Protein 2LUT (pdb70)

B-factor: mean 38.02, std 23.02, range [0.03, 75.53]

GO terms:
  GO:0005794 Golgi apparatus (C, IDA)
  GO:0001841 neural tube formation (P, IMP)
  GO:0051726 regulation of cell cycle (P, IMP)
  GO:0061026 cardiac muscle tissue regeneration (P, IMP)
  GO:0070654 sensory epithelium regeneration (P, IMP)
  GO:0005515 protein binding (F, IPI)

Foldseek 3Di:
DPDDDDDDDDDDDDDPDGRDWAWDDFDACPDDFFWHWTWTDDPHDIDTDTDGGHPPDDDDDPDDFDFDFDDFDDQAQVVQKGKGKTAHDDDDDDDDDDGMDMDMDRHHDDDDDDDDDDPDPDDDD

Solvent-accessible surface area: 12118 Å² total; per-residue (Å²): 136,120,201,130,184,182,149,140,129,179,79,79,206,69,67,103,90,27,77,142,32,109,92,58,77,48,71,23,110,136,56,111,40,25,95,1,66,46,94,3,88,6,153,168,97,106,110,131,33,147,12,172,6,76,71,108,157,182,178,116,175,71,61,82,43,120,26,133,94,52,126,105,36,131,17,68,27,103,77,57,51,19,78,56,77,0,78,40,96,132,70,84,116,123,68,175,47,134,135,70,42,88,28,96,90,120,30,87,75,164,120,171,161,143,125,185,70,172,207,65,197,40,207,56,224

Organism: Danio rerio (NCBI:txid7955)

InterPro domains:
  IPR000762 Midkine heparin-binding growth factor [PR00269] (37-61)
  IPR000762 Midkine heparin-binding growth factor [PR00269] (71-96)
  IPR000762 Midkine heparin-binding growth factor [PR00269] (103-119)
  IPR000762 Midkine heparin-binding growth factor [PTHR13850] (4-145)
  IPR000762 Midkine heparin-binding growth factor [SM00193] (39-118)
  IPR020089 Pleiotrophin/Midkine, N-terminal domain [PF05196] (26-82)
  IPR020090 Pleiotrophin/Midkine, C-terminal domain [PF01091] (83-144)
  IPR020091 Pleiotrophin/Midkine disulphide-rich domain superfamily [SSF57288] (25-83)
  IPR020091 Pleiotrophin/Midkine disulphide-rich domain superfamily [SSF57288] (86-128)
  IPR037122 Pleiotrophin/Midkine, N-terminal domain superfamily [G3DSA:2.20.60.10] (25-83)
  IPR038130 Pleiotrophin/Midkine, C-terminal domain superfamily [G3DSA:2.30.90.10] (86-128)

Nearest PDB structures (foldseek):
  2lut-assembly1_A  TM=3.741E-01  e=2.827E-16  Danio rerio
  2luu-assembly1_A  TM=3.433E-01  e=6.178E-11  Danio rerio
  2n6f-assembly1_A  TM=3.326E-01  e=4.877E-08  Homo sapiens
  8voi-assembly1_B  TM=6.298E-01  e=5.737E-04  Homo sapiens
  2lut-assembly1_A  TM=1.008E+00  e=7.246E-21  Danio rerio

Radius of gyration: 38.9 Å; Cα contacts (8 Å, |Δi|>4): 170; chains: 1; bounding box: 132×82×22 Å

CATH classification: 2.20.60.10

Secondary structure (DSSP, 8-state):
------------------SS------B-SSSSSEEEEEEEEETTEEEEEEEEE-S-SS--------EE-------BTTTTBEEEEEEE---SS--S--SEEEEEE-----S------STTTS---

Sequence (125 aa):
GSKNKKEKNKGGKGGADCAEWLYGSCVANNGDCGQGMREGTCNEQTRKVKCRVPCNWKKEFGADCKYKFGNWGECDAATSTKSRTGTLQKALFNVECQQTVSVTKPCTTKVKNKPKGKKGKGKGNGSKNKKEKNKGGKGGADCAEWLYGSCVANNGDCGQGMREGTCNEQTRKVKCRVPCNWKKEFGADCKYKFGNWGECDAATSTKSRTGTLQKALFNVECQQTVSVTKPCTTKVKNKPKGKKGKGKGNGSKNKKEKNKGGKGGADCAEWLYGSCVANNGDCGQGMREGTCNEQTRKVKCRVPCNWKKEFGADCKYKFGNWGECDAATSTKSRTGTLQKALFNVECQQTVSVTKPCTTKVKNKPKGKKGKGKGNGSKNKKEKNKGGKGGADCAEWLYGSCVANNGDCGQGMREGTCNEQTRKVKCRVPCNWKKEFGADCKYKFGNWGECDAATSTKSRTGTLQKALFNVECQQTVSVTKPCTTKVKNKPKGKKGKGKGNGSKNKKEKNKGGKGGADCAEWLYGSCVANNGDCGQGMREGTCNEQTRKVKCRVPCNWKKEFGADCKYKFGNWGECDAATSTKSRTGTLQKALFNVECQQTVSVTKPCTTKVKNKPKGKKGKGKGNGSKNKKEKNKGGKGGADCAEWLYGSCVANNGDCGQGMREGTCNEQTRKVKCRVPCNWKKEFGADCKYKFGNWGECDAATSTKSRTGTLQKALFNVECQQTVSVTKPCTTKVKNKPKGKKGKGKGNGSKNKKEKNKGGKGGADCAEWLYGSCVANNGDCGQGMREGTCNEQTRKVKCRVPCNWKKEFGADCKYKFGNWGECDAATSTKSRTGTLQKALFNVECQQTVSVTKPCTTKVKNKPKGKKGKGKGNGSKNKKEKNKGGKGGADCAEWLYGSCVANNGDCGQGMREGTCNEQTRKVKCRVPCNWKKEFGADCKYKFGNWGECDAATSTKSRTGTLQKALFNVECQQTVSVTKPCTTKVKNKPKGKKGKGKGNGSKNKKEKNKGGKGGADCAEWLYGSCVANNGDCGQGMREGTCNEQTRKVKCRVPCNWKKEFGADCKYKFGNWGECDAATSTKSRTGTLQKALFNVECQQTVSVTKPCTTKVKNKPKGKKGKGKGNGSKNKKEKNKGGKGGADCAEWLYGSCVANNGDCGQGMREGTCNEQTRKVKCRVPCNWKKEFGADCKYKFGNWGECDAATSTKSRTGTLQKALFNVECQQTVSVTKPCTTKVKNKPKGKKGKGKGN

Structure (mmCIF, N/CA/C/O backbone):
data_2LUT
#
_entry.id   2LUT
#
loop_
_atom_site.group_PDB
_atom_site.id
_atom_site.type_symbol
_atom_site.label_atom_id
_atom_site.label_alt_id
_atom_site.label_comp_id
_atom_site.label_asym_id
_atom_site.label_entity_id
_atom_site.label_seq_id
_atom_site.pdbx_PDB_ins_code
_atom_site.Cartn_x
_atom_site.Cartn_y
_atom_site.Cartn_z
_atom_site.occupancy
_atom_site.B_iso_or_equiv
_atom_site.auth_seq_id
_atom_site.auth_comp_id
_atom_site.auth_asym_id
_atom_site.auth_atom_id
_atom_site.pdbx_PDB_model_num
ATOM 1 N N . GLY A 1 1 ? -60.223 -78.843 -22.753 1.00 13.00 1 GLY A N 1
ATOM 2 C CA . GLY A 1 1 ? -59.898 -77.456 -23.025 1.00 45.03 1 GLY A CA 1
ATOM 3 C C . GLY A 1 1 ? -60.358 -76.526 -21.920 1.00 30.45 1 GLY A C 1
ATOM 4 O O . GLY A 1 1 ? -61.556 -76.375 -21.684 1.00 32.04 1 GLY A O 1
ATOM 10 N N . SER A 1 2 ? -59.403 -75.902 -21.238 1.00 32.33 2 SER A N 1
ATOM 11 C CA . SER A 1 2 ? -59.714 -74.986 -20.147 1.00 14.55 2 SER A CA 1
ATOM 12 C C . SER A 1 2 ? -59.319 -73.558 -20.507 1.00 42.34 2 SER A C 1
ATOM 13 O O . SER A 1 2 ? -58.138 -73.245 -20.653 1.00 24.23 2 SER A O 1
ATOM 21 N N . LYS A 1 3 ? -60.318 -72.693 -20.649 1.00 61.23 3 LYS A N 1
ATOM 22 C CA . LYS A 1 3 ? -60.078 -71.296 -20.992 1.00 41.04 3 LYS A CA 1
ATOM 23 C C . LYS A 1 3 ? -59.971 -70.438 -19.734 1.00 51.31 3 LYS A C 1
ATOM 24 O O . LYS A 1 3 ? -60.326 -70.877 -18.641 1.00 51.40 3 LYS A O 1
ATOM 43 N N . ASN A 1 4 ? -59.483 -69.213 -19.899 1.00 44.24 4 ASN A N 1
ATOM 44 C CA . ASN A 1 4 ? -59.332 -68.294 -18.777 1.00 70.10 4 ASN A CA 1
ATOM 45 C C . ASN A 1 4 ? -58.991 -66.889 -19.267 1.00 2.24 4 ASN A C 1
ATOM 46 O O . ASN A 1 4 ? -58.860 -66.653 -20.467 1.00 22.41 4 ASN A O 1
ATOM 57 N N . LYS A 1 5 ? -58.849 -65.960 -18.327 1.00 70.31 5 LYS A N 1
ATOM 58 C CA . LYS A 1 5 ? -58.522 -64.579 -18.662 1.00 1.23 5 LYS A CA 1
ATOM 59 C C . LYS A 1 5 ? -57.954 -63.846 -17.449 1.00 3.23 5 LYS A C 1
ATOM 60 O O . LYS A 1 5 ? -58.607 -63.744 -16.411 1.00 4.12 5 LYS A O 1
ATOM 79 N N . LYS A 1 6 ? -56.735 -63.339 -17.589 1.00 63.35 6 LYS A N 1
ATOM 80 C CA . LYS A 1 6 ? -56.079 -62.613 -16.507 1.00 62.15 6 LYS A CA 1
ATOM 81 C C . LYS A 1 6 ? -54.792 -61.954 -16.996 1.00 32.41 6 LYS A C 1
ATOM 82 O O . LYS A 1 6 ? -53.769 -62.617 -17.161 1.00 74.42 6 LYS A O 1
ATOM 101 N N . GLU A 1 7 ? -54.852 -60.645 -17.223 1.00 12.44 7 GLU A N 1
ATOM 102 C CA . GLU A 1 7 ? -53.691 -59.897 -17.692 1.00 14.45 7 GLU A CA 1
ATOM 103 C C . GLU A 1 7 ? -53.374 -58.740 -16.751 1.00 44.34 7 GLU A C 1
ATOM 104 O O . GLU A 1 7 ? -54.261 -58.199 -16.090 1.00 33.01 7 GLU A O 1
ATOM 116 N N . LYS A 1 8 ? -52.100 -58.361 -16.694 1.00 54.10 8 LYS A N 1
ATOM 117 C CA . LYS A 1 8 ? -51.664 -57.267 -15.837 1.00 1.35 8 LYS A CA 1
ATOM 118 C C . LYS A 1 8 ? -50.391 -56.626 -16.377 1.00 75.23 8 LYS A C 1
ATOM 119 O O . LYS A 1 8 ? -49.629 -57.258 -17.108 1.00 74.53 8 LYS A O 1
ATOM 138 N N . ASN A 1 9 ? -50.165 -55.367 -16.014 1.00 3.45 9 ASN A N 1
ATOM 139 C CA . ASN A 1 9 ? -48.983 -54.642 -16.461 1.00 32.32 9 ASN A CA 1
ATOM 140 C C . ASN A 1 9 ? -48.928 -53.251 -15.838 1.00 11.32 9 ASN A C 1
ATOM 141 O O . ASN A 1 9 ? -49.006 -52.241 -16.537 1.00 73.53 9 ASN A O 1
ATOM 152 N N . LYS A 1 10 ? -48.795 -53.206 -14.516 1.00 24.22 10 LYS A N 1
ATOM 153 C CA . LYS A 1 10 ? -48.728 -51.940 -13.796 1.00 73.33 10 LYS A CA 1
ATOM 154 C C . LYS A 1 10 ? -47.304 -51.397 -13.781 1.00 21.20 10 LYS A C 1
ATOM 155 O O . LYS A 1 10 ? -46.338 -52.159 -13.784 1.00 23.43 10 LYS A O 1
ATOM 174 N N . GLY A 1 11 ? -47.179 -50.072 -13.765 1.00 31.30 11 GLY A N 1
ATOM 175 C CA . GLY A 1 11 ? -45.869 -49.451 -13.750 1.00 63.52 11 GLY A CA 1
ATOM 176 C C . GLY A 1 11 ? -45.751 -48.319 -14.752 1.00 74.00 11 GLY A C 1
ATOM 177 O O . GLY A 1 11 ? -46.604 -48.163 -15.625 1.00 31.33 11 GLY A O 1
ATOM 181 N N . GLY A 1 12 ? -44.692 -47.525 -14.624 1.00 41.53 12 GLY A N 1
ATOM 182 C CA . GLY A 1 12 ? -44.488 -46.411 -15.531 1.00 61.44 12 GLY A CA 1
ATOM 183 C C . GLY A 1 12 ? -44.136 -45.128 -14.804 1.00 31.51 12 GLY A C 1
ATOM 184 O O . GLY A 1 12 ? -44.976 -44.542 -14.120 1.00 23.54 12 GLY A O 1
ATOM 188 N N . LYS A 1 13 ? -42.890 -44.690 -14.950 1.00 22.01 13 LYS A N 1
ATOM 189 C CA . LYS A 1 13 ? -42.427 -43.470 -14.301 1.00 41.12 13 LYS A CA 1
ATOM 190 C C . LYS A 1 13 ? -41.044 -43.074 -14.809 1.00 31.20 13 LYS A C 1
ATOM 191 O O . LYS A 1 13 ? -40.246 -43.927 -15.193 1.00 32.23 13 LYS A O 1
ATOM 210 N N . GLY A 1 14 ? -40.767 -41.773 -14.808 1.00 50.43 14 GLY A N 1
ATOM 211 C CA . GLY A 1 14 ? -39.480 -41.288 -15.269 1.00 25.14 14 GLY A CA 1
ATOM 212 C C . GLY A 1 14 ? -39.353 -39.782 -15.157 1.00 2.23 14 GLY A C 1
ATOM 213 O O . GLY A 1 14 ? -40.344 -39.060 -15.258 1.00 63.35 14 GLY A O 1
ATOM 217 N N . GLY A 1 15 ? -38.130 -39.306 -14.943 1.00 34.34 15 GLY A N 1
ATOM 218 C CA . GLY A 1 15 ? -37.899 -37.879 -14.818 1.00 13.30 15 GLY A CA 1
ATOM 219 C C . GLY A 1 15 ? -36.897 -37.547 -13.730 1.00 13.21 15 GLY A C 1
ATOM 220 O O . GLY A 1 15 ? -35.759 -38.016 -13.761 1.00 54.44 15 GLY A O 1
ATOM 224 N N . ALA A 1 16 ? -37.319 -36.734 -12.768 1.00 44.22 16 ALA A N 1
ATOM 225 C CA . ALA A 1 16 ? -36.450 -36.338 -11.666 1.00 14.33 16 ALA A CA 1
ATOM 226 C C . ALA A 1 16 ? -35.253 -35.539 -12.170 1.00 14.13 16 ALA A C 1
ATOM 227 O O . ALA A 1 16 ? -35.005 -35.468 -13.374 1.00 42.14 16 ALA A O 1
ATOM 234 N N . ASP A 1 17 ? -34.517 -34.937 -11.242 1.00 23.03 17 ASP A N 1
ATOM 235 C CA . ASP A 1 17 ? -33.347 -34.143 -11.593 1.00 3.13 17 ASP A CA 1
ATOM 236 C C . ASP A 1 17 ? -32.262 -35.016 -12.214 1.00 31.13 17 ASP A C 1
ATOM 237 O O . ASP A 1 17 ? -32.434 -36.227 -12.361 1.00 31.43 17 ASP A O 1
ATOM 246 N N . CYS A 1 18 ? -31.144 -34.395 -12.579 1.00 13.24 18 CYS A N 1
ATOM 247 C CA . CYS A 1 18 ? -30.032 -35.116 -13.186 1.00 62.13 18 CYS A CA 1
ATOM 248 C C . CYS A 1 18 ? -29.278 -35.934 -12.142 1.00 2.34 18 CYS A C 1
ATOM 249 O O . CYS A 1 18 ? -28.476 -36.804 -12.481 1.00 5.45 18 CYS A O 1
ATOM 257 N N . ALA A 1 19 ? -29.544 -35.650 -10.871 1.00 32.35 19 ALA A N 1
ATOM 258 C CA . ALA A 1 19 ? -28.894 -36.360 -9.777 1.00 5.12 19 ALA A CA 1
ATOM 259 C C . ALA A 1 19 ? -27.393 -36.088 -9.760 1.00 74.24 19 ALA A C 1
ATOM 260 O O . ALA A 1 19 ? -26.663 -36.530 -10.646 1.00 21.40 19 ALA A O 1
ATOM 267 N N . GLU A 1 20 ? -26.942 -35.356 -8.746 1.00 22.31 20 GLU A N 1
ATOM 268 C CA . GLU A 1 20 ? -25.528 -35.023 -8.617 1.00 4.54 20 GLU A CA 1
ATOM 269 C C . GLU A 1 20 ? -25.036 -34.254 -9.840 1.00 63.41 20 GLU A C 1
ATOM 270 O O . GLU A 1 20 ? -24.377 -34.816 -10.715 1.00 53.21 20 GLU A O 1
ATOM 282 N N . TRP A 1 21 ? -25.359 -32.968 -9.892 1.00 2.22 21 TRP A N 1
ATOM 283 C CA . TRP A 1 21 ? -24.950 -32.121 -11.007 1.00 35.12 21 TRP A CA 1
ATOM 284 C C . TRP A 1 21 ? -23.438 -31.927 -11.018 1.00 44.41 21 TRP A C 1
ATOM 285 O O . TRP A 1 21 ? -22.835 -31.618 -9.988 1.00 71.20 21 TRP A O 1
ATOM 306 N N . LEU A 1 22 ? -22.830 -32.106 -12.185 1.00 3.03 22 LEU A N 1
ATOM 307 C CA . LEU A 1 22 ? -21.387 -31.949 -12.328 1.00 33.22 22 LEU A CA 1
ATOM 308 C C . LEU A 1 22 ? -21.051 -30.672 -13.091 1.00 25.24 22 LEU A C 1
ATOM 309 O O . LEU A 1 22 ? -21.501 -30.475 -14.221 1.00 1.23 22 LEU A O 1
ATOM 325 N N . TYR A 1 23 ? -20.255 -29.809 -12.469 1.00 0.41 23 TYR A N 1
ATOM 326 C CA . TYR A 1 23 ? -19.859 -28.550 -13.089 1.00 52.55 23 TYR A CA 1
ATOM 327 C C . TYR A 1 23 ? -18.378 -28.273 -12.858 1.00 43.24 23 TYR A C 1
ATOM 328 O O . TYR A 1 23 ? -17.738 -28.908 -12.021 1.00 21.25 23 TYR A O 1
ATOM 346 N N . GLY A 1 24 ? -17.838 -27.314 -13.607 1.00 13.23 24 GLY A N 1
ATOM 347 C CA . GLY A 1 24 ? -16.435 -26.967 -13.468 1.00 54.00 24 GLY A CA 1
ATOM 348 C C . GLY A 1 24 ? -16.143 -25.551 -13.920 1.00 23.12 24 GLY A C 1
ATOM 349 O O . GLY A 1 24 ? -15.457 -24.799 -13.227 1.00 53.13 24 GLY A O 1
ATOM 353 N N . SER A 1 25 ? -16.663 -25.183 -15.088 1.00 24.12 25 SER A N 1
ATOM 354 C CA . SER A 1 25 ? -16.447 -23.849 -15.634 1.00 2.53 25 SER A CA 1
ATOM 355 C C . SER A 1 25 ? -17.137 -22.793 -14.775 1.00 62.02 25 SER A C 1
ATOM 356 O O . SER A 1 25 ? -18.330 -22.893 -14.485 1.00 22.30 25 SER A O 1
ATOM 364 N N . CYS A 1 26 ? -16.378 -21.780 -14.371 1.00 43.31 26 CYS A N 1
ATOM 365 C CA . CYS A 1 26 ? -16.913 -20.704 -13.545 1.00 71.23 26 CYS A CA 1
ATOM 366 C C . CYS A 1 26 ? -16.954 -19.391 -14.321 1.00 63.42 26 CYS A C 1
ATOM 367 O O . CYS A 1 26 ? -16.003 -19.041 -15.020 1.00 51.13 26 CYS A O 1
ATOM 375 N N . VAL A 1 27 ? -18.062 -18.668 -14.193 1.00 74.32 27 VAL A N 1
ATOM 376 C CA . VAL A 1 27 ? -18.228 -17.393 -14.881 1.00 45.00 27 VAL A CA 1
ATOM 377 C C . VAL A 1 27 ? -18.156 -16.227 -13.901 1.00 73.23 27 VAL A C 1
ATOM 378 O O . VAL A 1 27 ? -18.842 -16.219 -12.880 1.00 13.41 27 VAL A O 1
ATOM 391 N N . ALA A 1 28 ? -17.320 -15.245 -14.220 1.00 50.42 28 ALA A N 1
ATOM 392 C CA . ALA A 1 28 ? -17.160 -14.071 -13.369 1.00 71.13 28 ALA A CA 1
ATOM 393 C C . ALA A 1 28 ? -18.193 -13.002 -13.709 1.00 65.44 28 ALA A C 1
ATOM 394 O O . ALA A 1 28 ? -18.380 -12.655 -14.875 1.00 3.03 28 ALA A O 1
ATOM 401 N N . ASN A 1 29 ? -18.861 -12.484 -12.684 1.00 62.12 29 ASN A N 1
ATOM 402 C CA . ASN A 1 29 ? -19.876 -11.455 -12.874 1.00 53.42 29 ASN A CA 1
ATOM 403 C C . ASN A 1 29 ? -19.239 -10.072 -12.960 1.00 42.31 29 ASN A C 1
ATOM 404 O O . ASN A 1 29 ? -19.613 -9.255 -13.800 1.00 75.01 29 ASN A O 1
ATOM 415 N N . ASN A 1 30 ? -18.272 -9.816 -12.083 1.00 41.04 30 ASN A N 1
ATOM 416 C CA . ASN A 1 30 ? -17.582 -8.532 -12.059 1.00 30.30 30 ASN A CA 1
ATOM 417 C C . ASN A 1 30 ? -16.901 -8.254 -13.396 1.00 54.24 30 ASN A C 1
ATOM 418 O O . ASN A 1 30 ? -16.815 -7.108 -13.835 1.00 72.44 30 ASN A O 1
ATOM 429 N N . GLY A 1 31 ? -16.420 -9.313 -14.039 1.00 73.24 31 GLY A N 1
ATOM 430 C CA . GLY A 1 31 ? -15.754 -9.164 -15.321 1.00 2.03 31 GLY A CA 1
ATOM 431 C C . GLY A 1 31 ? -14.466 -9.960 -15.401 1.00 40.04 31 GLY A C 1
ATOM 432 O O . GLY A 1 31 ? -14.370 -10.921 -16.164 1.00 64.12 31 GLY A O 1
ATOM 436 N N . ASP A 1 32 ? -13.475 -9.559 -14.613 1.00 2.13 32 ASP A N 1
ATOM 437 C CA . ASP A 1 32 ? -12.186 -10.242 -14.599 1.00 64.11 32 ASP A CA 1
ATOM 438 C C . ASP A 1 32 ? -12.222 -11.450 -13.669 1.00 33.35 32 ASP A C 1
ATOM 439 O O . ASP A 1 32 ? -12.071 -12.590 -14.110 1.00 1.54 32 ASP A O 1
ATOM 448 N N . CYS A 1 33 ? -12.423 -11.194 -12.381 1.00 21.01 33 CYS A N 1
ATOM 449 C CA . CYS A 1 33 ? -12.476 -12.261 -11.388 1.00 42.22 33 CYS A CA 1
ATOM 450 C C . CYS A 1 33 ? -13.293 -11.831 -10.172 1.00 53.21 33 CYS A C 1
ATOM 451 O O . CYS A 1 33 ? -13.341 -10.650 -9.829 1.00 61.01 33 CYS A O 1
ATOM 459 N N . GLY A 1 34 ? -13.935 -12.799 -9.526 1.00 20.22 34 GLY A N 1
ATOM 460 C CA . GLY A 1 34 ? -14.741 -12.502 -8.356 1.00 74.13 34 GLY A CA 1
ATOM 461 C C . GLY A 1 34 ? -15.952 -13.405 -8.243 1.00 13.11 34 GLY A C 1
ATOM 462 O O . GLY A 1 34 ? -16.143 -14.305 -9.060 1.00 64.32 34 GLY A O 1
ATOM 466 N N . GLN A 1 35 ? -16.773 -13.167 -7.224 1.00 54.23 35 GLN A N 1
ATOM 467 C CA . GLN A 1 35 ? -17.971 -13.969 -7.006 1.00 53.34 35 GLN A CA 1
ATOM 468 C C . GLN A 1 35 ? -18.983 -13.753 -8.128 1.00 2.52 35 GLN A C 1
ATOM 469 O O . GLN A 1 35 ? -19.486 -12.647 -8.318 1.00 61.25 35 GLN A O 1
ATOM 483 N N . GLY A 1 36 ? -19.276 -14.819 -8.866 1.00 64.33 36 GLY A N 1
ATOM 484 C CA . GLY A 1 36 ? -20.225 -14.726 -9.960 1.00 3.21 36 GLY A CA 1
ATOM 485 C C . GLY A 1 36 ? -21.101 -15.956 -10.074 1.00 35.22 36 GLY A C 1
ATOM 486 O O . GLY A 1 36 ? -21.370 -16.629 -9.080 1.00 34.22 36 GLY A O 1
ATOM 490 N N . MET A 1 37 ? -21.547 -16.252 -11.290 1.00 31.42 37 MET A N 1
ATOM 491 C CA . MET A 1 37 ? -22.399 -17.412 -11.530 1.00 35.33 37 MET A CA 1
ATOM 492 C C . MET A 1 37 ? -21.644 -18.492 -12.300 1.00 64.52 37 MET A C 1
ATOM 493 O O . MET A 1 37 ? -20.559 -18.247 -12.827 1.00 61.43 37 MET A O 1
ATOM 507 N N . ARG A 1 38 ? -22.224 -19.686 -12.360 1.00 71.13 38 ARG A N 1
ATOM 508 C CA . ARG A 1 38 ? -21.605 -20.802 -13.064 1.00 50.21 38 ARG A CA 1
ATOM 509 C C . ARG A 1 38 ? -22.663 -21.677 -13.732 1.00 20.52 38 ARG A C 1
ATOM 510 O O . ARG A 1 38 ? -23.712 -21.950 -13.152 1.00 55.12 38 ARG A O 1
ATOM 531 N N . GLU A 1 39 ? -22.376 -22.113 -14.955 1.00 12.02 39 GLU A N 1
ATOM 532 C CA . GLU A 1 39 ? -23.302 -22.954 -15.701 1.00 32.34 39 GLU A CA 1
ATOM 533 C C . GLU A 1 39 ? -22.737 -24.363 -15.875 1.00 54.02 39 GLU A C 1
ATOM 534 O O . GLU A 1 39 ? -21.707 -24.555 -16.520 1.00 53.05 39 GLU A O 1
ATOM 546 N N . GLY A 1 40 ? -23.422 -25.345 -15.296 1.00 44.43 40 GLY A N 1
ATOM 547 C CA . GLY A 1 40 ? -22.975 -26.721 -15.398 1.00 72.32 40 GLY A CA 1
ATOM 548 C C . GLY A 1 40 ? -23.866 -27.555 -16.296 1.00 34.43 40 GLY A C 1
ATOM 549 O O . GLY A 1 40 ? -25.053 -27.266 -16.448 1.00 34.24 40 GLY A O 1
ATOM 553 N N . THR A 1 41 ? -23.294 -28.595 -16.895 1.00 10.14 41 THR A N 1
ATOM 554 C CA . THR A 1 41 ? -24.044 -29.473 -17.784 1.00 24.23 41 THR A CA 1
ATOM 555 C C . THR A 1 41 ? -23.997 -30.918 -17.299 1.00 72.44 41 THR A C 1
ATOM 556 O O . THR A 1 41 ? -22.950 -31.407 -16.875 1.00 65.25 41 THR A O 1
ATOM 567 N N . CYS A 1 42 ? -25.136 -31.597 -17.366 1.00 12.04 42 CYS A N 1
ATOM 568 C CA . CYS A 1 42 ? -25.226 -32.987 -16.935 1.00 23.25 42 CYS A CA 1
ATOM 569 C C . CYS A 1 42 ? -26.060 -33.809 -17.915 1.00 22.20 42 CYS A C 1
ATOM 570 O O . CYS A 1 42 ? -27.261 -33.587 -18.060 1.00 25.30 42 CYS A O 1
ATOM 578 N N . ASN A 1 43 ? -25.411 -34.757 -18.583 1.00 74.35 43 ASN A N 1
ATOM 579 C CA . ASN A 1 43 ? -26.092 -35.611 -19.550 1.00 2.50 43 ASN A CA 1
ATOM 580 C C . ASN A 1 43 ? -26.516 -34.813 -20.778 1.00 31.35 43 ASN A C 1
ATOM 581 O O . ASN A 1 43 ? -25.886 -34.895 -21.832 1.00 24.45 43 ASN A O 1
ATOM 592 N N . GLU A 1 44 ? -27.588 -34.040 -20.635 1.00 43.23 44 GLU A N 1
ATOM 593 C CA . GLU A 1 44 ? -28.096 -33.227 -21.734 1.00 14.13 44 GLU A CA 1
ATOM 594 C C . GLU A 1 44 ? -28.912 -32.049 -21.207 1.00 22.20 44 GLU A C 1
ATOM 595 O O . GLU A 1 44 ? -29.821 -31.563 -21.879 1.00 71.04 44 GLU A O 1
ATOM 607 N N . GLN A 1 45 ? -28.580 -31.599 -20.002 1.00 11.20 45 GLN A N 1
ATOM 608 C CA . GLN A 1 45 ? -29.283 -30.480 -19.384 1.00 73.43 45 GLN A CA 1
ATOM 609 C C . GLN A 1 45 ? -28.297 -29.480 -18.790 1.00 71.31 45 GLN A C 1
ATOM 610 O O . GLN A 1 45 ? -27.116 -29.783 -18.618 1.00 61.13 45 GLN A O 1
ATOM 624 N N . THR A 1 46 ? -28.791 -28.285 -18.476 1.00 22.25 46 THR A N 1
ATOM 625 C CA . THR A 1 46 ? -27.953 -27.240 -17.901 1.00 71.13 46 THR A CA 1
ATOM 626 C C . THR A 1 46 ? -28.390 -26.905 -16.479 1.00 23.40 46 THR A C 1
ATOM 627 O O . THR A 1 46 ? -29.527 -27.172 -16.090 1.00 23.22 46 THR A O 1
ATOM 638 N N . ARG A 1 47 ? -27.479 -26.319 -15.709 1.00 23.44 47 ARG A N 1
ATOM 639 C CA . ARG A 1 47 ? -27.771 -25.949 -14.329 1.00 41.43 47 ARG A CA 1
ATOM 640 C C . ARG A 1 47 ? -27.013 -24.685 -13.934 1.00 22.41 47 ARG A C 1
ATOM 641 O O . ARG A 1 47 ? -26.020 -24.320 -14.565 1.00 42.52 47 ARG A O 1
ATOM 662 N N . LYS A 1 48 ? -27.487 -24.020 -12.886 1.00 20.02 48 LYS A N 1
ATOM 663 C CA . LYS A 1 48 ? -26.853 -22.798 -12.404 1.00 73.14 48 LYS A CA 1
ATOM 664 C C . LYS A 1 48 ? -26.404 -22.952 -10.955 1.00 24.15 48 LYS A C 1
ATOM 665 O O . LYS A 1 48 ? -27.126 -23.507 -10.126 1.00 4.42 48 LYS A O 1
ATOM 684 N N . VAL A 1 49 ? -25.206 -22.457 -10.655 1.00 74.22 49 VAL A N 1
ATOM 685 C CA . VAL A 1 49 ? -24.661 -22.539 -9.305 1.00 73.32 49 VAL A CA 1
ATOM 686 C C . VAL A 1 49 ? -23.725 -21.370 -9.020 1.00 32.24 49 VAL A C 1
ATOM 687 O O . VAL A 1 49 ? -23.036 -20.879 -9.915 1.00 1.02 49 VAL A O 1
ATOM 700 N N . LYS A 1 50 ? -23.705 -20.928 -7.767 1.00 25.12 50 LYS A N 1
ATOM 701 C CA . LYS A 1 50 ? -22.851 -19.817 -7.361 1.00 2.44 50 LYS A CA 1
ATOM 702 C C . LYS A 1 50 ? -21.463 -20.312 -6.970 1.00 3.23 50 LYS A C 1
ATOM 703 O O . LYS A 1 50 ? -21.324 -21.203 -6.131 1.00 42.12 50 LYS A O 1
ATOM 722 N N . CYS A 1 51 ? -20.437 -19.729 -7.582 1.00 12.01 51 CYS A N 1
ATOM 723 C CA . CYS A 1 51 ? -19.059 -20.110 -7.296 1.00 55.44 51 CYS A CA 1
ATOM 724 C C . CYS A 1 51 ? -18.148 -18.885 -7.282 1.00 71.12 51 CYS A C 1
ATOM 725 O O . CYS A 1 51 ? -18.567 -17.784 -7.636 1.00 42.32 51 CYS A O 1
ATOM 733 N N . ARG A 1 52 ? -16.902 -19.088 -6.870 1.00 21.00 52 ARG A N 1
ATOM 734 C CA . ARG A 1 52 ? -15.932 -18.001 -6.807 1.00 61.42 52 ARG A CA 1
ATOM 735 C C . ARG A 1 52 ? -14.932 -18.098 -7.956 1.00 4.00 52 ARG A C 1
ATOM 736 O O . ARG A 1 52 ? -14.402 -19.171 -8.243 1.00 71.24 52 ARG A O 1
ATOM 757 N N . VAL A 1 53 ? -14.678 -16.969 -8.611 1.00 50.01 53 VAL A N 1
ATOM 758 C CA . VAL A 1 53 ? -13.742 -16.927 -9.728 1.00 44.14 53 VAL A CA 1
ATOM 759 C C . VAL A 1 53 ? -12.504 -16.112 -9.375 1.00 23.12 53 VAL A C 1
ATOM 760 O O . VAL A 1 53 ? -12.338 -14.970 -9.805 1.00 65.10 53 VAL A O 1
ATOM 773 N N . PRO A 1 54 ? -11.610 -16.711 -8.573 1.00 42.15 54 PRO A N 1
ATOM 774 C CA . PRO A 1 54 ? -10.369 -16.059 -8.145 1.00 21.00 54 PRO A CA 1
ATOM 775 C C . PRO A 1 54 ? -9.376 -15.893 -9.291 1.00 43.35 54 PRO A C 1
ATOM 776 O O . PRO A 1 54 ? -9.310 -16.728 -10.194 1.00 22.10 54 PRO A O 1
ATOM 787 N N . CYS A 1 55 ? -8.605 -14.812 -9.250 1.00 40.44 55 CYS A N 1
ATOM 788 C CA . CYS A 1 55 ? -7.616 -14.535 -10.283 1.00 32.01 55 CYS A CA 1
ATOM 789 C C . CYS A 1 55 ? -6.314 -15.279 -10.002 1.00 73.12 55 CYS A C 1
ATOM 790 O O . CYS A 1 55 ? -5.668 -15.055 -8.980 1.00 2.13 55 CYS A O 1
ATOM 798 N N . ASN A 1 56 ? -5.934 -16.165 -10.918 1.00 70.35 56 ASN A N 1
ATOM 799 C CA . ASN A 1 56 ? -4.710 -16.941 -10.769 1.00 33.14 56 ASN A CA 1
ATOM 800 C C . ASN A 1 56 ? -4.526 -17.898 -11.944 1.00 32.42 56 ASN A C 1
ATOM 801 O O . ASN A 1 56 ? -4.015 -19.005 -11.781 1.00 33.45 56 ASN A O 1
ATOM 812 N N . TRP A 1 57 ? -4.945 -17.461 -13.127 1.00 24.43 57 TRP A N 1
ATOM 813 C CA . TRP A 1 57 ? -4.826 -18.278 -14.328 1.00 54.13 57 TRP A CA 1
ATOM 814 C C . TRP A 1 57 ? -3.463 -18.088 -14.983 1.00 63.11 57 TRP A C 1
ATOM 815 O O . TRP A 1 57 ? -2.656 -19.016 -15.042 1.00 41.12 57 TRP A O 1
ATOM 836 N N . LYS A 1 58 ? -3.210 -16.879 -15.475 1.00 14.42 58 LYS A N 1
ATOM 837 C CA . LYS A 1 58 ? -1.944 -16.566 -16.124 1.00 63.03 58 LYS A CA 1
ATOM 838 C C . LYS A 1 58 ? -0.937 -16.017 -15.117 1.00 61.12 58 LYS A C 1
ATOM 839 O O . LYS A 1 58 ? -1.313 -15.396 -14.122 1.00 21.35 58 LYS A O 1
ATOM 858 N N . LYS A 1 59 ? 0.344 -16.249 -15.383 1.00 51.31 59 LYS A N 1
ATOM 859 C CA . LYS A 1 59 ? 1.406 -15.777 -14.502 1.00 31.02 59 LYS A CA 1
ATOM 860 C C . LYS A 1 59 ? 2.772 -15.934 -15.164 1.00 44.34 59 LYS A C 1
ATOM 861 O O . LYS A 1 59 ? 2.871 -16.390 -16.302 1.00 71.20 59 LYS A O 1
ATOM 880 N N . GLU A 1 60 ? 3.821 -15.552 -14.441 1.00 73.21 60 GLU A N 1
ATOM 881 C CA . GLU A 1 60 ? 5.181 -15.652 -14.960 1.00 74.15 60 GLU A CA 1
ATOM 882 C C . GLU A 1 60 ? 6.204 -15.426 -13.852 1.00 44.12 60 GLU A C 1
ATOM 883 O O . GLU A 1 60 ? 6.838 -16.368 -13.376 1.00 11.41 60 GLU A O 1
ATOM 895 N N . PHE A 1 61 ? 6.360 -14.171 -13.444 1.00 2.21 61 PHE A N 1
ATOM 896 C CA . PHE A 1 61 ? 7.307 -13.821 -12.392 1.00 51.33 61 PHE A CA 1
ATOM 897 C C . PHE A 1 61 ? 7.158 -12.355 -11.993 1.00 22.43 61 PHE A C 1
ATOM 898 O O . PHE A 1 61 ? 6.313 -11.638 -12.526 1.00 53.42 61 PHE A O 1
ATOM 915 N N . GLY A 1 62 ? 7.987 -11.917 -11.050 1.00 64.21 62 GLY A N 1
ATOM 916 C CA . GLY A 1 62 ? 7.933 -10.541 -10.594 1.00 52.40 62 GLY A CA 1
ATOM 917 C C . GLY A 1 62 ? 9.306 -9.907 -10.496 1.00 10.32 62 GLY A C 1
ATOM 918 O O . GLY A 1 62 ? 10.288 -10.583 -10.192 1.00 32.32 62 GLY A O 1
ATOM 922 N N . ALA A 1 63 ? 9.375 -8.605 -10.755 1.00 71.02 63 ALA A N 1
ATOM 923 C CA . ALA A 1 63 ? 10.638 -7.880 -10.694 1.00 12.11 63 ALA A CA 1
ATOM 924 C C . ALA A 1 63 ? 10.680 -6.950 -9.487 1.00 15.03 63 ALA A C 1
ATOM 925 O O . ALA A 1 63 ? 9.810 -7.007 -8.617 1.00 71.31 63 ALA A O 1
ATOM 932 N N . ASP A 1 64 ? 11.695 -6.096 -9.438 1.00 73.12 64 ASP A N 1
ATOM 933 C CA . ASP A 1 64 ? 11.850 -5.152 -8.338 1.00 33.32 64 ASP A CA 1
ATOM 934 C C . ASP A 1 64 ? 12.688 -3.951 -8.764 1.00 70.23 64 ASP A C 1
ATOM 935 O O . ASP A 1 64 ? 12.178 -2.838 -8.891 1.00 1.14 64 ASP A O 1
ATOM 944 N N . CYS A 1 65 ? 13.977 -4.185 -8.983 1.00 64.04 65 CYS A N 1
ATOM 945 C CA . CYS A 1 65 ? 14.888 -3.124 -9.395 1.00 43.24 65 CYS A CA 1
ATOM 946 C C . CYS A 1 65 ? 15.764 -3.578 -10.558 1.00 64.05 65 CYS A C 1
ATOM 947 O O . CYS A 1 65 ? 16.335 -4.668 -10.530 1.00 25.43 65 CYS A O 1
ATOM 955 N N . LYS A 1 66 ? 15.865 -2.734 -11.579 1.00 63.34 66 LYS A N 1
ATOM 956 C CA . LYS A 1 66 ? 16.673 -3.046 -12.752 1.00 75.21 66 LYS A CA 1
ATOM 957 C C . LYS A 1 66 ? 17.947 -2.208 -12.774 1.00 73.22 66 LYS A C 1
ATOM 958 O O . LYS A 1 66 ? 17.936 -1.034 -12.407 1.00 50.44 66 LYS A O 1
ATOM 977 N N . TYR A 1 67 ? 19.044 -2.819 -13.210 1.00 21.31 67 TYR A N 1
ATOM 978 C CA . TYR A 1 67 ? 20.327 -2.128 -13.280 1.00 34.25 67 TYR A CA 1
ATOM 979 C C . TYR A 1 67 ? 21.039 -2.435 -14.594 1.00 60.30 67 TYR A C 1
ATOM 980 O O . TYR A 1 67 ? 20.613 -3.299 -15.360 1.00 51.44 67 TYR A O 1
ATOM 998 N N . LYS A 1 68 ? 22.129 -1.719 -14.848 1.00 73.41 68 LYS A N 1
ATOM 999 C CA . LYS A 1 68 ? 22.905 -1.914 -16.068 1.00 12.24 68 LYS A CA 1
ATOM 1000 C C . LYS A 1 68 ? 24.246 -2.571 -15.760 1.00 24.11 68 LYS A C 1
ATOM 1001 O O . LYS A 1 68 ? 25.201 -1.900 -15.362 1.00 54.10 68 LYS A O 1
ATOM 1020 N N . PHE A 1 69 ? 24.315 -3.883 -15.951 1.00 41.42 69 PHE A N 1
ATOM 1021 C CA . PHE A 1 69 ? 25.540 -4.631 -15.694 1.00 63.44 69 PHE A CA 1
ATOM 1022 C C . PHE A 1 69 ? 26.420 -4.676 -16.939 1.00 24.22 69 PHE A C 1
ATOM 1023 O O . PHE A 1 69 ? 25.950 -4.983 -18.033 1.00 34.52 69 PHE A O 1
ATOM 1040 N N . GLY A 1 70 ? 27.702 -4.368 -16.765 1.00 14.55 70 GLY A N 1
ATOM 1041 C CA . GLY A 1 70 ? 28.628 -4.379 -17.882 1.00 41.20 70 GLY A CA 1
ATOM 1042 C C . GLY A 1 70 ? 29.329 -5.713 -18.040 1.00 73.34 70 GLY A C 1
ATOM 1043 O O . GLY A 1 70 ? 28.809 -6.623 -18.683 1.00 12.34 70 GLY A O 1
ATOM 1047 N N . ASN A 1 71 ? 30.517 -5.829 -17.455 1.00 45.43 71 ASN A N 1
ATOM 1048 C CA . ASN A 1 71 ? 31.293 -7.062 -17.536 1.00 11.51 71 ASN A CA 1
ATOM 1049 C C . ASN A 1 71 ? 31.743 -7.512 -16.150 1.00 24.05 71 ASN A C 1
ATOM 1050 O O . ASN A 1 71 ? 32.406 -6.767 -15.429 1.00 5.52 71 ASN A O 1
ATOM 1061 N N . TRP A 1 72 ? 31.379 -8.737 -15.786 1.00 50.14 72 TRP A N 1
ATOM 1062 C CA . TRP A 1 72 ? 31.747 -9.289 -14.487 1.00 21.21 72 TRP A CA 1
ATOM 1063 C C . TRP A 1 72 ? 33.242 -9.133 -14.232 1.00 35.44 72 TRP A C 1
ATOM 1064 O O . TRP A 1 72 ? 34.065 -9.484 -15.079 1.00 54.50 72 TRP A O 1
ATOM 1085 N N . GLY A 1 73 ? 33.588 -8.608 -13.061 1.00 54.34 73 GLY A N 1
ATOM 1086 C CA . GLY A 1 73 ? 34.985 -8.416 -12.718 1.00 2.53 73 GLY A CA 1
ATOM 1087 C C . GLY A 1 73 ? 35.757 -9.721 -12.680 1.00 73.21 73 GLY A C 1
ATOM 1088 O O . GLY A 1 73 ? 35.278 -10.746 -13.162 1.00 34.00 73 GLY A O 1
ATOM 1092 N N . GLU A 1 74 ? 36.955 -9.681 -12.106 1.00 4.04 74 GLU A N 1
ATOM 1093 C CA . GLU A 1 74 ? 37.795 -10.869 -12.009 1.00 33.11 74 GLU A CA 1
ATOM 1094 C C . GLU A 1 74 ? 37.342 -11.764 -10.860 1.00 3.35 74 GLU A C 1
ATOM 1095 O O . GLU A 1 74 ? 37.100 -11.291 -9.748 1.00 0.03 74 GLU A O 1
ATOM 1107 N N . CYS A 1 75 ? 37.228 -13.059 -11.134 1.00 3.24 75 CYS A N 1
ATOM 1108 C CA . CYS A 1 75 ? 36.803 -14.021 -10.123 1.00 65.52 75 CYS A CA 1
ATOM 1109 C C . CYS A 1 75 ? 37.981 -14.451 -9.253 1.00 24.43 75 CYS A C 1
ATOM 1110 O O . CYS A 1 75 ? 39.072 -14.721 -9.756 1.00 71.51 75 CYS A O 1
ATOM 1118 N N . ASP A 1 76 ? 37.752 -14.514 -7.946 1.00 43.43 76 ASP A N 1
ATOM 1119 C CA . ASP A 1 76 ? 38.792 -14.913 -7.005 1.00 1.31 76 ASP A CA 1
ATOM 1120 C C . ASP A 1 76 ? 38.626 -16.373 -6.598 1.00 52.04 76 ASP A C 1
ATOM 1121 O O . ASP A 1 76 ? 37.769 -16.706 -5.779 1.00 54.44 76 ASP A O 1
ATOM 1130 N N . ALA A 1 77 ? 39.450 -17.242 -7.175 1.00 53.21 77 ALA A N 1
ATOM 1131 C CA . ALA A 1 77 ? 39.393 -18.666 -6.872 1.00 53.40 77 ALA A CA 1
ATOM 1132 C C . ALA A 1 77 ? 39.555 -18.915 -5.376 1.00 23.30 77 ALA A C 1
ATOM 1133 O O . ALA A 1 77 ? 39.149 -19.958 -4.863 1.00 35.33 77 ALA A O 1
ATOM 1140 N N . ALA A 1 78 ? 40.152 -17.952 -4.681 1.00 55.12 78 ALA A N 1
ATOM 1141 C CA . ALA A 1 78 ? 40.366 -18.067 -3.245 1.00 51.23 78 ALA A CA 1
ATOM 1142 C C . ALA A 1 78 ? 39.042 -18.035 -2.488 1.00 73.31 78 ALA A C 1
ATOM 1143 O O . ALA A 1 78 ? 38.948 -18.520 -1.359 1.00 22.54 78 ALA A O 1
ATOM 1150 N N . THR A 1 79 ? 38.021 -17.463 -3.116 1.00 11.22 79 THR A N 1
ATOM 1151 C CA . THR A 1 79 ? 36.703 -17.367 -2.501 1.00 52.51 79 THR A CA 1
ATOM 1152 C C . THR A 1 79 ? 35.631 -17.972 -3.400 1.00 61.15 79 THR A C 1
ATOM 1153 O O . THR A 1 79 ? 34.462 -18.055 -3.021 1.00 63.23 79 THR A O 1
ATOM 1164 N N . SER A 1 80 ? 36.035 -18.394 -4.594 1.00 71.12 80 SER A N 1
ATOM 1165 C CA . SER A 1 80 ? 35.109 -18.988 -5.550 1.00 0.35 80 SER A CA 1
ATOM 1166 C C . SER A 1 80 ? 33.887 -18.097 -5.749 1.00 65.13 80 SER A C 1
ATOM 1167 O O . SER A 1 80 ? 32.767 -18.583 -5.909 1.00 71.30 80 SER A O 1
ATOM 1175 N N . THR A 1 81 ? 34.110 -16.786 -5.737 1.00 74.51 81 THR A N 1
ATOM 1176 C CA . THR A 1 81 ? 33.028 -15.825 -5.914 1.00 23.33 81 THR A CA 1
ATOM 1177 C C . THR A 1 81 ? 33.533 -14.545 -6.573 1.00 53.11 81 THR A C 1
ATOM 1178 O O . THR A 1 81 ? 34.630 -14.073 -6.275 1.00 5.14 81 THR A O 1
ATOM 1189 N N . LYS A 1 82 ? 32.724 -13.990 -7.468 1.00 62.21 82 LYS A N 1
ATOM 1190 C CA . LYS A 1 82 ? 33.088 -12.762 -8.168 1.00 55.23 82 LYS A CA 1
ATOM 1191 C C . LYS A 1 82 ? 32.245 -11.588 -7.679 1.00 20.32 82 LYS A C 1
ATOM 1192 O O . LYS A 1 82 ? 31.160 -11.776 -7.129 1.00 74.10 82 LYS A O 1
ATOM 1211 N N . SER A 1 83 ? 32.753 -10.377 -7.884 1.00 51.54 83 SER A N 1
ATOM 1212 C CA . SER A 1 83 ? 32.048 -9.171 -7.462 1.00 74.22 83 SER A CA 1
ATOM 1213 C C . SER A 1 83 ? 31.959 -8.165 -8.605 1.00 33.32 83 SER A C 1
ATOM 1214 O O . SER A 1 83 ? 32.836 -8.109 -9.467 1.00 60.52 83 SER A O 1
ATOM 1222 N N . ARG A 1 84 ? 30.892 -7.373 -8.607 1.00 2.14 84 ARG A N 1
ATOM 1223 C CA . ARG A 1 84 ? 30.686 -6.369 -9.644 1.00 1.21 84 ARG A CA 1
ATOM 1224 C C . ARG A 1 84 ? 29.802 -5.235 -9.136 1.00 22.42 84 ARG A C 1
ATOM 1225 O O . ARG A 1 84 ? 29.240 -5.312 -8.042 1.00 33.02 84 ARG A O 1
ATOM 1246 N N . THR A 1 85 ? 29.684 -4.179 -9.936 1.00 15.24 85 THR A N 1
ATOM 1247 C CA . THR A 1 85 ? 28.868 -3.029 -9.566 1.00 64.20 85 THR A CA 1
ATOM 1248 C C . THR A 1 85 ? 27.955 -2.611 -10.713 1.00 73.23 85 THR A C 1
ATOM 1249 O O . THR A 1 85 ? 28.410 -2.393 -11.835 1.00 64.15 85 THR A O 1
ATOM 1260 N N . GLY A 1 86 ? 26.662 -2.503 -10.424 1.00 71.13 86 GLY A N 1
ATOM 1261 C CA . GLY A 1 86 ? 25.703 -2.112 -11.441 1.00 2.32 86 GLY A CA 1
ATOM 1262 C C . GLY A 1 86 ? 25.099 -0.748 -11.173 1.00 73.25 86 GLY A C 1
ATOM 1263 O O . GLY A 1 86 ? 24.758 -0.423 -10.035 1.00 23.44 86 GLY A O 1
ATOM 1267 N N . THR A 1 87 ? 24.963 0.054 -12.225 1.00 64.13 87 THR A N 1
ATOM 1268 C CA . THR A 1 87 ? 24.398 1.391 -12.098 1.00 73.14 87 THR A CA 1
ATOM 1269 C C . THR A 1 87 ? 22.894 1.378 -12.343 1.00 54.14 87 THR A C 1
ATOM 1270 O O . THR A 1 87 ? 22.416 0.776 -13.305 1.00 73.34 87 THR A O 1
ATOM 1281 N N . LEU A 1 88 ? 22.150 2.045 -11.468 1.00 2.43 88 LEU A N 1
ATOM 1282 C CA . LEU A 1 88 ? 20.698 2.110 -11.590 1.00 54.35 88 LEU A CA 1
ATOM 1283 C C . LEU A 1 88 ? 20.291 2.774 -12.901 1.00 73.13 88 LEU A C 1
ATOM 1284 O O . LEU A 1 88 ? 20.635 3.927 -13.155 1.00 64.42 88 LEU A O 1
ATOM 1300 N N . GLN A 1 89 ? 19.555 2.038 -13.728 1.00 42.33 89 GLN A N 1
ATOM 1301 C CA . GLN A 1 89 ? 19.099 2.557 -15.012 1.00 34.12 89 GLN A CA 1
ATOM 1302 C C . GLN A 1 89 ? 17.886 3.464 -14.832 1.00 73.41 89 GLN A C 1
ATOM 1303 O O . GLN A 1 89 ? 17.992 4.687 -14.926 1.00 32.35 89 GLN A O 1
ATOM 1317 N N . LYS A 1 90 ? 16.732 2.857 -14.577 1.00 33.24 90 LYS A N 1
ATOM 1318 C CA . LYS A 1 90 ? 15.497 3.608 -14.384 1.00 2.33 90 LYS A CA 1
ATOM 1319 C C . LYS A 1 90 ? 14.615 2.943 -13.331 1.00 75.43 90 LYS A C 1
ATOM 1320 O O . LYS A 1 90 ? 14.759 1.755 -13.047 1.00 24.41 90 LYS A O 1
ATOM 1339 N N . ALA A 1 91 ? 13.699 3.718 -12.760 1.00 53.04 91 ALA A N 1
ATOM 1340 C CA . ALA A 1 91 ? 12.791 3.203 -11.743 1.00 40.24 91 ALA A CA 1
ATOM 1341 C C . ALA A 1 91 ? 11.454 2.797 -12.355 1.00 53.15 91 ALA A C 1
ATOM 1342 O O . ALA A 1 91 ? 10.725 3.636 -12.890 1.00 43.51 91 ALA A O 1
ATOM 1349 N N . LEU A 1 92 ? 11.138 1.511 -12.276 1.00 13.43 92 LEU A N 1
ATOM 1350 C CA . LEU A 1 92 ? 9.887 0.994 -12.822 1.00 3.11 92 LEU A CA 1
ATOM 1351 C C . LEU A 1 92 ? 8.851 0.799 -11.721 1.00 41.04 92 LEU A C 1
ATOM 1352 O O . LEU A 1 92 ? 7.646 0.835 -11.973 1.00 62.54 92 LEU A O 1
ATOM 1368 N N . PHE A 1 93 ? 9.326 0.595 -10.497 1.00 3.33 93 PHE A N 1
ATOM 1369 C CA . PHE A 1 93 ? 8.441 0.396 -9.356 1.00 5.13 93 PHE A CA 1
ATOM 1370 C C . PHE A 1 93 ? 8.548 1.558 -8.374 1.00 51.04 93 PHE A C 1
ATOM 1371 O O . PHE A 1 93 ? 7.729 1.698 -7.467 1.00 33.03 93 PHE A O 1
ATOM 1388 N N . ASN A 1 94 ? 9.565 2.392 -8.564 1.00 3.50 94 ASN A N 1
ATOM 1389 C CA . ASN A 1 94 ? 9.781 3.544 -7.695 1.00 63.14 94 ASN A CA 1
ATOM 1390 C C . ASN A 1 94 ? 10.077 3.099 -6.265 1.00 50.05 94 ASN A C 1
ATOM 1391 O O . ASN A 1 94 ? 9.898 3.863 -5.317 1.00 50.32 94 ASN A O 1
ATOM 1402 N N . VAL A 1 95 ? 10.531 1.858 -6.120 1.00 42.54 95 VAL A N 1
ATOM 1403 C CA . VAL A 1 95 ? 10.853 1.313 -4.807 1.00 24.34 95 VAL A CA 1
ATOM 1404 C C . VAL A 1 95 ? 12.144 1.916 -4.262 1.00 40.43 95 VAL A C 1
ATOM 1405 O O . VAL A 1 95 ? 12.739 2.795 -4.883 1.00 54.33 95 VAL A O 1
ATOM 1418 N N . GLU A 1 96 ? 12.569 1.436 -3.098 1.00 2.23 96 GLU A N 1
ATOM 1419 C CA . GLU A 1 96 ? 13.789 1.929 -2.469 1.00 40.21 96 GLU A CA 1
ATOM 1420 C C . GLU A 1 96 ? 15.021 1.267 -3.081 1.00 45.41 96 GLU A C 1
ATOM 1421 O O . GLU A 1 96 ? 15.233 0.065 -2.930 1.00 32.00 96 GLU A O 1
ATOM 1433 N N . CYS A 1 97 ? 15.832 2.064 -3.769 1.00 41.34 97 CYS A N 1
ATOM 1434 C CA . CYS A 1 97 ? 17.042 1.558 -4.404 1.00 63.25 97 CYS A CA 1
ATOM 1435 C C . CYS A 1 97 ? 18.118 2.640 -4.464 1.00 74.53 97 CYS A C 1
ATOM 1436 O O . CYS A 1 97 ? 17.816 3.817 -4.659 1.00 43.24 97 CYS A O 1
ATOM 1444 N N . GLN A 1 98 ? 19.371 2.231 -4.296 1.00 35.04 98 GLN A N 1
ATOM 1445 C CA . GLN A 1 98 ? 20.490 3.163 -4.331 1.00 64.12 98 GLN A CA 1
ATOM 1446 C C . GLN A 1 98 ? 20.977 3.379 -5.760 1.00 42.52 98 GLN A C 1
ATOM 1447 O O . GLN A 1 98 ? 20.810 2.513 -6.618 1.00 42.13 98 GLN A O 1
ATOM 1461 N N . GLN A 1 99 ? 21.575 4.539 -6.008 1.00 62.31 99 GLN A N 1
ATOM 1462 C CA . GLN A 1 99 ? 22.084 4.868 -7.335 1.00 43.33 99 GLN A CA 1
ATOM 1463 C C . GLN A 1 99 ? 22.982 3.755 -7.864 1.00 1.31 99 GLN A C 1
ATOM 1464 O O . GLN A 1 99 ? 22.950 3.428 -9.051 1.00 71.02 99 GLN A O 1
ATOM 1478 N N . THR A 1 100 ? 23.783 3.176 -6.976 1.00 64.20 100 THR A N 1
ATOM 1479 C CA . THR A 1 100 ? 24.693 2.100 -7.354 1.00 22.30 100 THR A CA 1
ATOM 1480 C C . THR A 1 100 ? 24.600 0.933 -6.379 1.00 11.12 100 THR A C 1
ATOM 1481 O O . THR A 1 100 ? 24.331 1.122 -5.193 1.00 41.23 100 THR A O 1
ATOM 1492 N N . VAL A 1 101 ? 24.821 -0.275 -6.887 1.00 22.10 101 VAL A N 1
ATOM 1493 C CA . VAL A 1 101 ? 24.764 -1.474 -6.060 1.00 1.45 101 VAL A CA 1
ATOM 1494 C C . VAL A 1 101 ? 25.732 -2.538 -6.564 1.00 63.44 101 VAL A C 1
ATOM 1495 O O . VAL A 1 101 ? 25.969 -2.658 -7.766 1.00 52.25 101 VAL A O 1
ATOM 1508 N N . SER A 1 102 ? 26.293 -3.309 -5.638 1.00 12.31 102 SER A N 1
ATOM 1509 C CA . SER A 1 102 ? 27.239 -4.361 -5.988 1.00 50.11 102 SER A CA 1
ATOM 1510 C C . SER A 1 102 ? 26.527 -5.700 -6.151 1.00 62.21 102 SER A C 1
ATOM 1511 O O . SER A 1 102 ? 25.428 -5.899 -5.634 1.00 71.21 102 SER A O 1
ATOM 1519 N N . VAL A 1 103 ? 27.162 -6.616 -6.875 1.00 61.41 103 VAL A N 1
ATOM 1520 C CA . VAL A 1 103 ? 26.590 -7.937 -7.108 1.00 22.43 103 VAL A CA 1
ATOM 1521 C C . VAL A 1 103 ? 27.626 -9.032 -6.870 1.00 13.53 103 VAL A C 1
ATOM 1522 O O . VAL A 1 103 ? 28.823 -8.761 -6.780 1.00 33.13 103 VAL A O 1
ATOM 1535 N N . THR A 1 104 ? 27.155 -10.271 -6.770 1.00 11.12 104 THR A N 1
ATOM 1536 C CA . THR A 1 104 ? 28.039 -11.409 -6.542 1.00 75.11 104 THR A CA 1
ATOM 1537 C C . THR A 1 104 ? 27.625 -12.605 -7.391 1.00 55.14 104 THR A C 1
ATOM 1538 O O . THR A 1 104 ? 26.448 -12.774 -7.713 1.00 14.15 104 THR A O 1
ATOM 1549 N N . LYS A 1 105 ? 28.598 -13.433 -7.754 1.00 44.32 105 LYS A N 1
ATOM 1550 C CA . LYS A 1 105 ? 28.336 -14.616 -8.565 1.00 3.44 105 LYS A CA 1
ATOM 1551 C C . LYS A 1 105 ? 29.317 -15.734 -8.227 1.00 52.10 105 LYS A C 1
ATOM 1552 O O . LYS A 1 105 ? 30.503 -15.504 -7.994 1.00 61.55 105 LYS A O 1
ATOM 1571 N N . PRO A 1 106 ? 28.812 -16.978 -8.203 1.00 64.41 106 PRO A N 1
ATOM 1572 C CA . PRO A 1 106 ? 29.628 -18.157 -7.899 1.00 4.20 106 PRO A CA 1
ATOM 1573 C C . PRO A 1 106 ? 30.622 -18.476 -9.010 1.00 72.52 106 PRO A C 1
ATOM 1574 O O . PRO A 1 106 ? 30.433 -19.424 -9.773 1.00 3.51 106 PRO A O 1
ATOM 1585 N N . CYS A 1 107 ? 31.683 -17.681 -9.095 1.00 65.54 107 CYS A N 1
ATOM 1586 C CA . CYS A 1 107 ? 32.709 -17.878 -10.113 1.00 3.44 107 CYS A CA 1
ATOM 1587 C C . CYS A 1 107 ? 34.072 -18.116 -9.472 1.00 35.34 107 CYS A C 1
ATOM 1588 O O . CYS A 1 107 ? 34.399 -17.526 -8.442 1.00 70.23 107 CYS A O 1
ATOM 1596 N N . THR A 1 108 ? 34.866 -18.986 -10.089 1.00 43.35 108 THR A N 1
ATOM 1597 C CA . THR A 1 108 ? 36.194 -19.303 -9.579 1.00 31.23 108 THR A CA 1
ATOM 1598 C C . THR A 1 108 ? 37.214 -19.375 -10.709 1.00 71.34 108 THR A C 1
ATOM 1599 O O . THR A 1 108 ? 36.900 -19.809 -11.818 1.00 43.31 108 THR A O 1
ATOM 1610 N N . THR A 1 109 ? 38.440 -18.946 -10.423 1.00 4.33 109 THR A N 1
ATOM 1611 C CA . THR A 1 109 ? 39.506 -18.961 -11.416 1.00 4.22 109 THR A CA 1
ATOM 1612 C C . THR A 1 109 ? 40.829 -18.511 -10.807 1.00 24.53 109 THR A C 1
ATOM 1613 O O . THR A 1 109 ? 40.859 -17.658 -9.919 1.00 1.32 109 THR A O 1
ATOM 1624 N N . LYS A 1 110 ? 41.925 -19.087 -11.290 1.00 32.44 110 LYS A N 1
ATOM 1625 C CA . LYS A 1 110 ? 43.254 -18.744 -10.796 1.00 12.23 110 LYS A CA 1
ATOM 1626 C C . LYS A 1 110 ? 44.291 -18.844 -11.910 1.00 33.34 110 LYS A C 1
ATOM 1627 O O . LYS A 1 110 ? 43.979 -19.252 -13.029 1.00 14.52 110 LYS A O 1
ATOM 1646 N N . VAL A 1 111 ? 45.528 -18.470 -11.596 1.00 74.34 111 VAL A N 1
ATOM 1647 C CA . VAL A 1 111 ? 46.611 -18.521 -12.570 1.00 12.12 111 VAL A CA 1
ATOM 1648 C C . VAL A 1 111 ? 46.225 -17.806 -13.860 1.00 1.34 111 VAL A C 1
ATOM 1649 O O . VAL A 1 111 ? 45.698 -18.419 -14.788 1.00 22.31 111 VAL A O 1
ATOM 1662 N N . LYS A 1 112 ? 46.493 -16.505 -13.912 1.00 74.20 112 LYS A N 1
ATOM 1663 C CA . LYS A 1 112 ? 46.175 -15.706 -15.088 1.00 20.20 112 LYS A CA 1
ATOM 1664 C C . LYS A 1 112 ? 46.888 -16.248 -16.323 1.00 74.44 112 LYS A C 1
ATOM 1665 O O . LYS A 1 112 ? 47.830 -17.031 -16.213 1.00 60.05 112 LYS A O 1
ATOM 1684 N N . ASN A 1 113 ? 46.431 -15.824 -17.497 1.00 64.51 113 ASN A N 1
ATOM 1685 C CA . ASN A 1 113 ? 47.027 -16.267 -18.754 1.00 41.13 113 ASN A CA 1
ATOM 1686 C C . ASN A 1 113 ? 48.188 -15.362 -19.154 1.00 3.43 113 ASN A C 1
ATOM 1687 O O . ASN A 1 113 ? 48.122 -14.656 -20.161 1.00 30.22 113 ASN A O 1
ATOM 1698 N N . LYS A 1 114 ? 49.253 -15.388 -18.359 1.00 33.23 114 LYS A N 1
ATOM 1699 C CA . LYS A 1 114 ? 50.431 -14.573 -18.629 1.00 55.22 114 LYS A CA 1
ATOM 1700 C C . LYS A 1 114 ? 51.509 -15.392 -19.334 1.00 24.00 114 LYS A C 1
ATOM 1701 O O . LYS A 1 114 ? 51.509 -16.623 -19.298 1.00 72.45 114 LYS A O 1
ATOM 1720 N N . PRO A 1 115 ? 52.451 -14.694 -19.985 1.00 74.11 115 PRO A N 1
ATOM 1721 C CA . PRO A 1 115 ? 53.553 -15.336 -20.707 1.00 74.02 115 PRO A CA 1
ATOM 1722 C C . PRO A 1 115 ? 54.555 -15.998 -19.767 1.00 3.51 115 PRO A C 1
ATOM 1723 O O . PRO A 1 115 ? 55.061 -15.367 -18.839 1.00 10.52 115 PRO A O 1
ATOM 1734 N N . LYS A 1 116 ? 54.838 -17.272 -20.013 1.00 22.00 116 LYS A N 1
ATOM 1735 C CA . LYS A 1 116 ? 55.781 -18.020 -19.190 1.00 1.21 116 LYS A CA 1
ATOM 1736 C C . LYS A 1 116 ? 56.452 -19.126 -19.998 1.00 54.03 116 LYS A C 1
ATOM 1737 O O . LYS A 1 116 ? 55.868 -19.663 -20.939 1.00 11.53 116 LYS A O 1
ATOM 1756 N N . GLY A 1 117 ? 57.683 -19.463 -19.626 1.00 51.21 117 GLY A N 1
ATOM 1757 C CA . GLY A 1 117 ? 58.411 -20.503 -20.325 1.00 34.04 117 GLY A CA 1
ATOM 1758 C C . GLY A 1 117 ? 59.534 -19.951 -21.180 1.00 40.22 117 GLY A C 1
ATOM 1759 O O . GLY A 1 117 ? 59.360 -18.952 -21.878 1.00 41.14 117 GLY A O 1
ATOM 1763 N N . LYS A 1 118 ? 60.692 -20.601 -21.125 1.00 33.21 118 LYS A N 1
ATOM 1764 C CA . LYS A 1 118 ? 61.851 -20.168 -21.900 1.00 12.45 118 LYS A CA 1
ATOM 1765 C C . LYS A 1 118 ? 62.618 -21.368 -22.446 1.00 4.25 118 LYS A C 1
ATOM 1766 O O . LYS A 1 118 ? 63.532 -21.880 -21.798 1.00 52.50 118 LYS A O 1
ATOM 1785 N N . LYS A 1 119 ? 62.243 -21.813 -23.640 1.00 43.14 119 LYS A N 1
ATOM 1786 C CA . LYS A 1 119 ? 62.898 -22.950 -24.274 1.00 10.14 119 LYS A CA 1
ATOM 1787 C C . LYS A 1 119 ? 62.859 -24.176 -23.367 1.00 53.51 119 LYS A C 1
ATOM 1788 O O . LYS A 1 119 ? 63.788 -24.982 -23.355 1.00 25.12 119 LYS A O 1
ATOM 1807 N N . GLY A 1 120 ? 61.775 -24.312 -22.609 1.00 53.25 120 GLY A N 1
ATOM 1808 C CA . GLY A 1 120 ? 61.633 -25.442 -21.711 1.00 14.12 120 GLY A CA 1
ATOM 1809 C C . GLY A 1 120 ? 62.465 -25.291 -20.453 1.00 65.42 120 GLY A C 1
ATOM 1810 O O . GLY A 1 120 ? 63.321 -26.126 -20.163 1.00 2.12 120 GLY A O 1
ATOM 1814 N N . LYS A 1 121 ? 62.215 -24.222 -19.705 1.00 54.32 121 LYS A N 1
ATOM 1815 C CA . LYS A 1 121 ? 62.947 -23.963 -18.471 1.00 62.45 121 LYS A CA 1
ATOM 1816 C C . LYS A 1 121 ? 64.453 -23.978 -18.718 1.00 75.12 121 LYS A C 1
ATOM 1817 O O . LYS A 1 121 ? 65.224 -24.442 -17.880 1.00 33.21 121 LYS A O 1
ATOM 1836 N N . GLY A 1 122 ? 64.863 -23.465 -19.874 1.00 74.41 122 GLY A N 1
ATOM 1837 C CA . GLY A 1 122 ? 66.275 -23.430 -20.210 1.00 45.44 122 GLY A CA 1
ATOM 1838 C C . GLY A 1 122 ? 66.868 -24.815 -20.367 1.00 62.45 122 GLY A C 1
ATOM 1839 O O . GLY A 1 122 ? 66.142 -25.798 -20.507 1.00 35.24 122 GLY A O 1
ATOM 1843 N N . LYS A 1 123 ? 68.195 -24.894 -20.343 1.00 22.51 123 LYS A N 1
ATOM 1844 C CA . LYS A 1 123 ? 68.888 -26.169 -20.485 1.00 72.01 123 LYS A CA 1
ATOM 1845 C C . LYS A 1 123 ? 69.075 -26.840 -19.128 1.00 44.02 123 LYS A C 1
ATOM 1846 O O . LYS A 1 123 ? 68.691 -26.292 -18.096 1.00 5.44 123 LYS A O 1
ATOM 1865 N N . GLY A 1 124 ? 69.672 -28.029 -19.136 1.00 70.33 124 GLY A N 1
ATOM 1866 C CA . GLY A 1 124 ? 69.901 -28.753 -17.900 1.00 50.23 124 GLY A CA 1
ATOM 1867 C C . GLY A 1 124 ? 70.399 -30.164 -18.139 1.00 13.23 124 GLY A C 1
ATOM 1868 O O . GLY A 1 124 ? 70.104 -30.767 -19.169 1.00 14.25 124 GLY A O 1
ATOM 1872 N N . ASN A 1 125 ? 71.159 -30.691 -17.185 1.00 62.40 125 ASN A N 1
ATOM 1873 C CA . ASN A 1 125 ? 71.702 -32.041 -17.297 1.00 64.42 125 ASN A CA 1
ATOM 1874 C C . ASN A 1 125 ? 72.584 -32.170 -18.535 1.00 22.44 125 ASN A C 1
ATOM 1875 O O . ASN A 1 125 ? 73.789 -32.401 -18.428 1.00 70.41 125 ASN A O 1
ATOM 1887 N N . GLY A 1 1 ? -77.960 22.074 -25.818 1.00 72.03 1 GLY A N 2
ATOM 1888 C CA . GLY A 1 1 ? -77.471 22.380 -24.486 1.00 11.33 1 GLY A CA 2
ATOM 1889 C C . GLY A 1 1 ? -76.523 21.320 -23.960 1.00 31.51 1 GLY A C 2
ATOM 1890 O O . GLY A 1 1 ? -76.803 20.125 -24.051 1.00 12.32 1 GLY A O 2
ATOM 1896 N N . SER A 1 2 ? -75.395 21.759 -23.410 1.00 2.32 2 SER A N 2
ATOM 1897 C CA . SER A 1 2 ? -74.398 20.839 -22.872 1.00 12.43 2 SER A CA 2
ATOM 1898 C C . SER A 1 2 ? -73.456 21.560 -21.913 1.00 70.41 2 SER A C 2
ATOM 1899 O O . SER A 1 2 ? -73.372 21.221 -20.733 1.00 13.31 2 SER A O 2
ATOM 1907 N N . LYS A 1 3 ? -72.747 22.558 -22.431 1.00 64.02 3 LYS A N 2
ATOM 1908 C CA . LYS A 1 3 ? -71.809 23.329 -21.623 1.00 31.01 3 LYS A CA 2
ATOM 1909 C C . LYS A 1 3 ? -70.717 22.430 -21.051 1.00 52.45 3 LYS A C 2
ATOM 1910 O O . LYS A 1 3 ? -70.803 21.985 -19.906 1.00 72.51 3 LYS A O 2
ATOM 1929 N N . ASN A 1 4 ? -69.690 22.172 -21.853 1.00 3.43 4 ASN A N 2
ATOM 1930 C CA . ASN A 1 4 ? -68.580 21.327 -21.425 1.00 70.20 4 ASN A CA 2
ATOM 1931 C C . ASN A 1 4 ? -67.328 21.616 -22.247 1.00 4.11 4 ASN A C 2
ATOM 1932 O O . ASN A 1 4 ? -67.412 21.985 -23.419 1.00 71.03 4 ASN A O 2
ATOM 1943 N N . LYS A 1 5 ? -66.166 21.446 -21.626 1.00 50.55 5 LYS A N 2
ATOM 1944 C CA . LYS A 1 5 ? -64.895 21.686 -22.299 1.00 32.11 5 LYS A CA 2
ATOM 1945 C C . LYS A 1 5 ? -63.763 20.930 -21.611 1.00 10.32 5 LYS A C 2
ATOM 1946 O O . LYS A 1 5 ? -63.895 20.505 -20.462 1.00 41.23 5 LYS A O 2
ATOM 1965 N N . LYS A 1 6 ? -62.650 20.767 -22.318 1.00 35.11 6 LYS A N 2
ATOM 1966 C CA . LYS A 1 6 ? -61.494 20.065 -21.775 1.00 34.25 6 LYS A CA 2
ATOM 1967 C C . LYS A 1 6 ? -60.234 20.399 -22.566 1.00 61.25 6 LYS A C 2
ATOM 1968 O O . LYS A 1 6 ? -60.309 20.908 -23.684 1.00 31.11 6 LYS A O 2
ATOM 1987 N N . GLU A 1 7 ? -59.076 20.109 -21.978 1.00 15.04 7 GLU A N 2
ATOM 1988 C CA . GLU A 1 7 ? -57.801 20.379 -22.631 1.00 12.10 7 GLU A CA 2
ATOM 1989 C C . GLU A 1 7 ? -56.637 19.931 -21.752 1.00 65.53 7 GLU A C 2
ATOM 1990 O O . GLU A 1 7 ? -56.708 19.992 -20.526 1.00 55.30 7 GLU A O 2
ATOM 2002 N N . LYS A 1 8 ? -55.562 19.480 -22.391 1.00 50.20 8 LYS A N 2
ATOM 2003 C CA . LYS A 1 8 ? -54.379 19.021 -21.671 1.00 21.22 8 LYS A CA 2
ATOM 2004 C C . LYS A 1 8 ? -53.279 18.604 -22.641 1.00 70.44 8 LYS A C 2
ATOM 2005 O O . LYS A 1 8 ? -53.446 18.688 -23.858 1.00 43.25 8 LYS A O 2
ATOM 2024 N N . ASN A 1 9 ? -52.154 18.155 -22.095 1.00 40.10 9 ASN A N 2
ATOM 2025 C CA . ASN A 1 9 ? -51.025 17.725 -22.914 1.00 51.51 9 ASN A CA 2
ATOM 2026 C C . ASN A 1 9 ? -50.186 16.684 -22.178 1.00 63.10 9 ASN A C 2
ATOM 2027 O O . ASN A 1 9 ? -50.582 16.181 -21.126 1.00 71.13 9 ASN A O 2
ATOM 2038 N N . LYS A 1 10 ? -49.024 16.366 -22.739 1.00 40.23 10 LYS A N 2
ATOM 2039 C CA . LYS A 1 10 ? -48.126 15.387 -22.138 1.00 52.32 10 LYS A CA 2
ATOM 2040 C C . LYS A 1 10 ? -46.718 15.516 -22.711 1.00 21.11 10 LYS A C 2
ATOM 2041 O O . LYS A 1 10 ? -45.768 15.813 -21.989 1.00 43.40 10 LYS A O 2
ATOM 2060 N N . GLY A 1 11 ? -46.592 15.290 -24.015 1.00 55.15 11 GLY A N 2
ATOM 2061 C CA . GLY A 1 11 ? -45.297 15.389 -24.663 1.00 55.50 11 GLY A CA 2
ATOM 2062 C C . GLY A 1 11 ? -44.770 14.039 -25.111 1.00 42.42 11 GLY A C 2
ATOM 2063 O O . GLY A 1 11 ? -45.538 13.099 -25.308 1.00 12.13 11 GLY A O 2
ATOM 2067 N N . GLY A 1 12 ? -43.453 13.946 -25.275 1.00 3.34 12 GLY A N 2
ATOM 2068 C CA . GLY A 1 12 ? -42.847 12.698 -25.703 1.00 13.52 12 GLY A CA 2
ATOM 2069 C C . GLY A 1 12 ? -41.448 12.514 -25.151 1.00 3.12 12 GLY A C 2
ATOM 2070 O O . GLY A 1 12 ? -41.090 13.107 -24.132 1.00 20.12 12 GLY A O 2
ATOM 2074 N N . LYS A 1 13 ? -40.653 11.689 -25.822 1.00 34.40 13 LYS A N 2
ATOM 2075 C CA . LYS A 1 13 ? -39.283 11.427 -25.393 1.00 61.31 13 LYS A CA 2
ATOM 2076 C C . LYS A 1 13 ? -38.542 10.585 -26.427 1.00 61.41 13 LYS A C 2
ATOM 2077 O O . LYS A 1 13 ? -39.102 10.215 -27.458 1.00 10.54 13 LYS A O 2
ATOM 2096 N N . GLY A 1 14 ? -37.279 10.284 -26.142 1.00 64.13 14 GLY A N 2
ATOM 2097 C CA . GLY A 1 14 ? -36.481 9.486 -27.055 1.00 71.31 14 GLY A CA 2
ATOM 2098 C C . GLY A 1 14 ? -35.073 9.256 -26.546 1.00 64.43 14 GLY A C 2
ATOM 2099 O O . GLY A 1 14 ? -34.878 8.836 -25.406 1.00 5.11 14 GLY A O 2
ATOM 2103 N N . GLY A 1 15 ? -34.085 9.530 -27.395 1.00 41.41 15 GLY A N 2
ATOM 2104 C CA . GLY A 1 15 ? -32.700 9.342 -27.005 1.00 61.45 15 GLY A CA 2
ATOM 2105 C C . GLY A 1 15 ? -31.802 10.458 -27.504 1.00 24.44 15 GLY A C 2
ATOM 2106 O O . GLY A 1 15 ? -31.333 11.282 -26.721 1.00 53.40 15 GLY A O 2
ATOM 2110 N N . ALA A 1 16 ? -31.562 10.482 -28.810 1.00 64.54 16 ALA A N 2
ATOM 2111 C CA . ALA A 1 16 ? -30.713 11.505 -29.412 1.00 35.44 16 ALA A CA 2
ATOM 2112 C C . ALA A 1 16 ? -29.258 11.324 -28.996 1.00 60.04 16 ALA A C 2
ATOM 2113 O O . ALA A 1 16 ? -28.439 10.824 -29.768 1.00 41.35 16 ALA A O 2
ATOM 2120 N N . ASP A 1 17 ? -28.941 11.736 -27.774 1.00 13.13 17 ASP A N 2
ATOM 2121 C CA . ASP A 1 17 ? -27.583 11.620 -27.256 1.00 31.02 17 ASP A CA 2
ATOM 2122 C C . ASP A 1 17 ? -27.588 11.529 -25.733 1.00 71.13 17 ASP A C 2
ATOM 2123 O O . ASP A 1 17 ? -28.646 11.458 -25.108 1.00 33.13 17 ASP A O 2
ATOM 2132 N N . CYS A 1 18 ? -26.398 11.530 -25.141 1.00 74.23 18 CYS A N 2
ATOM 2133 C CA . CYS A 1 18 ? -26.264 11.445 -23.692 1.00 41.32 18 CYS A CA 2
ATOM 2134 C C . CYS A 1 18 ? -25.305 12.513 -23.171 1.00 31.42 18 CYS A C 2
ATOM 2135 O O . CYS A 1 18 ? -24.136 12.549 -23.554 1.00 60.14 18 CYS A O 2
ATOM 2143 N N . ALA A 1 19 ? -25.808 13.377 -22.296 1.00 34.44 19 ALA A N 2
ATOM 2144 C CA . ALA A 1 19 ? -24.997 14.442 -21.722 1.00 13.20 19 ALA A CA 2
ATOM 2145 C C . ALA A 1 19 ? -23.758 13.879 -21.033 1.00 10.55 19 ALA A C 2
ATOM 2146 O O . ALA A 1 19 ? -22.754 14.570 -20.879 1.00 71.15 19 ALA A O 2
ATOM 2153 N N . GLU A 1 20 ? -23.839 12.618 -20.619 1.00 33.21 20 GLU A N 2
ATOM 2154 C CA . GLU A 1 20 ? -22.726 11.962 -19.946 1.00 51.11 20 GLU A CA 2
ATOM 2155 C C . GLU A 1 20 ? -22.611 10.503 -20.375 1.00 32.43 20 GLU A C 2
ATOM 2156 O O . GLU A 1 20 ? -23.091 9.602 -19.687 1.00 51.35 20 GLU A O 2
ATOM 2168 N N . TRP A 1 21 ? -21.975 10.276 -21.518 1.00 72.43 21 TRP A N 2
ATOM 2169 C CA . TRP A 1 21 ? -21.797 8.927 -22.043 1.00 0.45 21 TRP A CA 2
ATOM 2170 C C . TRP A 1 21 ? -20.958 8.081 -21.091 1.00 63.41 21 TRP A C 2
ATOM 2171 O O . TRP A 1 21 ? -19.849 8.463 -20.720 1.00 45.34 21 TRP A O 2
ATOM 2192 N N . LEU A 1 22 ? -21.494 6.928 -20.702 1.00 53.31 22 LEU A N 2
ATOM 2193 C CA . LEU A 1 22 ? -20.793 6.027 -19.794 1.00 35.10 22 LEU A CA 2
ATOM 2194 C C . LEU A 1 22 ? -20.274 4.802 -20.538 1.00 24.35 22 LEU A C 2
ATOM 2195 O O . LEU A 1 22 ? -21.046 3.924 -20.925 1.00 73.21 22 LEU A O 2
ATOM 2211 N N . TYR A 1 23 ? -18.962 4.746 -20.733 1.00 61.44 23 TYR A N 2
ATOM 2212 C CA . TYR A 1 23 ? -18.337 3.628 -21.431 1.00 13.21 23 TYR A CA 2
ATOM 2213 C C . TYR A 1 23 ? -17.131 3.108 -20.657 1.00 33.55 23 TYR A C 2
ATOM 2214 O O . TYR A 1 23 ? -16.627 3.770 -19.751 1.00 74.14 23 TYR A O 2
ATOM 2232 N N . GLY A 1 24 ? -16.670 1.914 -21.023 1.00 52.22 24 GLY A N 2
ATOM 2233 C CA . GLY A 1 24 ? -15.526 1.324 -20.354 1.00 53.24 24 GLY A CA 2
ATOM 2234 C C . GLY A 1 24 ? -14.911 0.191 -21.150 1.00 24.54 24 GLY A C 2
ATOM 2235 O O . GLY A 1 24 ? -13.692 0.119 -21.302 1.00 63.34 24 GLY A O 2
ATOM 2239 N N . SER A 1 25 ? -15.757 -0.701 -21.658 1.00 70.50 25 SER A N 2
ATOM 2240 C CA . SER A 1 25 ? -15.289 -1.841 -22.437 1.00 31.41 25 SER A CA 2
ATOM 2241 C C . SER A 1 25 ? -14.684 -1.382 -23.762 1.00 2.34 25 SER A C 2
ATOM 2242 O O . SER A 1 25 ? -15.310 -0.640 -24.518 1.00 51.14 25 SER A O 2
ATOM 2250 N N . CYS A 1 26 ? -13.464 -1.831 -24.034 1.00 63.24 26 CYS A N 2
ATOM 2251 C CA . CYS A 1 26 ? -12.772 -1.468 -25.265 1.00 41.33 26 CYS A CA 2
ATOM 2252 C C . CYS A 1 26 ? -12.635 -2.674 -26.188 1.00 3.20 26 CYS A C 2
ATOM 2253 O O . CYS A 1 26 ? -12.345 -3.784 -25.739 1.00 72.25 26 CYS A O 2
ATOM 2261 N N . VAL A 1 27 ? -12.846 -2.450 -27.481 1.00 31.21 27 VAL A N 2
ATOM 2262 C CA . VAL A 1 27 ? -12.745 -3.518 -28.468 1.00 23.24 27 VAL A CA 2
ATOM 2263 C C . VAL A 1 27 ? -11.500 -3.351 -29.334 1.00 12.35 27 VAL A C 2
ATOM 2264 O O . VAL A 1 27 ? -11.300 -2.307 -29.954 1.00 20.41 27 VAL A O 2
ATOM 2277 N N . ALA A 1 28 ? -10.668 -4.386 -29.371 1.00 3.54 28 ALA A N 2
ATOM 2278 C CA . ALA A 1 28 ? -9.444 -4.355 -30.161 1.00 14.13 28 ALA A CA 2
ATOM 2279 C C . ALA A 1 28 ? -9.703 -4.814 -31.593 1.00 14.50 28 ALA A C 2
ATOM 2280 O O . ALA A 1 28 ? -10.610 -5.607 -31.844 1.00 75.31 28 ALA A O 2
ATOM 2287 N N . ASN A 1 29 ? -8.902 -4.310 -32.525 1.00 33.21 29 ASN A N 2
ATOM 2288 C CA . ASN A 1 29 ? -9.047 -4.668 -33.931 1.00 64.32 29 ASN A CA 2
ATOM 2289 C C . ASN A 1 29 ? -7.692 -4.994 -34.552 1.00 1.03 29 ASN A C 2
ATOM 2290 O O . ASN A 1 29 ? -7.325 -4.447 -35.591 1.00 2.31 29 ASN A O 2
ATOM 2301 N N . ASN A 1 30 ? -6.952 -5.890 -33.907 1.00 53.13 30 ASN A N 2
ATOM 2302 C CA . ASN A 1 30 ? -5.636 -6.289 -34.395 1.00 63.12 30 ASN A CA 2
ATOM 2303 C C . ASN A 1 30 ? -5.256 -7.668 -33.866 1.00 43.44 30 ASN A C 2
ATOM 2304 O O . ASN A 1 30 ? -4.087 -7.938 -33.592 1.00 25.44 30 ASN A O 2
ATOM 2315 N N . GLY A 1 31 ? -6.250 -8.538 -33.723 1.00 54.40 31 GLY A N 2
ATOM 2316 C CA . GLY A 1 31 ? -5.999 -9.878 -33.227 1.00 42.13 31 GLY A CA 2
ATOM 2317 C C . GLY A 1 31 ? -6.628 -10.120 -31.869 1.00 23.42 31 GLY A C 2
ATOM 2318 O O . GLY A 1 31 ? -7.649 -10.800 -31.762 1.00 54.22 31 GLY A O 2
ATOM 2322 N N . ASP A 1 32 ? -6.016 -9.567 -30.828 1.00 0.14 32 ASP A N 2
ATOM 2323 C CA . ASP A 1 32 ? -6.521 -9.728 -29.469 1.00 71.31 32 ASP A CA 2
ATOM 2324 C C . ASP A 1 32 ? -6.499 -8.399 -28.721 1.00 75.14 32 ASP A C 2
ATOM 2325 O O . ASP A 1 32 ? -7.520 -7.954 -28.195 1.00 1.01 32 ASP A O 2
ATOM 2334 N N . CYS A 1 33 ? -5.330 -7.770 -28.676 1.00 24.20 33 CYS A N 2
ATOM 2335 C CA . CYS A 1 33 ? -5.173 -6.492 -27.990 1.00 23.14 33 CYS A CA 2
ATOM 2336 C C . CYS A 1 33 ? -4.451 -5.483 -28.879 1.00 23.12 33 CYS A C 2
ATOM 2337 O O . CYS A 1 33 ? -3.623 -5.853 -29.711 1.00 3.12 33 CYS A O 2
ATOM 2345 N N . GLY A 1 34 ? -4.771 -4.207 -28.694 1.00 63.11 34 GLY A N 2
ATOM 2346 C CA . GLY A 1 34 ? -4.144 -3.164 -29.486 1.00 3.23 34 GLY A CA 2
ATOM 2347 C C . GLY A 1 34 ? -5.065 -1.984 -29.725 1.00 1.21 34 GLY A C 2
ATOM 2348 O O . GLY A 1 34 ? -6.261 -2.055 -29.438 1.00 63.35 34 GLY A O 2
ATOM 2352 N N . GLN A 1 35 ? -4.509 -0.898 -30.250 1.00 51.02 35 GLN A N 2
ATOM 2353 C CA . GLN A 1 35 ? -5.289 0.303 -30.524 1.00 41.13 35 GLN A CA 2
ATOM 2354 C C . GLN A 1 35 ? -6.553 -0.037 -31.307 1.00 21.25 35 GLN A C 2
ATOM 2355 O O . GLN A 1 35 ? -6.521 -0.840 -32.239 1.00 13.05 35 GLN A O 2
ATOM 2369 N N . GLY A 1 36 ? -7.666 0.580 -30.922 1.00 21.11 36 GLY A N 2
ATOM 2370 C CA . GLY A 1 36 ? -8.926 0.328 -31.598 1.00 73.14 36 GLY A CA 2
ATOM 2371 C C . GLY A 1 36 ? -9.989 1.350 -31.241 1.00 72.52 36 GLY A C 2
ATOM 2372 O O . GLY A 1 36 ? -9.734 2.554 -31.265 1.00 33.25 36 GLY A O 2
ATOM 2376 N N . MET A 1 37 ? -11.182 0.867 -30.913 1.00 61.04 37 MET A N 2
ATOM 2377 C CA . MET A 1 37 ? -12.288 1.748 -30.551 1.00 4.11 37 MET A CA 2
ATOM 2378 C C . MET A 1 37 ? -13.135 1.129 -29.444 1.00 2.12 37 MET A C 2
ATOM 2379 O O . MET A 1 37 ? -12.919 -0.018 -29.052 1.00 1.15 37 MET A O 2
ATOM 2393 N N . ARG A 1 38 ? -14.100 1.894 -28.945 1.00 34.21 38 ARG A N 2
ATOM 2394 C CA . ARG A 1 38 ? -14.979 1.421 -27.883 1.00 43.24 38 ARG A CA 2
ATOM 2395 C C . ARG A 1 38 ? -16.412 1.891 -28.114 1.00 1.15 38 ARG A C 2
ATOM 2396 O O . ARG A 1 38 ? -16.642 2.991 -28.615 1.00 65.20 38 ARG A O 2
ATOM 2417 N N . GLU A 1 39 ? -17.372 1.050 -27.742 1.00 34.53 39 GLU A N 2
ATOM 2418 C CA . GLU A 1 39 ? -18.783 1.380 -27.911 1.00 43.32 39 GLU A CA 2
ATOM 2419 C C . GLU A 1 39 ? -19.469 1.541 -26.557 1.00 64.22 39 GLU A C 2
ATOM 2420 O O . GLU A 1 39 ? -19.558 0.593 -25.778 1.00 53.13 39 GLU A O 2
ATOM 2432 N N . GLY A 1 40 ? -19.952 2.750 -26.285 1.00 50.12 40 GLY A N 2
ATOM 2433 C CA . GLY A 1 40 ? -20.623 3.014 -25.025 1.00 60.34 40 GLY A CA 2
ATOM 2434 C C . GLY A 1 40 ? -22.133 3.035 -25.166 1.00 63.12 40 GLY A C 2
ATOM 2435 O O . GLY A 1 40 ? -22.662 3.444 -26.200 1.00 71.23 40 GLY A O 2
ATOM 2439 N N . THR A 1 41 ? -22.828 2.591 -24.124 1.00 24.11 41 THR A N 2
ATOM 2440 C CA . THR A 1 41 ? -24.286 2.557 -24.136 1.00 71.23 41 THR A CA 2
ATOM 2441 C C . THR A 1 41 ? -24.863 3.369 -22.984 1.00 55.32 41 THR A C 2
ATOM 2442 O O . THR A 1 41 ? -24.493 3.175 -21.825 1.00 72.14 41 THR A O 2
ATOM 2453 N N . CYS A 1 42 ? -25.774 4.283 -23.307 1.00 2.23 42 CYS A N 2
ATOM 2454 C CA . CYS A 1 42 ? -26.405 5.126 -22.299 1.00 2.35 42 CYS A CA 2
ATOM 2455 C C . CYS A 1 42 ? -27.925 5.008 -22.363 1.00 22.33 42 CYS A C 2
ATOM 2456 O O . CYS A 1 42 ? -28.551 5.453 -23.324 1.00 34.32 42 CYS A O 2
ATOM 2464 N N . ASN A 1 43 ? -28.510 4.404 -21.335 1.00 2.23 43 ASN A N 2
ATOM 2465 C CA . ASN A 1 43 ? -29.956 4.226 -21.275 1.00 42.31 43 ASN A CA 2
ATOM 2466 C C . ASN A 1 43 ? -30.438 3.308 -22.393 1.00 55.42 43 ASN A C 2
ATOM 2467 O O . ASN A 1 43 ? -30.634 2.111 -22.186 1.00 30.22 43 ASN A O 2
ATOM 2478 N N . GLU A 1 44 ? -30.629 3.878 -23.580 1.00 5.32 44 GLU A N 2
ATOM 2479 C CA . 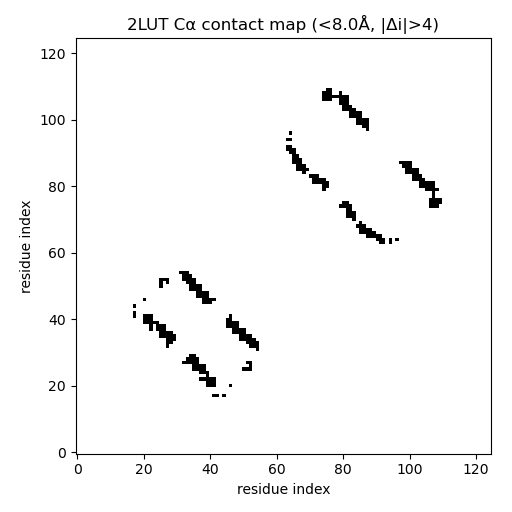GLU A 1 44 ? -31.088 3.112 -24.732 1.00 4.42 44 GLU A CA 2
ATOM 2480 C C . GLU A 1 44 ? -30.451 3.628 -26.018 1.00 15.44 44 GLU A C 2
ATOM 2481 O O . GLU A 1 44 ? -31.062 3.578 -27.086 1.00 63.43 44 GLU A O 2
ATOM 2493 N N . GLN A 1 45 ? -29.224 4.124 -25.907 1.00 24.51 45 GLN A N 2
ATOM 2494 C CA . GLN A 1 45 ? -28.505 4.650 -27.061 1.00 65.11 45 GLN A CA 2
ATOM 2495 C C . GLN A 1 45 ? -27.072 4.130 -27.094 1.00 43.21 45 GLN A C 2
ATOM 2496 O O . GLN A 1 45 ? -26.570 3.595 -26.104 1.00 75.50 45 GLN A O 2
ATOM 2510 N N . THR A 1 46 ? -26.415 4.291 -28.239 1.00 63.12 46 THR A N 2
ATOM 2511 C CA . THR A 1 46 ? -25.040 3.837 -28.402 1.00 21.43 46 THR A CA 2
ATOM 2512 C C . THR A 1 46 ? -24.113 5.000 -28.736 1.00 0.35 46 THR A C 2
ATOM 2513 O O . THR A 1 46 ? -24.561 6.054 -29.184 1.00 73.12 46 THR A O 2
ATOM 2524 N N . ARG A 1 47 ? -22.818 4.800 -28.514 1.00 20.53 47 ARG A N 2
ATOM 2525 C CA . ARG A 1 47 ? -21.826 5.833 -28.791 1.00 14.00 47 ARG A CA 2
ATOM 2526 C C . ARG A 1 47 ? -20.509 5.214 -29.245 1.00 21.31 47 ARG A C 2
ATOM 2527 O O . ARG A 1 47 ? -20.250 4.034 -29.011 1.00 1.41 47 ARG A O 2
ATOM 2548 N N . LYS A 1 48 ? -19.676 6.019 -29.898 1.00 1.05 48 LYS A N 2
ATOM 2549 C CA . LYS A 1 48 ? -18.384 5.553 -30.385 1.00 32.24 48 LYS A CA 2
ATOM 2550 C C . LYS A 1 48 ? -17.253 6.420 -29.845 1.00 2.22 48 LYS A C 2
ATOM 2551 O O . LYS A 1 48 ? -17.389 7.639 -29.736 1.00 64.22 48 LYS A O 2
ATOM 2570 N N . VAL A 1 49 ? -16.135 5.785 -29.506 1.00 61.41 49 VAL A N 2
ATOM 2571 C CA . VAL A 1 49 ? -14.979 6.501 -28.979 1.00 41.32 49 VAL A CA 2
ATOM 2572 C C . VAL A 1 49 ? -13.681 5.786 -29.336 1.00 72.32 49 VAL A C 2
ATOM 2573 O O . VAL A 1 49 ? -13.622 4.556 -29.364 1.00 10.33 49 VAL A O 2
ATOM 2586 N N . LYS A 1 50 ? -12.639 6.564 -29.608 1.00 64.42 50 LYS A N 2
ATOM 2587 C CA . LYS A 1 50 ? -11.339 6.006 -29.962 1.00 74.34 50 LYS A CA 2
ATOM 2588 C C . LYS A 1 50 ? -10.546 5.637 -28.713 1.00 3.24 50 LYS A C 2
ATOM 2589 O O . LYS A 1 50 ? -10.221 6.498 -27.895 1.00 4.44 50 LYS A O 2
ATOM 2608 N N . CYS A 1 51 ? -10.238 4.351 -28.571 1.00 34.40 51 CYS A N 2
ATOM 2609 C CA . CYS A 1 51 ? -9.484 3.867 -27.423 1.00 41.35 51 CYS A CA 2
ATOM 2610 C C . CYS A 1 51 ? -8.497 2.780 -27.839 1.00 2.33 51 CYS A C 2
ATOM 2611 O O . CYS A 1 51 ? -8.514 2.316 -28.980 1.00 42.41 51 CYS A O 2
ATOM 2619 N N . ARG A 1 52 ? -7.640 2.378 -26.906 1.00 32.43 52 ARG A N 2
ATOM 2620 C CA . ARG A 1 52 ? -6.646 1.346 -27.176 1.00 62.12 52 ARG A CA 2
ATOM 2621 C C . ARG A 1 52 ? -6.650 0.287 -26.078 1.00 15.24 52 ARG A C 2
ATOM 2622 O O . ARG A 1 52 ? -6.816 0.601 -24.899 1.00 25.31 52 ARG A O 2
ATOM 2643 N N . VAL A 1 53 ? -6.469 -0.969 -26.473 1.00 23.14 53 VAL A N 2
ATOM 2644 C CA . VAL A 1 53 ? -6.452 -2.075 -25.524 1.00 5.22 53 VAL A CA 2
ATOM 2645 C C . VAL A 1 53 ? -5.040 -2.624 -25.345 1.00 35.54 53 VAL A C 2
ATOM 2646 O O . VAL A 1 53 ? -4.597 -3.514 -26.073 1.00 31.13 53 VAL A O 2
ATOM 2659 N N . PRO A 1 54 ? -4.316 -2.085 -24.355 1.00 53.02 54 PRO A N 2
ATOM 2660 C CA . PRO A 1 54 ? -2.944 -2.505 -24.057 1.00 44.10 54 PRO A CA 2
ATOM 2661 C C . PRO A 1 54 ? -2.884 -3.911 -23.467 1.00 41.41 54 PRO A C 2
ATOM 2662 O O . PRO A 1 54 ? -3.722 -4.286 -22.647 1.00 22.24 54 PRO A O 2
ATOM 2673 N N . CYS A 1 55 ? -1.888 -4.682 -23.888 1.00 33.25 55 CYS A N 2
ATOM 2674 C CA . CYS A 1 55 ? -1.718 -6.047 -23.403 1.00 13.55 55 CYS A CA 2
ATOM 2675 C C . CYS A 1 55 ? -0.966 -6.061 -22.075 1.00 30.23 55 CYS A C 2
ATOM 2676 O O . CYS A 1 55 ? -0.114 -5.211 -21.824 1.00 62.11 55 CYS A O 2
ATOM 2684 N N . ASN A 1 56 ? -1.288 -7.035 -21.229 1.00 11.15 56 ASN A N 2
ATOM 2685 C CA . ASN A 1 56 ? -0.642 -7.160 -19.927 1.00 14.43 56 ASN A CA 2
ATOM 2686 C C . ASN A 1 56 ? -0.951 -5.951 -19.049 1.00 3.20 56 ASN A C 2
ATOM 2687 O O . ASN A 1 56 ? -0.048 -5.211 -18.657 1.00 4.02 56 ASN A O 2
ATOM 2698 N N . TRP A 1 57 ? -2.229 -5.759 -18.743 1.00 61.44 57 TRP A N 2
ATOM 2699 C CA . TRP A 1 57 ? -2.655 -4.640 -17.911 1.00 41.14 57 TRP A CA 2
ATOM 2700 C C . TRP A 1 57 ? -1.854 -4.590 -16.615 1.00 53.22 57 TRP A C 2
ATOM 2701 O O . TRP A 1 57 ? -1.468 -3.516 -16.151 1.00 70.40 57 TRP A O 2
ATOM 2722 N N . LYS A 1 58 ? -1.606 -5.758 -16.031 1.00 15.12 58 LYS A N 2
ATOM 2723 C CA . LYS A 1 58 ? -0.849 -5.849 -14.789 1.00 40.22 58 LYS A CA 2
ATOM 2724 C C . LYS A 1 58 ? 0.518 -5.187 -14.935 1.00 52.41 58 LYS A C 2
ATOM 2725 O O . LYS A 1 58 ? 0.879 -4.717 -16.014 1.00 45.13 58 LYS A O 2
ATOM 2744 N N . LYS A 1 59 ? 1.274 -5.157 -13.843 1.00 74.41 59 LYS A N 2
ATOM 2745 C CA . LYS A 1 59 ? 2.602 -4.556 -13.849 1.00 40.33 59 LYS A CA 2
ATOM 2746 C C . LYS A 1 59 ? 3.320 -4.809 -12.526 1.00 53.12 59 LYS A C 2
ATOM 2747 O O . LYS A 1 59 ? 2.822 -5.540 -11.671 1.00 25.41 59 LYS A O 2
ATOM 2766 N N . GLU A 1 60 ? 4.489 -4.198 -12.366 1.00 62.44 60 GLU A N 2
ATOM 2767 C CA . GLU A 1 60 ? 5.274 -4.357 -11.148 1.00 3.41 60 GLU A CA 2
ATOM 2768 C C . GLU A 1 60 ? 5.710 -5.809 -10.968 1.00 40.31 60 GLU A C 2
ATOM 2769 O O . GLU A 1 60 ? 5.559 -6.631 -11.871 1.00 51.34 60 GLU A O 2
ATOM 2781 N N . PHE A 1 61 ? 6.252 -6.116 -9.793 1.00 31.31 61 PHE A N 2
ATOM 2782 C CA . PHE A 1 61 ? 6.712 -7.467 -9.495 1.00 64.02 61 PHE A CA 2
ATOM 2783 C C . PHE A 1 61 ? 7.852 -7.872 -10.425 1.00 64.00 61 PHE A C 2
ATOM 2784 O O . PHE A 1 61 ? 7.632 -8.188 -11.593 1.00 31.34 61 PHE A O 2
ATOM 2801 N N . GLY A 1 62 ? 9.073 -7.859 -9.896 1.00 32.32 62 GLY A N 2
ATOM 2802 C CA . GLY A 1 62 ? 10.230 -8.227 -10.693 1.00 42.11 62 GLY A CA 2
ATOM 2803 C C . GLY A 1 62 ? 11.523 -8.145 -9.907 1.00 73.21 62 GLY A C 2
ATOM 2804 O O . GLY A 1 62 ? 12.349 -7.265 -10.148 1.00 31.41 62 GLY A O 2
ATOM 2808 N N . ALA A 1 63 ? 11.698 -9.064 -8.963 1.00 63.44 63 ALA A N 2
ATOM 2809 C CA . ALA A 1 63 ? 12.901 -9.092 -8.140 1.00 11.13 63 ALA A CA 2
ATOM 2810 C C . ALA A 1 63 ? 12.946 -7.899 -7.191 1.00 2.13 63 ALA A C 2
ATOM 2811 O O . ALA A 1 63 ? 12.669 -8.033 -5.999 1.00 44.14 63 ALA A O 2
ATOM 2818 N N . ASP A 1 64 ? 13.296 -6.737 -7.727 1.00 54.40 64 ASP A N 2
ATOM 2819 C CA . ASP A 1 64 ? 13.375 -5.519 -6.927 1.00 23.40 64 ASP A CA 2
ATOM 2820 C C . ASP A 1 64 ? 13.666 -4.309 -7.808 1.00 23.30 64 ASP A C 2
ATOM 2821 O O . ASP A 1 64 ? 12.803 -3.454 -8.013 1.00 63.52 64 ASP A O 2
ATOM 2830 N N . CYS A 1 65 ? 14.889 -4.240 -8.326 1.00 25.12 65 CYS A N 2
ATOM 2831 C CA . CYS A 1 65 ? 15.296 -3.133 -9.183 1.00 25.52 65 CYS A CA 2
ATOM 2832 C C . CYS A 1 65 ? 16.289 -3.603 -10.242 1.00 33.13 65 CYS A C 2
ATOM 2833 O O . CYS A 1 65 ? 17.246 -4.317 -9.941 1.00 53.21 65 CYS A O 2
ATOM 2841 N N . LYS A 1 66 ? 16.054 -3.199 -11.486 1.00 45.21 66 LYS A N 2
ATOM 2842 C CA . LYS A 1 66 ? 16.927 -3.577 -12.592 1.00 13.44 66 LYS A CA 2
ATOM 2843 C C . LYS A 1 66 ? 18.161 -2.680 -12.641 1.00 33.31 66 LYS A C 2
ATOM 2844 O O . LYS A 1 66 ? 18.090 -1.494 -12.320 1.00 63.44 66 LYS A O 2
ATOM 2863 N N . TYR A 1 67 ? 19.288 -3.255 -13.047 1.00 35.13 67 TYR A N 2
ATOM 2864 C CA . TYR A 1 67 ? 20.536 -2.508 -13.137 1.00 33.22 67 TYR A CA 2
ATOM 2865 C C . TYR A 1 67 ? 21.310 -2.891 -14.395 1.00 13.03 67 TYR A C 2
ATOM 2866 O O . TYR A 1 67 ? 20.950 -3.838 -15.096 1.00 34.12 67 TYR A O 2
ATOM 2884 N N . LYS A 1 68 ? 22.376 -2.148 -14.675 1.00 3.02 68 LYS A N 2
ATOM 2885 C CA . LYS A 1 68 ? 23.203 -2.409 -15.847 1.00 73.43 68 LYS A CA 2
ATOM 2886 C C . LYS A 1 68 ? 24.594 -2.883 -15.436 1.00 51.42 68 LYS A C 2
ATOM 2887 O O . LYS A 1 68 ? 25.457 -2.077 -15.089 1.00 41.34 68 LYS A O 2
ATOM 2906 N N . PHE A 1 69 ? 24.804 -4.195 -15.480 1.00 74.14 69 PHE A N 2
ATOM 2907 C CA . PHE A 1 69 ? 26.091 -4.774 -15.114 1.00 60.31 69 PHE A CA 2
ATOM 2908 C C . PHE A 1 69 ? 27.015 -4.857 -16.325 1.00 42.13 69 PHE A C 2
ATOM 2909 O O . PHE A 1 69 ? 26.621 -5.326 -17.390 1.00 33.50 69 PHE A O 2
ATOM 2926 N N . GLY A 1 70 ? 28.250 -4.395 -16.152 1.00 60.42 70 GLY A N 2
ATOM 2927 C CA . GLY A 1 70 ? 29.212 -4.423 -17.237 1.00 33.50 70 GLY A CA 2
ATOM 2928 C C . GLY A 1 70 ? 29.371 -5.807 -17.835 1.00 4.21 70 GLY A C 2
ATOM 2929 O O . GLY A 1 70 ? 28.758 -6.125 -18.854 1.00 42.32 70 GLY A O 2
ATOM 2933 N N . ASN A 1 71 ? 30.198 -6.633 -17.201 1.00 51.23 71 ASN A N 2
ATOM 2934 C CA . ASN A 1 71 ? 30.436 -7.990 -17.678 1.00 61.13 71 ASN A CA 2
ATOM 2935 C C . ASN A 1 71 ? 31.083 -8.842 -16.590 1.00 25.24 71 ASN A C 2
ATOM 2936 O O . ASN A 1 71 ? 31.846 -9.765 -16.881 1.00 52.41 71 ASN A O 2
ATOM 2947 N N . TRP A 1 72 ? 30.771 -8.529 -15.338 1.00 45.21 72 TRP A N 2
ATOM 2948 C CA . TRP A 1 72 ? 31.321 -9.268 -14.206 1.00 45.54 72 TRP A CA 2
ATOM 2949 C C . TRP A 1 72 ? 32.829 -9.064 -14.104 1.00 23.24 72 TRP A C 2
ATOM 2950 O O . TRP A 1 72 ? 33.568 -9.366 -15.040 1.00 61.33 72 TRP A O 2
ATOM 2971 N N . GLY A 1 73 ? 33.278 -8.554 -12.962 1.00 70.42 73 GLY A N 2
ATOM 2972 C CA . GLY A 1 73 ? 34.696 -8.320 -12.760 1.00 34.42 73 GLY A CA 2
ATOM 2973 C C . GLY A 1 73 ? 35.504 -9.603 -12.791 1.00 40.02 73 GLY A C 2
ATOM 2974 O O . GLY A 1 73 ? 35.051 -10.617 -13.322 1.00 43.44 73 GLY A O 2
ATOM 2978 N N . GLU A 1 74 ? 36.704 -9.557 -12.221 1.00 42.02 74 GLU A N 2
ATOM 2979 C CA . GLU A 1 74 ? 37.578 -10.724 -12.187 1.00 71.31 74 GLU A CA 2
ATOM 2980 C C . GLU A 1 74 ? 37.157 -11.688 -11.082 1.00 1.11 74 GLU A C 2
ATOM 2981 O O . GLU A 1 74 ? 36.889 -11.276 -9.952 1.00 23.31 74 GLU A O 2
ATOM 2993 N N . CYS A 1 75 ? 37.099 -12.973 -11.416 1.00 45.01 75 CYS A N 2
ATOM 2994 C CA . CYS A 1 75 ? 36.710 -13.997 -10.452 1.00 75.22 75 CYS A CA 2
ATOM 2995 C C . CYS A 1 75 ? 37.902 -14.420 -9.598 1.00 12.02 75 CYS A C 2
ATOM 2996 O O . CYS A 1 75 ? 38.951 -14.796 -10.119 1.00 1.02 75 CYS A O 2
ATOM 3004 N N . ASP A 1 76 ? 37.729 -14.355 -8.282 1.00 44.35 76 ASP A N 2
ATOM 3005 C CA . ASP A 1 76 ? 38.789 -14.733 -7.353 1.00 51.33 76 ASP A CA 2
ATOM 3006 C C . ASP A 1 76 ? 38.657 -16.196 -6.944 1.00 72.03 76 ASP A C 2
ATOM 3007 O O . ASP A 1 76 ? 37.797 -16.550 -6.138 1.00 33.31 76 ASP A O 2
ATOM 3016 N N . ALA A 1 77 ? 39.515 -17.041 -7.506 1.00 32.44 77 ALA A N 2
ATOM 3017 C CA . ALA A 1 77 ? 39.495 -18.466 -7.199 1.00 52.11 77 ALA A CA 2
ATOM 3018 C C . ALA A 1 77 ? 39.706 -18.711 -5.708 1.00 52.32 77 ALA A C 2
ATOM 3019 O O . ALA A 1 77 ? 39.359 -19.770 -5.188 1.00 74.51 77 ALA A O 2
ATOM 3026 N N . ALA A 1 78 ? 40.276 -17.723 -5.027 1.00 51.14 78 ALA A N 2
ATOM 3027 C CA . ALA A 1 78 ? 40.532 -17.829 -3.596 1.00 32.21 78 ALA A CA 2
ATOM 3028 C C . ALA A 1 78 ? 39.227 -17.850 -2.806 1.00 24.52 78 ALA A C 2
ATOM 3029 O O . A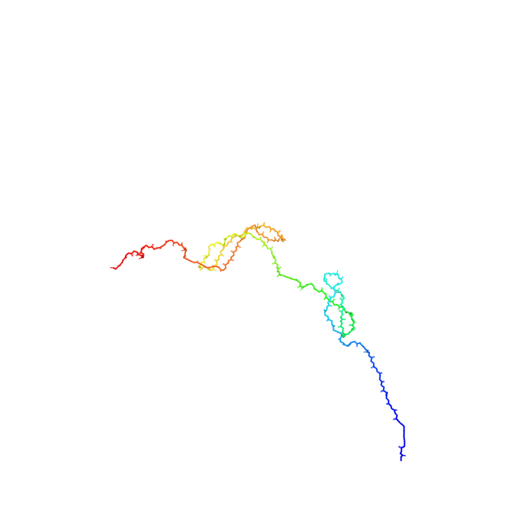LA A 1 78 ? 39.178 -18.351 -1.682 1.00 44.21 78 ALA A O 2
ATOM 3036 N N . THR A 1 79 ? 38.172 -17.302 -3.399 1.00 72.25 79 THR A N 2
ATOM 3037 C CA . THR A 1 79 ? 36.869 -17.254 -2.750 1.00 2.14 79 THR A CA 2
ATOM 3038 C C . THR A 1 79 ? 35.799 -17.905 -3.618 1.00 34.44 79 THR A C 2
ATOM 3039 O O . THR A 1 79 ? 34.646 -18.037 -3.206 1.00 31.50 79 THR A O 2
ATOM 3050 N N . SER A 1 80 ? 36.187 -18.311 -4.823 1.00 15.02 80 SER A N 2
ATOM 3051 C CA . SER A 1 80 ? 35.259 -18.944 -5.753 1.00 15.34 80 SER A CA 2
ATOM 3052 C C . SER A 1 80 ? 34.002 -18.097 -5.928 1.00 30.21 80 SER A C 2
ATOM 3053 O O . SER A 1 80 ? 32.895 -18.623 -6.055 1.00 43.51 80 SER A O 2
ATOM 3061 N N . THR A 1 81 ? 34.180 -16.779 -5.935 1.00 2.14 81 THR A N 2
ATOM 3062 C CA . THR A 1 81 ? 33.062 -15.858 -6.094 1.00 61.14 81 THR A CA 2
ATOM 3063 C C . THR A 1 81 ? 33.498 -14.582 -6.806 1.00 4.11 81 THR A C 2
ATOM 3064 O O . THR A 1 81 ? 34.589 -14.065 -6.564 1.00 63.11 81 THR A O 2
ATOM 3075 N N . LYS A 1 82 ? 32.640 -14.079 -7.687 1.00 64.11 82 LYS A N 2
ATOM 3076 C CA . LYS A 1 82 ? 32.935 -12.863 -8.434 1.00 55.33 82 LYS A CA 2
ATOM 3077 C C . LYS A 1 82 ? 32.074 -11.702 -7.947 1.00 10.31 82 LYS A C 2
ATOM 3078 O O . LYS A 1 82 ? 31.010 -11.908 -7.364 1.00 1.04 82 LYS A O 2
ATOM 3097 N N . SER A 1 83 ? 32.541 -10.481 -8.189 1.00 54.41 83 SER A N 2
ATOM 3098 C CA . SER A 1 83 ? 31.814 -9.288 -7.771 1.00 14.20 83 SER A CA 2
ATOM 3099 C C . SER A 1 83 ? 31.510 -8.392 -8.968 1.00 12.20 83 SER A C 2
ATOM 3100 O O . SER A 1 83 ? 32.287 -8.322 -9.919 1.00 34.33 83 SER A O 2
ATOM 3108 N N . ARG A 1 84 ? 30.372 -7.705 -8.911 1.00 30.35 84 ARG A N 2
ATOM 3109 C CA . ARG A 1 84 ? 29.963 -6.814 -9.989 1.00 73.43 84 ARG A CA 2
ATOM 3110 C C . ARG A 1 84 ? 29.001 -5.746 -9.477 1.00 61.34 84 ARG A C 2
ATOM 3111 O O . ARG A 1 84 ? 27.950 -6.058 -8.918 1.00 0.54 84 ARG A O 2
ATOM 3132 N N . THR A 1 85 ? 29.370 -4.483 -9.670 1.00 70.10 85 THR A N 2
ATOM 3133 C CA . THR A 1 85 ? 28.542 -3.368 -9.227 1.00 20.04 85 THR A CA 2
ATOM 3134 C C . THR A 1 85 ? 27.739 -2.785 -10.384 1.00 64.05 85 THR A C 2
ATOM 3135 O O . THR A 1 85 ? 28.303 -2.374 -11.397 1.00 50.44 85 THR A O 2
ATOM 3146 N N . GLY A 1 86 ? 26.420 -2.751 -10.225 1.00 32.40 86 GLY A N 2
ATOM 3147 C CA . GLY A 1 86 ? 25.562 -2.214 -11.265 1.00 31.33 86 GLY A CA 2
ATOM 3148 C C . GLY A 1 86 ? 25.034 -0.833 -10.927 1.00 21.43 86 GLY A C 2
ATOM 3149 O O . GLY A 1 86 ? 24.629 -0.576 -9.794 1.00 41.40 86 GLY A O 2
ATOM 3153 N N . THR A 1 87 ? 25.041 0.058 -11.913 1.00 41.41 87 THR A N 2
ATOM 3154 C CA . THR A 1 87 ? 24.563 1.422 -11.714 1.00 21.54 87 THR A CA 2
ATOM 3155 C C . THR A 1 87 ? 23.080 1.537 -12.042 1.00 33.23 87 THR A C 2
ATOM 3156 O O . THR A 1 87 ? 22.556 0.788 -12.868 1.00 12.25 87 THR A O 2
ATOM 3167 N N . LEU A 1 88 ? 22.407 2.479 -11.395 1.00 52.43 88 LEU A N 2
ATOM 3168 C CA . LEU A 1 88 ? 20.981 2.695 -11.618 1.00 24.45 88 LEU A CA 2
ATOM 3169 C C . LEU A 1 88 ? 20.742 3.450 -12.923 1.00 1.13 88 LEU A C 2
ATOM 3170 O O . LEU A 1 88 ? 21.536 4.309 -13.306 1.00 34.25 88 LEU A O 2
ATOM 3186 N N . GLN A 1 89 ? 19.644 3.124 -13.596 1.00 24.33 89 GLN A N 2
ATOM 3187 C CA . GLN A 1 89 ? 19.301 3.772 -14.856 1.00 52.15 89 GLN A CA 2
ATOM 3188 C C . GLN A 1 89 ? 18.050 4.631 -14.703 1.00 74.43 89 GLN A C 2
ATOM 3189 O O . GLN A 1 89 ? 18.128 5.858 -14.661 1.00 44.31 89 GLN A O 2
ATOM 3203 N N . LYS A 1 90 ? 16.896 3.977 -14.621 1.00 62.11 90 LYS A N 2
ATOM 3204 C CA . LYS A 1 90 ? 15.627 4.680 -14.472 1.00 23.11 90 LYS A CA 2
ATOM 3205 C C . LYS A 1 90 ? 14.669 3.891 -13.586 1.00 0.12 90 LYS A C 2
ATOM 3206 O O . LYS A 1 90 ? 14.560 2.672 -13.705 1.00 62.24 90 LYS A O 2
ATOM 3225 N N . ALA A 1 91 ? 13.976 4.596 -12.697 1.00 72.05 91 ALA A N 2
ATOM 3226 C CA . ALA A 1 91 ? 13.025 3.961 -11.793 1.00 0.02 91 ALA A CA 2
ATOM 3227 C C . ALA A 1 91 ? 11.666 3.786 -12.461 1.00 53.11 91 ALA A C 2
ATOM 3228 O O . ALA A 1 91 ? 11.004 4.764 -12.812 1.00 74.34 91 ALA A O 2
ATOM 3235 N N . LEU A 1 92 ? 11.254 2.535 -12.635 1.00 20.14 92 LEU A N 2
ATOM 3236 C CA . LEU A 1 92 ? 9.973 2.231 -13.262 1.00 72.24 92 LEU A CA 2
ATOM 3237 C C . LEU A 1 92 ? 9.292 1.056 -12.570 1.00 62.22 92 LEU A C 2
ATOM 3238 O O . LEU A 1 92 ? 8.363 0.455 -13.111 1.00 54.50 92 LEU A O 2
ATOM 3254 N N . PHE A 1 93 ? 9.759 0.733 -11.368 1.00 54.03 93 PHE A N 2
ATOM 3255 C CA . PHE A 1 93 ? 9.194 -0.371 -10.599 1.00 73.24 93 PHE A CA 2
ATOM 3256 C C . PHE A 1 93 ? 8.039 0.110 -9.728 1.00 4.12 93 PHE A C 2
ATOM 3257 O O . PHE A 1 93 ? 6.873 -0.145 -10.027 1.00 62.11 93 PHE A O 2
ATOM 3274 N N . ASN A 1 94 ? 8.372 0.805 -8.645 1.00 43.32 94 ASN A N 2
ATOM 3275 C CA . ASN A 1 94 ? 7.363 1.320 -7.726 1.00 11.33 94 ASN A CA 2
ATOM 3276 C C . ASN A 1 94 ? 8.012 2.089 -6.580 1.00 5.42 94 ASN A C 2
ATOM 3277 O O . ASN A 1 94 ? 7.607 3.206 -6.258 1.00 71.25 94 ASN A O 2
ATOM 3288 N N . VAL A 1 95 ? 9.023 1.481 -5.966 1.00 40.54 95 VAL A N 2
ATOM 3289 C CA . VAL A 1 95 ? 9.731 2.109 -4.855 1.00 34.14 95 VAL A CA 2
ATOM 3290 C C . VAL A 1 95 ? 11.058 2.702 -5.314 1.00 32.03 95 VAL A C 2
ATOM 3291 O O . VAL A 1 95 ? 11.414 2.614 -6.489 1.00 41.31 95 VAL A O 2
ATOM 3304 N N . GLU A 1 96 ? 11.786 3.304 -4.379 1.00 53.23 96 GLU A N 2
ATOM 3305 C CA . GLU A 1 96 ? 13.075 3.913 -4.689 1.00 31.53 96 GLU A CA 2
ATOM 3306 C C . GLU A 1 96 ? 14.220 2.971 -4.329 1.00 11.21 96 GLU A C 2
ATOM 3307 O O . GLU A 1 96 ? 14.161 2.255 -3.327 1.00 54.54 96 GLU A O 2
ATOM 3319 N N . CYS A 1 97 ? 15.264 2.976 -5.151 1.00 21.33 97 CYS A N 2
ATOM 3320 C CA . CYS A 1 97 ? 16.424 2.123 -4.921 1.00 32.24 97 CYS A CA 2
ATOM 3321 C C . CYS A 1 97 ? 17.703 2.949 -4.864 1.00 61.25 97 CYS A C 2
ATOM 3322 O O . CYS A 1 97 ? 17.725 4.107 -5.282 1.00 24.51 97 CYS A O 2
ATOM 3330 N N . GLN A 1 98 ? 18.769 2.348 -4.344 1.00 22.35 98 GLN A N 2
ATOM 3331 C CA . GLN A 1 98 ? 20.054 3.029 -4.232 1.00 12.54 98 GLN A CA 2
ATOM 3332 C C . GLN A 1 98 ? 20.623 3.346 -5.610 1.00 54.42 98 GLN A C 2
ATOM 3333 O O . GLN A 1 98 ? 20.321 2.664 -6.589 1.00 33.45 98 GLN A O 2
ATOM 3347 N N . GLN A 1 99 ? 21.449 4.385 -5.679 1.00 2.35 99 GLN A N 2
ATOM 3348 C CA . GLN A 1 99 ? 22.061 4.792 -6.938 1.00 32.12 99 GLN A CA 2
ATOM 3349 C C . GLN A 1 99 ? 22.750 3.613 -7.614 1.00 61.43 99 GLN A C 2
ATOM 3350 O O . GLN A 1 99 ? 22.769 3.511 -8.842 1.00 63.41 99 GLN A O 2
ATOM 3364 N N . THR A 1 100 ? 23.318 2.722 -6.807 1.00 21.51 100 THR A N 2
ATOM 3365 C CA . THR A 1 100 ? 24.011 1.550 -7.328 1.00 11.05 100 THR A CA 2
ATOM 3366 C C . THR A 1 100 ? 23.895 0.373 -6.368 1.00 22.43 100 THR A C 2
ATOM 3367 O O . THR A 1 100 ? 23.518 0.538 -5.208 1.00 13.43 100 THR A O 2
ATOM 3378 N N . VAL A 1 101 ? 24.224 -0.820 -6.858 1.00 42.14 101 VAL A N 2
ATOM 3379 C CA . VAL A 1 101 ? 24.160 -2.026 -6.042 1.00 2.14 101 VAL A CA 2
ATOM 3380 C C . VAL A 1 101 ? 25.188 -3.054 -6.500 1.00 12.25 101 VAL A C 2
ATOM 3381 O O . VAL A 1 101 ? 25.475 -3.173 -7.690 1.00 75.21 101 VAL A O 2
ATOM 3394 N N . SER A 1 102 ? 25.739 -3.796 -5.544 1.00 34.15 102 SER A N 2
ATOM 3395 C CA . SER A 1 102 ? 26.739 -4.814 -5.848 1.00 71.33 102 SER A CA 2
ATOM 3396 C C . SER A 1 102 ? 26.093 -6.191 -5.966 1.00 32.53 102 SER A C 2
ATOM 3397 O O . SER A 1 102 ? 25.016 -6.434 -5.422 1.00 23.44 102 SER A O 2
ATOM 3405 N N . VAL A 1 103 ? 26.760 -7.090 -6.685 1.00 2.21 103 VAL A N 2
ATOM 3406 C CA . VAL A 1 103 ? 26.253 -8.444 -6.876 1.00 4.30 103 VAL A CA 2
ATOM 3407 C C . VAL A 1 103 ? 27.371 -9.473 -6.738 1.00 0.45 103 VAL A C 2
ATOM 3408 O O . VAL A 1 103 ? 28.553 -9.130 -6.763 1.00 34.43 103 VAL A O 2
ATOM 3421 N N . THR A 1 104 ? 26.988 -10.739 -6.592 1.00 52.43 104 THR A N 2
ATOM 3422 C CA . THR A 1 104 ? 27.955 -11.818 -6.449 1.00 64.24 104 THR A CA 2
ATOM 3423 C C . THR A 1 104 ? 27.535 -13.043 -7.255 1.00 45.35 104 THR A C 2
ATOM 3424 O O . THR A 1 104 ? 26.347 -13.287 -7.458 1.00 13.32 104 THR A O 2
ATOM 3435 N N . LYS A 1 105 ? 28.520 -13.810 -7.711 1.00 71.11 105 LYS A N 2
ATOM 3436 C CA . LYS A 1 105 ? 28.253 -15.013 -8.493 1.00 41.34 105 LYS A CA 2
ATOM 3437 C C . LYS A 1 105 ? 29.308 -16.081 -8.224 1.00 52.31 105 LYS A C 2
ATOM 3438 O O . LYS A 1 105 ? 30.477 -15.785 -7.979 1.00 22.15 105 LYS A O 2
ATOM 3457 N N . PRO A 1 106 ? 28.886 -17.353 -8.271 1.00 34.23 106 PRO A N 2
ATOM 3458 C CA . PRO A 1 106 ? 29.779 -18.492 -8.037 1.00 32.23 106 PRO A CA 2
ATOM 3459 C C . PRO A 1 106 ? 30.786 -18.681 -9.166 1.00 70.45 106 PRO A C 2
ATOM 3460 O O . PRO A 1 106 ? 30.686 -19.625 -9.951 1.00 43.45 106 PRO A O 2
ATOM 3471 N N . CYS A 1 107 ? 31.757 -17.777 -9.245 1.00 50.22 107 CYS A N 2
ATOM 3472 C CA . CYS A 1 107 ? 32.783 -17.842 -10.278 1.00 30.50 107 CYS A CA 2
ATOM 3473 C C . CYS A 1 107 ? 34.174 -17.949 -9.658 1.00 30.13 107 CYS A C 2
ATOM 3474 O O . CYS A 1 107 ? 34.439 -17.381 -8.598 1.00 71.35 107 CYS A O 2
ATOM 3482 N N . THR A 1 108 ? 35.059 -18.683 -10.327 1.00 44.53 108 THR A N 2
ATOM 3483 C CA . THR A 1 108 ? 36.421 -18.866 -9.841 1.00 71.45 108 THR A CA 2
ATOM 3484 C C . THR A 1 108 ? 37.433 -18.706 -10.972 1.00 13.42 108 THR A C 2
ATOM 3485 O O . THR A 1 108 ? 37.245 -19.236 -12.067 1.00 1.11 108 THR A O 2
ATOM 3496 N N . THR A 1 109 ? 38.507 -17.971 -10.698 1.00 20.33 109 THR A N 2
ATOM 3497 C CA . THR A 1 109 ? 39.548 -17.742 -11.692 1.00 3.01 109 THR A CA 2
ATOM 3498 C C . THR A 1 109 ? 40.847 -17.294 -11.033 1.00 3.51 109 THR A C 2
ATOM 3499 O O . THR A 1 109 ? 40.833 -16.583 -10.027 1.00 54.12 109 THR A O 2
ATOM 3510 N N . LYS A 1 110 ? 41.971 -17.714 -11.603 1.00 63.41 110 LYS A N 2
ATOM 3511 C CA . LYS A 1 110 ? 43.281 -17.355 -11.074 1.00 51.43 110 LYS A CA 2
ATOM 3512 C C . LYS A 1 110 ? 44.274 -17.100 -12.203 1.00 22.25 110 LYS A C 2
ATOM 3513 O O . LYS A 1 110 ? 44.211 -17.739 -13.252 1.00 74.52 110 LYS A O 2
ATOM 3532 N N . VAL A 1 111 ? 45.192 -16.164 -11.979 1.00 14.45 111 VAL A N 2
ATOM 3533 C CA . VAL A 1 111 ? 46.200 -15.829 -12.976 1.00 10.11 111 VAL A CA 2
ATOM 3534 C C . VAL A 1 111 ? 46.951 -17.073 -13.438 1.00 60.25 111 VAL A C 2
ATOM 3535 O O . VAL A 1 111 ? 47.255 -17.960 -12.642 1.00 62.32 111 VAL A O 2
ATOM 3548 N N . LYS A 1 112 ? 47.250 -17.130 -14.732 1.00 75.12 112 LYS A N 2
ATOM 3549 C CA . LYS A 1 112 ? 47.968 -18.264 -15.303 1.00 65.02 112 LYS A CA 2
ATOM 3550 C C . LYS A 1 112 ? 49.420 -17.898 -15.590 1.00 21.41 112 LYS A C 2
ATOM 3551 O O . LYS A 1 112 ? 49.743 -16.734 -15.820 1.00 72.02 112 LYS A O 2
ATOM 3570 N N . ASN A 1 113 ? 50.292 -18.901 -15.577 1.00 21.54 113 ASN A N 2
ATOM 3571 C CA . ASN A 1 113 ? 51.711 -18.687 -15.838 1.00 52.53 113 ASN A CA 2
ATOM 3572 C C . ASN A 1 113 ? 52.128 -19.340 -17.151 1.00 73.32 113 ASN A C 2
ATOM 3573 O O . ASN A 1 113 ? 51.673 -20.435 -17.485 1.00 61.42 113 ASN A O 2
ATOM 3584 N N . LYS A 1 114 ? 52.998 -18.661 -17.894 1.00 24.44 114 LYS A N 2
ATOM 3585 C CA . LYS A 1 114 ? 53.479 -19.177 -19.169 1.00 40.04 114 LYS A CA 2
ATOM 3586 C C . LYS A 1 114 ? 54.877 -19.771 -19.025 1.00 3.03 114 LYS A C 2
ATOM 3587 O O . LYS A 1 114 ? 55.602 -19.485 -18.072 1.00 41.12 114 LYS A O 2
ATOM 3606 N N . PRO A 1 115 ? 55.264 -20.617 -19.990 1.00 51.12 115 PRO A N 2
ATOM 3607 C CA . PRO A 1 115 ? 56.578 -21.269 -19.993 1.00 54.24 115 PRO A CA 2
ATOM 3608 C C . PRO A 1 115 ? 57.711 -20.285 -20.264 1.00 4.41 115 PRO A C 2
ATOM 3609 O O . PRO A 1 115 ? 57.687 -19.550 -21.250 1.00 61.14 115 PRO A O 2
ATOM 3620 N N . LYS A 1 116 ? 58.705 -20.276 -19.382 1.00 44.01 116 LYS A N 2
ATOM 3621 C CA . LYS A 1 116 ? 59.849 -19.385 -19.525 1.00 50.32 116 LYS A CA 2
ATOM 3622 C C . LYS A 1 116 ? 61.094 -19.988 -18.882 1.00 1.23 116 LYS A C 2
ATOM 3623 O O . LYS A 1 116 ? 61.038 -20.506 -17.768 1.00 22.25 116 LYS A O 2
ATOM 3642 N N . GLY A 1 117 ? 62.216 -19.916 -19.591 1.00 12.31 117 GLY A N 2
ATOM 3643 C CA . GLY A 1 117 ? 63.458 -20.457 -19.072 1.00 21.35 117 GLY A CA 2
ATOM 3644 C C . GLY A 1 117 ? 64.223 -21.252 -20.112 1.00 0.12 117 GLY A C 2
ATOM 3645 O O . GLY A 1 117 ? 63.635 -22.019 -20.875 1.00 72.22 117 GLY A O 2
ATOM 3649 N N . LYS A 1 118 ? 65.539 -21.070 -20.143 1.00 54.35 118 LYS A N 2
ATOM 3650 C CA . LYS A 1 118 ? 66.387 -21.775 -21.097 1.00 12.23 118 LYS A CA 2
ATOM 3651 C C . LYS A 1 118 ? 67.714 -22.169 -20.458 1.00 44.43 118 LYS A C 2
ATOM 3652 O O . LYS A 1 118 ? 68.710 -21.455 -20.581 1.00 43.15 118 LYS A O 2
ATOM 3671 N N . LYS A 1 119 ? 67.723 -23.307 -19.774 1.00 15.01 119 LYS A N 2
ATOM 3672 C CA . LYS A 1 119 ? 68.928 -23.798 -19.117 1.00 33.02 119 LYS A CA 2
ATOM 3673 C C . LYS A 1 119 ? 69.501 -22.744 -18.176 1.00 45.23 119 LYS A C 2
ATOM 3674 O O . LYS A 1 119 ? 70.713 -22.663 -17.983 1.00 42.42 119 LYS A O 2
ATOM 3693 N N . GLY A 1 120 ? 68.620 -21.939 -17.588 1.00 64.31 120 GLY A N 2
ATOM 3694 C CA . GLY A 1 120 ? 69.059 -20.902 -16.673 1.00 41.11 120 GLY A CA 2
ATOM 3695 C C . GLY A 1 120 ? 70.128 -20.011 -17.273 1.00 15.22 120 GLY A C 2
ATOM 3696 O O . GLY A 1 120 ? 70.972 -19.473 -16.558 1.00 63.33 120 GLY A O 2
ATOM 3700 N N . LYS A 1 121 ? 70.094 -19.857 -18.593 1.00 61.44 121 LYS A N 2
ATOM 3701 C CA . LYS A 1 121 ? 71.067 -19.026 -19.293 1.00 5.23 121 LYS A CA 2
ATOM 3702 C C . LYS A 1 121 ? 72.489 -19.511 -19.024 1.00 13.11 121 LYS A C 2
ATOM 3703 O O . LYS A 1 121 ? 73.113 -19.123 -18.037 1.00 32.10 121 LYS A O 2
ATOM 3722 N N . GLY A 1 122 ? 72.996 -20.363 -19.912 1.00 43.04 122 GLY A N 2
ATOM 3723 C CA . GLY A 1 122 ? 74.341 -20.886 -19.754 1.00 0.31 122 GLY A CA 2
ATOM 3724 C C . GLY A 1 122 ? 75.125 -20.871 -21.051 1.00 13.40 122 GLY A C 2
ATOM 3725 O O . GLY A 1 122 ? 74.554 -20.696 -22.128 1.00 51.14 122 GLY A O 2
ATOM 3729 N N . LYS A 1 123 ? 76.436 -21.054 -20.950 1.00 0.50 123 LYS A N 2
ATOM 3730 C CA . LYS A 1 123 ? 77.301 -21.061 -22.123 1.00 63.22 123 LYS A CA 2
ATOM 3731 C C . LYS A 1 123 ? 78.327 -22.187 -22.037 1.00 15.24 123 LYS A C 2
ATOM 3732 O O . LYS A 1 123 ? 78.942 -22.400 -20.994 1.00 22.11 123 LYS A O 2
ATOM 3751 N N . GLY A 1 124 ? 78.506 -22.904 -23.142 1.00 13.24 124 GLY A N 2
ATOM 3752 C CA . GLY A 1 124 ? 79.459 -23.999 -23.170 1.00 53.24 124 GLY A CA 2
ATOM 3753 C C . GLY A 1 124 ? 80.767 -23.612 -23.829 1.00 50.31 124 GLY A C 2
ATOM 3754 O O . GLY A 1 124 ? 81.287 -22.521 -23.598 1.00 31.24 124 GLY A O 2
ATOM 3758 N N . ASN A 1 125 ? 81.303 -24.509 -24.650 1.00 54.22 125 ASN A N 2
ATOM 3759 C CA . ASN A 1 125 ? 82.560 -24.256 -25.343 1.00 64.13 125 ASN A CA 2
ATOM 3760 C C . ASN A 1 125 ? 82.363 -24.278 -26.856 1.00 51.10 125 ASN A C 2
ATOM 3761 O O . ASN A 1 125 ? 81.235 -24.352 -27.343 1.00 65.04 125 ASN A O 2
ATOM 3773 N N . GLY A 1 1 ? 78.582 -2.213 -60.023 1.00 31.14 1 GLY A N 3
ATOM 3774 C CA . GLY A 1 1 ? 78.009 -2.289 -58.692 1.00 44.00 1 GLY A CA 3
ATOM 3775 C C . GLY A 1 1 ? 77.956 -3.709 -58.165 1.00 35.44 1 GLY A C 3
ATOM 3776 O O . GLY A 1 1 ? 78.210 -4.663 -58.900 1.00 54.55 1 GLY A O 3
ATOM 3782 N N . SER A 1 2 ? 77.629 -3.850 -56.885 1.00 25.42 2 SER A N 3
ATOM 3783 C CA . SER A 1 2 ? 77.550 -5.164 -56.256 1.00 2.22 2 SER A CA 3
ATOM 3784 C C . SER A 1 2 ? 76.504 -5.175 -55.145 1.00 74.24 2 SER A C 3
ATOM 3785 O O . SER A 1 2 ? 76.802 -4.856 -53.994 1.00 52.02 2 SER A O 3
ATOM 3793 N N . LYS A 1 3 ? 75.278 -5.541 -55.500 1.00 24.33 3 LYS A N 3
ATOM 3794 C CA . LYS A 1 3 ? 74.186 -5.594 -54.535 1.00 21.33 3 LYS A CA 3
ATOM 3795 C C . LYS A 1 3 ? 73.241 -6.752 -54.845 1.00 34.23 3 LYS A C 3
ATOM 3796 O O . LYS A 1 3 ? 72.818 -6.931 -55.986 1.00 71.13 3 LYS A O 3
ATOM 3815 N N . ASN A 1 4 ? 72.914 -7.532 -53.821 1.00 5.55 4 ASN A N 3
ATOM 3816 C CA . ASN A 1 4 ? 72.017 -8.673 -53.985 1.00 72.54 4 ASN A CA 3
ATOM 3817 C C . ASN A 1 4 ? 70.982 -8.715 -52.866 1.00 43.43 4 ASN A C 3
ATOM 3818 O O . ASN A 1 4 ? 71.286 -9.103 -51.739 1.00 64.35 4 ASN A O 3
ATOM 3829 N N . LYS A 1 5 ? 69.756 -8.314 -53.187 1.00 42.11 5 LYS A N 3
ATOM 3830 C CA . LYS A 1 5 ? 68.673 -8.308 -52.210 1.00 51.41 5 LYS A CA 3
ATOM 3831 C C . LYS A 1 5 ? 68.114 -9.713 -52.010 1.00 43.34 5 LYS A C 3
ATOM 3832 O O . LYS A 1 5 ? 67.215 -10.144 -52.734 1.00 73.24 5 LYS A O 3
ATOM 3851 N N . LYS A 1 6 ? 68.647 -10.423 -51.021 1.00 2.30 6 LYS A N 3
ATOM 3852 C CA . LYS A 1 6 ? 68.199 -11.778 -50.723 1.00 4.03 6 LYS A CA 3
ATOM 3853 C C . LYS A 1 6 ? 67.338 -11.801 -49.464 1.00 41.04 6 LYS A C 3
ATOM 3854 O O . LYS A 1 6 ? 67.312 -10.836 -48.702 1.00 40.42 6 LYS A O 3
ATOM 3873 N N . GLU A 1 7 ? 66.637 -12.911 -49.252 1.00 52.44 7 GLU A N 3
ATOM 3874 C CA . GLU A 1 7 ? 65.776 -13.058 -48.085 1.00 4.31 7 GLU A CA 3
ATOM 3875 C C . GLU A 1 7 ? 65.187 -14.466 -48.017 1.00 35.11 7 GLU A C 3
ATOM 3876 O O . GLU A 1 7 ? 64.513 -14.914 -48.945 1.00 35.34 7 GLU A O 3
ATOM 3888 N N . LYS A 1 8 ? 65.450 -15.158 -46.915 1.00 62.44 8 LYS A N 3
ATOM 3889 C CA . LYS A 1 8 ? 64.947 -16.513 -46.724 1.00 63.32 8 LYS A CA 3
ATOM 3890 C C . LYS A 1 8 ? 63.470 -16.497 -46.343 1.00 73.54 8 LYS A C 3
ATOM 3891 O O . LYS A 1 8 ? 63.110 -16.122 -45.228 1.00 50.22 8 LYS A O 3
ATOM 3910 N N . ASN A 1 9 ? 62.618 -16.908 -47.278 1.00 72.33 9 ASN A N 3
ATOM 3911 C CA . ASN A 1 9 ? 61.180 -16.941 -47.040 1.00 23.32 9 ASN A CA 3
ATOM 3912 C C . ASN A 1 9 ? 60.762 -18.273 -46.423 1.00 54.23 9 ASN A C 3
ATOM 3913 O O . ASN A 1 9 ? 60.939 -19.332 -47.025 1.00 61.24 9 ASN A O 3
ATOM 3924 N N . LYS A 1 10 ? 60.205 -18.210 -45.219 1.00 24.43 10 LYS A N 3
ATOM 3925 C CA . LYS A 1 10 ? 59.758 -19.410 -44.519 1.00 51.13 10 LYS A CA 3
ATOM 3926 C C . LYS A 1 10 ? 58.948 -19.045 -43.279 1.00 23.03 10 LYS A C 3
ATOM 3927 O O . LYS A 1 10 ? 59.219 -18.043 -42.620 1.00 73.13 10 LYS A O 3
ATOM 3946 N N . GLY A 1 11 ? 57.952 -19.870 -42.965 1.00 71.23 11 GLY A N 3
ATOM 3947 C CA . GLY A 1 11 ? 57.119 -19.618 -41.804 1.00 41.20 11 GLY A CA 3
ATOM 3948 C C . GLY A 1 11 ? 55.650 -19.874 -42.077 1.00 52.01 11 GLY A C 3
ATOM 3949 O O . GLY A 1 11 ? 55.059 -19.257 -42.964 1.00 13.04 11 GLY A O 3
ATOM 3953 N N . GLY A 1 12 ? 55.058 -20.787 -41.316 1.00 3.33 12 GLY A N 3
ATOM 3954 C CA . GLY A 1 12 ? 53.654 -21.109 -41.497 1.00 34.23 12 GLY A CA 3
ATOM 3955 C C . GLY A 1 12 ? 53.291 -22.463 -40.921 1.00 14.31 12 GLY A C 3
ATOM 3956 O O . GLY A 1 12 ? 52.726 -23.310 -41.615 1.00 72.21 12 GLY A O 3
ATOM 3960 N N . LYS A 1 13 ? 53.614 -22.670 -39.650 1.00 21.11 13 LYS A N 3
ATOM 3961 C CA . LYS A 1 13 ? 53.318 -23.931 -38.980 1.00 55.22 13 LYS A CA 3
ATOM 3962 C C . LYS A 1 13 ? 51.967 -23.869 -38.275 1.00 30.12 13 LYS A C 3
ATOM 3963 O O . LYS A 1 13 ? 51.241 -22.882 -38.392 1.00 43.21 13 LYS A O 3
ATOM 3982 N N . GLY A 1 14 ? 51.636 -24.929 -37.544 1.00 61.31 14 GLY A N 3
ATOM 3983 C CA . GLY A 1 14 ? 50.373 -24.973 -36.830 1.00 60.41 14 GLY A CA 3
ATOM 3984 C C . GLY A 1 14 ? 49.877 -26.390 -36.618 1.00 61.52 14 GLY A C 3
ATOM 3985 O O . GLY A 1 14 ? 49.388 -27.030 -37.547 1.00 70.32 14 GLY A O 3
ATOM 3989 N N . GLY A 1 15 ? 50.006 -26.882 -35.389 1.00 33.11 15 GLY A N 3
ATOM 3990 C CA . GLY A 1 15 ? 49.563 -28.229 -35.080 1.00 65.12 15 GLY A CA 3
ATOM 3991 C C . GLY A 1 15 ? 49.041 -28.356 -33.662 1.00 2.32 15 GLY A C 3
ATOM 3992 O O . GLY A 1 15 ? 49.210 -29.394 -33.023 1.00 23.45 15 GLY A O 3
ATOM 3996 N N . ALA A 1 16 ? 48.405 -27.299 -33.170 1.00 60.11 16 ALA A N 3
ATOM 3997 C CA . ALA A 1 16 ? 47.857 -27.298 -31.820 1.00 62.05 16 ALA A CA 3
ATOM 3998 C C . ALA A 1 16 ? 46.370 -26.961 -31.833 1.00 63.34 16 ALA A C 3
ATOM 3999 O O . ALA A 1 16 ? 45.742 -26.914 -32.890 1.00 53.44 16 ALA A O 3
ATOM 4006 N N . ASP A 1 17 ? 45.811 -26.726 -30.650 1.00 3.43 17 ASP A N 3
ATOM 4007 C CA . ASP A 1 17 ? 44.396 -26.394 -30.525 1.00 24.44 17 ASP A CA 3
ATOM 4008 C C . ASP A 1 17 ? 44.066 -25.126 -31.306 1.00 5.11 17 ASP A C 3
ATOM 4009 O O . ASP A 1 17 ? 44.820 -24.154 -31.280 1.00 52.13 17 ASP A O 3
ATOM 4018 N N . CYS A 1 18 ? 42.933 -25.146 -32.003 1.00 61.53 18 CYS A N 3
ATOM 4019 C CA . CYS A 1 18 ? 42.503 -23.999 -32.793 1.00 64.50 18 CYS A CA 3
ATOM 4020 C C . CYS A 1 18 ? 42.521 -22.722 -31.956 1.00 71.30 18 CYS A C 3
ATOM 4021 O O . CYS A 1 18 ? 42.003 -22.692 -30.840 1.00 14.22 18 CYS A O 3
ATOM 4029 N N . ALA A 1 19 ? 43.125 -21.672 -32.503 1.00 11.21 19 ALA A N 3
ATOM 4030 C CA . ALA A 1 19 ? 43.210 -20.392 -31.809 1.00 10.44 19 ALA A CA 3
ATOM 4031 C C . ALA A 1 19 ? 41.829 -19.768 -31.640 1.00 73.24 19 ALA A C 3
ATOM 4032 O O . ALA A 1 19 ? 41.588 -19.026 -30.688 1.00 5.20 19 ALA A O 3
ATOM 4039 N N . GLU A 1 20 ? 40.929 -20.071 -32.569 1.00 32.21 20 GLU A N 3
ATOM 4040 C CA . GLU A 1 20 ? 39.573 -19.535 -32.522 1.00 21.53 20 GLU A CA 3
ATOM 4041 C C . GLU A 1 20 ? 38.543 -20.659 -32.583 1.00 44.42 20 GLU A C 3
ATOM 4042 O O . GLU A 1 20 ? 38.034 -20.993 -33.654 1.00 61.35 20 GLU A O 3
ATOM 4054 N N . TRP A 1 21 ? 38.241 -21.239 -31.427 1.00 42.24 21 TRP A N 3
ATOM 4055 C CA . TRP A 1 21 ? 37.270 -22.326 -31.347 1.00 34.53 21 TRP A CA 3
ATOM 4056 C C . TRP A 1 21 ? 35.864 -21.823 -31.651 1.00 65.42 21 TRP A C 3
ATOM 4057 O O . TRP A 1 21 ? 35.390 -20.866 -31.037 1.00 42.33 21 TRP A O 3
ATOM 4078 N N . LEU A 1 22 ? 35.200 -22.473 -32.599 1.00 3.55 22 LEU A N 3
ATOM 4079 C CA . LEU A 1 22 ? 33.845 -22.092 -32.984 1.00 2.24 22 LEU A CA 3
ATOM 4080 C C . LEU A 1 22 ? 32.827 -23.103 -32.464 1.00 10.00 22 LEU A C 3
ATOM 4081 O O . LEU A 1 22 ? 32.727 -24.218 -32.976 1.00 33.04 22 LEU A O 3
ATOM 4097 N N . TYR A 1 23 ? 32.073 -22.704 -31.446 1.00 43.32 23 TYR A N 3
ATOM 4098 C CA . TYR A 1 23 ? 31.062 -23.574 -30.857 1.00 51.42 23 TYR A CA 3
ATOM 4099 C C . TYR A 1 23 ? 29.670 -23.225 -31.378 1.00 52.05 23 TYR A C 3
ATOM 4100 O O . TYR A 1 23 ? 29.469 -22.174 -31.987 1.00 44.45 23 TYR A O 3
ATOM 4118 N N . GLY A 1 24 ? 28.713 -24.113 -31.132 1.00 64.13 24 GLY A N 3
ATOM 4119 C CA . GLY A 1 24 ? 27.352 -23.880 -31.580 1.00 14.44 24 GLY A CA 3
ATOM 4120 C C . GLY A 1 24 ? 26.354 -23.895 -30.440 1.00 34.05 24 GLY A C 3
ATOM 4121 O O . GLY A 1 24 ? 26.681 -23.515 -29.316 1.00 63.44 24 GLY A O 3
ATOM 4125 N N . SER A 1 25 ? 25.134 -24.332 -30.729 1.00 70.11 25 SER A N 3
ATOM 4126 C CA . SER A 1 25 ? 24.082 -24.389 -29.720 1.00 55.21 25 SER A CA 3
ATOM 4127 C C . SER A 1 25 ? 24.391 -25.457 -28.675 1.00 1.13 25 SER A C 3
ATOM 4128 O O . SER A 1 25 ? 25.164 -26.383 -28.925 1.00 50.24 25 SER A O 3
ATOM 4136 N N . CYS A 1 26 ? 23.779 -25.323 -27.503 1.00 60.13 26 CYS A N 3
ATOM 4137 C CA . CYS A 1 26 ? 23.985 -26.275 -26.419 1.00 0.41 26 CYS A CA 3
ATOM 4138 C C . CYS A 1 26 ? 22.821 -27.259 -26.329 1.00 60.52 26 CYS A C 3
ATOM 4139 O O . CYS A 1 26 ? 21.657 -26.870 -26.424 1.00 52.12 26 CYS A O 3
ATOM 4147 N N . VAL A 1 27 ? 23.145 -28.534 -26.142 1.00 53.04 27 VAL A N 3
ATOM 4148 C CA . VAL A 1 27 ? 22.128 -29.574 -26.038 1.00 71.35 27 VAL A CA 3
ATOM 4149 C C . VAL A 1 27 ? 22.024 -30.098 -24.610 1.00 41.50 27 VAL A C 3
ATOM 4150 O O . VAL A 1 27 ? 22.960 -30.706 -24.092 1.00 24.15 27 VAL A O 3
ATOM 4163 N N . ALA A 1 28 ? 20.879 -29.860 -23.980 1.00 4.11 28 ALA A N 3
ATOM 4164 C CA . ALA A 1 28 ? 20.652 -30.312 -22.612 1.00 11.44 28 ALA A CA 3
ATOM 4165 C C . ALA A 1 28 ? 20.647 -31.834 -22.530 1.00 13.54 28 ALA A C 3
ATOM 4166 O O . ALA A 1 28 ? 20.037 -32.507 -23.360 1.00 13.45 28 ALA A O 3
ATOM 4173 N N . ASN A 1 29 ? 21.331 -32.370 -21.525 1.00 32.41 29 ASN A N 3
ATOM 4174 C CA . ASN A 1 29 ? 21.406 -33.814 -21.336 1.00 0.34 29 ASN A CA 3
ATOM 4175 C C . ASN A 1 29 ? 20.031 -34.395 -21.027 1.00 45.32 29 ASN A C 3
ATOM 4176 O O . ASN A 1 29 ? 19.671 -35.463 -21.521 1.00 13.02 29 ASN A O 3
ATOM 4187 N N . ASN A 1 30 ? 19.264 -33.684 -20.207 1.00 61.42 30 ASN A N 3
ATOM 4188 C CA . ASN A 1 30 ? 17.926 -34.128 -19.831 1.00 74.20 30 ASN A CA 3
ATOM 4189 C C . ASN A 1 30 ? 17.072 -34.386 -21.069 1.00 40.03 30 ASN A C 3
ATOM 4190 O O . ASN A 1 30 ? 16.792 -35.531 -21.416 1.00 3.11 30 ASN A O 3
ATOM 4201 N N . GLY A 1 31 ? 16.660 -33.309 -21.733 1.00 72.44 31 GLY A N 3
ATOM 4202 C CA . GLY A 1 31 ? 15.843 -33.438 -22.924 1.00 41.22 31 GLY A CA 3
ATOM 4203 C C . GLY A 1 31 ? 15.354 -32.100 -23.441 1.00 41.12 31 GLY A C 3
ATOM 4204 O O . GLY A 1 31 ? 15.543 -31.773 -24.612 1.00 55.41 31 GLY A O 3
ATOM 4208 N N . ASP A 1 32 ? 14.723 -31.324 -22.566 1.00 0.42 32 ASP A N 3
ATOM 4209 C CA . ASP A 1 32 ? 14.204 -30.014 -22.940 1.00 43.35 32 ASP A CA 3
ATOM 4210 C C . ASP A 1 32 ? 15.268 -28.937 -22.759 1.00 74.41 32 ASP A C 3
ATOM 4211 O O . ASP A 1 32 ? 15.739 -28.343 -23.731 1.00 35.34 32 ASP A O 3
ATOM 4220 N N . CYS A 1 33 ? 15.645 -28.688 -21.510 1.00 75.14 33 CYS A N 3
ATOM 4221 C CA . CYS A 1 33 ? 16.654 -27.681 -21.201 1.00 64.21 33 CYS A CA 3
ATOM 4222 C C . CYS A 1 33 ? 17.342 -27.991 -19.874 1.00 74.20 33 CYS A C 3
ATOM 4223 O O . CYS A 1 33 ? 16.743 -28.576 -18.973 1.00 61.22 33 CYS A O 3
ATOM 4231 N N . GLY A 1 34 ? 18.607 -27.593 -19.763 1.00 52.22 34 GLY A N 3
ATOM 4232 C CA . GLY A 1 34 ? 19.357 -27.836 -18.545 1.00 5.22 34 GLY A CA 3
ATOM 4233 C C . GLY A 1 34 ? 20.808 -28.178 -18.816 1.00 34.52 34 GLY A C 3
ATOM 4234 O O . GLY A 1 34 ? 21.278 -28.062 -19.948 1.00 64.21 34 GLY A O 3
ATOM 4238 N N . GLN A 1 35 ? 21.519 -28.599 -17.776 1.00 34.33 35 GLN A N 3
ATOM 4239 C CA . GLN A 1 35 ? 22.927 -28.956 -17.908 1.00 34.24 35 GLN A CA 3
ATOM 4240 C C . GLN A 1 35 ? 23.135 -29.931 -19.062 1.00 73.43 35 GLN A C 3
ATOM 4241 O O . GLN A 1 35 ? 22.562 -31.020 -19.080 1.00 60.51 35 GLN A O 3
ATOM 4255 N N . GLY A 1 36 ? 23.961 -29.531 -20.025 1.00 12.43 36 GLY A N 3
ATOM 4256 C CA . GLY A 1 36 ? 24.229 -30.383 -21.171 1.00 33.33 36 GLY A CA 3
ATOM 4257 C C . GLY A 1 36 ? 25.683 -30.337 -21.598 1.00 73.14 36 GLY A C 3
ATOM 4258 O O . GLY A 1 36 ? 26.584 -30.400 -20.762 1.00 73.51 36 GLY A O 3
ATOM 4262 N N . MET A 1 37 ? 25.913 -30.229 -22.902 1.00 62.14 37 MET A N 3
ATOM 4263 C CA . MET A 1 37 ? 27.267 -30.176 -23.438 1.00 41.31 37 MET A CA 3
ATOM 4264 C C . MET A 1 37 ? 27.279 -29.547 -24.827 1.00 61.22 37 MET A C 3
ATOM 4265 O O . MET A 1 37 ? 26.234 -29.402 -25.462 1.00 63.01 37 MET A O 3
ATOM 4279 N N . ARG A 1 38 ? 28.466 -29.173 -25.294 1.00 65.32 38 ARG A N 3
ATOM 4280 C CA . ARG A 1 38 ? 28.612 -28.557 -26.606 1.00 52.32 38 ARG A CA 3
ATOM 4281 C C . ARG A 1 38 ? 29.931 -28.967 -27.255 1.00 53.42 38 ARG A C 3
ATOM 4282 O O . ARG A 1 38 ? 30.923 -29.207 -26.568 1.00 4.25 38 ARG A O 3
ATOM 4303 N N . GLU A 1 39 ? 29.934 -29.042 -28.582 1.00 3.12 39 GLU A N 3
ATOM 4304 C CA . GLU A 1 39 ? 31.130 -29.424 -29.323 1.00 44.11 39 GLU A CA 3
ATOM 4305 C C . GLU A 1 39 ? 31.702 -28.233 -30.086 1.00 65.25 39 GLU A C 3
ATOM 4306 O O . GLU A 1 39 ? 31.067 -27.701 -30.995 1.00 43.51 39 GLU A O 3
ATOM 4318 N N . GLY A 1 40 ? 32.906 -27.816 -29.705 1.00 35.20 40 GLY A N 3
ATOM 4319 C CA . GLY A 1 40 ? 33.544 -26.689 -30.362 1.00 14.42 40 GLY A CA 3
ATOM 4320 C C . GLY A 1 40 ? 34.277 -27.094 -31.626 1.00 43.00 40 GLY A C 3
ATOM 4321 O O . GLY A 1 40 ? 35.376 -27.648 -31.565 1.00 4.02 40 GLY A O 3
ATOM 4325 N N . THR A 1 41 ? 33.670 -26.820 -32.775 1.00 2.10 41 THR A N 3
ATOM 4326 C CA . THR A 1 41 ? 34.270 -27.161 -34.058 1.00 2.20 41 THR A CA 3
ATOM 4327 C C . THR A 1 41 ? 34.885 -25.934 -34.721 1.00 70.12 41 THR A C 3
ATOM 4328 O O . THR A 1 41 ? 34.206 -24.932 -34.948 1.00 33.43 41 THR A O 3
ATOM 4339 N N . CYS A 1 42 ? 36.174 -26.018 -35.032 1.00 64.42 42 CYS A N 3
ATOM 4340 C CA . CYS A 1 42 ? 36.881 -24.914 -35.670 1.00 24.33 42 CYS A CA 3
ATOM 4341 C C . CYS A 1 42 ? 37.497 -25.356 -36.994 1.00 1.22 42 CYS A C 3
ATOM 4342 O O . CYS A 1 42 ? 38.425 -26.164 -37.021 1.00 60.43 42 CYS A O 3
ATOM 4350 N N . ASN A 1 43 ? 36.973 -24.820 -38.091 1.00 52.22 43 ASN A N 3
ATOM 4351 C CA . ASN A 1 43 ? 37.470 -25.158 -39.420 1.00 60.12 43 ASN A CA 3
ATOM 4352 C C . ASN A 1 43 ? 37.244 -26.636 -39.725 1.00 40.44 43 ASN A C 3
ATOM 4353 O O . ASN A 1 43 ? 36.241 -27.006 -40.336 1.00 20.20 43 ASN A O 3
ATOM 4364 N N . GLU A 1 44 ? 38.181 -27.474 -39.297 1.00 20.45 44 GLU A N 3
ATOM 4365 C CA . GLU A 1 44 ? 38.083 -28.911 -39.524 1.00 12.52 44 GLU A CA 3
ATOM 4366 C C . GLU A 1 44 ? 38.466 -29.689 -38.269 1.00 34.22 44 GLU A C 3
ATOM 4367 O O . GLU A 1 44 ? 38.895 -30.840 -38.348 1.00 70.51 44 GLU A O 3
ATOM 4379 N N . GLN A 1 45 ? 38.307 -29.052 -37.115 1.00 60.11 45 GLN A N 3
ATOM 4380 C CA . GLN A 1 45 ? 38.637 -29.682 -35.842 1.00 1.31 45 GLN A CA 3
ATOM 4381 C C . GLN A 1 45 ? 37.422 -29.720 -34.921 1.00 52.20 45 GLN A C 3
ATOM 4382 O O . GLN A 1 45 ? 36.418 -29.052 -35.172 1.00 62.42 45 GLN A O 3
ATOM 4396 N N . THR A 1 46 ? 37.518 -30.506 -33.854 1.00 24.14 46 THR A N 3
ATOM 4397 C CA . THR A 1 46 ? 36.427 -30.632 -32.895 1.00 12.32 46 THR A CA 3
ATOM 4398 C C . THR A 1 46 ? 36.905 -30.347 -31.477 1.00 43.45 46 THR A C 3
ATOM 4399 O O . THR A 1 46 ? 38.102 -30.388 -31.195 1.00 24.33 46 THR A O 3
ATOM 4410 N N . ARG A 1 47 ? 35.961 -30.055 -30.587 1.00 33.03 47 ARG A N 3
ATOM 4411 C CA . ARG A 1 47 ? 36.286 -29.762 -29.196 1.00 34.50 47 ARG A CA 3
ATOM 4412 C C . ARG A 1 47 ? 35.176 -30.239 -28.266 1.00 13.31 47 ARG A C 3
ATOM 4413 O O . ARG A 1 47 ? 34.042 -30.452 -28.693 1.00 2.54 47 ARG A O 3
ATOM 4434 N N . LYS A 1 48 ? 35.511 -30.405 -26.990 1.00 54.13 48 LYS A N 3
ATOM 4435 C CA . LYS A 1 48 ? 34.542 -30.856 -25.997 1.00 75.03 48 LYS A CA 3
ATOM 4436 C C . LYS A 1 48 ? 34.452 -29.870 -24.837 1.00 10.44 48 LYS A C 3
ATOM 4437 O O . LYS A 1 48 ? 35.467 -29.475 -24.265 1.00 33.44 48 LYS A O 3
ATOM 4456 N N . VAL A 1 49 ? 33.230 -29.475 -24.495 1.00 40.33 49 VAL A N 3
ATOM 4457 C CA . VAL A 1 49 ? 33.007 -28.536 -23.403 1.00 3.31 49 VAL A CA 3
ATOM 4458 C C . VAL A 1 49 ? 31.636 -28.745 -22.770 1.00 64.20 49 VAL A C 3
ATOM 4459 O O . VAL A 1 49 ? 30.665 -29.060 -23.457 1.00 41.22 49 VAL A O 3
ATOM 4472 N N . LYS A 1 50 ? 31.564 -28.566 -21.456 1.00 23.10 50 LYS A N 3
ATOM 4473 C CA . LYS A 1 50 ? 30.312 -28.732 -20.728 1.00 25.20 50 LYS A CA 3
ATOM 4474 C C . LYS A 1 50 ? 29.583 -27.399 -20.585 1.00 21.22 50 LYS A C 3
ATOM 4475 O O . LYS A 1 50 ? 30.139 -26.430 -20.064 1.00 1.01 50 LYS A O 3
ATOM 4494 N N . CYS A 1 51 ? 28.340 -27.355 -21.048 1.00 2.04 51 CYS A N 3
ATOM 4495 C CA . CYS A 1 51 ? 27.536 -26.142 -20.971 1.00 24.11 51 CYS A CA 3
ATOM 4496 C C . CYS A 1 51 ? 26.091 -26.469 -20.605 1.00 64.12 51 CYS A C 3
ATOM 4497 O O . CYS A 1 51 ? 25.569 -27.521 -20.973 1.00 14.43 51 CYS A O 3
ATOM 4505 N N . ARG A 1 52 ? 25.450 -25.560 -19.877 1.00 60.23 52 ARG A N 3
ATOM 4506 C CA . ARG A 1 52 ? 24.067 -25.751 -19.459 1.00 11.21 52 ARG A CA 3
ATOM 4507 C C . ARG A 1 52 ? 23.125 -24.877 -20.282 1.00 3.13 52 ARG A C 3
ATOM 4508 O O . ARG A 1 52 ? 23.461 -23.749 -20.639 1.00 72.24 52 ARG A O 3
ATOM 4529 N N . VAL A 1 53 ? 21.944 -25.408 -20.581 1.00 44.33 53 VAL A N 3
ATOM 4530 C CA . VAL A 1 53 ? 20.951 -24.675 -21.361 1.00 21.24 53 VAL A CA 3
ATOM 4531 C C . VAL A 1 53 ? 19.792 -24.217 -20.484 1.00 11.41 53 VAL A C 3
ATOM 4532 O O . VAL A 1 53 ? 18.809 -24.931 -20.289 1.00 3.32 53 VAL A O 3
ATOM 4545 N N . PRO A 1 54 ? 19.907 -22.994 -19.943 1.00 24.34 54 PRO A N 3
ATOM 4546 C CA . PRO A 1 54 ? 18.878 -22.412 -19.078 1.00 52.44 54 PRO A CA 3
ATOM 4547 C C . PRO A 1 54 ? 17.608 -22.059 -19.845 1.00 52.24 54 PRO A C 3
ATOM 4548 O O . PRO A 1 54 ? 17.669 -21.536 -20.960 1.00 13.20 54 PRO A O 3
ATOM 4559 N N . CYS A 1 55 ? 16.459 -22.346 -19.244 1.00 72.41 55 CYS A N 3
ATOM 4560 C CA . CYS A 1 55 ? 15.175 -22.059 -19.871 1.00 44.50 55 CYS A CA 3
ATOM 4561 C C . CYS A 1 55 ? 14.762 -20.610 -19.627 1.00 61.21 55 CYS A C 3
ATOM 4562 O O . CYS A 1 55 ? 15.060 -20.037 -18.580 1.00 71.21 55 CYS A O 3
ATOM 4570 N N . ASN A 1 56 ? 14.074 -20.025 -20.601 1.00 51.45 56 ASN A N 3
ATOM 4571 C CA . ASN A 1 56 ? 13.620 -18.643 -20.494 1.00 70.43 56 ASN A CA 3
ATOM 4572 C C . ASN A 1 56 ? 14.806 -17.685 -20.414 1.00 15.51 56 ASN A C 3
ATOM 4573 O O . ASN A 1 56 ? 14.947 -16.934 -19.450 1.00 1.34 56 ASN A O 3
ATOM 4584 N N . TRP A 1 57 ? 15.655 -17.718 -21.436 1.00 74.11 57 TRP A N 3
ATOM 4585 C CA . TRP A 1 57 ? 16.829 -16.853 -21.482 1.00 42.44 57 TRP A CA 3
ATOM 4586 C C . TRP A 1 57 ? 16.443 -15.400 -21.232 1.00 54.34 57 TRP A C 3
ATOM 4587 O O . TRP A 1 57 ? 17.177 -14.655 -20.583 1.00 52.35 57 TRP A O 3
ATOM 4608 N N . LYS A 1 58 ? 15.287 -15.001 -21.753 1.00 52.31 58 LYS A N 3
ATOM 4609 C CA . LYS A 1 58 ? 14.803 -13.636 -21.586 1.00 52.34 58 LYS A CA 3
ATOM 4610 C C . LYS A 1 58 ? 14.558 -13.321 -20.114 1.00 34.41 58 LYS A C 3
ATOM 4611 O O . LYS A 1 58 ? 13.827 -14.037 -19.429 1.00 71.40 58 LYS A O 3
ATOM 4630 N N . LYS A 1 59 ? 15.173 -12.245 -19.633 1.00 31.23 59 LYS A N 3
ATOM 4631 C CA . LYS A 1 59 ? 15.021 -11.835 -18.243 1.00 42.50 59 LYS A CA 3
ATOM 4632 C C . LYS A 1 59 ? 13.592 -11.382 -17.963 1.00 51.12 59 LYS A C 3
ATOM 4633 O O . LYS A 1 59 ? 12.765 -11.308 -18.872 1.00 54.45 59 LYS A O 3
ATOM 4652 N N . GLU A 1 60 ? 13.307 -11.077 -16.700 1.00 73.23 60 GLU A N 3
ATOM 4653 C CA . GLU A 1 60 ? 11.978 -10.630 -16.303 1.00 12.33 60 GLU A CA 3
ATOM 4654 C C . GLU A 1 60 ? 12.055 -9.699 -15.096 1.00 74.02 60 GLU A C 3
ATOM 4655 O O . GLU A 1 60 ? 13.141 -9.309 -14.667 1.00 22.43 60 GLU A O 3
ATOM 4667 N N . PHE A 1 61 ? 10.894 -9.343 -14.556 1.00 31.15 61 PHE A N 3
ATOM 4668 C CA . PHE A 1 61 ? 10.829 -8.458 -13.399 1.00 34.22 61 PHE A CA 3
ATOM 4669 C C . PHE A 1 61 ? 11.711 -8.974 -12.266 1.00 10.52 61 PHE A C 3
ATOM 4670 O O . PHE A 1 61 ? 11.412 -9.996 -11.649 1.00 34.22 61 PHE A O 3
ATOM 4687 N N . GLY A 1 62 ? 12.799 -8.260 -12.000 1.00 21.24 62 GLY A N 3
ATOM 4688 C CA . GLY A 1 62 ? 13.709 -8.662 -10.942 1.00 10.43 62 GLY A CA 3
ATOM 4689 C C . GLY A 1 62 ? 13.187 -8.310 -9.563 1.00 53.03 62 GLY A C 3
ATOM 4690 O O . GLY A 1 62 ? 12.010 -7.988 -9.401 1.00 13.31 62 GLY A O 3
ATOM 4694 N N . ALA A 1 63 ? 14.064 -8.373 -8.566 1.00 43.11 63 ALA A N 3
ATOM 4695 C CA . ALA A 1 63 ? 13.684 -8.058 -7.195 1.00 25.24 63 ALA A CA 3
ATOM 4696 C C . ALA A 1 63 ? 13.017 -6.690 -7.109 1.00 11.42 63 ALA A C 3
ATOM 4697 O O . ALA A 1 63 ? 11.812 -6.590 -6.878 1.00 72.32 63 ALA A O 3
ATOM 4704 N N . ASP A 1 64 ? 13.807 -5.639 -7.299 1.00 51.42 64 ASP A N 3
ATOM 4705 C CA . ASP A 1 64 ? 13.292 -4.276 -7.244 1.00 11.42 64 ASP A CA 3
ATOM 4706 C C . ASP A 1 64 ? 13.242 -3.657 -8.638 1.00 5.45 64 ASP A C 3
ATOM 4707 O O . ASP A 1 64 ? 12.168 -3.492 -9.217 1.00 3.02 64 ASP A O 3
ATOM 4716 N N . CYS A 1 65 ? 14.411 -3.317 -9.171 1.00 1.01 65 CYS A N 3
ATOM 4717 C CA . CYS A 1 65 ? 14.501 -2.716 -10.496 1.00 62.32 65 CYS A CA 3
ATOM 4718 C C . CYS A 1 65 ? 15.715 -3.245 -11.253 1.00 23.11 65 CYS A C 3
ATOM 4719 O O . CYS A 1 65 ? 16.641 -3.796 -10.656 1.00 11.15 65 CYS A O 3
ATOM 4727 N N . LYS A 1 66 ? 15.704 -3.076 -12.570 1.00 21.13 66 LYS A N 3
ATOM 4728 C CA . LYS A 1 66 ? 16.804 -3.535 -13.411 1.00 4.15 66 LYS A CA 3
ATOM 4729 C C . LYS A 1 66 ? 17.983 -2.570 -13.338 1.00 32.45 66 LYS A C 3
ATOM 4730 O O . LYS A 1 66 ? 17.801 -1.364 -13.169 1.00 1.13 66 LYS A O 3
ATOM 4749 N N . TYR A 1 67 ? 19.191 -3.109 -13.471 1.00 51.34 67 TYR A N 3
ATOM 4750 C CA . TYR A 1 67 ? 20.400 -2.295 -13.420 1.00 45.52 67 TYR A CA 3
ATOM 4751 C C . TYR A 1 67 ? 21.248 -2.501 -14.670 1.00 13.33 67 TYR A C 3
ATOM 4752 O O . TYR A 1 67 ? 20.980 -3.392 -15.479 1.00 44.14 67 TYR A O 3
ATOM 4770 N N . LYS A 1 68 ? 22.275 -1.673 -14.824 1.00 33.23 68 LYS A N 3
ATOM 4771 C CA . LYS A 1 68 ? 23.167 -1.763 -15.975 1.00 61.50 68 LYS A CA 3
ATOM 4772 C C . LYS A 1 68 ? 24.530 -2.313 -15.564 1.00 53.33 68 LYS A C 3
ATOM 4773 O O . LYS A 1 68 ? 25.364 -1.590 -15.020 1.00 44.24 68 LYS A O 3
ATOM 4792 N N . PHE A 1 69 ? 24.750 -3.595 -15.832 1.00 2.04 69 PHE A N 3
ATOM 4793 C CA . PHE A 1 69 ? 26.011 -4.242 -15.492 1.00 22.02 69 PHE A CA 3
ATOM 4794 C C . PHE A 1 69 ? 27.020 -4.099 -16.627 1.00 31.51 69 PHE A C 3
ATOM 4795 O O . PHE A 1 69 ? 26.706 -4.355 -17.788 1.00 43.41 69 PHE A O 3
ATOM 4812 N N . GLY A 1 70 ? 28.236 -3.686 -16.283 1.00 20.30 70 GLY A N 3
ATOM 4813 C CA . GLY A 1 70 ? 29.273 -3.515 -17.283 1.00 71.54 70 GLY A CA 3
ATOM 4814 C C . GLY A 1 70 ? 29.908 -4.827 -17.692 1.00 24.25 70 GLY A C 3
ATOM 4815 O O . GLY A 1 70 ? 29.832 -5.227 -18.854 1.00 65.44 70 GLY A O 3
ATOM 4819 N N . ASN A 1 71 ? 30.538 -5.501 -16.735 1.00 14.04 71 ASN A N 3
ATOM 4820 C CA . ASN A 1 71 ? 31.192 -6.777 -17.002 1.00 14.25 71 ASN A CA 3
ATOM 4821 C C . ASN A 1 71 ? 31.719 -7.400 -15.712 1.00 75.11 71 ASN A C 3
ATOM 4822 O O . ASN A 1 71 ? 32.482 -6.774 -14.977 1.00 73.15 71 ASN A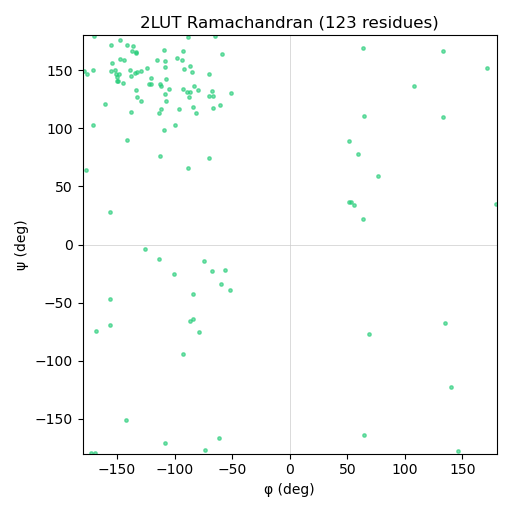 O 3
ATOM 4833 N N . TRP A 1 72 ? 31.308 -8.634 -15.446 1.00 70.42 72 TRP A N 3
ATOM 4834 C CA . TRP A 1 72 ? 31.740 -9.340 -14.246 1.00 4.23 72 TRP A CA 3
ATOM 4835 C C . TRP A 1 72 ? 33.257 -9.295 -14.103 1.00 72.35 72 TRP A C 3
ATOM 4836 O O . TRP A 1 72 ? 33.989 -9.646 -15.028 1.00 20.11 72 TRP A O 3
ATOM 4857 N N . GLY A 1 73 ? 33.724 -8.858 -12.938 1.00 20.53 73 GLY A N 3
ATOM 4858 C CA . GLY A 1 73 ? 35.153 -8.774 -12.696 1.00 22.50 73 GLY A CA 3
ATOM 4859 C C . GLY A 1 73 ? 35.839 -10.122 -12.800 1.00 31.23 73 GLY A C 3
ATOM 4860 O O . GLY A 1 73 ? 35.259 -11.082 -13.307 1.00 73.42 73 GLY A O 3
ATOM 4864 N N . GLU A 1 74 ? 37.077 -10.193 -12.320 1.00 62.00 74 GLU A N 3
ATOM 4865 C CA . GLU A 1 74 ? 37.842 -11.433 -12.364 1.00 32.23 74 GLU A CA 3
ATOM 4866 C C . GLU A 1 74 ? 37.409 -12.381 -11.250 1.00 44.13 74 GLU A C 3
ATOM 4867 O O . GLU A 1 74 ? 37.307 -11.986 -10.088 1.00 42.41 74 GLU A O 3
ATOM 4879 N N . CYS A 1 75 ? 37.154 -13.634 -11.612 1.00 43.44 75 CYS A N 3
ATOM 4880 C CA . CYS A 1 75 ? 36.729 -14.638 -10.645 1.00 3.05 75 CYS A CA 3
ATOM 4881 C C . CYS A 1 75 ? 37.930 -15.229 -9.912 1.00 65.32 75 CYS A C 3
ATOM 4882 O O . CYS A 1 75 ? 38.862 -15.737 -10.534 1.00 62.14 75 CYS A O 3
ATOM 4890 N N . ASP A 1 76 ? 37.899 -15.157 -8.585 1.00 31.11 76 ASP A N 3
ATOM 4891 C CA . ASP A 1 76 ? 38.984 -15.685 -7.767 1.00 21.43 76 ASP A CA 3
ATOM 4892 C C . ASP A 1 76 ? 38.626 -17.060 -7.212 1.00 21.35 76 ASP A C 3
ATOM 4893 O O . ASP A 1 76 ? 37.768 -17.185 -6.339 1.00 63.04 76 ASP A O 3
ATOM 4902 N N . ALA A 1 77 ? 39.289 -18.091 -7.727 1.00 25.04 77 ALA A N 3
ATOM 4903 C CA . ALA A 1 77 ? 39.042 -19.457 -7.282 1.00 34.01 77 ALA A CA 3
ATOM 4904 C C . ALA A 1 77 ? 39.306 -19.605 -5.786 1.00 34.01 77 ALA A C 3
ATOM 4905 O O . ALA A 1 77 ? 38.859 -20.565 -5.160 1.00 61.20 77 ALA A O 3
ATOM 4912 N N . ALA A 1 78 ? 40.035 -18.648 -5.222 1.00 33.24 78 ALA A N 3
ATOM 4913 C CA . ALA A 1 78 ? 40.358 -18.672 -3.801 1.00 41.15 78 ALA A CA 3
ATOM 4914 C C . ALA A 1 78 ? 39.108 -18.468 -2.952 1.00 43.01 78 ALA A C 3
ATOM 4915 O O . ALA A 1 78 ? 39.031 -18.944 -1.818 1.00 24.20 78 ALA A O 3
ATOM 4922 N N . THR A 1 79 ? 38.129 -17.758 -3.506 1.00 51.11 79 THR A N 3
ATOM 4923 C CA . THR A 1 79 ? 36.884 -17.491 -2.798 1.00 23.41 79 THR A CA 3
ATOM 4924 C C . THR A 1 79 ? 35.693 -18.089 -3.536 1.00 51.51 79 THR A C 3
ATOM 4925 O O . THR A 1 79 ? 34.645 -18.340 -2.943 1.00 3.21 79 THR A O 3
ATOM 4936 N N . SER A 1 80 ? 35.862 -18.316 -4.836 1.00 44.00 80 SER A N 3
ATOM 4937 C CA . SER A 1 80 ? 34.798 -18.884 -5.657 1.00 21.23 80 SER A CA 3
ATOM 4938 C C . SER A 1 80 ? 33.596 -17.946 -5.713 1.00 70.44 80 SER A C 3
ATOM 4939 O O . SER A 1 80 ? 32.447 -18.381 -5.621 1.00 32.11 80 SER A O 3
ATOM 4947 N N . THR A 1 81 ? 33.868 -16.653 -5.863 1.00 63.42 81 THR A N 3
ATOM 4948 C CA . THR A 1 81 ? 32.811 -15.652 -5.929 1.00 23.42 81 THR A CA 3
ATOM 4949 C C . THR A 1 81 ? 33.238 -14.457 -6.774 1.00 33.11 81 THR A C 3
ATOM 4950 O O . THR A 1 81 ? 34.384 -14.011 -6.704 1.00 42.41 81 THR A O 3
ATOM 4961 N N . LYS A 1 82 ? 32.310 -13.941 -7.574 1.00 22.15 82 LYS A N 3
ATOM 4962 C CA . LYS A 1 82 ? 32.589 -12.797 -8.432 1.00 14.51 82 LYS A CA 3
ATOM 4963 C C . LYS A 1 82 ? 31.855 -11.555 -7.938 1.00 71.21 82 LYS A C 3
ATOM 4964 O O . LYS A 1 82 ? 30.821 -11.654 -7.277 1.00 31.54 82 LYS A O 3
ATOM 4983 N N . SER A 1 83 ? 32.395 -10.385 -8.263 1.00 33.20 83 SER A N 3
ATOM 4984 C CA . SER A 1 83 ? 31.793 -9.122 -7.849 1.00 52.42 83 SER A CA 3
ATOM 4985 C C . SER A 1 83 ? 31.542 -8.220 -9.054 1.00 12.33 83 SER A C 3
ATOM 4986 O O . SER A 1 83 ? 32.316 -8.214 -10.012 1.00 64.01 83 SER A O 3
ATOM 4994 N N . ARG A 1 84 ? 30.454 -7.458 -8.999 1.00 3.54 84 ARG A N 3
ATOM 4995 C CA . ARG A 1 84 ? 30.099 -6.553 -10.084 1.00 52.21 84 ARG A CA 3
ATOM 4996 C C . ARG A 1 84 ? 29.236 -5.403 -9.573 1.00 31.04 84 ARG A C 3
ATOM 4997 O O . ARG A 1 84 ? 28.304 -5.609 -8.795 1.00 12.02 84 ARG A O 3
ATOM 5018 N N . THR A 1 85 ? 29.554 -4.189 -10.015 1.00 23.23 85 THR A N 3
ATOM 5019 C CA . THR A 1 85 ? 28.811 -3.007 -9.600 1.00 53.35 85 THR A CA 3
ATOM 5020 C C . THR A 1 85 ? 27.793 -2.600 -10.660 1.00 62.53 85 THR A C 3
ATOM 5021 O O . THR A 1 85 ? 28.145 -2.355 -11.813 1.00 51.44 85 THR A O 3
ATOM 5032 N N . GLY A 1 86 ? 26.527 -2.527 -10.259 1.00 55.21 86 GLY A N 3
ATOM 5033 C CA . GLY A 1 86 ? 25.476 -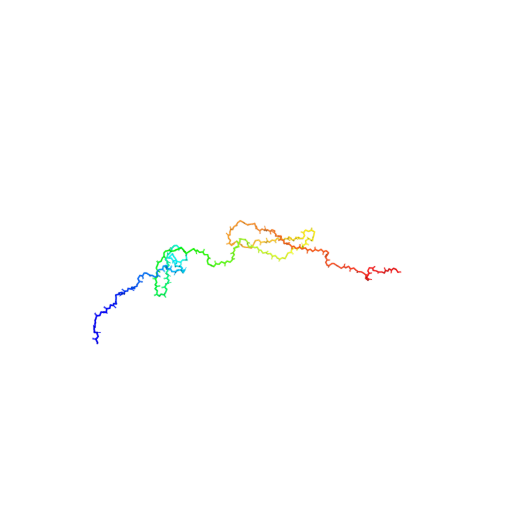2.148 -11.188 1.00 62.44 86 GLY A CA 3
ATOM 5034 C C . GLY A 1 86 ? 24.855 -0.807 -10.845 1.00 22.51 86 GLY A C 3
ATOM 5035 O O . GLY A 1 86 ? 24.357 -0.611 -9.735 1.00 54.35 86 GLY A O 3
ATOM 5039 N N . THR A 1 87 ? 24.887 0.118 -11.798 1.00 74.52 87 THR A N 3
ATOM 5040 C CA . THR A 1 87 ? 24.326 1.448 -11.590 1.00 44.21 87 THR A CA 3
ATOM 5041 C C . THR A 1 87 ? 22.871 1.508 -12.043 1.00 21.14 87 THR A C 3
ATOM 5042 O O . THR A 1 87 ? 22.489 0.866 -13.021 1.00 45.35 87 THR A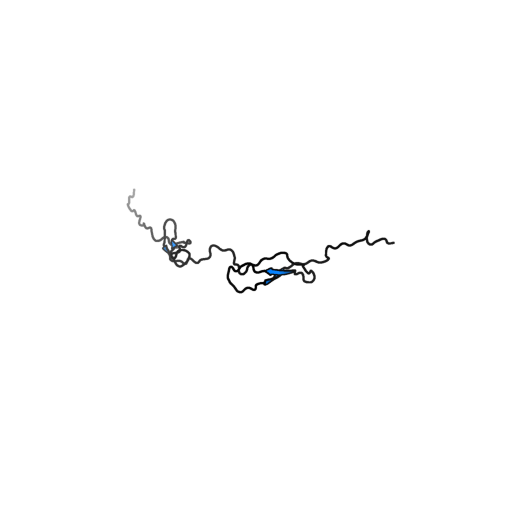 O 3
ATOM 5053 N N . LEU A 1 88 ? 22.066 2.283 -11.327 1.00 63.04 88 LEU A N 3
ATOM 5054 C CA . LEU A 1 88 ? 20.651 2.428 -11.655 1.00 13.03 88 LEU A CA 3
ATOM 5055 C C . LEU A 1 88 ? 20.474 3.088 -13.018 1.00 74.52 88 LEU A C 3
ATOM 5056 O O . LEU A 1 88 ? 21.162 4.056 -13.344 1.00 23.42 88 LEU A O 3
ATOM 5072 N N . GLN A 1 89 ? 19.547 2.560 -13.810 1.00 34.25 89 GLN A N 3
ATOM 5073 C CA . GLN A 1 89 ? 19.280 3.100 -15.138 1.00 41.23 89 GLN A CA 3
ATOM 5074 C C . GLN A 1 89 ? 17.865 3.663 -15.221 1.00 51.32 89 GLN A C 3
ATOM 5075 O O . GLN A 1 89 ? 17.654 4.775 -15.708 1.00 35.34 89 GLN A O 3
ATOM 5089 N N . LYS A 1 90 ? 16.896 2.890 -14.743 1.00 44.41 90 LYS A N 3
ATOM 5090 C CA . LYS A 1 90 ? 15.500 3.310 -14.761 1.00 51.03 90 LYS A CA 3
ATOM 5091 C C . LYS A 1 90 ? 14.763 2.804 -13.525 1.00 54.31 90 LYS A C 3
ATOM 5092 O O . LYS A 1 90 ? 15.195 1.849 -12.882 1.00 42.43 90 LYS A O 3
ATOM 5111 N N . ALA A 1 91 ? 13.647 3.451 -13.203 1.00 4.23 91 ALA A N 3
ATOM 5112 C CA . ALA A 1 91 ? 12.848 3.062 -12.047 1.00 43.12 91 ALA A CA 3
ATOM 5113 C C . ALA A 1 91 ? 11.508 2.476 -12.477 1.00 74.04 91 ALA A C 3
ATOM 5114 O O . ALA A 1 91 ? 10.771 3.088 -13.253 1.00 64.34 91 ALA A O 3
ATOM 5121 N N . LEU A 1 92 ? 11.197 1.288 -11.971 1.00 53.04 92 LEU A N 3
ATOM 5122 C CA . LEU A 1 92 ? 9.944 0.618 -12.304 1.00 52.11 92 LEU A CA 3
ATOM 5123 C C . LEU A 1 92 ? 8.846 0.991 -11.313 1.00 75.31 92 LEU A C 3
ATOM 5124 O O . LEU A 1 92 ? 7.781 0.376 -11.290 1.00 11.24 92 LEU A O 3
ATOM 5140 N N . PHE A 1 93 ? 9.114 2.005 -10.496 1.00 25.44 93 PHE A N 3
ATOM 5141 C CA . PHE A 1 93 ? 8.150 2.461 -9.502 1.00 25.10 93 PHE A CA 3
ATOM 5142 C C . PHE A 1 93 ? 7.773 1.329 -8.550 1.00 14.44 93 PHE A C 3
ATOM 5143 O O . PHE A 1 93 ? 8.219 0.193 -8.711 1.00 71.14 93 PHE A O 3
ATOM 5160 N N . ASN A 1 94 ? 6.948 1.649 -7.558 1.00 31.03 94 ASN A N 3
ATOM 5161 C CA . ASN A 1 94 ? 6.511 0.660 -6.579 1.00 33.45 94 ASN A CA 3
ATOM 5162 C C . ASN A 1 94 ? 7.709 -0.028 -5.929 1.00 5.41 94 ASN A C 3
ATOM 5163 O O . ASN A 1 94 ? 7.614 -1.172 -5.482 1.00 64.35 94 ASN A O 3
ATOM 5174 N N . VAL A 1 95 ? 8.835 0.676 -5.882 1.00 70.21 95 VAL A N 3
ATOM 5175 C CA . VAL A 1 95 ? 10.051 0.134 -5.286 1.00 43.13 95 VAL A CA 3
ATOM 5176 C C . VAL A 1 95 ? 11.164 1.176 -5.264 1.00 45.43 95 VAL A C 3
ATOM 5177 O O . VAL A 1 95 ? 11.338 1.932 -6.220 1.00 30.22 95 VAL A O 3
ATOM 5190 N N . GLU A 1 96 ? 11.913 1.211 -4.167 1.00 22.52 96 GLU A N 3
ATOM 5191 C CA . GLU A 1 96 ? 13.009 2.161 -4.020 1.00 34.22 96 GLU A CA 3
ATOM 5192 C C . GLU A 1 96 ? 14.327 1.550 -4.494 1.00 45.21 96 GLU A C 3
ATOM 5193 O O . GLU A 1 96 ? 14.639 0.402 -4.178 1.00 52.43 96 GLU A O 3
ATOM 5205 N N . CYS A 1 97 ? 15.092 2.326 -5.252 1.00 75.20 97 CYS A N 3
ATOM 5206 C CA . CYS A 1 97 ? 16.375 1.864 -5.769 1.00 12.41 97 CYS A CA 3
ATOM 5207 C C . CYS A 1 97 ? 17.479 2.872 -5.467 1.00 33.43 97 CYS A C 3
ATOM 5208 O O . CYS A 1 97 ? 17.253 4.082 -5.496 1.00 5.04 97 CYS A O 3
ATOM 5216 N N . GLN A 1 98 ? 18.672 2.364 -5.178 1.00 12.05 98 GLN A N 3
ATOM 5217 C CA . GLN A 1 98 ? 19.812 3.219 -4.869 1.00 41.42 98 GLN A CA 3
ATOM 5218 C C . GLN A 1 98 ? 20.539 3.639 -6.144 1.00 71.25 98 GLN A C 3
ATOM 5219 O O . GLN A 1 98 ? 20.492 2.939 -7.155 1.00 22.10 98 GLN A O 3
ATOM 5233 N N . GLN A 1 99 ? 21.208 4.785 -6.087 1.00 31.40 99 GLN A N 3
ATOM 5234 C CA . GLN A 1 99 ? 21.942 5.298 -7.238 1.00 33.33 99 GLN A CA 3
ATOM 5235 C C . GLN A 1 99 ? 22.889 4.239 -7.795 1.00 22.13 99 GLN A C 3
ATOM 5236 O O . GLN A 1 99 ? 23.062 4.123 -9.009 1.00 64.30 99 GLN A O 3
ATOM 5250 N N . THR A 1 100 ? 23.500 3.468 -6.900 1.00 41.20 100 THR A N 3
ATOM 5251 C CA . THR A 1 100 ? 24.429 2.420 -7.303 1.00 64.31 100 THR A CA 3
ATOM 5252 C C . THR A 1 100 ? 24.389 1.247 -6.330 1.00 4.33 100 THR A C 3
ATOM 5253 O O . THR A 1 100 ? 24.136 1.424 -5.138 1.00 12.55 100 THR A O 3
ATOM 5264 N N . VAL A 1 101 ? 24.640 0.048 -6.845 1.00 52.41 101 VAL A N 3
ATOM 5265 C CA . VAL A 1 101 ? 24.634 -1.155 -6.023 1.00 61.41 101 VAL A CA 3
ATOM 5266 C C . VAL A 1 101 ? 25.648 -2.174 -6.529 1.00 34.21 101 VAL A C 3
ATOM 5267 O O . VAL A 1 101 ? 26.230 -2.005 -7.602 1.00 42.20 101 VAL A O 3
ATOM 5280 N N . SER A 1 102 ? 25.856 -3.233 -5.753 1.00 74.12 102 SER A N 3
ATOM 5281 C CA . SER A 1 102 ? 26.803 -4.278 -6.122 1.00 35.13 102 SER A CA 3
ATOM 5282 C C . SER A 1 102 ? 26.130 -5.646 -6.119 1.00 4.43 102 SER A C 3
ATOM 5283 O O . SER A 1 102 ? 25.088 -5.838 -5.489 1.00 33.45 102 SER A O 3
ATOM 5291 N N . VAL A 1 103 ? 26.731 -6.597 -6.828 1.00 15.30 103 VAL A N 3
ATOM 5292 C CA . VAL A 1 103 ? 26.190 -7.949 -6.908 1.00 73.44 103 VAL A CA 3
ATOM 5293 C C . VAL A 1 103 ? 27.295 -8.990 -6.770 1.00 51.04 103 VAL A C 3
ATOM 5294 O O . VAL A 1 103 ? 28.462 -8.714 -7.046 1.00 35.03 103 VAL A O 3
ATOM 5307 N N . THR A 1 104 ? 26.919 -10.190 -6.339 1.00 4.24 104 THR A N 3
ATOM 5308 C CA . THR A 1 104 ? 27.877 -11.275 -6.163 1.00 74.31 104 THR A CA 3
ATOM 5309 C C . THR A 1 104 ? 27.299 -12.602 -6.637 1.00 43.53 104 THR A C 3
ATOM 5310 O O . THR A 1 104 ? 26.093 -12.834 -6.546 1.00 44.01 104 THR A O 3
ATOM 5321 N N . LYS A 1 105 ? 28.165 -13.474 -7.142 1.00 41.30 105 LYS A N 3
ATOM 5322 C CA . LYS A 1 105 ? 27.740 -14.781 -7.630 1.00 34.34 105 LYS A CA 3
ATOM 5323 C C . LYS A 1 105 ? 28.847 -15.815 -7.447 1.00 25.12 105 LYS A C 3
ATOM 5324 O O . LYS A 1 105 ? 30.036 -15.495 -7.454 1.00 32.12 105 LYS A O 3
ATOM 5343 N N . PRO A 1 106 ? 28.450 -17.086 -7.279 1.00 52.43 106 PRO A N 3
ATOM 5344 C CA . PRO A 1 106 ? 29.392 -18.192 -7.093 1.00 22.11 106 PRO A CA 3
ATOM 5345 C C . PRO A 1 106 ? 30.179 -18.503 -8.362 1.00 62.03 106 PRO A C 3
ATOM 5346 O O . PRO A 1 106 ? 29.870 -19.455 -9.079 1.00 3.44 106 PRO A O 3
ATOM 5357 N N . CYS A 1 107 ? 31.197 -17.693 -8.634 1.00 61.04 107 CYS A N 3
ATOM 5358 C CA . CYS A 1 107 ? 32.029 -17.881 -9.817 1.00 24.24 107 CYS A CA 3
ATOM 5359 C C . CYS A 1 107 ? 33.487 -18.108 -9.425 1.00 74.15 107 CYS A C 3
ATOM 5360 O O . CYS A 1 107 ? 33.978 -17.531 -8.455 1.00 23.33 107 CYS A O 3
ATOM 5368 N N . THR A 1 108 ? 34.175 -18.951 -10.189 1.00 64.51 108 THR A N 3
ATOM 5369 C CA . THR A 1 108 ? 35.574 -19.254 -9.923 1.00 21.54 108 THR A CA 3
ATOM 5370 C C . THR A 1 108 ? 36.398 -19.223 -11.206 1.00 60.01 108 THR A C 3
ATOM 5371 O O . THR A 1 108 ? 35.883 -19.487 -12.294 1.00 24.32 108 THR A O 3
ATOM 5382 N N . THR A 1 109 ? 37.680 -18.899 -11.073 1.00 51.31 109 THR A N 3
ATOM 5383 C CA . THR A 1 109 ? 38.575 -18.832 -12.223 1.00 63.41 109 THR A CA 3
ATOM 5384 C C . THR A 1 109 ? 38.548 -20.134 -13.015 1.00 4.23 109 THR A C 3
ATOM 5385 O O . THR A 1 109 ? 38.138 -20.159 -14.176 1.00 21.20 109 THR A O 3
ATOM 5396 N N . LYS A 1 110 ? 38.987 -21.217 -12.382 1.00 31.31 110 LYS A N 3
ATOM 5397 C CA . LYS A 1 110 ? 39.013 -22.524 -13.027 1.00 50.23 110 LYS A CA 3
ATOM 5398 C C . LYS A 1 110 ? 39.336 -23.621 -12.019 1.00 45.51 110 LYS A C 3
ATOM 5399 O O . LYS A 1 110 ? 39.969 -23.372 -10.994 1.00 73.03 110 LYS A O 3
ATOM 5418 N N . VAL A 1 111 ? 38.895 -24.840 -12.318 1.00 22.23 111 VAL A N 3
ATOM 5419 C CA . VAL A 1 111 ? 39.139 -25.978 -11.439 1.00 42.25 111 VAL A CA 3
ATOM 5420 C C . VAL A 1 111 ? 40.630 -26.166 -11.185 1.00 32.24 111 VAL A C 3
ATOM 5421 O O . VAL A 1 111 ? 41.431 -26.196 -12.119 1.00 75.21 111 VAL A O 3
ATOM 5434 N N . LYS A 1 112 ? 40.997 -26.297 -9.914 1.00 70.33 112 LYS A N 3
ATOM 5435 C CA . LYS A 1 112 ? 42.392 -26.485 -9.537 1.00 71.21 112 LYS A CA 3
ATOM 5436 C C . LYS A 1 112 ? 42.503 -27.326 -8.269 1.00 11.00 112 LYS A C 3
ATOM 5437 O O . LYS A 1 112 ? 43.421 -27.144 -7.469 1.00 52.00 112 LYS A O 3
ATOM 5456 N N . ASN A 1 113 ? 41.564 -28.249 -8.092 1.00 20.45 113 ASN A N 3
ATOM 5457 C CA . ASN A 1 113 ? 41.557 -29.119 -6.923 1.00 22.22 113 ASN A CA 3
ATOM 5458 C C . ASN A 1 113 ? 41.509 -30.587 -7.337 1.00 50.21 113 ASN A C 3
ATOM 5459 O O . ASN A 1 113 ? 40.436 -31.187 -7.412 1.00 2.14 113 ASN A O 3
ATOM 5470 N N . LYS A 1 114 ? 42.677 -31.162 -7.602 1.00 72.23 114 LYS A N 3
ATOM 5471 C CA . LYS A 1 114 ? 42.770 -32.559 -8.007 1.00 63.53 114 LYS A CA 3
ATOM 5472 C C . LYS A 1 114 ? 43.060 -33.455 -6.807 1.00 54.04 114 LYS A C 3
ATOM 5473 O O . LYS A 1 114 ? 43.530 -33.001 -5.762 1.00 32.02 114 LYS A O 3
ATOM 5492 N N . PRO A 1 115 ? 42.778 -34.757 -6.957 1.00 63.03 115 PRO A N 3
ATOM 5493 C CA . PRO A 1 115 ? 43.004 -35.743 -5.896 1.00 43.33 115 PRO A CA 3
ATOM 5494 C C . PRO A 1 115 ? 44.486 -35.994 -5.643 1.00 23.22 115 PRO A C 3
ATOM 5495 O O . PRO A 1 115 ? 45.241 -36.299 -6.567 1.00 4.33 115 PRO A O 3
ATOM 5506 N N . LYS A 1 116 ? 44.897 -35.864 -4.387 1.00 72.41 116 LYS A N 3
ATOM 5507 C CA . LYS A 1 116 ? 46.290 -36.078 -4.011 1.00 1.23 116 LYS A CA 3
ATOM 5508 C C . LYS A 1 116 ? 46.397 -36.551 -2.565 1.00 2.21 116 LYS A C 3
ATOM 5509 O O . LYS A 1 116 ? 46.391 -35.746 -1.636 1.00 5.22 116 LYS A O 3
ATOM 5528 N N . GLY A 1 117 ? 46.497 -37.865 -2.383 1.00 1.20 117 GLY A N 3
ATOM 5529 C CA . GLY A 1 117 ? 46.605 -38.422 -1.047 1.00 1.23 117 GLY A CA 3
ATOM 5530 C C . GLY A 1 117 ? 47.915 -38.063 -0.374 1.00 31.43 117 GLY A C 3
ATOM 5531 O O . GLY A 1 117 ? 48.022 -37.024 0.278 1.00 64.41 117 GLY A O 3
ATOM 5535 N N . LYS A 1 118 ? 48.914 -38.926 -0.530 1.00 74.33 118 LYS A N 3
ATOM 5536 C CA . LYS A 1 118 ? 50.224 -38.695 0.069 1.00 3.10 118 LYS A CA 3
ATOM 5537 C C . LYS A 1 118 ? 51.313 -38.672 -0.999 1.00 65.54 118 LYS A C 3
ATOM 5538 O O . LYS A 1 118 ? 51.058 -38.966 -2.167 1.00 63.23 118 LYS A O 3
ATOM 5557 N N . LYS A 1 119 ? 52.527 -38.321 -0.590 1.00 4.22 119 LYS A N 3
ATOM 5558 C CA . LYS A 1 119 ? 53.657 -38.261 -1.511 1.00 64.12 119 LYS A CA 3
ATOM 5559 C C . LYS A 1 119 ? 53.952 -39.637 -2.098 1.00 35.45 119 LYS A C 3
ATOM 5560 O O . LYS A 1 119 ? 54.359 -39.754 -3.254 1.00 24.45 119 LYS A O 3
ATOM 5579 N N . GLY A 1 120 ? 53.745 -40.677 -1.295 1.00 73.23 120 GLY A N 3
ATOM 5580 C CA . GLY A 1 120 ? 53.994 -42.031 -1.754 1.00 34.50 120 GLY A CA 3
ATOM 5581 C C . GLY A 1 120 ? 53.015 -43.029 -1.172 1.00 65.01 120 GLY A C 3
ATOM 5582 O O . GLY A 1 120 ? 53.331 -44.210 -1.027 1.00 72.44 120 GLY A O 3
ATOM 5586 N N . LYS A 1 121 ? 51.820 -42.555 -0.834 1.00 23.12 121 LYS A N 3
ATOM 5587 C CA . LYS A 1 121 ? 50.789 -43.414 -0.263 1.00 44.11 121 LYS A CA 3
ATOM 5588 C C . LYS A 1 121 ? 51.172 -43.863 1.145 1.00 41.03 121 LYS A C 3
ATOM 5589 O O . LYS A 1 121 ? 50.639 -43.363 2.133 1.00 71.53 121 LYS A O 3
ATOM 5608 N N . GLY A 1 122 ? 52.103 -44.810 1.225 1.00 44.54 122 GLY A N 3
ATOM 5609 C CA . GLY A 1 122 ? 52.542 -45.309 2.515 1.00 12.22 122 GLY A CA 3
ATOM 5610 C C . GLY A 1 122 ? 53.872 -46.033 2.435 1.00 14.00 122 GLY A C 3
ATOM 5611 O O . GLY A 1 122 ? 54.427 -46.208 1.350 1.00 44.01 122 GLY A O 3
ATOM 5615 N N . LYS A 1 123 ? 54.385 -46.453 3.585 1.00 70.45 123 LYS A N 3
ATOM 5616 C CA . LYS A 1 123 ? 55.658 -47.162 3.643 1.00 54.11 123 LYS A CA 3
ATOM 5617 C C . LYS A 1 123 ? 55.493 -48.613 3.206 1.00 4.52 123 LYS A C 3
ATOM 5618 O O . LYS A 1 123 ? 55.070 -49.463 3.990 1.00 2.24 123 LYS A O 3
ATOM 5637 N N . GLY A 1 124 ? 55.830 -48.893 1.951 1.00 41.11 124 GLY A N 3
ATOM 5638 C CA . GLY A 1 124 ? 55.712 -50.243 1.433 1.00 21.25 124 GLY A CA 3
ATOM 5639 C C . GLY A 1 124 ? 56.757 -51.178 2.010 1.00 23.33 124 GLY A C 3
ATOM 5640 O O . GLY A 1 124 ? 57.225 -50.982 3.131 1.00 50.52 124 GLY A O 3
ATOM 5644 N N . ASN A 1 125 ? 57.123 -52.200 1.243 1.00 31.41 125 ASN A N 3
ATOM 5645 C CA . ASN A 1 125 ? 58.118 -53.170 1.686 1.00 15.41 125 ASN A CA 3
ATOM 5646 C C . ASN A 1 125 ? 59.463 -52.495 1.936 1.00 61.21 125 ASN A C 3
ATOM 5647 O O . ASN A 1 125 ? 60.386 -52.609 1.131 1.00 73.00 125 ASN A O 3
ATOM 5659 N N . GLY A 1 1 ? -86.968 -4.923 -15.299 1.00 23.34 1 GLY A N 4
ATOM 5660 C CA . GLY A 1 1 ? -85.524 -5.056 -15.363 1.00 42.21 1 GLY A CA 4
ATOM 5661 C C . GLY A 1 1 ? -85.072 -6.501 -15.310 1.00 63.22 1 GLY A C 4
ATOM 5662 O O . GLY A 1 1 ? -85.292 -7.192 -14.316 1.00 13.41 1 GLY A O 4
ATOM 5668 N N . SER A 1 2 ? -84.438 -6.961 -16.384 1.00 63.00 2 SER A N 4
ATOM 5669 C CA . SER A 1 2 ? -83.957 -8.335 -16.459 1.00 53.32 2 SER A CA 4
ATOM 5670 C C . SER A 1 2 ? -82.640 -8.410 -17.223 1.00 54.40 2 SER A C 4
ATOM 5671 O O . SER A 1 2 ? -82.590 -8.141 -18.424 1.00 24.24 2 SER A O 4
ATOM 5679 N N . LYS A 1 3 ? -81.574 -8.777 -16.521 1.00 52.22 3 LYS A N 4
ATOM 5680 C CA . LYS A 1 3 ? -80.255 -8.889 -17.131 1.00 73.02 3 LYS A CA 4
ATOM 5681 C C . LYS A 1 3 ? -79.526 -10.131 -16.628 1.00 11.33 3 LYS A C 4
ATOM 5682 O O . LYS A 1 3 ? -80.053 -10.883 -15.810 1.00 14.44 3 LYS A O 4
ATOM 5701 N N . ASN A 1 4 ? -78.310 -10.338 -17.121 1.00 45.33 4 ASN A N 4
ATOM 5702 C CA . ASN A 1 4 ? -77.507 -11.489 -16.720 1.00 73.24 4 ASN A CA 4
ATOM 5703 C C . ASN A 1 4 ? -76.027 -11.126 -16.663 1.00 41.13 4 ASN A C 4
ATOM 5704 O O . ASN A 1 4 ? -75.572 -10.211 -17.350 1.00 50.42 4 ASN A O 4
ATOM 5715 N N . LYS A 1 5 ? -75.277 -11.851 -15.840 1.00 23.14 5 LYS A N 4
ATOM 5716 C CA . LYS A 1 5 ? -73.847 -11.610 -15.694 1.00 73.22 5 LYS A CA 4
ATOM 5717 C C . LYS A 1 5 ? -73.051 -12.887 -15.937 1.00 30.11 5 LYS A C 4
ATOM 5718 O O . LYS A 1 5 ? -73.603 -13.988 -15.923 1.00 55.03 5 LYS A O 4
ATOM 5737 N N . LYS A 1 6 ? -71.749 -12.736 -16.159 1.00 51.11 6 LYS A N 4
ATOM 5738 C CA . LYS A 1 6 ? -70.877 -13.878 -16.402 1.00 2.11 6 LYS A CA 4
ATOM 5739 C C . LYS A 1 6 ? -69.411 -13.490 -16.226 1.00 33.31 6 LYS A C 4
ATOM 5740 O O . LYS A 1 6 ? -68.871 -12.704 -17.005 1.00 2.31 6 LYS A O 4
ATOM 5759 N N . GLU A 1 7 ? -68.775 -14.046 -15.201 1.00 2.32 7 GLU A N 4
ATOM 5760 C CA . GLU A 1 7 ? -67.372 -13.758 -14.925 1.00 15.34 7 GLU A CA 4
ATOM 5761 C C . GLU A 1 7 ? -66.551 -15.044 -14.880 1.00 43.51 7 GLU A C 4
ATOM 5762 O O . GLU A 1 7 ? -66.922 -16.009 -14.212 1.00 74.02 7 GLU A O 4
ATOM 5774 N N . LYS A 1 8 ? -65.432 -15.050 -15.597 1.00 44.32 8 LYS A N 4
ATOM 5775 C CA . LYS A 1 8 ? -64.557 -16.214 -15.640 1.00 25.40 8 LYS A CA 4
ATOM 5776 C C . LYS A 1 8 ? -63.260 -15.893 -16.376 1.00 23.11 8 LYS A C 4
ATOM 5777 O O . LYS A 1 8 ? -63.277 -15.294 -17.450 1.00 54.21 8 LYS A O 4
ATOM 5796 N N . ASN A 1 9 ? -62.137 -16.298 -15.791 1.00 72.22 9 ASN A N 4
ATOM 5797 C CA . ASN A 1 9 ? -60.831 -16.053 -16.393 1.00 21.24 9 ASN A CA 4
ATOM 5798 C C . ASN A 1 9 ? -59.739 -16.814 -15.649 1.00 43.10 9 ASN A C 4
ATOM 5799 O O . ASN A 1 9 ? -59.996 -17.451 -14.627 1.00 21.52 9 ASN A O 4
ATOM 5810 N N . LYS A 1 10 ? -58.516 -16.741 -16.166 1.00 41.42 10 LYS A N 4
ATOM 5811 C CA . LYS A 1 10 ? -57.382 -17.419 -15.551 1.00 3.03 10 LYS A CA 4
ATOM 5812 C C . LYS A 1 10 ? -56.082 -17.060 -16.261 1.00 63.11 10 LYS A C 4
ATOM 5813 O O . LYS A 1 10 ? -56.077 -16.761 -17.455 1.00 12.13 10 LYS A O 4
ATOM 5832 N N . GLY A 1 11 ? -54.978 -17.093 -15.520 1.00 30.04 11 GLY A N 4
ATOM 5833 C CA . GLY A 1 11 ? -53.686 -16.770 -16.099 1.00 4.54 11 GLY A CA 4
ATOM 5834 C C . GLY A 1 11 ? -52.554 -16.904 -15.099 1.00 62.22 11 GLY A C 4
ATOM 5835 O O . GLY A 1 11 ? -52.773 -17.296 -13.954 1.00 45.25 11 GLY A O 4
ATOM 5839 N N . GLY A 1 12 ? -51.342 -16.579 -15.534 1.00 61.31 12 GLY A N 4
ATOM 5840 C CA . GLY A 1 12 ? -50.189 -16.672 -14.658 1.00 70.22 12 GLY A CA 4
ATOM 5841 C C . GLY A 1 12 ? -48.894 -16.872 -15.420 1.00 33.31 12 GLY A C 4
ATOM 5842 O O . GLY A 1 12 ? -48.898 -16.975 -16.647 1.00 24.13 12 GLY A O 4
ATOM 5846 N N . LYS A 1 13 ? -47.783 -16.925 -14.694 1.00 3.04 13 LYS A N 4
ATOM 5847 C CA . LYS A 1 13 ? -46.475 -17.114 -15.309 1.00 70.24 13 LYS A CA 4
ATOM 5848 C C . LYS A 1 13 ? -45.408 -17.374 -14.250 1.00 40.54 13 LYS A C 4
ATOM 5849 O O . LYS A 1 13 ? -45.683 -17.317 -13.052 1.00 4.43 13 LYS A O 4
ATOM 5868 N N . GLY A 1 14 ? -44.190 -17.657 -14.701 1.00 12.50 14 GLY A N 4
ATOM 5869 C CA . GLY A 1 14 ? -43.100 -17.920 -13.778 1.00 23.23 14 GLY A CA 4
ATOM 5870 C C . GLY A 1 14 ? -41.750 -17.544 -14.354 1.00 62.11 14 GLY A C 4
ATOM 5871 O O . GLY A 1 14 ? -41.579 -17.490 -15.571 1.00 21.02 14 GLY A O 4
ATOM 5875 N N . GLY A 1 15 ? -40.786 -17.280 -13.477 1.00 54.05 15 GLY A N 4
ATOM 5876 C CA . GLY A 1 15 ? -39.457 -16.908 -13.924 1.00 1.43 15 GLY A CA 4
ATOM 5877 C C . GLY A 1 15 ? -38.493 -18.078 -13.912 1.00 64.20 15 GLY A C 4
ATOM 5878 O O . GLY A 1 15 ? -38.788 -19.129 -13.344 1.00 3.12 15 GLY A O 4
ATOM 5882 N N . ALA A 1 16 ? -37.337 -17.897 -14.543 1.00 42.43 16 ALA A N 4
ATOM 5883 C CA . ALA A 1 16 ? -36.327 -18.945 -14.604 1.00 5.33 16 ALA A CA 4
ATOM 5884 C C . ALA A 1 16 ? -35.019 -18.417 -15.184 1.00 42.23 16 ALA A C 4
ATOM 5885 O O . ALA A 1 16 ? -35.015 -17.451 -15.948 1.00 61.24 16 ALA A O 4
ATOM 5892 N N . ASP A 1 17 ? -33.914 -19.052 -14.815 1.00 23.31 17 ASP A N 4
ATOM 5893 C CA . ASP A 1 17 ? -32.600 -18.646 -15.301 1.00 23.21 17 ASP A CA 4
ATOM 5894 C C . ASP A 1 17 ? -32.271 -17.226 -14.852 1.00 71.25 17 ASP A C 4
ATOM 5895 O O . ASP A 1 17 ? -33.158 -16.465 -14.462 1.00 63.31 17 ASP A O 4
ATOM 5904 N N . CYS A 1 18 ? -30.990 -16.874 -14.909 1.00 54.21 18 CYS A N 4
ATOM 5905 C CA . CYS A 1 18 ? -30.543 -15.546 -14.509 1.00 51.44 18 CYS A CA 4
ATOM 5906 C C . CYS A 1 18 ? -29.626 -14.938 -15.566 1.00 45.42 18 CYS A C 4
ATOM 5907 O O . CYS A 1 18 ? -28.712 -15.598 -16.061 1.00 52.34 18 CYS A O 4
ATOM 5915 N N . ALA A 1 19 ? -29.875 -13.678 -15.904 1.00 53.04 19 ALA A N 4
ATOM 5916 C CA . ALA A 1 19 ? -29.071 -12.981 -16.901 1.00 45.51 19 ALA A CA 4
ATOM 5917 C C . ALA A 1 19 ? -27.583 -13.092 -16.580 1.00 1.43 19 ALA A C 4
ATOM 5918 O O . ALA A 1 19 ? -26.858 -13.858 -17.215 1.00 52.03 19 ALA A O 4
ATOM 5925 N N . GLU A 1 20 ? -27.136 -12.324 -15.591 1.00 62.00 20 GLU A N 4
ATOM 5926 C CA . GLU A 1 20 ? -25.735 -12.336 -15.190 1.00 5.35 20 GLU A CA 4
ATOM 5927 C C . GLU A 1 20 ? -25.525 -13.239 -13.978 1.00 25.12 20 GLU A C 4
ATOM 5928 O O . GLU A 1 20 ? -25.732 -12.824 -12.837 1.00 63.42 20 GLU A O 4
ATOM 5940 N N . TRP A 1 21 ? -25.113 -14.476 -14.234 1.00 14.41 21 TRP A N 4
ATOM 5941 C CA . TRP A 1 21 ? -24.876 -15.438 -13.163 1.00 11.23 21 TRP A CA 4
ATOM 5942 C C . TRP A 1 21 ? -23.698 -15.009 -12.298 1.00 44.53 21 TRP A C 4
ATOM 5943 O O . TRP A 1 21 ? -22.584 -14.829 -12.791 1.00 21.11 21 TRP A O 4
ATOM 5964 N N . LEU A 1 22 ? -23.949 -14.848 -11.003 1.00 40.04 22 LEU A N 4
ATOM 5965 C CA . LEU A 1 22 ? -22.908 -14.439 -10.066 1.00 23.01 22 LEU A CA 4
ATOM 5966 C C . LEU A 1 22 ? -22.476 -15.608 -9.187 1.00 20.43 22 LEU A C 4
ATOM 5967 O O . LEU A 1 22 ? -23.218 -16.042 -8.305 1.00 41.04 22 LEU A O 4
ATOM 5983 N N . TYR A 1 23 ? -21.272 -16.115 -9.432 1.00 32.52 23 TYR A N 4
ATOM 5984 C CA . TYR A 1 23 ? -20.743 -17.235 -8.664 1.00 43.35 23 TYR A CA 4
ATOM 5985 C C . TYR A 1 23 ? -19.755 -16.751 -7.606 1.00 53.33 23 TYR A C 4
ATOM 5986 O O . TYR A 1 23 ? -18.847 -15.973 -7.897 1.00 13.04 23 TYR A O 4
ATOM 6004 N N . GLY A 1 24 ? -19.942 -17.217 -6.375 1.00 64.45 24 GLY A N 4
ATOM 6005 C CA . GLY A 1 24 ? -19.061 -16.821 -5.291 1.00 34.13 24 GLY A CA 4
ATOM 6006 C C . GLY A 1 24 ? -17.709 -17.502 -5.366 1.00 22.12 24 GLY A C 4
ATOM 6007 O O . GLY A 1 24 ? -17.230 -17.828 -6.452 1.00 60.14 24 GLY A O 4
ATOM 6011 N N . SER A 1 25 ? -17.090 -17.715 -4.209 1.00 10.42 25 SER A N 4
ATOM 6012 C CA . SER A 1 25 ? -15.782 -18.357 -4.148 1.00 12.31 25 SER A CA 4
ATOM 6013 C C . SER A 1 25 ? -15.867 -19.808 -4.609 1.00 24.22 25 SER A C 4
ATOM 6014 O O . SER A 1 25 ? -16.948 -20.393 -4.661 1.00 11.55 25 SER A O 4
ATOM 6022 N N . CYS A 1 26 ? -14.716 -20.384 -4.944 1.00 52.22 26 CYS A N 4
ATOM 6023 C CA . CYS A 1 26 ? -14.658 -21.767 -5.402 1.00 62.12 26 CYS A CA 4
ATOM 6024 C C . CYS A 1 26 ? -14.210 -22.695 -4.275 1.00 13.22 26 CYS A C 4
ATOM 6025 O O . CYS A 1 26 ? -13.299 -22.371 -3.514 1.00 70.51 26 CYS A O 4
ATOM 6033 N N . VAL A 1 27 ? -14.861 -23.850 -4.175 1.00 44.41 27 VAL A N 4
ATOM 6034 C CA . VAL A 1 27 ? -14.531 -24.826 -3.142 1.00 72.03 27 VAL A CA 4
ATOM 6035 C C . VAL A 1 27 ? -13.853 -26.051 -3.741 1.00 2.24 27 VAL A C 4
ATOM 6036 O O . VAL A 1 27 ? -14.350 -26.641 -4.701 1.00 61.24 27 VAL A O 4
ATOM 6049 N N . ALA A 1 28 ? -12.715 -26.431 -3.168 1.00 32.54 28 ALA A N 4
ATOM 6050 C CA . ALA A 1 28 ? -11.970 -27.591 -3.645 1.00 53.11 28 ALA A CA 4
ATOM 6051 C C . ALA A 1 28 ? -12.529 -28.882 -3.056 1.00 61.11 28 ALA A C 4
ATOM 6052 O O . ALA A 1 28 ? -13.029 -28.898 -1.933 1.00 73.53 28 ALA A O 4
ATOM 6059 N N . ASN A 1 29 ? -12.440 -29.964 -3.825 1.00 50.04 29 ASN A N 4
ATOM 6060 C CA . ASN A 1 29 ? -12.937 -31.260 -3.380 1.00 55.00 29 ASN A CA 4
ATOM 6061 C C . ASN A 1 29 ? -11.949 -31.925 -2.426 1.00 45.54 29 ASN A C 4
ATOM 6062 O O . ASN A 1 29 ? -12.336 -32.450 -1.383 1.00 61.20 29 ASN A O 4
ATOM 6073 N N . ASN A 1 30 ? -10.672 -31.894 -2.792 1.00 1.42 30 ASN A N 4
ATOM 6074 C CA . ASN A 1 30 ? -9.627 -32.494 -1.968 1.00 43.54 30 ASN A CA 4
ATOM 6075 C C . ASN A 1 30 ? -9.642 -31.906 -0.559 1.00 30.13 30 ASN A C 4
ATOM 6076 O O . ASN A 1 30 ? -9.200 -32.546 0.394 1.00 53.31 30 ASN A O 4
ATOM 6087 N N . GLY A 1 31 ? -10.153 -30.686 -0.438 1.00 43.34 31 GLY A N 4
ATOM 6088 C CA . GLY A 1 31 ? -10.215 -30.033 0.857 1.00 74.50 31 GLY A CA 4
ATOM 6089 C C . GLY A 1 31 ? -9.546 -28.673 0.855 1.00 2.12 31 GLY A C 4
ATOM 6090 O O . GLY A 1 31 ? -10.218 -27.642 0.904 1.00 3.32 31 GLY A O 4
ATOM 6094 N N . ASP A 1 32 ? -8.218 -28.670 0.799 1.00 31.21 32 ASP A N 4
ATOM 6095 C CA . ASP A 1 32 ? -7.457 -27.426 0.791 1.00 23.44 32 ASP A CA 4
ATOM 6096 C C . ASP A 1 32 ? -7.522 -26.758 -0.579 1.00 43.15 32 ASP A C 4
ATOM 6097 O O . ASP A 1 32 ? -8.048 -25.654 -0.718 1.00 44.42 32 ASP A O 4
ATOM 6106 N N . CYS A 1 33 ? -6.984 -27.435 -1.588 1.00 41.31 33 CYS A N 4
ATOM 6107 C CA . CYS A 1 33 ? -6.979 -26.906 -2.947 1.00 63.12 33 CYS A CA 4
ATOM 6108 C C . CYS A 1 33 ? -6.953 -28.038 -3.971 1.00 44.33 33 CYS A C 4
ATOM 6109 O O . CYS A 1 33 ? -6.408 -29.110 -3.711 1.00 15.04 33 CYS A O 4
ATOM 6117 N N . GLY A 1 34 ? -7.546 -27.789 -5.134 1.00 10.13 34 GLY A N 4
ATOM 6118 C CA . GLY A 1 34 ? -7.580 -28.797 -6.179 1.00 41.13 34 GLY A CA 4
ATOM 6119 C C . GLY A 1 34 ? -8.911 -28.836 -6.902 1.00 23.03 34 GLY A C 4
ATOM 6120 O O . GLY A 1 34 ? -9.748 -27.953 -6.722 1.00 73.20 34 GLY A O 4
ATOM 6124 N N . GLN A 1 35 ? -9.105 -29.862 -7.724 1.00 41.30 35 GLN A N 4
ATOM 6125 C CA . GLN A 1 35 ? -10.344 -30.012 -8.479 1.00 63.22 35 GLN A CA 4
ATOM 6126 C C . GLN A 1 35 ? -11.554 -29.995 -7.550 1.00 3.01 35 GLN A C 4
ATOM 6127 O O . GLN A 1 35 ? -11.686 -30.847 -6.672 1.00 71.45 35 GLN A O 4
ATOM 6141 N N . GLY A 1 36 ? -12.434 -29.019 -7.751 1.00 14.53 36 GLY A N 4
ATOM 6142 C CA . GLY A 1 36 ? -13.621 -28.910 -6.923 1.00 61.34 36 GLY A CA 4
ATOM 6143 C C . GLY A 1 36 ? -14.855 -28.542 -7.724 1.00 62.35 36 GLY A C 4
ATOM 6144 O O . GLY A 1 36 ? -15.007 -28.964 -8.869 1.00 42.12 36 GLY A O 4
ATOM 6148 N N . MET A 1 37 ? -15.737 -27.753 -7.119 1.00 61.13 37 MET A N 4
ATOM 6149 C CA . MET A 1 37 ? -16.963 -27.328 -7.784 1.00 42.40 37 MET A CA 4
ATOM 6150 C C . MET A 1 37 ? -17.389 -25.943 -7.306 1.00 23.15 37 MET A C 4
ATOM 6151 O O . MET A 1 37 ? -16.840 -25.414 -6.339 1.00 55.00 37 MET A O 4
ATOM 6165 N N . ARG A 1 38 ? -18.371 -25.362 -7.989 1.00 22.15 38 ARG A N 4
ATOM 6166 C CA . ARG A 1 38 ? -18.868 -24.040 -7.634 1.00 52.25 38 ARG A CA 4
ATOM 6167 C C . ARG A 1 38 ? -20.360 -23.921 -7.935 1.00 30.51 38 ARG A C 4
ATOM 6168 O O . ARG A 1 38 ? -20.803 -24.222 -9.044 1.00 11.44 38 ARG A O 4
ATOM 6189 N N . GLU A 1 39 ? -21.127 -23.481 -6.943 1.00 4.13 39 GLU A N 4
ATOM 6190 C CA . GLU A 1 39 ? -22.567 -23.324 -7.103 1.00 31.32 39 GLU A CA 4
ATOM 6191 C C . GLU A 1 39 ? -22.926 -21.872 -7.401 1.00 1.42 39 GLU A C 4
ATOM 6192 O O . GLU A 1 39 ? -22.722 -20.987 -6.570 1.00 30.11 39 GLU A O 4
ATOM 6204 N N . GLY A 1 40 ? -23.463 -21.633 -8.594 1.00 10.53 40 GLY A N 4
ATOM 6205 C CA . GLY A 1 40 ? -23.843 -20.287 -8.981 1.00 71.01 40 GLY A CA 4
ATOM 6206 C C . GLY A 1 40 ? -25.175 -19.868 -8.391 1.00 63.15 40 GLY A C 4
ATOM 6207 O O . GLY A 1 40 ? -26.192 -20.529 -8.601 1.00 75.04 40 GLY A O 4
ATOM 6211 N N . THR A 1 41 ? -25.170 -18.766 -7.647 1.00 5.31 41 THR A N 4
ATOM 6212 C CA . THR A 1 41 ? -26.386 -18.259 -7.022 1.00 10.14 41 THR A CA 4
ATOM 6213 C C . THR A 1 41 ? -26.679 -16.832 -7.466 1.00 63.22 41 THR A C 4
ATOM 6214 O O . THR A 1 41 ? -25.847 -15.938 -7.307 1.00 62.32 41 THR A O 4
ATOM 6225 N N . CYS A 1 42 ? -27.866 -16.622 -8.022 1.00 35.23 42 CYS A N 4
ATOM 6226 C CA . CYS A 1 42 ? -28.271 -15.301 -8.490 1.00 72.41 42 CYS A CA 4
ATOM 6227 C C . CYS A 1 42 ? -29.670 -14.953 -7.992 1.00 11.00 42 CYS A C 4
ATOM 6228 O O . CYS A 1 42 ? -30.657 -15.560 -8.405 1.00 30.13 42 CYS A O 4
ATOM 6236 N N . ASN A 1 43 ? -29.747 -13.969 -7.100 1.00 31.04 43 ASN A N 4
ATOM 6237 C CA . ASN A 1 43 ? -31.026 -13.539 -6.545 1.00 12.13 43 ASN A CA 4
ATOM 6238 C C . ASN A 1 43 ? -31.678 -14.665 -5.747 1.00 4.21 43 ASN A C 4
ATOM 6239 O O . ASN A 1 43 ? -31.568 -14.714 -4.522 1.00 51.11 43 ASN A O 4
ATOM 6250 N N . GLU A 1 44 ? -32.356 -15.566 -6.451 1.00 55.22 44 GLU A N 4
ATOM 6251 C CA . GLU A 1 44 ? -33.025 -16.690 -5.807 1.00 54.51 44 GLU A CA 4
ATOM 6252 C C . GLU A 1 44 ? -32.954 -17.939 -6.681 1.00 73.32 44 GLU A C 4
ATOM 6253 O O . GLU A 1 44 ? -33.927 -18.683 -6.799 1.00 73.01 44 GLU A O 4
ATOM 6265 N N . GLN A 1 45 ? -31.794 -18.162 -7.291 1.00 71.02 45 GLN A N 4
ATOM 6266 C CA . GLN A 1 45 ? -31.595 -19.318 -8.156 1.00 42.50 45 GLN A CA 4
ATOM 6267 C C . GLN A 1 45 ? -30.268 -20.006 -7.848 1.00 15.23 45 GLN A C 4
ATOM 6268 O O . GLN A 1 45 ? -29.411 -19.447 -7.165 1.00 65.41 45 GLN A O 4
ATOM 6282 N N . THR A 1 46 ? -30.108 -21.225 -8.355 1.00 51.12 46 THR A N 4
ATOM 6283 C CA . THR A 1 46 ? -28.887 -21.991 -8.134 1.00 72.13 46 THR A CA 4
ATOM 6284 C C . THR A 1 46 ? -28.348 -22.555 -9.441 1.00 32.04 46 THR A C 4
ATOM 6285 O O . THR A 1 46 ? -29.091 -22.726 -10.408 1.00 32.40 46 THR A O 4
ATOM 6296 N N . ARG A 1 47 ? -27.052 -22.846 -9.465 1.00 3.33 47 ARG A N 4
ATOM 6297 C CA . ARG A 1 47 ? -26.412 -23.393 -10.656 1.00 24.22 47 ARG A CA 4
ATOM 6298 C C . ARG A 1 47 ? -25.284 -24.347 -10.278 1.00 24.40 47 ARG A C 4
ATOM 6299 O O . ARG A 1 47 ? -24.771 -24.308 -9.160 1.00 64.11 47 ARG A O 4
ATOM 6320 N N . LYS A 1 48 ? -24.900 -25.205 -11.218 1.00 13.51 48 LYS A N 4
ATOM 6321 C CA . LYS A 1 48 ? -23.833 -26.170 -10.986 1.00 22.20 48 LYS A CA 4
ATOM 6322 C C . LYS A 1 48 ? -22.731 -26.025 -12.032 1.00 54.03 48 LYS A C 4
ATOM 6323 O O . LYS A 1 48 ? -22.997 -26.045 -13.233 1.00 71.44 48 LYS A O 4
ATOM 6342 N N . VAL A 1 49 ? -21.495 -25.881 -11.567 1.00 64.32 49 VAL A N 4
ATOM 6343 C CA . VAL A 1 49 ? -20.353 -25.736 -12.463 1.00 61.24 49 VAL A CA 4
ATOM 6344 C C . VAL A 1 49 ? -19.075 -26.250 -11.811 1.00 51.30 49 VAL A C 4
ATOM 6345 O O . VAL A 1 49 ? -18.870 -26.094 -10.607 1.00 73.33 49 VAL A O 4
ATOM 6358 N N . LYS A 1 50 ? -18.215 -26.866 -12.615 1.00 21.01 50 LYS A N 4
ATOM 6359 C CA . LYS A 1 50 ? -16.953 -27.404 -12.119 1.00 50.11 50 LYS A CA 4
ATOM 6360 C C . LYS A 1 50 ? -15.830 -26.385 -12.274 1.00 64.14 50 LYS A C 4
ATOM 6361 O O . LYS A 1 50 ? -15.544 -25.920 -13.378 1.00 13.22 50 LYS A O 4
ATOM 6380 N N . CYS A 1 51 ? -15.191 -26.041 -11.160 1.00 54.14 51 CYS A N 4
ATOM 6381 C CA . CYS A 1 51 ? -14.097 -25.076 -11.170 1.00 73.20 51 CYS A CA 4
ATOM 6382 C C . CYS A 1 51 ? -12.854 -25.656 -10.502 1.00 30.03 51 CYS A C 4
ATOM 6383 O O . CYS A 1 51 ? -12.904 -26.731 -9.902 1.00 70.43 51 CYS A O 4
ATOM 6391 N N . ARG A 1 52 ? -11.741 -24.939 -10.609 1.00 31.32 52 ARG A N 4
ATOM 6392 C CA . ARG A 1 52 ? -10.485 -25.382 -10.017 1.00 32.15 52 ARG A CA 4
ATOM 6393 C C . ARG A 1 52 ? -10.039 -24.427 -8.914 1.00 24.45 52 ARG A C 4
ATOM 6394 O O . ARG A 1 52 ? -10.052 -23.209 -9.090 1.00 3.04 52 ARG A O 4
ATOM 6415 N N . VAL A 1 53 ? -9.641 -24.990 -7.778 1.00 42.25 53 VAL A N 4
ATOM 6416 C CA . VAL A 1 53 ? -9.188 -24.189 -6.646 1.00 50.42 53 VAL A CA 4
ATOM 6417 C C . VAL A 1 53 ? -7.703 -24.405 -6.379 1.00 64.31 53 VAL A C 4
ATOM 6418 O O . VAL A 1 53 ? -7.310 -25.096 -5.438 1.00 41.02 53 VAL A O 4
ATOM 6431 N N . PRO A 1 54 ? -6.855 -23.800 -7.224 1.00 34.44 54 PRO A N 4
ATOM 6432 C CA . PRO A 1 54 ? -5.399 -23.911 -7.100 1.00 2.20 54 PRO A CA 4
ATOM 6433 C C . PRO A 1 54 ? -4.863 -23.171 -5.879 1.00 15.32 54 PRO A C 4
ATOM 6434 O O . PRO A 1 54 ? -5.400 -22.134 -5.485 1.00 31.31 54 PRO A O 4
ATOM 6445 N N . CYS A 1 55 ? -3.804 -23.707 -5.285 1.00 5.52 55 CYS A N 4
ATOM 6446 C CA . CYS A 1 55 ? -3.195 -23.097 -4.108 1.00 42.11 55 CYS A CA 4
ATOM 6447 C C . CYS A 1 55 ? -2.212 -22.002 -4.510 1.00 10.21 55 CYS A C 4
ATOM 6448 O O . CYS A 1 55 ? -1.657 -22.025 -5.608 1.00 23.01 55 CYS A O 4
ATOM 6456 N N . ASN A 1 56 ? -2.003 -21.044 -3.614 1.00 53.00 56 ASN A N 4
ATOM 6457 C CA . ASN A 1 56 ? -1.087 -19.940 -3.875 1.00 51.14 56 ASN A CA 4
ATOM 6458 C C . ASN A 1 56 ? -1.535 -19.137 -5.091 1.00 34.43 56 ASN A C 4
ATOM 6459 O O . ASN A 1 56 ? -1.014 -19.317 -6.193 1.00 14.11 56 ASN A O 4
ATOM 6470 N N . TRP A 1 57 ? -2.504 -18.252 -4.886 1.00 20.11 57 TRP A N 4
ATOM 6471 C CA . TRP A 1 57 ? -3.022 -17.420 -5.966 1.00 21.04 57 TRP A CA 4
ATOM 6472 C C . TRP A 1 57 ? -1.997 -16.374 -6.389 1.00 54.32 57 TRP A C 4
ATOM 6473 O O . TRP A 1 57 ? -1.001 -16.152 -5.698 1.00 73.01 57 TRP A O 4
ATOM 6494 N N . LYS A 1 58 ? -2.247 -15.731 -7.523 1.00 35.14 58 LYS A N 4
ATOM 6495 C CA . LYS A 1 58 ? -1.347 -14.705 -8.037 1.00 4.21 58 LYS A CA 4
ATOM 6496 C C . LYS A 1 58 ? 0.050 -15.273 -8.265 1.00 51.13 58 LYS A C 4
ATOM 6497 O O . LYS A 1 58 ? 0.312 -16.440 -7.975 1.00 23.25 58 LYS A O 4
ATOM 6516 N N . LYS A 1 59 ? 0.945 -14.438 -8.782 1.00 32.51 59 LYS A N 4
ATOM 6517 C CA . LYS A 1 59 ? 2.318 -14.854 -9.046 1.00 30.51 59 LYS A CA 4
ATOM 6518 C C . LYS A 1 59 ? 3.238 -14.451 -7.900 1.00 4.11 59 LYS A C 4
ATOM 6519 O O . LYS A 1 59 ? 2.916 -13.556 -7.119 1.00 64.11 59 LYS A O 4
ATOM 6538 N N . GLU A 1 60 ? 4.386 -15.116 -7.804 1.00 33.42 60 GLU A N 4
ATOM 6539 C CA . GLU A 1 60 ? 5.353 -14.824 -6.753 1.00 11.00 60 GLU A CA 4
ATOM 6540 C C . GLU A 1 60 ? 6.335 -13.747 -7.202 1.00 51.23 60 GLU A C 4
ATOM 6541 O O . GLU A 1 60 ? 6.236 -13.221 -8.311 1.00 3.21 60 GLU A O 4
ATOM 6553 N N . PHE A 1 61 ? 7.285 -13.421 -6.331 1.00 42.31 61 PHE A N 4
ATOM 6554 C CA . PHE A 1 61 ? 8.286 -12.405 -6.634 1.00 71.33 61 PHE A CA 4
ATOM 6555 C C . PHE A 1 61 ? 8.970 -12.697 -7.968 1.00 45.34 61 PHE A C 4
ATOM 6556 O O . PHE A 1 61 ? 9.003 -13.839 -8.424 1.00 63.24 61 PHE A O 4
ATOM 6573 N N . GLY A 1 62 ? 9.514 -11.654 -8.587 1.00 33.42 62 GLY A N 4
ATOM 6574 C CA . GLY A 1 62 ? 10.189 -11.818 -9.862 1.00 50.21 62 GLY A CA 4
ATOM 6575 C C . GLY A 1 62 ? 11.241 -10.754 -10.101 1.00 32.32 62 GLY A C 4
ATOM 6576 O O . GLY A 1 62 ? 12.344 -11.053 -10.559 1.00 10.20 62 GLY A O 4
ATOM 6580 N N . ALA A 1 63 ? 10.900 -9.506 -9.793 1.00 63.03 63 ALA A N 4
ATOM 6581 C CA . ALA A 1 63 ? 11.823 -8.394 -9.978 1.00 71.25 63 ALA A CA 4
ATOM 6582 C C . ALA A 1 63 ? 11.402 -7.187 -9.146 1.00 42.20 63 ALA A C 4
ATOM 6583 O O . ALA A 1 63 ? 10.220 -6.999 -8.863 1.00 52.54 63 ALA A O 4
ATOM 6590 N N . ASP A 1 64 ? 12.378 -6.374 -8.756 1.00 24.30 64 ASP A N 4
ATOM 6591 C CA . ASP A 1 64 ? 12.109 -5.185 -7.956 1.00 43.41 64 ASP A CA 4
ATOM 6592 C C . ASP A 1 64 ? 12.649 -3.935 -8.643 1.00 53.34 64 ASP A C 4
ATOM 6593 O O . ASP A 1 64 ? 11.909 -2.983 -8.895 1.00 52.40 64 ASP A O 4
ATOM 6602 N N . CYS A 1 65 ? 13.943 -3.941 -8.942 1.00 12.03 65 CYS A N 4
ATOM 6603 C CA . CYS A 1 65 ? 14.583 -2.808 -9.598 1.00 45.44 65 CYS A CA 4
ATOM 6604 C C . CYS A 1 65 ? 15.674 -3.279 -10.556 1.00 50.10 65 CYS A C 4
ATOM 6605 O O . CYS A 1 65 ? 16.486 -4.139 -10.216 1.00 44.31 65 CYS A O 4
ATOM 6613 N N . LYS A 1 66 ? 15.687 -2.708 -11.756 1.00 12.14 66 LYS A N 4
ATOM 6614 C CA . LYS A 1 66 ? 16.677 -3.067 -12.764 1.00 43.44 66 LYS A CA 4
ATOM 6615 C C . LYS A 1 66 ? 17.906 -2.169 -12.662 1.00 63.22 66 LYS A C 4
ATOM 6616 O O . LYS A 1 66 ? 17.793 -0.974 -12.387 1.00 32.55 66 LYS A O 4
ATOM 6635 N N . TYR A 1 67 ? 19.078 -2.750 -12.886 1.00 30.34 67 TYR A N 4
ATOM 6636 C CA . TYR A 1 67 ? 20.328 -2.003 -12.819 1.00 11.03 67 TYR A CA 4
ATOM 6637 C C . TYR A 1 67 ? 21.138 -2.177 -14.102 1.00 54.31 67 TYR A C 4
ATOM 6638 O O . TYR A 1 67 ? 20.814 -3.014 -14.945 1.00 62.22 67 TYR A O 4
ATOM 6656 N N . LYS A 1 68 ? 22.191 -1.379 -14.241 1.00 10.34 68 LYS A N 4
ATOM 6657 C CA . LYS A 1 68 ? 23.048 -1.444 -15.418 1.00 21.13 68 LYS A CA 4
ATOM 6658 C C . LYS A 1 68 ? 24.377 -2.116 -15.087 1.00 63.23 68 LYS A C 4
ATOM 6659 O O . LYS A 1 68 ? 25.295 -1.478 -14.571 1.00 62.24 68 LYS A O 4
ATOM 6678 N N . PHE A 1 69 ? 24.474 -3.407 -15.387 1.00 34.43 69 PHE A N 4
ATOM 6679 C CA . PHE A 1 69 ? 25.691 -4.165 -15.122 1.00 53.44 69 PHE A CA 4
ATOM 6680 C C . PHE A 1 69 ? 26.650 -4.087 -16.306 1.00 70.45 69 PHE A C 4
ATOM 6681 O O . PHE A 1 69 ? 26.227 -3.949 -17.453 1.00 43.12 69 PHE A O 4
ATOM 6698 N N . GLY A 1 70 ? 27.945 -4.176 -16.017 1.00 61.05 70 GLY A N 4
ATOM 6699 C CA . GLY A 1 70 ? 28.945 -4.113 -17.068 1.00 52.52 70 GLY A CA 4
ATOM 6700 C C . GLY A 1 70 ? 29.950 -5.242 -16.981 1.00 5.45 70 GLY A C 4
ATOM 6701 O O . GLY A 1 70 ? 31.126 -5.016 -16.698 1.00 62.23 70 GLY A O 4
ATOM 6705 N N . ASN A 1 71 ? 29.487 -6.464 -17.220 1.00 23.55 71 ASN A N 4
ATOM 6706 C CA . ASN A 1 71 ? 30.354 -7.635 -17.165 1.00 20.22 71 ASN A CA 4
ATOM 6707 C C . ASN A 1 71 ? 30.849 -7.880 -15.744 1.00 51.54 71 ASN A C 4
ATOM 6708 O O . ASN A 1 71 ? 31.050 -6.939 -14.976 1.00 52.11 71 ASN A O 4
ATOM 6719 N N . TRP A 1 72 ? 31.043 -9.148 -15.399 1.00 15.11 72 TRP A N 4
ATOM 6720 C CA . TRP A 1 72 ? 31.514 -9.516 -14.069 1.00 54.02 72 TRP A CA 4
ATOM 6721 C C . TRP A 1 72 ? 33.010 -9.253 -13.930 1.00 42.01 72 TRP A C 4
ATOM 6722 O O . TRP A 1 72 ? 33.754 -9.321 -14.907 1.00 23.22 72 TRP A O 4
ATOM 6743 N N . GLY A 1 73 ? 33.444 -8.954 -12.709 1.00 14.03 73 GLY A N 4
ATOM 6744 C CA . GLY A 1 73 ? 34.848 -8.688 -12.466 1.00 25.32 73 GLY A CA 4
ATOM 6745 C C . GLY A 1 73 ? 35.696 -9.943 -12.523 1.00 1.14 73 GLY A C 4
ATOM 6746 O O . GLY A 1 73 ? 35.298 -10.941 -13.123 1.00 51.51 73 GLY A O 4
ATOM 6750 N N . GLU A 1 74 ? 36.869 -9.894 -11.898 1.00 52.35 74 GLU A N 4
ATOM 6751 C CA . GLU A 1 74 ? 37.775 -11.035 -11.883 1.00 33.25 74 GLU A CA 4
ATOM 6752 C C . GLU A 1 74 ? 37.444 -11.977 -10.728 1.00 21.34 74 GLU A C 4
ATOM 6753 O O . GLU A 1 74 ? 37.079 -11.536 -9.639 1.00 11.51 74 GLU A O 4
ATOM 6765 N N . CYS A 1 75 ? 37.575 -13.276 -10.976 1.00 33.42 75 CYS A N 4
ATOM 6766 C CA . CYS A 1 75 ? 37.290 -14.280 -9.960 1.00 11.34 75 CYS A CA 4
ATOM 6767 C C . CYS A 1 75 ? 38.487 -15.204 -9.756 1.00 63.02 75 CYS A C 4
ATOM 6768 O O . CYS A 1 75 ? 38.992 -15.802 -10.707 1.00 22.24 75 CYS A O 4
ATOM 6776 N N . ASP A 1 76 ? 38.938 -15.315 -8.512 1.00 23.11 76 ASP A N 4
ATOM 6777 C CA . ASP A 1 76 ? 40.075 -16.167 -8.183 1.00 61.44 76 ASP A CA 4
ATOM 6778 C C . ASP A 1 76 ? 39.610 -17.557 -7.760 1.00 51.03 76 ASP A C 4
ATOM 6779 O O . ASP A 1 76 ? 38.798 -17.699 -6.845 1.00 64.24 76 ASP A O 4
ATOM 6788 N N . ALA A 1 77 ? 40.128 -18.579 -8.434 1.00 13.24 77 ALA A N 4
ATOM 6789 C CA . ALA A 1 77 ? 39.765 -19.957 -8.127 1.00 12.22 77 ALA A CA 4
ATOM 6790 C C . ALA A 1 77 ? 40.020 -20.278 -6.659 1.00 12.15 77 ALA A C 4
ATOM 6791 O O . ALA A 1 77 ? 39.431 -21.206 -6.105 1.00 74.31 77 ALA A O 4
ATOM 6798 N N . ALA A 1 78 ? 40.903 -19.506 -6.034 1.00 12.35 78 ALA A N 4
ATOM 6799 C CA . ALA A 1 78 ? 41.234 -19.707 -4.629 1.00 2.25 78 ALA A CA 4
ATOM 6800 C C . ALA A 1 78 ? 40.051 -19.366 -3.731 1.00 14.44 78 ALA A C 4
ATOM 6801 O O . ALA A 1 78 ? 39.920 -19.898 -2.627 1.00 61.03 78 ALA A O 4
ATOM 6808 N N . THR A 1 79 ? 39.188 -18.475 -4.210 1.00 54.42 79 THR A N 4
ATOM 6809 C CA . THR A 1 79 ? 38.015 -18.061 -3.448 1.00 35.54 79 THR A CA 4
ATOM 6810 C C . THR A 1 79 ? 36.734 -18.598 -4.078 1.00 31.34 79 THR A C 4
ATOM 6811 O O . THR A 1 79 ? 35.741 -18.825 -3.388 1.00 71.13 79 THR A O 4
ATOM 6822 N N . SER A 1 80 ? 36.765 -18.800 -5.391 1.00 53.10 80 SER A N 4
ATOM 6823 C CA . SER A 1 80 ? 35.604 -19.307 -6.114 1.00 51.31 80 SER A CA 4
ATOM 6824 C C . SER A 1 80 ? 34.434 -18.333 -6.014 1.00 72.40 80 SER A C 4
ATOM 6825 O O . SER A 1 80 ? 33.289 -18.736 -5.804 1.00 23.34 80 SER A O 4
ATOM 6833 N N . THR A 1 81 ? 34.729 -17.046 -6.167 1.00 31.43 81 THR A N 4
ATOM 6834 C CA . THR A 1 81 ? 33.703 -16.012 -6.095 1.00 2.52 81 THR A CA 4
ATOM 6835 C C . THR A 1 81 ? 34.069 -14.811 -6.959 1.00 33.34 81 THR A C 4
ATOM 6836 O O . THR A 1 81 ? 35.224 -14.646 -7.351 1.00 75.21 81 THR A O 4
ATOM 6847 N N . LYS A 1 82 ? 33.079 -13.976 -7.251 1.00 11.20 82 LYS A N 4
ATOM 6848 C CA . LYS A 1 82 ? 33.296 -12.788 -8.068 1.00 24.24 82 LYS A CA 4
ATOM 6849 C C . LYS A 1 82 ? 32.447 -11.623 -7.571 1.00 42.13 82 LYS A C 4
ATOM 6850 O O . LYS A 1 82 ? 31.396 -11.823 -6.962 1.00 3.21 82 LYS A O 4
ATOM 6869 N N . SER A 1 83 ? 32.910 -10.404 -7.833 1.00 25.54 83 SER A N 4
ATOM 6870 C CA . SER A 1 83 ? 32.194 -9.207 -7.410 1.00 40.31 83 SER A CA 4
ATOM 6871 C C . SER A 1 83 ? 31.906 -8.297 -8.599 1.00 71.41 83 SER A C 4
ATOM 6872 O O . SER A 1 83 ? 32.693 -8.222 -9.543 1.00 33.41 83 SER A O 4
ATOM 6880 N N . ARG A 1 84 ? 30.771 -7.606 -8.547 1.00 23.53 84 ARG A N 4
ATOM 6881 C CA . ARG A 1 84 ? 30.377 -6.703 -9.621 1.00 23.21 84 ARG A CA 4
ATOM 6882 C C . ARG A 1 84 ? 29.430 -5.624 -9.103 1.00 45.43 84 ARG A C 4
ATOM 6883 O O . ARG A 1 84 ? 28.629 -5.866 -8.199 1.00 34.24 84 ARG A O 4
ATOM 6904 N N . THR A 1 85 ? 29.529 -4.430 -9.681 1.00 15.42 85 THR A N 4
ATOM 6905 C CA . THR A 1 85 ? 28.684 -3.314 -9.277 1.00 54.12 85 THR A CA 4
ATOM 6906 C C . THR A 1 85 ? 27.766 -2.879 -10.413 1.00 30.10 85 THR A C 4
ATOM 6907 O O . THR A 1 85 ? 28.171 -2.851 -11.574 1.00 12.11 85 THR A O 4
ATOM 6918 N N . GLY A 1 86 ? 26.527 -2.540 -10.071 1.00 54.40 86 GLY A N 4
ATOM 6919 C CA . GLY A 1 86 ? 25.570 -2.110 -11.075 1.00 63.23 86 GLY A CA 4
ATOM 6920 C C . GLY A 1 86 ? 25.075 -0.698 -10.838 1.00 53.12 86 GLY A C 4
ATOM 6921 O O . GLY A 1 86 ? 24.783 -0.316 -9.704 1.00 0.42 86 GLY A O 4
ATOM 6925 N N . THR A 1 87 ? 24.982 0.083 -11.909 1.00 60.22 87 THR A N 4
ATOM 6926 C CA . THR A 1 87 ? 24.522 1.463 -11.812 1.00 42.33 87 THR A CA 4
ATOM 6927 C C . THR A 1 87 ? 23.028 1.566 -12.100 1.00 24.11 87 THR A C 4
ATOM 6928 O O . THR A 1 87 ? 22.551 1.092 -13.132 1.00 54.12 87 THR A O 4
ATOM 6939 N N . LEU A 1 88 ? 22.296 2.187 -11.183 1.00 53.52 88 LEU A N 4
ATOM 6940 C CA . LEU A 1 88 ? 20.855 2.354 -11.340 1.00 4.25 88 LEU A CA 4
ATOM 6941 C C . LEU A 1 88 ? 20.533 3.164 -12.590 1.00 51.12 88 LEU A C 4
ATOM 6942 O O . LEU A 1 88 ? 21.274 4.076 -12.959 1.00 10.52 88 LEU A O 4
ATOM 6958 N N . GLN A 1 89 ? 19.422 2.827 -13.237 1.00 54.13 89 GLN A N 4
ATOM 6959 C CA . GLN A 1 89 ? 19.001 3.525 -14.447 1.00 44.54 89 GLN A CA 4
ATOM 6960 C C . GLN A 1 89 ? 17.710 4.300 -14.207 1.00 42.23 89 GLN A C 4
ATOM 6961 O O . GLN A 1 89 ? 17.722 5.525 -14.087 1.00 75.31 89 GLN A O 4
ATOM 6975 N N . LYS A 1 90 ? 16.596 3.579 -14.135 1.00 2.32 90 LYS A N 4
ATOM 6976 C CA . LYS A 1 90 ? 15.295 4.198 -13.907 1.00 64.12 90 LYS A CA 4
ATOM 6977 C C . LYS A 1 90 ? 14.410 3.302 -13.048 1.00 52.14 90 LYS A C 4
ATOM 6978 O O . LYS A 1 90 ? 14.630 2.094 -12.961 1.00 32.32 90 LYS A O 4
ATOM 6997 N N . ALA A 1 91 ? 13.406 3.902 -12.415 1.00 31.24 91 ALA A N 4
ATOM 6998 C CA . ALA A 1 91 ? 12.485 3.156 -11.567 1.00 62.31 91 ALA A CA 4
ATOM 6999 C C . ALA A 1 91 ? 11.252 2.715 -12.349 1.00 11.24 91 ALA A C 4
ATOM 7000 O O . ALA A 1 91 ? 10.560 3.536 -12.952 1.00 1.23 91 ALA A O 4
ATOM 7007 N N . LEU A 1 92 ? 10.984 1.414 -12.336 1.00 51.40 92 LEU A N 4
ATOM 7008 C CA . LEU A 1 92 ? 9.834 0.863 -13.045 1.00 24.14 92 LEU A CA 4
ATOM 7009 C C . LEU A 1 92 ? 8.865 0.195 -12.074 1.00 10.53 92 LEU A C 4
ATOM 7010 O O . LEU A 1 92 ? 8.248 -0.820 -12.396 1.00 25.10 92 LEU A O 4
ATOM 7026 N N . PHE A 1 93 ? 8.733 0.775 -10.885 1.00 60.05 93 PHE A N 4
ATOM 7027 C CA . PHE A 1 93 ? 7.837 0.237 -9.867 1.00 42.04 93 PHE A CA 4
ATOM 7028 C C . PHE A 1 93 ? 7.334 1.344 -8.946 1.00 72.45 93 PHE A C 4
ATOM 7029 O O . PHE A 1 93 ? 6.885 1.083 -7.832 1.00 51.24 93 PHE A O 4
ATOM 7046 N N . ASN A 1 94 ? 7.414 2.584 -9.422 1.00 34.33 94 ASN A N 4
ATOM 7047 C CA . ASN A 1 94 ? 6.967 3.732 -8.641 1.00 23.24 94 ASN A CA 4
ATOM 7048 C C . ASN A 1 94 ? 7.592 3.719 -7.248 1.00 71.51 94 ASN A C 4
ATOM 7049 O O . ASN A 1 94 ? 6.911 3.485 -6.253 1.00 13.35 94 ASN A O 4
ATOM 7060 N N . VAL A 1 95 ? 8.895 3.975 -7.189 1.00 24.54 95 VAL A N 4
ATOM 7061 C CA . VAL A 1 95 ? 9.613 3.995 -5.921 1.00 4.31 95 VAL A CA 4
ATOM 7062 C C . VAL A 1 95 ? 11.065 4.420 -6.116 1.00 34.13 95 VAL A C 4
ATOM 7063 O O . VAL A 1 95 ? 11.647 4.202 -7.178 1.00 72.14 95 VAL A O 4
ATOM 7076 N N . GLU A 1 96 ? 11.642 5.025 -5.084 1.00 62.44 96 GLU A N 4
ATOM 7077 C CA . GLU A 1 96 ? 13.027 5.482 -5.143 1.00 75.21 96 GLU A CA 4
ATOM 7078 C C . GLU A 1 96 ? 13.990 4.333 -4.856 1.00 73.12 96 GLU A C 4
ATOM 7079 O O . GLU A 1 96 ? 13.979 3.756 -3.769 1.00 52.34 96 GLU A O 4
ATOM 7091 N N . CYS A 1 97 ? 14.822 4.008 -5.840 1.00 50.44 97 CYS A N 4
ATOM 7092 C CA . CYS A 1 97 ? 15.792 2.929 -5.695 1.00 63.11 97 CYS A CA 4
ATOM 7093 C C . CYS A 1 97 ? 17.190 3.485 -5.443 1.00 64.11 97 CYS A C 4
ATOM 7094 O O . CYS A 1 97 ? 17.448 4.668 -5.665 1.00 61.15 97 CYS A O 4
ATOM 7102 N N . GLN A 1 98 ? 18.090 2.623 -4.979 1.00 61.12 98 GLN A N 4
ATOM 7103 C CA . GLN A 1 98 ? 19.462 3.028 -4.698 1.00 45.50 98 GLN A CA 4
ATOM 7104 C C . GLN A 1 98 ? 20.183 3.437 -5.978 1.00 40.32 98 GLN A C 4
ATOM 7105 O O . GLN A 1 98 ? 19.838 2.979 -7.066 1.00 31.03 98 GLN A O 4
ATOM 7119 N N . GLN A 1 99 ? 21.184 4.300 -5.838 1.00 1.34 99 GLN A N 4
ATOM 7120 C CA . GLN A 1 99 ? 21.952 4.769 -6.985 1.00 44.23 99 GLN A CA 4
ATOM 7121 C C . GLN A 1 99 ? 22.844 3.661 -7.533 1.00 2.04 99 GLN A C 4
ATOM 7122 O O . GLN A 1 99 ? 23.018 3.532 -8.746 1.00 24.14 99 GLN A O 4
ATOM 7136 N N . THR A 1 100 ? 23.410 2.862 -6.634 1.00 54.33 100 THR A N 4
ATOM 7137 C CA . THR A 1 100 ? 24.285 1.765 -7.027 1.00 33.23 100 THR A CA 4
ATOM 7138 C C . THR A 1 100 ? 24.181 0.601 -6.048 1.00 23.53 100 THR A C 4
ATOM 7139 O O . THR A 1 100 ? 23.936 0.797 -4.858 1.00 61.42 100 THR A O 4
ATOM 7150 N N . VAL A 1 101 ? 24.370 -0.612 -6.558 1.00 41.10 101 VAL A N 4
ATOM 7151 C CA . VAL A 1 101 ? 24.300 -1.809 -5.728 1.00 22.54 101 VAL A CA 4
ATOM 7152 C C . VAL A 1 101 ? 25.367 -2.821 -6.132 1.00 13.31 101 VAL A C 4
ATOM 7153 O O . VAL A 1 101 ? 25.709 -2.941 -7.308 1.00 45.23 101 VAL A O 4
ATOM 7166 N N . SER A 1 102 ? 25.888 -3.547 -5.148 1.00 1.12 102 SER A N 4
ATOM 7167 C CA . SER A 1 102 ? 26.918 -4.547 -5.400 1.00 23.03 102 SER A CA 4
ATOM 7168 C C . SER A 1 102 ? 26.303 -5.936 -5.552 1.00 42.24 102 SER A C 4
ATOM 7169 O O . SER A 1 102 ? 25.198 -6.193 -5.072 1.00 24.24 102 SER A O 4
ATOM 7177 N N . VAL A 1 103 ? 27.026 -6.826 -6.223 1.00 13.12 103 VAL A N 4
ATOM 7178 C CA . VAL A 1 103 ? 26.553 -8.189 -6.437 1.00 13.14 103 VAL A CA 4
ATOM 7179 C C . VAL A 1 103 ? 27.683 -9.197 -6.260 1.00 14.33 103 VAL A C 4
ATOM 7180 O O . VAL A 1 103 ? 28.855 -8.873 -6.448 1.00 62.40 103 VAL A O 4
ATOM 7193 N N . THR A 1 104 ? 27.322 -10.425 -5.898 1.00 75.33 104 THR A N 4
ATOM 7194 C CA . THR A 1 104 ? 28.305 -11.482 -5.694 1.00 55.05 104 THR A CA 4
ATOM 7195 C C . THR A 1 104 ? 27.813 -12.806 -6.265 1.00 21.10 104 THR A C 4
ATOM 7196 O O . THR A 1 104 ? 26.641 -13.159 -6.126 1.00 43.44 104 THR A O 4
ATOM 7207 N N . LYS A 1 105 ? 28.715 -13.539 -6.909 1.00 21.24 105 LYS A N 4
ATOM 7208 C CA . LYS A 1 105 ? 28.375 -14.828 -7.500 1.00 34.42 105 LYS A CA 4
ATOM 7209 C C . LYS A 1 105 ? 29.587 -15.753 -7.523 1.00 32.14 105 LYS A C 4
ATOM 7210 O O . LYS A 1 105 ? 30.735 -15.312 -7.573 1.00 44.44 105 LYS A O 4
ATOM 7229 N N . PRO A 1 106 ? 29.328 -17.069 -7.488 1.00 44.04 106 PRO A N 4
ATOM 7230 C CA . PRO A 1 106 ? 30.386 -18.084 -7.506 1.00 2.43 106 PRO A CA 4
ATOM 7231 C C . PRO A 1 106 ? 31.095 -18.159 -8.853 1.00 24.14 106 PRO A C 4
ATOM 7232 O O . PRO A 1 106 ? 30.482 -18.484 -9.871 1.00 33.24 106 PRO A O 4
ATOM 7243 N N . CYS A 1 107 ? 32.389 -17.859 -8.855 1.00 60.25 107 CYS A N 4
ATOM 7244 C CA . CYS A 1 107 ? 33.181 -17.892 -10.078 1.00 5.14 107 CYS A CA 4
ATOM 7245 C C . CYS A 1 107 ? 34.621 -18.301 -9.782 1.00 5.34 107 CYS A C 4
ATOM 7246 O O . CYS A 1 107 ? 35.177 -17.952 -8.741 1.00 44.52 107 CYS A O 4
ATOM 7254 N N . THR A 1 108 ? 35.220 -19.047 -10.706 1.00 50.34 108 THR A N 4
ATOM 7255 C CA . THR A 1 108 ? 36.595 -19.505 -10.544 1.00 62.01 108 THR A CA 4
ATOM 7256 C C . THR A 1 108 ? 37.390 -19.323 -11.833 1.00 11.42 108 THR A C 4
ATOM 7257 O O . THR A 1 108 ? 36.837 -19.394 -12.932 1.00 53.51 108 THR A O 4
ATOM 7268 N N . THR A 1 109 ? 38.691 -19.091 -11.691 1.00 31.04 109 THR A N 4
ATOM 7269 C CA . THR A 1 109 ? 39.562 -18.899 -12.845 1.00 40.01 109 THR A CA 4
ATOM 7270 C C . THR A 1 109 ? 39.667 -20.176 -13.673 1.00 41.22 109 THR A C 4
ATOM 7271 O O . THR A 1 109 ? 39.191 -21.235 -13.265 1.00 54.54 109 THR A O 4
ATOM 7282 N N . LYS A 1 110 ? 40.295 -20.068 -14.839 1.00 72.01 110 LYS A N 4
ATOM 7283 C CA . LYS A 1 110 ? 40.466 -21.214 -15.724 1.00 75.14 110 LYS A CA 4
ATOM 7284 C C . LYS A 1 110 ? 41.854 -21.213 -16.354 1.00 60.43 110 LYS A C 4
ATOM 7285 O O . LYS A 1 110 ? 42.482 -20.164 -16.497 1.00 14.21 110 LYS A O 4
ATOM 7304 N N . VAL A 1 111 ? 42.329 -22.395 -16.731 1.00 2.44 111 VAL A N 4
ATOM 7305 C CA . VAL A 1 111 ? 43.643 -22.531 -17.348 1.00 13.25 111 VAL A CA 4
ATOM 7306 C C . VAL A 1 111 ? 43.791 -21.590 -18.537 1.00 52.24 111 VAL A C 4
ATOM 7307 O O . VAL A 1 111 ? 42.939 -21.554 -19.425 1.00 62.43 111 VAL A O 4
ATOM 7320 N N . LYS A 1 112 ? 44.880 -20.827 -18.549 1.00 13.44 112 LYS A N 4
ATOM 7321 C CA . LYS A 1 112 ? 45.142 -19.885 -19.631 1.00 54.45 112 LYS A CA 4
ATOM 7322 C C . LYS A 1 112 ? 46.603 -19.948 -20.064 1.00 43.24 112 LYS A C 4
ATOM 7323 O O . LYS A 1 112 ? 47.182 -18.942 -20.476 1.00 1.54 112 LYS A O 4
ATOM 7342 N N . ASN A 1 113 ? 47.194 -21.135 -19.969 1.00 14.31 113 ASN A N 4
ATOM 7343 C CA . ASN A 1 113 ? 48.587 -21.327 -20.352 1.00 2.34 113 ASN A CA 4
ATOM 7344 C C . ASN A 1 113 ? 48.691 -22.163 -21.625 1.00 34.05 113 ASN A C 4
ATOM 7345 O O . ASN A 1 113 ? 48.380 -23.354 -21.626 1.00 3.02 113 ASN A O 4
ATOM 7356 N N . LYS A 1 114 ? 49.129 -21.531 -22.708 1.00 53.25 114 LYS A N 4
ATOM 7357 C CA . LYS A 1 114 ? 49.274 -22.212 -23.987 1.00 24.44 114 LYS A CA 4
ATOM 7358 C C . LYS A 1 114 ? 50.731 -22.591 -24.239 1.00 50.01 114 LYS A C 4
ATOM 7359 O O . LYS A 1 114 ? 51.653 -22.043 -23.635 1.00 43.34 114 LYS A O 4
ATOM 7378 N N . PRO A 1 115 ? 50.945 -23.549 -25.152 1.00 14.03 115 PRO A N 4
ATOM 7379 C CA . PRO A 1 115 ? 52.288 -24.021 -25.505 1.00 22.20 115 PRO A CA 4
ATOM 7380 C C . PRO A 1 115 ? 53.085 -22.974 -26.274 1.00 64.42 115 PRO A C 4
ATOM 7381 O O . PRO A 1 115 ? 52.625 -22.447 -27.287 1.00 41.23 115 PRO A O 4
ATOM 7392 N N . LYS A 1 116 ? 54.286 -22.676 -25.787 1.00 45.03 116 LYS A N 4
ATOM 7393 C CA . LYS A 1 116 ? 55.150 -21.693 -26.429 1.00 10.10 116 LYS A CA 4
ATOM 7394 C C . LYS A 1 116 ? 56.620 -22.004 -26.164 1.00 3.30 116 LYS A C 4
ATOM 7395 O O . LYS A 1 116 ? 57.222 -21.462 -25.238 1.00 2.44 116 LYS A O 4
ATOM 7414 N N . GLY A 1 117 ? 57.191 -22.880 -26.984 1.00 24.32 117 GLY A N 4
ATOM 7415 C CA . GLY A 1 117 ? 58.586 -23.247 -26.822 1.00 43.42 117 GLY A CA 4
ATOM 7416 C C . GLY A 1 117 ? 58.758 -24.571 -26.102 1.00 35.51 117 GLY A C 4
ATOM 7417 O O . GLY A 1 117 ? 58.171 -24.792 -25.043 1.00 33.03 117 GLY A O 4
ATOM 7421 N N . LYS A 1 118 ? 59.563 -25.457 -26.680 1.00 74.32 118 LYS A N 4
ATOM 7422 C CA . LYS A 1 118 ? 59.810 -26.766 -26.090 1.00 42.01 118 LYS A CA 4
ATOM 7423 C C . LYS A 1 118 ? 60.939 -26.697 -25.067 1.00 40.20 118 LYS A C 4
ATOM 7424 O O . LYS A 1 118 ? 60.785 -27.134 -23.926 1.00 12.04 118 LYS A O 4
ATOM 7443 N N . LYS A 1 119 ? 62.074 -26.143 -25.481 1.00 13.53 119 LYS A N 4
ATOM 7444 C CA . LYS A 1 119 ? 63.228 -26.015 -24.600 1.00 64.35 119 LYS A CA 4
ATOM 7445 C C . LYS A 1 119 ? 64.244 -25.032 -25.176 1.00 41.24 119 LYS A C 4
ATOM 7446 O O . LYS A 1 119 ? 65.443 -25.151 -24.932 1.00 62.35 119 LYS A O 4
ATOM 7465 N N . GLY A 1 120 ? 63.753 -24.060 -25.940 1.00 64.02 120 GLY A N 4
ATOM 7466 C CA . GLY A 1 120 ? 64.633 -23.070 -26.535 1.00 35.23 120 GLY A CA 4
ATOM 7467 C C . GLY A 1 120 ? 64.865 -23.317 -28.013 1.00 61.42 120 GLY A C 4
ATOM 7468 O O . GLY A 1 120 ? 65.968 -23.107 -28.519 1.00 1.43 120 GLY A O 4
ATOM 7472 N N . LYS A 1 121 ? 63.826 -23.765 -28.708 1.00 54.32 121 LYS A N 4
ATOM 7473 C CA . LYS A 1 121 ? 63.920 -24.043 -30.136 1.00 71.01 121 LYS A CA 4
ATOM 7474 C C . LYS A 1 121 ? 64.944 -25.141 -30.410 1.00 74.45 121 LYS A C 4
ATOM 7475 O O . LYS A 1 121 ? 65.537 -25.692 -29.487 1.00 2.13 121 LYS A O 4
ATOM 7494 N N . GLY A 1 122 ? 65.146 -25.448 -31.687 1.00 73.42 122 GLY A N 4
ATOM 7495 C CA . GLY A 1 122 ? 66.100 -26.476 -32.060 1.00 32.25 122 GLY A CA 4
ATOM 7496 C C . GLY A 1 122 ? 66.819 -26.159 -33.358 1.00 53.52 122 GLY A C 4
ATOM 7497 O O . GLY A 1 122 ? 66.343 -25.353 -34.158 1.00 1.24 122 GLY A O 4
ATOM 7501 N N . LYS A 1 123 ? 67.968 -26.792 -33.565 1.00 51.33 123 LYS A N 4
ATOM 7502 C CA . LYS A 1 123 ? 68.755 -26.573 -34.772 1.00 75.43 123 LYS A CA 4
ATOM 7503 C C . LYS A 1 123 ? 69.479 -27.848 -35.189 1.00 43.02 123 LYS A C 4
ATOM 7504 O O . LYS A 1 123 ? 70.040 -28.556 -34.353 1.00 3.44 123 LYS A O 4
ATOM 7523 N N . GLY A 1 124 ? 69.464 -28.136 -36.488 1.00 40.45 124 GLY A N 4
ATOM 7524 C CA . GLY A 1 124 ? 70.125 -29.326 -36.990 1.00 20.31 124 GLY A CA 4
ATOM 7525 C C . GLY A 1 124 ? 70.304 -29.296 -38.496 1.00 12.34 124 GLY A C 4
ATOM 7526 O O . GLY A 1 124 ? 69.957 -28.314 -39.149 1.00 73.44 124 GLY A O 4
ATOM 7530 N N . ASN A 1 125 ? 70.848 -30.376 -39.047 1.00 21.02 125 ASN A N 4
ATOM 7531 C CA . ASN A 1 125 ? 71.076 -30.469 -40.485 1.00 51.52 125 ASN A CA 4
ATOM 7532 C C . ASN A 1 125 ? 69.839 -31.010 -41.196 1.00 34.51 125 ASN A C 4
ATOM 7533 O O . ASN A 1 125 ? 69.658 -32.221 -41.312 1.00 23.41 125 ASN A O 4
ATOM 7545 N N . GLY A 1 1 ? 39.495 -15.580 22.423 1.00 43.23 1 GLY A N 5
ATOM 7546 C CA . GLY A 1 1 ? 39.561 -16.390 21.222 1.00 34.43 1 GLY A CA 5
ATOM 7547 C C . GLY A 1 1 ? 40.455 -15.782 20.160 1.00 23.32 1 GLY A C 5
ATOM 7548 O O . GLY A 1 1 ? 41.233 -16.485 19.515 1.00 75.42 1 GLY A O 5
ATOM 7554 N N . SER A 1 2 ? 40.343 -14.470 19.976 1.00 23.34 2 SER A N 5
ATOM 7555 C CA . SER A 1 2 ? 41.144 -13.767 18.981 1.00 45.32 2 SER A CA 5
ATOM 7556 C C . SER A 1 2 ? 40.828 -14.269 17.575 1.00 43.44 2 SER A C 5
ATOM 7557 O O . SER A 1 2 ? 40.201 -15.314 17.403 1.00 54.04 2 SER A O 5
ATOM 7565 N N . LYS A 1 3 ? 41.264 -13.515 16.573 1.00 61.24 3 LYS A N 5
ATOM 7566 C CA . LYS A 1 3 ? 41.029 -13.881 15.180 1.00 31.42 3 LYS A CA 5
ATOM 7567 C C . LYS A 1 3 ? 42.338 -13.916 14.399 1.00 22.54 3 LYS A C 5
ATOM 7568 O O . LYS A 1 3 ? 43.207 -13.064 14.587 1.00 64.45 3 LYS A O 5
ATOM 7587 N N . ASN A 1 4 ? 42.473 -14.906 13.522 1.00 23.02 4 ASN A N 5
ATOM 7588 C CA . ASN A 1 4 ? 43.676 -15.050 12.712 1.00 24.53 4 ASN A CA 5
ATOM 7589 C C . ASN A 1 4 ? 43.374 -14.796 11.237 1.00 64.11 4 ASN A C 5
ATOM 7590 O O . ASN A 1 4 ? 42.246 -14.463 10.872 1.00 44.11 4 ASN A O 5
ATOM 7601 N N . LYS A 1 5 ? 44.388 -14.955 10.394 1.00 12.01 5 LYS A N 5
ATOM 7602 C CA . LYS A 1 5 ? 44.233 -14.745 8.960 1.00 74.10 5 LYS A CA 5
ATOM 7603 C C . LYS A 1 5 ? 45.389 -15.375 8.189 1.00 43.14 5 LYS A C 5
ATOM 7604 O O . LYS A 1 5 ? 46.525 -15.397 8.663 1.00 33.12 5 LYS A O 5
ATOM 7623 N N . LYS A 1 6 ? 45.092 -15.883 6.998 1.00 55.22 6 LYS A N 5
ATOM 7624 C CA . LYS A 1 6 ? 46.107 -16.511 6.159 1.00 0.30 6 LYS A CA 5
ATOM 7625 C C . LYS A 1 6 ? 46.022 -15.995 4.726 1.00 22.32 6 LYS A C 5
ATOM 7626 O O . LYS A 1 6 ? 45.150 -15.192 4.396 1.00 11.00 6 LYS A O 5
ATOM 7645 N N . GLU A 1 7 ? 46.935 -16.461 3.880 1.00 74.13 7 GLU A N 5
ATOM 7646 C CA . GLU A 1 7 ? 46.962 -16.046 2.482 1.00 22.34 7 GLU A CA 5
ATOM 7647 C C . GLU A 1 7 ? 46.994 -17.258 1.555 1.00 52.52 7 GLU A C 5
ATOM 7648 O O . GLU A 1 7 ? 47.068 -18.400 2.009 1.00 24.42 7 GLU A O 5
ATOM 7660 N N . LYS A 1 8 ? 46.937 -17.001 0.253 1.00 50.13 8 LYS A N 5
ATOM 7661 C CA . LYS A 1 8 ? 46.958 -18.069 -0.740 1.00 21.51 8 LYS A CA 5
ATOM 7662 C C . LYS A 1 8 ? 47.199 -17.507 -2.138 1.00 3.51 8 LYS A C 5
ATOM 7663 O O . LYS A 1 8 ? 47.242 -16.293 -2.329 1.00 42.44 8 LYS A O 5
ATOM 7682 N N . ASN A 1 9 ? 47.355 -18.399 -3.111 1.00 13.52 9 ASN A N 5
ATOM 7683 C CA . ASN A 1 9 ? 47.591 -17.992 -4.491 1.00 43.23 9 ASN A CA 5
ATOM 7684 C C . ASN A 1 9 ? 46.427 -17.158 -5.018 1.00 14.22 9 ASN A C 5
ATOM 7685 O O . ASN A 1 9 ? 45.262 -17.461 -4.755 1.00 1.24 9 ASN A O 5
ATOM 7696 N N . LYS A 1 10 ? 46.749 -16.108 -5.765 1.00 52.12 10 LYS A N 5
ATOM 7697 C CA . LYS A 1 10 ? 45.731 -15.231 -6.332 1.00 21.33 10 LYS A CA 5
ATOM 7698 C C . LYS A 1 10 ? 46.148 -14.735 -7.713 1.00 24.12 10 LYS A C 5
ATOM 7699 O O . LYS A 1 10 ? 47.337 -14.612 -8.005 1.00 45.53 10 LYS A O 5
ATOM 7718 N N . GLY A 1 11 ? 45.163 -14.449 -8.558 1.00 11.31 11 GLY A N 5
ATOM 7719 C CA . GLY A 1 11 ? 45.448 -13.968 -9.896 1.00 51.04 11 GLY A CA 5
ATOM 7720 C C . GLY A 1 11 ? 45.395 -15.072 -10.933 1.00 15.05 11 GLY A C 5
ATOM 7721 O O . GLY A 1 11 ? 45.875 -16.180 -10.694 1.00 61.32 11 GLY A O 5
ATOM 7725 N N . GLY A 1 12 ? 44.811 -14.772 -12.088 1.00 65.21 12 GLY A N 5
ATOM 7726 C CA . GLY A 1 12 ? 44.707 -15.758 -13.146 1.00 73.52 12 GLY A CA 5
ATOM 7727 C C . GLY A 1 12 ? 43.548 -15.482 -14.084 1.00 70.24 12 GLY A C 5
ATOM 7728 O O . GLY A 1 12 ? 42.757 -14.568 -13.854 1.00 33.41 12 GLY A O 5
ATOM 7732 N N . LYS A 1 13 ? 43.449 -16.273 -15.149 1.00 51.13 13 LYS A N 5
ATOM 7733 C CA . LYS A 1 13 ? 42.381 -16.110 -16.128 1.00 11.33 13 LYS A CA 5
ATOM 7734 C C . LYS A 1 13 ? 42.123 -17.414 -16.874 1.00 32.51 13 LYS A C 5
ATOM 7735 O O . LYS A 1 13 ? 42.913 -17.821 -17.725 1.00 10.04 13 LYS A O 5
ATOM 7754 N N . GLY A 1 14 ? 41.010 -18.067 -16.551 1.00 42.04 14 GLY A N 5
ATOM 7755 C CA . GLY A 1 14 ? 40.668 -19.318 -17.202 1.00 61.53 14 GLY A CA 5
ATOM 7756 C C . GLY A 1 14 ? 39.210 -19.378 -17.613 1.00 45.02 14 GLY A C 5
ATOM 7757 O O . GLY A 1 14 ? 38.331 -18.940 -16.872 1.00 53.23 14 GLY A O 5
ATOM 7761 N N . GLY A 1 15 ? 38.953 -19.920 -18.800 1.00 24.32 15 GLY A N 5
ATOM 7762 C CA . GLY A 1 15 ? 37.590 -20.023 -19.288 1.00 61.22 15 GLY A CA 5
ATOM 7763 C C . GLY A 1 15 ? 37.394 -21.208 -20.213 1.00 73.42 15 GLY A C 5
ATOM 7764 O O . GLY A 1 15 ? 37.705 -21.134 -21.401 1.00 22.33 15 GLY A O 5
ATOM 7768 N N . ALA A 1 16 ? 36.881 -22.305 -19.667 1.00 32.21 16 ALA A N 5
ATOM 7769 C CA . ALA A 1 16 ? 36.644 -23.511 -20.451 1.00 64.43 16 ALA A CA 5
ATOM 7770 C C . ALA A 1 16 ? 35.330 -23.416 -21.220 1.00 13.12 16 ALA A C 5
ATOM 7771 O O . ALA A 1 16 ? 34.513 -22.532 -20.965 1.00 1.20 16 ALA A O 5
ATOM 7778 N N . ASP A 1 17 ? 35.135 -24.332 -22.163 1.00 13.34 17 ASP A N 5
ATOM 7779 C CA . ASP A 1 17 ? 33.921 -24.351 -22.969 1.00 73.24 17 ASP A CA 5
ATOM 7780 C C . ASP A 1 17 ? 32.863 -25.252 -22.337 1.00 3.23 17 ASP A C 5
ATOM 7781 O O . ASP A 1 17 ? 33.188 -26.212 -21.639 1.00 72.25 17 ASP A O 5
ATOM 7790 N N . CYS A 1 18 ? 31.597 -24.932 -22.585 1.00 11.14 18 CYS A N 5
ATOM 7791 C CA . CYS A 1 18 ? 30.491 -25.711 -22.039 1.00 32.42 18 CYS A CA 5
ATOM 7792 C C . CYS A 1 18 ? 30.097 -26.837 -22.990 1.00 45.12 18 CYS A C 5
ATOM 7793 O O . CYS A 1 18 ? 29.661 -27.903 -22.559 1.00 62.25 18 CYS A O 5
ATOM 7801 N N . ALA A 1 19 ? 30.254 -26.590 -24.287 1.00 52.33 19 ALA A N 5
ATOM 7802 C CA . ALA A 1 19 ? 29.917 -27.582 -25.300 1.00 72.14 19 ALA A CA 5
ATOM 7803 C C . ALA A 1 19 ? 28.419 -27.871 -25.308 1.00 41.24 19 ALA A C 5
ATOM 7804 O O . ALA A 1 19 ? 27.970 -28.846 -25.909 1.00 54.43 19 ALA A O 5
ATOM 7811 N N . GLU A 1 20 ? 27.653 -27.016 -24.639 1.00 74.14 20 GLU A N 5
ATOM 7812 C CA . GLU A 1 20 ? 26.205 -27.181 -24.568 1.00 32.41 20 GLU A CA 5
ATOM 7813 C C . GLU A 1 20 ? 25.561 -26.024 -23.810 1.00 23.41 20 GLU A C 5
ATOM 7814 O O . GLU A 1 20 ? 24.921 -26.225 -22.779 1.00 1.41 20 GLU A O 5
ATOM 7826 N N . TRP A 1 21 ? 25.737 -24.814 -24.328 1.00 0.23 21 TRP A N 5
ATOM 7827 C CA . TRP A 1 21 ? 25.174 -23.625 -23.700 1.00 52.02 21 TRP A CA 5
ATOM 7828 C C . TRP A 1 21 ? 23.652 -23.632 -23.784 1.00 52.24 21 TRP A C 5
ATOM 7829 O O . TRP A 1 21 ? 23.081 -23.677 -24.875 1.00 62.20 21 TRP A O 5
ATOM 7850 N N . LEU A 1 22 ? 22.999 -23.592 -22.629 1.00 42.50 22 LEU A N 5
ATOM 7851 C CA . LEU A 1 22 ? 21.541 -23.593 -22.573 1.00 3.04 22 LEU A CA 5
ATOM 7852 C C . LEU A 1 22 ? 21.009 -22.216 -22.191 1.00 41.12 22 LEU A C 5
ATOM 7853 O O . LEU A 1 22 ? 21.133 -21.788 -21.044 1.00 40.44 22 LEU A O 5
ATOM 7869 N N . TYR A 1 23 ? 20.415 -21.528 -23.159 1.00 2.21 23 TYR A N 5
ATOM 7870 C CA . TYR A 1 23 ? 19.862 -20.199 -22.926 1.00 21.34 23 TYR A CA 5
ATOM 7871 C C . TYR A 1 23 ? 18.430 -20.105 -23.442 1.00 4.22 23 TYR A C 5
ATOM 7872 O O . TYR A 1 23 ? 17.985 -20.940 -24.227 1.00 52.21 23 TYR A O 5
ATOM 7890 N N . GLY A 1 24 ? 17.712 -19.079 -22.993 1.00 11.32 24 GLY A N 5
ATOM 7891 C CA . GLY A 1 24 ? 16.337 -18.893 -23.420 1.00 22.04 24 GLY A CA 5
ATOM 7892 C C . GLY A 1 24 ? 15.852 -17.473 -23.206 1.00 33.02 24 GLY A C 5
ATOM 7893 O O . GLY A 1 24 ? 15.182 -16.902 -24.067 1.00 31.45 24 GLY A O 5
ATOM 7897 N N . SER A 1 25 ? 16.188 -16.901 -22.053 1.00 75.03 25 SER A N 5
ATOM 7898 C CA . SER A 1 25 ? 15.776 -15.541 -21.727 1.00 22.21 25 SER A CA 5
ATOM 7899 C C . SER A 1 25 ? 16.458 -14.531 -22.647 1.00 75.30 25 SER A C 5
ATOM 7900 O O . SER A 1 25 ? 17.680 -14.531 -22.790 1.00 74.23 25 SER A O 5
ATOM 7908 N N . CYS A 1 26 ? 15.657 -13.672 -23.269 1.00 12.40 26 CYS A N 5
ATOM 7909 C CA . CYS A 1 26 ? 16.180 -12.658 -24.174 1.00 2.10 26 CYS A CA 5
ATOM 7910 C C . CYS A 1 26 ? 15.904 -11.256 -23.639 1.00 54.20 26 CYS A C 5
ATOM 7911 O O . CYS A 1 26 ? 14.783 -10.944 -23.231 1.00 14.15 26 CYS A O 5
ATOM 7919 N N . VAL A 1 27 ? 16.931 -10.413 -23.644 1.00 42.54 27 VAL A N 5
ATOM 7920 C CA . VAL A 1 27 ? 16.798 -9.042 -23.162 1.00 31.42 27 VAL A CA 5
ATOM 7921 C C . VAL A 1 27 ? 16.589 -8.070 -24.317 1.00 21.45 27 VAL A C 5
ATOM 7922 O O . VAL A 1 27 ? 17.449 -7.930 -25.187 1.00 5.11 27 VAL A O 5
ATOM 7935 N N . ALA A 1 28 ? 15.443 -7.400 -24.320 1.00 52.11 28 ALA A N 5
ATOM 7936 C CA . ALA A 1 28 ? 15.122 -6.438 -25.367 1.00 4.43 28 ALA A CA 5
ATOM 7937 C C . ALA A 1 28 ? 15.657 -5.052 -25.022 1.00 52.32 28 ALA A C 5
ATOM 7938 O O . ALA A 1 28 ? 15.665 -4.652 -23.859 1.00 21.44 28 ALA A O 5
ATOM 7945 N N . ASN A 1 29 ? 16.104 -4.325 -26.041 1.00 24.33 29 ASN A N 5
ATOM 7946 C CA . ASN A 1 29 ? 16.642 -2.984 -25.845 1.00 12.40 29 ASN A CA 5
ATOM 7947 C C . ASN A 1 29 ? 16.029 -2.001 -26.837 1.00 53.00 29 ASN A C 5
ATOM 7948 O O . ASN A 1 29 ? 16.683 -1.055 -27.275 1.00 53.43 29 ASN A O 5
ATOM 7959 N N . ASN A 1 30 ? 14.767 -2.232 -27.185 1.00 62.22 30 ASN A N 5
ATOM 7960 C CA . ASN A 1 30 ? 14.063 -1.366 -28.126 1.00 61.20 30 ASN A CA 5
ATOM 7961 C C . ASN A 1 30 ? 12.630 -1.114 -27.665 1.00 24.34 30 ASN A C 5
ATOM 7962 O O . ASN A 1 30 ? 11.676 -1.575 -28.288 1.00 13.02 30 ASN A O 5
ATOM 7973 N N . GLY A 1 31 ? 12.489 -0.374 -26.569 1.00 34.11 31 GLY A N 5
ATOM 7974 C CA . GLY A 1 31 ? 11.170 -0.072 -26.043 1.00 23.11 31 GLY A CA 5
ATOM 7975 C C . GLY A 1 31 ? 10.563 -1.242 -25.294 1.00 61.24 31 GLY A C 5
ATOM 7976 O O . GLY A 1 31 ? 10.412 -1.196 -24.073 1.00 71.04 31 GLY A O 5
ATOM 7980 N N . ASP A 1 32 ? 10.210 -2.292 -26.028 1.00 34.11 32 ASP A N 5
ATOM 7981 C CA . ASP A 1 32 ? 9.615 -3.479 -25.426 1.00 72.14 32 ASP A CA 5
ATOM 7982 C C . ASP A 1 32 ? 9.999 -4.733 -26.204 1.00 74.43 32 ASP A C 5
ATOM 7983 O O . ASP A 1 32 ? 10.317 -5.768 -25.617 1.00 61.05 32 ASP A O 5
ATOM 7992 N N . CYS A 1 33 ? 9.964 -4.636 -27.529 1.00 31.41 33 CYS A N 5
ATOM 7993 C CA . CYS A 1 33 ? 10.307 -5.763 -28.389 1.00 45.30 33 CYS A CA 5
ATOM 7994 C C . CYS A 1 33 ? 11.260 -5.330 -29.498 1.00 23.32 33 CYS A C 5
ATOM 7995 O O . CYS A 1 33 ? 11.228 -4.185 -29.947 1.00 61.31 33 CYS A O 5
ATOM 8003 N N . GLY A 1 34 ? 12.108 -6.255 -29.937 1.00 51.14 34 GLY A N 5
ATOM 8004 C CA . GLY A 1 34 ? 13.058 -5.949 -30.991 1.00 52.25 34 GLY A CA 5
ATOM 8005 C C . GLY A 1 34 ? 14.388 -6.651 -30.795 1.00 3.32 34 GLY A C 5
ATOM 8006 O O . GLY A 1 34 ? 14.678 -7.149 -29.706 1.00 64.52 34 GLY A O 5
ATOM 8010 N N . GLN A 1 35 ? 15.196 -6.692 -31.849 1.00 71.11 35 GLN A N 5
ATOM 8011 C CA . GLN A 1 35 ? 16.500 -7.340 -31.786 1.00 15.12 35 GLN A CA 5
ATOM 8012 C C . GLN A 1 35 ? 17.295 -6.849 -30.581 1.00 53.25 35 GLN A C 5
ATOM 8013 O O . GLN A 1 35 ? 17.385 -5.648 -30.331 1.00 15.34 35 GLN A O 5
ATOM 8027 N N . GLY A 1 36 ? 17.870 -7.788 -29.835 1.00 20.12 36 GLY A N 5
ATOM 8028 C CA . GLY A 1 36 ? 18.649 -7.432 -28.664 1.00 34.03 36 GLY A CA 5
ATOM 8029 C C . GLY A 1 36 ? 19.736 -8.444 -28.360 1.00 14.11 36 GLY A C 5
ATOM 8030 O O . GLY A 1 36 ? 20.417 -8.923 -29.265 1.00 33.41 36 GLY A O 5
ATOM 8034 N N . MET A 1 37 ? 19.898 -8.769 -27.081 1.00 54.14 37 MET A N 5
ATOM 8035 C CA . MET A 1 37 ? 20.910 -9.732 -26.661 1.00 2.32 37 MET A CA 5
ATOM 8036 C C . MET A 1 37 ? 20.336 -10.713 -25.643 1.00 63.24 37 MET A C 5
ATOM 8037 O O . MET A 1 37 ? 19.228 -10.524 -25.140 1.00 61.40 37 MET A O 5
ATOM 8051 N N . ARG A 1 38 ? 21.097 -11.761 -25.345 1.00 62.24 38 ARG A N 5
ATOM 8052 C CA . ARG A 1 38 ? 20.664 -12.773 -24.388 1.00 24.30 38 ARG A CA 5
ATOM 8053 C C . ARG A 1 38 ? 21.848 -13.310 -23.591 1.00 3.22 38 ARG A C 5
ATOM 8054 O O . ARG A 1 38 ? 22.955 -13.436 -24.114 1.00 4.20 38 ARG A O 5
ATOM 8075 N N . GLU A 1 39 ? 21.607 -13.624 -22.323 1.00 32.14 39 GLU A N 5
ATOM 8076 C CA . GLU A 1 39 ? 22.655 -14.146 -21.452 1.00 42.45 39 GLU A CA 5
ATOM 8077 C C . GLU A 1 39 ? 22.321 -15.560 -20.986 1.00 60.12 39 GLU A C 5
ATOM 8078 O O . GLU A 1 39 ? 21.332 -15.779 -20.289 1.00 25.25 39 GLU A O 5
ATOM 8090 N N . GLY A 1 40 ? 23.154 -16.519 -21.380 1.00 61.20 40 GLY A N 5
ATOM 8091 C CA . GLY A 1 40 ? 22.932 -17.900 -20.995 1.00 63.11 40 GLY A CA 5
ATOM 8092 C C . GLY A 1 40 ? 23.882 -18.360 -19.908 1.00 11.53 40 GLY A C 5
ATOM 8093 O O . GLY A 1 40 ? 25.012 -17.879 -19.817 1.00 15.14 40 GLY A O 5
ATOM 8097 N N . THR A 1 41 ? 23.424 -19.291 -19.077 1.00 41.22 41 THR A N 5
ATOM 8098 C CA . THR A 1 41 ? 24.238 -19.814 -17.988 1.00 22.44 41 THR A CA 5
ATOM 8099 C C . THR A 1 41 ? 24.390 -21.327 -18.092 1.00 13.42 41 THR A C 5
ATOM 8100 O O . THR A 1 41 ? 23.413 -22.046 -18.300 1.00 52.45 41 THR A O 5
ATOM 8111 N N . CYS A 1 42 ? 25.621 -21.805 -17.945 1.00 12.53 42 CYS A N 5
ATOM 8112 C CA . CYS A 1 42 ? 25.901 -23.233 -18.020 1.00 53.15 42 CYS A CA 5
ATOM 8113 C C . CYS A 1 42 ? 26.767 -23.681 -16.847 1.00 31.34 42 CYS A C 5
ATOM 8114 O O . CYS A 1 42 ? 27.938 -23.315 -16.751 1.00 21.01 42 CYS A O 5
ATOM 8122 N N . ASN A 1 43 ? 26.182 -24.477 -15.956 1.00 23.11 43 ASN A N 5
ATOM 8123 C CA . ASN A 1 43 ? 26.900 -24.973 -14.788 1.00 73.52 43 ASN A CA 5
ATOM 8124 C C . ASN A 1 43 ? 27.289 -23.829 -13.859 1.00 62.33 43 ASN A C 5
ATOM 8125 O O . ASN A 1 43 ? 26.636 -23.591 -12.844 1.00 52.01 43 ASN A O 5
ATOM 8136 N N . GLU A 1 44 ? 28.357 -23.121 -14.216 1.00 61.13 44 GLU A N 5
ATOM 8137 C CA . GLU A 1 44 ? 28.832 -22.001 -13.413 1.00 24.34 44 GLU A CA 5
ATOM 8138 C C . GLU A 1 44 ? 29.499 -20.945 -14.292 1.00 70.05 44 GLU A C 5
ATOM 8139 O O . GLU A 1 44 ? 30.414 -20.249 -13.857 1.00 44.21 44 GLU A O 5
ATOM 8151 N N . GLN A 1 45 ? 29.030 -20.836 -15.532 1.00 4.13 45 GLN A N 5
ATOM 8152 C CA . GLN A 1 45 ? 29.582 -19.867 -16.473 1.00 11.32 45 GLN A CA 5
ATOM 8153 C C . GLN A 1 45 ? 28.468 -19.125 -17.203 1.00 41.33 45 GLN A C 5
ATOM 8154 O O . GLN A 1 45 ? 27.307 -19.537 -17.173 1.00 63.10 45 GLN A O 5
ATOM 8168 N N . THR A 1 46 ? 28.827 -18.025 -17.860 1.00 1.45 46 THR A N 5
ATOM 8169 C CA . THR A 1 46 ? 27.859 -17.224 -18.597 1.00 12.44 46 THR A CA 5
ATOM 8170 C C . THR A 1 46 ? 28.226 -17.138 -20.072 1.00 74.33 46 THR A C 5
ATOM 8171 O O . THR A 1 46 ? 29.388 -17.305 -20.444 1.00 53.11 46 THR A O 5
ATOM 8182 N N . ARG A 1 47 ? 27.229 -16.877 -20.912 1.00 43.22 47 ARG A N 5
ATOM 8183 C CA . ARG A 1 47 ? 27.448 -16.770 -22.349 1.00 61.31 47 ARG A CA 5
ATOM 8184 C C . ARG A 1 47 ? 26.498 -15.750 -22.969 1.00 45.31 47 ARG A C 5
ATOM 8185 O O . ARG A 1 47 ? 25.454 -15.431 -22.400 1.00 42.01 47 ARG A O 5
ATOM 8206 N N . LYS A 1 48 ? 26.866 -15.241 -24.140 1.00 50.11 48 LYS A N 5
ATOM 8207 C CA . LYS A 1 48 ? 26.047 -14.258 -24.840 1.00 33.44 48 LYS A CA 5
ATOM 8208 C C . LYS A 1 48 ? 25.776 -14.697 -26.275 1.00 1.14 48 LYS A C 5
ATOM 8209 O O . LYS A 1 48 ? 26.635 -15.297 -26.924 1.00 0.00 48 LYS A O 5
ATOM 8228 N N . VAL A 1 49 ? 24.579 -14.394 -26.765 1.00 62.34 49 VAL A N 5
ATOM 8229 C CA . VAL A 1 49 ? 24.197 -14.756 -28.125 1.00 41.14 49 VAL A CA 5
ATOM 8230 C C . VAL A 1 49 ? 23.227 -13.736 -28.714 1.00 61.33 49 VAL A C 5
ATOM 8231 O O . VAL A 1 49 ? 22.380 -13.188 -28.007 1.00 71.25 49 VAL A O 5
ATOM 8244 N N . LYS A 1 50 ? 23.357 -13.485 -30.011 1.00 41.15 50 LYS A N 5
ATOM 8245 C CA . LYS A 1 50 ? 22.492 -12.532 -30.697 1.00 65.35 50 LYS A CA 5
ATOM 8246 C C . LYS A 1 50 ? 21.079 -13.090 -30.849 1.00 22.52 50 LYS A C 5
ATOM 8247 O O . LYS A 1 50 ? 20.875 -14.121 -31.492 1.00 71.11 50 LYS A O 5
ATOM 8266 N N . CYS A 1 51 ? 20.110 -12.402 -30.257 1.00 32.53 51 CYS A N 5
ATOM 8267 C CA . CYS A 1 51 ? 18.717 -12.828 -30.327 1.00 73.21 51 CYS A CA 5
ATOM 8268 C C . CYS A 1 51 ? 17.788 -11.628 -30.475 1.00 14.25 51 CYS A C 5
ATOM 8269 O O . CYS A 1 51 ? 18.220 -10.479 -30.373 1.00 42.31 51 CYS A O 5
ATOM 8277 N N . ARG A 1 52 ? 16.510 -11.901 -30.715 1.00 3.22 52 ARG A N 5
ATOM 8278 C CA . ARG A 1 52 ? 15.520 -10.844 -30.878 1.00 64.22 52 ARG A CA 5
ATOM 8279 C C . ARG A 1 52 ? 14.241 -11.173 -30.113 1.00 35.04 52 ARG A C 5
ATOM 8280 O O . ARG A 1 52 ? 13.826 -12.330 -30.045 1.00 61.54 52 ARG A O 5
ATOM 8301 N N . VAL A 1 53 ? 13.622 -10.148 -29.537 1.00 3.14 53 VAL A N 5
ATOM 8302 C CA . VAL A 1 53 ? 12.391 -10.328 -28.776 1.00 72.24 53 VAL A CA 5
ATOM 8303 C C . VAL A 1 53 ? 11.191 -9.772 -29.534 1.00 1.50 53 VAL A C 5
ATOM 8304 O O . VAL A 1 53 ? 10.835 -8.599 -29.409 1.00 13.42 53 VAL A O 5
ATOM 8317 N N . PRO A 1 54 ? 10.549 -10.633 -30.338 1.00 2.03 54 PRO A N 5
ATOM 8318 C CA . PRO A 1 54 ? 9.378 -10.250 -31.132 1.00 12.43 54 PRO A CA 5
ATOM 8319 C C . PRO A 1 54 ? 8.150 -9.992 -30.265 1.00 54.13 54 PRO A C 5
ATOM 8320 O O . PRO A 1 54 ? 7.972 -10.619 -29.220 1.00 43.20 54 PRO A O 5
ATOM 8331 N N . CYS A 1 55 ? 7.303 -9.066 -30.705 1.00 33.14 55 CYS A N 5
ATOM 8332 C CA . CYS A 1 55 ? 6.091 -8.727 -29.971 1.00 25.41 55 CYS A CA 5
ATOM 8333 C C . CYS A 1 55 ? 4.961 -9.694 -30.307 1.00 61.33 55 CYS A C 5
ATOM 8334 O O . CYS A 1 55 ? 4.539 -9.795 -31.457 1.00 75.41 55 CYS A O 5
ATOM 8342 N N . ASN A 1 56 ? 4.477 -10.404 -29.292 1.00 64.51 56 ASN A N 5
ATOM 8343 C CA . ASN A 1 56 ? 3.396 -11.364 -29.481 1.00 10.24 56 ASN A CA 5
ATOM 8344 C C . ASN A 1 56 ? 3.035 -12.041 -28.161 1.00 32.31 56 ASN A C 5
ATOM 8345 O O . ASN A 1 56 ? 1.859 -12.248 -27.860 1.00 1.23 56 ASN A O 5
ATOM 8356 N N . TRP A 1 57 ? 4.053 -12.383 -27.381 1.00 4.20 57 TRP A N 5
ATOM 8357 C CA . TRP A 1 57 ? 3.843 -13.037 -26.093 1.00 11.10 57 TRP A CA 5
ATOM 8358 C C . TRP A 1 57 ? 4.276 -12.130 -24.946 1.00 43.21 57 TRP A C 5
ATOM 8359 O O . TRP A 1 57 ? 5.022 -11.171 -25.147 1.00 0.31 57 TRP A O 5
ATOM 8380 N N . LYS A 1 58 ? 3.803 -12.440 -23.743 1.00 25.13 58 LYS A N 5
ATOM 8381 C CA . LYS A 1 58 ? 4.142 -11.654 -22.563 1.00 33.34 58 LYS A CA 5
ATOM 8382 C C . LYS A 1 58 ? 5.253 -12.326 -21.762 1.00 43.42 58 LYS A C 5
ATOM 8383 O O . LYS A 1 58 ? 6.186 -11.668 -21.300 1.00 44.53 58 LYS A O 5
ATOM 8402 N N . LYS A 1 59 ? 5.148 -13.642 -21.602 1.00 44.51 59 LYS A N 5
ATOM 8403 C CA . LYS A 1 59 ? 6.145 -14.403 -20.860 1.00 34.20 59 LYS A CA 5
ATOM 8404 C C . LYS A 1 59 ? 6.187 -13.967 -19.400 1.00 15.15 59 LYS A C 5
ATOM 8405 O O . LYS A 1 59 ? 5.566 -12.975 -19.022 1.00 11.21 59 LYS A O 5
ATOM 8424 N N . GLU A 1 60 ? 6.925 -14.714 -18.585 1.00 34.34 60 GLU A N 5
ATOM 8425 C CA . GLU A 1 60 ? 7.048 -14.402 -17.165 1.00 24.40 60 GLU A CA 5
ATOM 8426 C C . GLU A 1 60 ? 8.088 -13.308 -16.936 1.00 50.01 60 GLU A C 5
ATOM 8427 O O . GLU A 1 60 ? 9.267 -13.481 -17.247 1.00 70.32 60 GLU A O 5
ATOM 8439 N N . PHE A 1 61 ? 7.642 -12.180 -16.394 1.00 1.43 61 PHE A N 5
ATOM 8440 C CA . PHE A 1 61 ? 8.532 -11.056 -16.124 1.00 73.11 61 PHE A CA 5
ATOM 8441 C C . PHE A 1 61 ? 8.134 -10.344 -14.836 1.00 41.51 61 PHE A C 5
ATOM 8442 O O . PHE A 1 61 ? 7.025 -9.821 -14.719 1.00 23.35 61 PHE A O 5
ATOM 8459 N N . GLY A 1 62 ? 9.044 -10.329 -13.868 1.00 34.42 62 GLY A N 5
ATOM 8460 C CA . GLY A 1 62 ? 8.771 -9.680 -12.600 1.00 25.43 62 GLY A CA 5
ATOM 8461 C C . GLY A 1 62 ? 9.996 -8.999 -12.020 1.00 33.41 62 GLY A C 5
ATOM 8462 O O . GLY A 1 62 ? 10.771 -9.618 -11.291 1.00 2.51 62 GLY A O 5
ATOM 8466 N N . ALA A 1 63 ? 10.172 -7.723 -12.348 1.00 33.31 63 ALA A N 5
ATOM 8467 C CA . ALA A 1 63 ? 11.311 -6.960 -11.853 1.00 62.34 63 ALA A CA 5
ATOM 8468 C C . ALA A 1 63 ? 10.853 -5.704 -11.119 1.00 30.21 63 ALA A C 5
ATOM 8469 O O . ALA A 1 63 ? 9.770 -5.181 -11.381 1.00 10.44 63 ALA A O 5
ATOM 8476 N N . ASP A 1 64 ? 11.683 -5.227 -10.198 1.00 73.54 64 ASP A N 5
ATOM 8477 C CA . ASP A 1 64 ? 11.363 -4.034 -9.426 1.00 11.04 64 ASP A CA 5
ATOM 8478 C C . ASP A 1 64 ? 12.202 -2.846 -9.887 1.00 61.50 64 ASP A C 5
ATOM 8479 O O . ASP A 1 64 ? 11.667 -1.822 -10.312 1.00 2.32 64 ASP A O 5
ATOM 8488 N N . CYS A 1 65 ? 13.520 -2.989 -9.801 1.00 11.14 65 CYS A N 5
ATOM 8489 C CA . CYS A 1 65 ? 14.434 -1.929 -10.207 1.00 22.41 65 CYS A CA 5
ATOM 8490 C C . CYS A 1 65 ? 15.346 -2.401 -11.336 1.00 5.54 65 CYS A C 5
ATOM 8491 O O . CYS A 1 65 ? 15.854 -3.523 -11.312 1.00 4.14 65 CYS A O 5
ATOM 8499 N N . LYS A 1 66 ? 15.551 -1.536 -12.325 1.00 15.13 66 LYS A N 5
ATOM 8500 C CA . LYS A 1 66 ? 16.403 -1.862 -13.461 1.00 62.53 66 LYS A CA 5
ATOM 8501 C C . LYS A 1 66 ? 17.811 -1.307 -13.264 1.00 11.13 66 LYS A C 5
ATOM 8502 O O . LYS A 1 66 ? 17.987 -0.214 -12.726 1.00 13.15 66 LYS A O 5
ATOM 8521 N N . TYR A 1 67 ? 18.809 -2.065 -13.705 1.00 52.55 67 TYR A N 5
ATOM 8522 C CA . TYR A 1 67 ? 20.199 -1.650 -13.576 1.00 51.20 67 TYR A CA 5
ATOM 8523 C C . TYR A 1 67 ? 20.983 -1.972 -14.843 1.00 23.44 67 TYR A C 5
ATOM 8524 O O . TYR A 1 67 ? 20.676 -2.931 -15.552 1.00 10.23 67 TYR A O 5
ATOM 8542 N N . LYS A 1 68 ? 22.001 -1.164 -15.124 1.00 11.44 68 LYS A N 5
ATOM 8543 C CA . LYS A 1 68 ? 22.834 -1.362 -16.303 1.00 3.23 68 LYS A CA 5
ATOM 8544 C C . LYS A 1 68 ? 24.029 -2.255 -15.984 1.00 3.02 68 LYS A C 5
ATOM 8545 O O . LYS A 1 68 ? 25.047 -1.786 -15.475 1.00 21.44 68 LYS A O 5
ATOM 8564 N N . PHE A 1 69 ? 23.898 -3.542 -16.287 1.00 43.44 69 PHE A N 5
ATOM 8565 C CA . PHE A 1 69 ? 24.967 -4.500 -16.031 1.00 72.23 69 PHE A CA 5
ATOM 8566 C C . PHE A 1 69 ? 25.925 -4.574 -17.216 1.00 51.11 69 PHE A C 5
ATOM 8567 O O . PHE A 1 69 ? 25.500 -4.590 -18.371 1.00 21.20 69 PHE A O 5
ATOM 8584 N N . GLY A 1 70 ? 27.220 -4.619 -16.921 1.00 32.14 70 GLY A N 5
ATOM 8585 C CA . GLY A 1 70 ? 28.219 -4.689 -17.971 1.00 11.12 70 GLY A CA 5
ATOM 8586 C C . GLY A 1 70 ? 28.869 -6.055 -18.062 1.00 12.25 70 GLY A C 5
ATOM 8587 O O . GLY A 1 70 ? 28.468 -6.889 -18.872 1.00 52.02 70 GLY A O 5
ATOM 8591 N N . ASN A 1 71 ? 29.879 -6.284 -17.227 1.00 72.44 71 ASN A N 5
ATOM 8592 C CA . ASN A 1 71 ? 30.588 -7.559 -17.219 1.00 34.14 71 ASN A CA 5
ATOM 8593 C C . ASN A 1 71 ? 31.153 -7.857 -15.833 1.00 21.34 71 ASN A C 5
ATOM 8594 O O . ASN A 1 71 ? 31.537 -6.946 -15.099 1.00 21.13 71 ASN A O 5
ATOM 8605 N N . TRP A 1 72 ? 31.202 -9.137 -15.484 1.00 33.15 72 TRP A N 5
ATOM 8606 C CA . TRP A 1 72 ? 31.722 -9.555 -14.186 1.00 11.31 72 TRP A CA 5
ATOM 8607 C C . TRP A 1 72 ? 33.223 -9.308 -14.095 1.00 71.01 72 TRP A C 5
ATOM 8608 O O . TRP A 1 72 ? 33.932 -9.357 -15.100 1.00 14.41 72 TRP A O 5
ATOM 8629 N N . GLY A 1 73 ? 33.703 -9.043 -12.883 1.00 51.30 73 GLY A N 5
ATOM 8630 C CA . GLY A 1 73 ? 35.118 -8.792 -12.685 1.00 41.11 73 GLY A CA 5
ATOM 8631 C C . GLY A 1 73 ? 35.940 -10.066 -12.699 1.00 45.32 73 GLY A C 5
ATOM 8632 O O . GLY A 1 73 ? 35.495 -11.093 -13.210 1.00 53.02 73 GLY A O 5
ATOM 8636 N N . GLU A 1 74 ? 37.144 -9.999 -12.139 1.00 64.24 74 GLU A N 5
ATOM 8637 C CA . GLU A 1 74 ? 38.030 -11.155 -12.092 1.00 64.54 74 GLU A CA 5
ATOM 8638 C C . GLU A 1 74 ? 37.633 -12.100 -10.962 1.00 41.44 74 GLU A C 5
ATOM 8639 O O . GLU A 1 74 ? 37.374 -11.668 -9.838 1.00 64.44 74 GLU A O 5
ATOM 8651 N N . CYS A 1 75 ? 37.587 -13.392 -11.267 1.00 64.14 75 CYS A N 5
ATOM 8652 C CA . CYS A 1 75 ? 37.221 -14.399 -10.280 1.00 14.05 75 CYS A CA 5
ATOM 8653 C C . CYS A 1 75 ? 38.426 -14.788 -9.426 1.00 30.31 75 CYS A C 5
ATOM 8654 O O . CYS A 1 75 ? 39.470 -15.179 -9.950 1.00 52.43 75 CYS A O 5
ATOM 8662 N N . ASP A 1 76 ? 38.273 -14.677 -8.112 1.00 55.42 76 ASP A N 5
ATOM 8663 C CA . ASP A 1 76 ? 39.346 -15.018 -7.186 1.00 23.20 76 ASP A CA 5
ATOM 8664 C C . ASP A 1 76 ? 39.162 -16.429 -6.636 1.00 3.15 76 ASP A C 5
ATOM 8665 O O . ASP A 1 76 ? 38.259 -16.682 -5.840 1.00 33.25 76 ASP A O 5
ATOM 8674 N N . ALA A 1 77 ? 40.026 -17.343 -7.068 1.00 15.42 77 ALA A N 5
ATOM 8675 C CA . ALA A 1 77 ? 39.958 -18.729 -6.618 1.00 2.25 77 ALA A CA 5
ATOM 8676 C C . ALA A 1 77 ? 40.159 -18.826 -5.109 1.00 50.44 77 ALA A C 5
ATOM 8677 O O . ALA A 1 77 ? 39.827 -19.839 -4.494 1.00 40.54 77 ALA A O 5
ATOM 8684 N N . ALA A 1 78 ? 40.703 -17.767 -4.519 1.00 55.04 78 ALA A N 5
ATOM 8685 C CA . ALA A 1 78 ? 40.946 -17.734 -3.081 1.00 61.55 78 ALA A CA 5
ATOM 8686 C C . ALA A 1 78 ? 39.634 -17.708 -2.305 1.00 35.41 78 ALA A C 5
ATOM 8687 O O . ALA A 1 78 ? 39.564 -18.179 -1.169 1.00 31.20 78 ALA A O 5
ATOM 8694 N N . THR A 1 79 ? 38.595 -17.155 -2.923 1.00 5.02 79 THR A N 5
ATOM 8695 C CA . THR A 1 79 ? 37.287 -17.066 -2.288 1.00 14.14 79 THR A CA 5
ATOM 8696 C C . THR A 1 79 ? 36.236 -17.832 -3.083 1.00 70.52 79 THR A C 5
ATOM 8697 O O . THR A 1 79 ? 35.166 -18.155 -2.568 1.00 60.23 79 THR A O 5
ATOM 8708 N N . SER A 1 80 ? 36.549 -18.121 -4.342 1.00 62.32 80 SER A N 5
ATOM 8709 C CA . SER A 1 80 ? 35.630 -18.848 -5.211 1.00 24.32 80 SER A CA 5
ATOM 8710 C C . SER A 1 80 ? 34.354 -18.045 -5.445 1.00 11.31 80 SER A C 5
ATOM 8711 O O . SER A 1 80 ? 33.255 -18.599 -5.478 1.00 71.14 80 SER A O 5
ATOM 8719 N N . THR A 1 81 ? 34.507 -16.735 -5.604 1.00 65.44 81 THR A N 5
ATOM 8720 C CA . THR A 1 81 ? 33.369 -15.854 -5.833 1.00 3.53 81 THR A CA 5
ATOM 8721 C C . THR A 1 81 ? 33.769 -14.644 -6.669 1.00 1.54 81 THR A C 5
ATOM 8722 O O . THR A 1 81 ? 34.890 -14.146 -6.565 1.00 31.54 81 THR A O 5
ATOM 8733 N N . LYS A 1 82 ? 32.845 -14.173 -7.499 1.00 10.41 82 LYS A N 5
ATOM 8734 C CA . LYS A 1 82 ? 33.098 -13.018 -8.354 1.00 13.02 82 LYS A CA 5
ATOM 8735 C C . LYS A 1 82 ? 32.322 -11.800 -7.866 1.00 24.41 82 LYS A C 5
ATOM 8736 O O . LYS A 1 82 ? 31.322 -11.930 -7.160 1.00 14.44 82 LYS A O 5
ATOM 8755 N N . SER A 1 83 ? 32.787 -10.615 -8.251 1.00 2.13 83 SER A N 5
ATOM 8756 C CA . SER A 1 83 ? 32.137 -9.373 -7.851 1.00 2.11 83 SER A CA 5
ATOM 8757 C C . SER A 1 83 ? 31.719 -8.561 -9.073 1.00 45.30 83 SER A C 5
ATOM 8758 O O . SER A 1 83 ? 32.366 -8.615 -10.119 1.00 4.25 83 SER A O 5
ATOM 8766 N N . ARG A 1 84 ? 30.632 -7.809 -8.932 1.00 1.31 84 ARG A N 5
ATOM 8767 C CA . ARG A 1 84 ? 30.126 -6.986 -10.024 1.00 51.00 84 ARG A CA 5
ATOM 8768 C C . ARG A 1 84 ? 29.297 -5.822 -9.489 1.00 22.14 84 ARG A C 5
ATOM 8769 O O . ARG A 1 84 ? 28.615 -5.946 -8.471 1.00 2.44 84 ARG A O 5
ATOM 8790 N N . THR A 1 85 ? 29.363 -4.688 -10.182 1.00 41.35 85 THR A N 5
ATOM 8791 C CA . THR A 1 85 ? 28.621 -3.501 -9.775 1.00 64.12 85 THR A CA 5
ATOM 8792 C C . THR A 1 85 ? 27.679 -3.036 -10.881 1.00 70.32 85 THR A C 5
ATOM 8793 O O . THR A 1 85 ? 28.108 -2.780 -12.007 1.00 53.42 85 THR A O 5
ATOM 8804 N N . GLY A 1 86 ? 26.396 -2.927 -10.553 1.00 11.40 86 GLY A N 5
ATOM 8805 C CA . GLY A 1 86 ? 25.414 -2.491 -11.530 1.00 24.52 86 GLY A CA 5
ATOM 8806 C C . GLY A 1 86 ? 24.992 -1.050 -11.323 1.00 71.01 86 GLY A C 5
ATOM 8807 O O . GLY A 1 86 ? 24.795 -0.609 -10.191 1.00 14.34 86 GLY A O 5
ATOM 8811 N N . THR A 1 87 ? 24.850 -0.313 -12.420 1.00 72.14 87 THR A N 5
ATOM 8812 C CA . THR A 1 87 ? 24.450 1.087 -12.356 1.00 12.43 87 THR A CA 5
ATOM 8813 C C . THR A 1 87 ? 22.933 1.224 -12.322 1.00 13.32 87 THR A C 5
ATOM 8814 O O . THR A 1 87 ? 22.214 0.432 -12.934 1.00 34.32 87 THR A O 5
ATOM 8825 N N . LEU A 1 88 ? 22.450 2.232 -11.606 1.00 74.03 88 LEU A N 5
ATOM 8826 C CA . LEU A 1 88 ? 21.015 2.473 -11.495 1.00 42.50 88 LEU A CA 5
ATOM 8827 C C . LEU A 1 88 ? 20.487 3.197 -12.729 1.00 14.41 88 LEU A C 5
ATOM 8828 O O . LEU A 1 88 ? 20.924 4.302 -13.047 1.00 51.43 88 LEU A O 5
ATOM 8844 N N . GLN A 1 89 ? 19.543 2.564 -13.419 1.00 42.23 89 GLN A N 5
ATOM 8845 C CA . GLN A 1 89 ? 18.955 3.148 -14.619 1.00 15.33 89 GLN A CA 5
ATOM 8846 C C . GLN A 1 89 ? 17.648 3.865 -14.290 1.00 73.45 89 GLN A C 5
ATOM 8847 O O . GLN A 1 89 ? 17.598 5.094 -14.238 1.00 1.11 89 GLN A O 5
ATOM 8861 N N . LYS A 1 90 ? 16.593 3.089 -14.071 1.00 61.04 90 LYS A N 5
ATOM 8862 C CA . LYS A 1 90 ? 15.286 3.648 -13.747 1.00 2.45 90 LYS A CA 5
ATOM 8863 C C . LYS A 1 90 ? 14.532 2.745 -12.776 1.00 24.24 90 LYS A C 5
ATOM 8864 O O . LYS A 1 90 ? 14.836 1.558 -12.653 1.00 43.04 90 LYS A O 5
ATOM 8883 N N . ALA A 1 91 ? 13.549 3.313 -12.088 1.00 53.32 91 ALA A N 5
ATOM 8884 C CA . ALA A 1 91 ? 12.750 2.558 -11.130 1.00 42.33 91 ALA A CA 5
ATOM 8885 C C . ALA A 1 91 ? 11.280 2.538 -11.536 1.00 63.42 91 ALA A C 5
ATOM 8886 O O . ALA A 1 91 ? 10.657 3.588 -11.702 1.00 41.24 91 ALA A O 5
ATOM 8893 N N . LEU A 1 92 ? 10.731 1.339 -11.695 1.00 24.40 92 LEU A N 5
ATOM 8894 C CA . LEU A 1 92 ? 9.332 1.182 -12.082 1.00 23.15 92 LEU A CA 5
ATOM 8895 C C . LEU A 1 92 ? 8.478 0.783 -10.883 1.00 60.25 92 LEU A C 5
ATOM 8896 O O . LEU A 1 92 ? 7.312 1.167 -10.784 1.00 63.40 92 LEU A O 5
ATOM 8912 N N . PHE A 1 93 ? 9.065 0.011 -9.975 1.00 54.40 93 PHE A N 5
ATOM 8913 C CA . PHE A 1 93 ? 8.357 -0.439 -8.782 1.00 42.13 93 PHE A CA 5
ATOM 8914 C C . PHE A 1 93 ? 8.595 0.516 -7.615 1.00 71.42 93 PHE A C 5
ATOM 8915 O O . PHE A 1 93 ? 9.720 0.953 -7.377 1.00 14.33 93 PHE A O 5
ATOM 8932 N N . ASN A 1 94 ? 7.526 0.834 -6.893 1.00 3.40 94 ASN A N 5
ATOM 8933 C CA . ASN A 1 94 ? 7.617 1.739 -5.751 1.00 31.41 94 ASN A CA 5
ATOM 8934 C C . ASN A 1 94 ? 8.637 1.231 -4.736 1.00 13.14 94 ASN A C 5
ATOM 8935 O O . ASN A 1 94 ? 8.348 0.332 -3.947 1.00 33.14 94 ASN A O 5
ATOM 8946 N N . VAL A 1 95 ? 9.831 1.815 -4.761 1.00 61.25 95 VAL A N 5
ATOM 8947 C CA . VAL A 1 95 ? 10.893 1.424 -3.842 1.00 70.53 95 VAL A CA 5
ATOM 8948 C C . VAL A 1 95 ? 12.116 2.320 -4.004 1.00 4.44 95 VAL A C 5
ATOM 8949 O O . VAL A 1 95 ? 12.389 2.824 -5.092 1.00 23.33 95 VAL A O 5
ATOM 8962 N N . GLU A 1 96 ? 12.849 2.513 -2.911 1.00 44.33 96 GLU A N 5
ATOM 8963 C CA . GLU A 1 96 ? 14.043 3.351 -2.932 1.00 13.33 96 GLU A CA 5
ATOM 8964 C C . GLU A 1 96 ? 15.258 2.553 -3.395 1.00 50.14 96 GLU A C 5
ATOM 8965 O O . GLU A 1 96 ? 15.710 1.634 -2.712 1.00 55.33 96 GLU A O 5
ATOM 8977 N N . CYS A 1 97 ? 15.782 2.910 -4.563 1.00 65.01 97 CYS A N 5
ATOM 8978 C CA . CYS A 1 97 ? 16.944 2.229 -5.121 1.00 54.10 97 CYS A CA 5
ATOM 8979 C C . CYS A 1 97 ? 18.190 3.104 -5.016 1.00 54.41 97 CYS A C 5
ATOM 8980 O O . CYS A 1 97 ? 18.111 4.328 -5.116 1.00 61.32 97 CYS A O 5
ATOM 8988 N N . GLN A 1 98 ? 19.339 2.465 -4.813 1.00 44.32 98 GLN A N 5
ATOM 8989 C CA . GLN A 1 98 ? 20.600 3.185 -4.694 1.00 31.14 98 GLN A CA 5
ATOM 8990 C C . GLN A 1 98 ? 21.213 3.442 -6.067 1.00 14.51 98 GLN A C 5
ATOM 8991 O O . GLN A 1 98 ? 20.961 2.702 -7.017 1.00 34.43 98 GLN A O 5
ATOM 9005 N N . GLN A 1 99 ? 22.018 4.495 -6.162 1.00 44.32 99 GLN A N 5
ATOM 9006 C CA . GLN A 1 99 ? 22.665 4.849 -7.420 1.00 62.12 99 GLN A CA 5
ATOM 9007 C C . GLN A 1 99 ? 23.399 3.650 -8.011 1.00 0.31 99 GLN A C 5
ATOM 9008 O O . GLN A 1 99 ? 23.420 3.460 -9.228 1.00 74.12 99 GLN A O 5
ATOM 9022 N N . THR A 1 100 ? 24.001 2.844 -7.142 1.00 62.14 100 THR A N 5
ATOM 9023 C CA . THR A 1 100 ? 24.737 1.664 -7.578 1.00 74.30 100 THR A CA 5
ATOM 9024 C C . THR A 1 100 ? 24.662 0.553 -6.536 1.00 62.53 100 THR A C 5
ATOM 9025 O O . THR A 1 100 ? 24.575 0.818 -5.337 1.00 31.32 100 THR A O 5
ATOM 9036 N N . VAL A 1 101 ? 24.696 -0.691 -7.002 1.00 34.21 101 VAL A N 5
ATOM 9037 C CA . VAL A 1 101 ? 24.634 -1.843 -6.111 1.00 3.33 101 VAL A CA 5
ATOM 9038 C C . VAL A 1 101 ? 25.634 -2.915 -6.526 1.00 33.32 101 VAL A C 5
ATOM 9039 O O . VAL A 1 101 ? 25.888 -3.114 -7.715 1.00 4.23 101 VAL A O 5
ATOM 9052 N N . SER A 1 102 ? 26.200 -3.604 -5.541 1.00 55.11 102 SER A N 5
ATOM 9053 C CA . SER A 1 102 ? 27.176 -4.655 -5.803 1.00 65.42 102 SER A CA 5
ATOM 9054 C C . SER A 1 102 ? 26.514 -6.029 -5.781 1.00 63.53 102 SER A C 5
ATOM 9055 O O . SER A 1 102 ? 25.472 -6.220 -5.153 1.00 63.44 102 SER A O 5
ATOM 9063 N N . VAL A 1 103 ? 27.128 -6.985 -6.471 1.00 40.11 103 VAL A N 5
ATOM 9064 C CA . VAL A 1 103 ? 26.599 -8.344 -6.530 1.00 65.22 103 VAL A CA 5
ATOM 9065 C C . VAL A 1 103 ? 27.719 -9.373 -6.425 1.00 11.14 103 VAL A C 5
ATOM 9066 O O . VAL A 1 103 ? 28.897 -9.045 -6.569 1.00 23.32 103 VAL A O 5
ATOM 9079 N N . THR A 1 104 ? 27.344 -10.622 -6.171 1.00 74.10 104 THR A N 5
ATOM 9080 C CA . THR A 1 104 ? 28.315 -11.702 -6.044 1.00 73.40 104 THR A CA 5
ATOM 9081 C C . THR A 1 104 ? 27.823 -12.969 -6.733 1.00 31.40 104 THR A C 5
ATOM 9082 O O . THR A 1 104 ? 26.620 -13.213 -6.821 1.00 72.11 104 THR A O 5
ATOM 9093 N N . LYS A 1 105 ? 28.761 -13.775 -7.220 1.00 73.15 105 LYS A N 5
ATOM 9094 C CA . LYS A 1 105 ? 28.423 -15.019 -7.900 1.00 60.43 105 LYS A CA 5
ATOM 9095 C C . LYS A 1 105 ? 29.474 -16.091 -7.627 1.00 50.33 105 LYS A C 5
ATOM 9096 O O . LYS A 1 105 ? 30.662 -15.807 -7.480 1.00 43.40 105 LYS A O 5
ATOM 9115 N N . PRO A 1 106 ? 29.027 -17.354 -7.559 1.00 43.34 106 PRO A N 5
ATOM 9116 C CA . PRO A 1 106 ? 29.913 -18.494 -7.305 1.00 21.03 106 PRO A CA 5
ATOM 9117 C C . PRO A 1 106 ? 30.839 -18.781 -8.481 1.00 24.42 106 PRO A C 5
ATOM 9118 O O . PRO A 1 106 ? 30.632 -19.738 -9.228 1.00 62.42 106 PRO A O 5
ATOM 9129 N N . CYS A 1 107 ? 31.862 -17.949 -8.641 1.00 41.43 107 CYS A N 5
ATOM 9130 C CA . CYS A 1 107 ? 32.821 -18.113 -9.727 1.00 21.14 107 CYS A CA 5
ATOM 9131 C C . CYS A 1 107 ? 34.239 -18.259 -9.182 1.00 31.31 107 CYS A C 5
ATOM 9132 O O . CYS A 1 107 ? 34.605 -17.626 -8.191 1.00 3.34 107 CYS A O 5
ATOM 9140 N N . THR A 1 108 ? 35.036 -19.099 -9.837 1.00 3.33 108 THR A N 5
ATOM 9141 C CA . THR A 1 108 ? 36.413 -19.330 -9.419 1.00 52.15 108 THR A CA 5
ATOM 9142 C C . THR A 1 108 ? 37.352 -19.365 -10.620 1.00 44.21 108 THR A C 5
ATOM 9143 O O . THR A 1 108 ? 36.948 -19.720 -11.729 1.00 4.43 108 THR A O 5
ATOM 9154 N N . THR A 1 109 ? 38.609 -18.996 -10.393 1.00 51.22 109 THR A N 5
ATOM 9155 C CA . THR A 1 109 ? 39.606 -18.987 -11.455 1.00 43.21 109 THR A CA 5
ATOM 9156 C C . THR A 1 109 ? 40.591 -20.138 -11.295 1.00 33.43 109 THR A C 5
ATOM 9157 O O . THR A 1 109 ? 40.622 -20.806 -10.261 1.00 51.32 109 THR A O 5
ATOM 9168 N N . LYS A 1 110 ? 41.399 -20.368 -12.326 1.00 2.32 110 LYS A N 5
ATOM 9169 C CA . LYS A 1 110 ? 42.389 -21.438 -12.300 1.00 51.34 110 LYS A CA 5
ATOM 9170 C C . LYS A 1 110 ? 43.377 -21.293 -13.452 1.00 4.14 110 LYS A C 5
ATOM 9171 O O . LYS A 1 110 ? 43.338 -20.314 -14.198 1.00 2.25 110 LYS A O 5
ATOM 9190 N N . VAL A 1 111 ? 44.262 -22.274 -13.594 1.00 11.44 111 VAL A N 5
ATOM 9191 C CA . VAL A 1 111 ? 45.260 -22.257 -14.657 1.00 5.43 111 VAL A CA 5
ATOM 9192 C C . VAL A 1 111 ? 46.019 -20.934 -14.676 1.00 40.34 111 VAL A C 5
ATOM 9193 O O . VAL A 1 111 ? 45.715 -20.044 -15.469 1.00 61.35 111 VAL A O 5
ATOM 9206 N N . LYS A 1 112 ? 47.009 -20.813 -13.798 1.00 71.04 112 LYS A N 5
ATOM 9207 C CA . LYS A 1 112 ? 47.813 -19.600 -13.714 1.00 21.22 112 LYS A CA 5
ATOM 9208 C C . LYS A 1 112 ? 48.560 -19.351 -15.021 1.00 64.42 112 LYS A C 5
ATOM 9209 O O . LYS A 1 112 ? 48.504 -20.164 -15.942 1.00 61.44 112 LYS A O 5
ATOM 9228 N N . ASN A 1 113 ? 49.261 -18.224 -15.092 1.00 54.31 113 ASN A N 5
ATOM 9229 C CA . ASN A 1 113 ? 50.020 -17.870 -16.286 1.00 62.24 113 ASN A CA 5
ATOM 9230 C C . ASN A 1 113 ? 51.255 -18.754 -16.428 1.00 35.42 113 ASN A C 5
ATOM 9231 O O . ASN A 1 113 ? 51.902 -19.099 -15.439 1.00 11.43 113 ASN A O 5
ATOM 9242 N N . LYS A 1 114 ? 51.576 -19.118 -17.664 1.00 21.14 114 LYS A N 5
ATOM 9243 C CA . LYS A 1 114 ? 52.736 -19.960 -17.938 1.00 51.22 114 LYS A CA 5
ATOM 9244 C C . LYS A 1 114 ? 53.953 -19.111 -18.292 1.00 74.34 114 LYS A C 5
ATOM 9245 O O . LYS A 1 114 ? 53.839 -17.945 -18.669 1.00 50.05 114 LYS A O 5
ATOM 9264 N N . PRO A 1 115 ? 55.147 -19.711 -18.173 1.00 62.21 115 PRO A N 5
ATOM 9265 C CA . PRO A 1 115 ? 56.409 -19.030 -18.479 1.00 0.14 115 PRO A CA 5
ATOM 9266 C C . PRO A 1 115 ? 56.580 -18.768 -19.972 1.00 55.23 115 PRO A C 5
ATOM 9267 O O . PRO A 1 115 ? 56.414 -19.670 -20.793 1.00 35.54 115 PRO A O 5
ATOM 9278 N N . LYS A 1 116 ? 56.911 -17.530 -20.317 1.00 10.21 116 LYS A N 5
ATOM 9279 C CA . LYS A 1 116 ? 57.107 -17.149 -21.711 1.00 12.41 116 LYS A CA 5
ATOM 9280 C C . LYS A 1 116 ? 57.564 -15.698 -21.820 1.00 24.32 116 LYS A C 5
ATOM 9281 O O . LYS A 1 116 ? 57.669 -14.993 -20.816 1.00 62.40 116 LYS A O 5
ATOM 9300 N N . GLY A 1 117 ? 57.833 -15.258 -23.045 1.00 21.23 117 GLY A N 5
ATOM 9301 C CA . GLY A 1 117 ? 58.275 -13.892 -23.262 1.00 3.14 117 GLY A CA 5
ATOM 9302 C C . GLY A 1 117 ? 59.731 -13.688 -22.897 1.00 34.01 117 GLY A C 5
ATOM 9303 O O . GLY A 1 117 ? 60.062 -13.459 -21.732 1.00 74.50 117 GLY A O 5
ATOM 9307 N N . LYS A 1 118 ? 60.607 -13.774 -23.892 1.00 72.12 118 LYS A N 5
ATOM 9308 C CA . LYS A 1 118 ? 62.038 -13.599 -23.672 1.00 50.52 118 LYS A CA 5
ATOM 9309 C C . LYS A 1 118 ? 62.720 -13.060 -24.923 1.00 62.44 118 LYS A C 5
ATOM 9310 O O . LYS A 1 118 ? 62.076 -12.852 -25.954 1.00 32.21 118 LYS A O 5
ATOM 9329 N N . LYS A 1 119 ? 64.027 -12.835 -24.832 1.00 54.50 119 LYS A N 5
ATOM 9330 C CA . LYS A 1 119 ? 64.797 -12.322 -25.958 1.00 32.44 119 LYS A CA 5
ATOM 9331 C C . LYS A 1 119 ? 64.709 -13.267 -27.152 1.00 55.12 119 LYS A C 5
ATOM 9332 O O . LYS A 1 119 ? 64.755 -12.835 -28.303 1.00 73.31 119 LYS A O 5
ATOM 9351 N N . GLY A 1 120 ? 64.579 -14.560 -26.871 1.00 20.14 120 GLY A N 5
ATOM 9352 C CA . GLY A 1 120 ? 64.485 -15.544 -27.932 1.00 33.40 120 GLY A CA 5
ATOM 9353 C C . GLY A 1 120 ? 63.267 -15.335 -28.811 1.00 34.32 120 GLY A C 5
ATOM 9354 O O . GLY A 1 120 ? 63.322 -15.553 -30.022 1.00 11.44 120 GLY A O 5
ATOM 9358 N N . LYS A 1 121 ? 62.166 -14.915 -28.201 1.00 44.31 121 LYS A N 5
ATOM 9359 C CA . LYS A 1 121 ? 60.928 -14.675 -28.935 1.00 41.23 121 LYS A CA 5
ATOM 9360 C C . LYS A 1 121 ? 60.946 -13.301 -29.598 1.00 55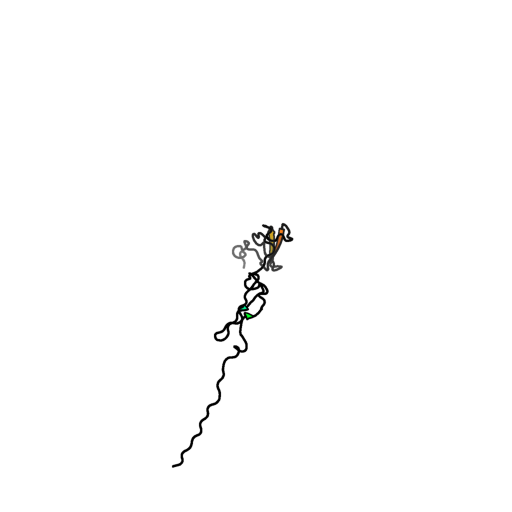.23 121 LYS A C 5
ATOM 9361 O O . LYS A 1 121 ? 60.658 -12.290 -28.959 1.00 63.31 121 LYS A O 5
ATOM 9380 N N . GLY A 1 122 ? 61.283 -13.274 -30.884 1.00 5.31 122 GLY A N 5
ATOM 9381 C CA . GLY A 1 122 ? 61.329 -12.018 -31.610 1.00 71.22 122 GLY A CA 5
ATOM 9382 C C . GLY A 1 122 ? 62.594 -11.872 -32.433 1.00 64.11 122 GLY A C 5
ATOM 9383 O O . GLY A 1 122 ? 63.547 -12.630 -32.260 1.00 61.53 122 GLY A O 5
ATOM 9387 N N . LYS A 1 123 ? 62.602 -10.893 -33.332 1.00 73.41 123 LYS A N 5
ATOM 9388 C CA . LYS A 1 123 ? 63.759 -10.649 -34.186 1.00 34.33 123 LYS A CA 5
ATOM 9389 C C . LYS A 1 123 ? 64.363 -9.276 -33.904 1.00 75.15 123 LYS A C 5
ATOM 9390 O O . LYS A 1 123 ? 63.652 -8.272 -33.865 1.00 23.23 123 LYS A O 5
ATOM 9409 N N . GLY A 1 124 ? 65.678 -9.241 -33.712 1.00 40.22 124 GLY A N 5
ATOM 9410 C CA . GLY A 1 124 ? 66.354 -7.987 -33.438 1.00 1.54 124 GLY A CA 5
ATOM 9411 C C . GLY A 1 124 ? 67.862 -8.136 -33.403 1.00 41.02 124 GLY A C 5
ATOM 9412 O O . GLY A 1 124 ? 68.398 -8.904 -32.603 1.00 21.12 124 GLY A O 5
ATOM 9416 N N . ASN A 1 125 ? 68.548 -7.405 -34.274 1.00 64.10 125 ASN A N 5
ATOM 9417 C CA . ASN A 1 125 ? 70.004 -7.462 -34.341 1.00 65.20 125 ASN A CA 5
ATOM 9418 C C . ASN A 1 125 ? 70.632 -6.773 -33.132 1.00 53.25 125 ASN A C 5
ATOM 9419 O O . ASN A 1 125 ? 71.301 -7.411 -32.321 1.00 5.44 125 ASN A O 5
ATOM 9431 N N . GLY A 1 1 ? 18.442 14.078 -72.946 1.00 75.34 1 GLY A N 6
ATOM 9432 C CA . GLY A 1 1 ? 17.046 14.477 -72.964 1.00 3.03 1 GLY A CA 6
ATOM 9433 C C . GLY A 1 1 ? 16.159 13.507 -72.211 1.00 3.52 1 GLY A C 6
ATOM 9434 O O . GLY A 1 1 ? 16.485 12.327 -72.081 1.00 10.51 1 GLY A O 6
ATOM 9440 N N . SER A 1 2 ? 15.033 14.005 -71.709 1.00 32.21 2 SER A N 6
ATOM 9441 C CA . SER A 1 2 ? 14.097 13.176 -70.959 1.00 63.23 2 SER A CA 6
ATOM 9442 C C . SER A 1 2 ? 12.818 13.948 -70.645 1.00 23.43 2 SER A C 6
ATOM 9443 O O . SER A 1 2 ? 12.849 14.977 -69.972 1.00 74.33 2 SER A O 6
ATOM 9451 N N . LYS A 1 3 ? 11.694 13.441 -71.138 1.00 32.34 3 LYS A N 6
ATOM 9452 C CA . LYS A 1 3 ? 10.402 14.079 -70.911 1.00 71.55 3 LYS A CA 6
ATOM 9453 C C . LYS A 1 3 ? 9.435 13.120 -70.225 1.00 13.31 3 LYS A C 6
ATOM 9454 O O . LYS A 1 3 ? 9.594 11.903 -70.300 1.00 34.22 3 LYS A O 6
ATOM 9473 N N . ASN A 1 4 ? 8.429 13.678 -69.558 1.00 62.02 4 ASN A N 6
ATOM 9474 C CA . ASN A 1 4 ? 7.436 12.871 -68.858 1.00 13.14 4 ASN A CA 6
ATOM 9475 C C . ASN A 1 4 ? 6.378 13.757 -68.206 1.00 11.34 4 ASN A C 6
ATOM 9476 O O . ASN A 1 4 ? 6.570 14.963 -68.054 1.00 54.03 4 ASN A O 6
ATOM 9487 N N . LYS A 1 5 ? 5.260 13.149 -67.823 1.00 63.33 5 LYS A N 6
ATOM 9488 C CA . LYS A 1 5 ? 4.172 13.881 -67.185 1.00 22.02 5 LYS A CA 6
ATOM 9489 C C . LYS A 1 5 ? 3.310 12.945 -66.343 1.00 55.54 5 LYS A C 6
ATOM 9490 O O . LYS A 1 5 ? 2.297 12.426 -66.814 1.00 73.21 5 LYS A O 6
ATOM 9509 N N . LYS A 1 6 ? 3.714 12.737 -65.095 1.00 51.11 6 LYS A N 6
ATOM 9510 C CA . LYS A 1 6 ? 2.976 11.868 -64.186 1.00 3.33 6 LYS A CA 6
ATOM 9511 C C . LYS A 1 6 ? 2.030 12.678 -63.305 1.00 14.35 6 LYS A C 6
ATOM 9512 O O . LYS A 1 6 ? 2.232 13.872 -63.098 1.00 53.34 6 LYS A O 6
ATOM 9531 N N . GLU A 1 7 ? 0.996 12.017 -62.792 1.00 64.00 7 GLU A N 6
ATOM 9532 C CA . GLU A 1 7 ? 0.019 12.677 -61.935 1.00 53.14 7 GLU A CA 6
ATOM 9533 C C . GLU A 1 7 ? -0.796 11.654 -61.149 1.00 35.43 7 GLU A C 6
ATOM 9534 O O . GLU A 1 7 ? -0.587 10.447 -61.276 1.00 33.40 7 GLU A O 6
ATOM 9546 N N . LYS A 1 8 ? -1.726 12.144 -60.336 1.00 32.44 8 LYS A N 6
ATOM 9547 C CA . LYS A 1 8 ? -2.573 11.274 -59.530 1.00 22.23 8 LYS A CA 6
ATOM 9548 C C . LYS A 1 8 ? -3.819 12.015 -59.058 1.00 55.10 8 LYS A C 6
ATOM 9549 O O . LYS A 1 8 ? -3.734 13.133 -58.552 1.00 21.40 8 LYS A O 6
ATOM 9568 N N . ASN A 1 9 ? -4.977 11.383 -59.224 1.00 0.04 9 ASN A N 6
ATOM 9569 C CA . ASN A 1 9 ? -6.242 11.983 -58.813 1.00 30.54 9 ASN A CA 6
ATOM 9570 C C . ASN A 1 9 ? -6.792 11.292 -57.569 1.00 73.54 9 ASN A C 6
ATOM 9571 O O . ASN A 1 9 ? -7.024 10.083 -57.567 1.00 60.42 9 ASN A O 6
ATOM 9582 N N . LYS A 1 10 ? -7.001 12.070 -56.512 1.00 24.43 10 LYS A N 6
ATOM 9583 C CA . LYS A 1 10 ? -7.525 11.536 -55.260 1.00 14.10 10 LYS A CA 6
ATOM 9584 C C . LYS A 1 10 ? -8.733 12.340 -54.790 1.00 55.20 10 LYS A C 6
ATOM 9585 O O . LYS A 1 10 ? -9.047 13.390 -55.349 1.00 14.01 10 LYS A O 6
ATOM 9604 N N . GLY A 1 11 ? -9.406 11.840 -53.758 1.00 72.04 11 GLY A N 6
ATOM 9605 C CA . GLY A 1 11 ? -10.570 12.527 -53.229 1.00 13.14 11 GLY A CA 6
ATOM 9606 C C . GLY A 1 11 ? -10.654 12.447 -51.718 1.00 62.33 11 GLY A C 6
ATOM 9607 O O . GLY A 1 11 ? -9.708 12.018 -51.058 1.00 33.44 11 GLY A O 6
ATOM 9611 N N . GLY A 1 12 ? -11.790 12.864 -51.166 1.00 21.33 12 GLY A N 6
ATOM 9612 C CA . GLY A 1 12 ? -11.971 12.832 -49.726 1.00 34.42 12 GLY A CA 6
ATOM 9613 C C . GLY A 1 12 ? -13.300 13.419 -49.297 1.00 42.33 12 GLY A C 6
ATOM 9614 O O . GLY A 1 12 ? -14.101 13.842 -50.132 1.00 4.22 12 GLY A O 6
ATOM 9618 N N . LYS A 1 13 ? -13.538 13.445 -47.990 1.00 10.31 13 LYS A N 6
ATOM 9619 C CA . LYS A 1 13 ? -14.780 13.985 -47.449 1.00 42.12 13 LYS A CA 6
ATOM 9620 C C . LYS A 1 13 ? -14.768 13.956 -45.923 1.00 24.45 13 LYS A C 6
ATOM 9621 O O . LYS A 1 13 ? -13.834 13.439 -45.311 1.00 15.04 13 LYS A O 6
ATOM 9640 N N . GLY A 1 14 ? -15.811 14.512 -45.317 1.00 34.04 14 GLY A N 6
ATOM 9641 C CA . GLY A 1 14 ? -15.901 14.536 -43.868 1.00 74.11 14 GLY A CA 6
ATOM 9642 C C . GLY A 1 14 ? -15.014 15.599 -43.250 1.00 14.01 14 GLY A C 6
ATOM 9643 O O . GLY A 1 14 ? -13.793 15.561 -43.397 1.00 61.44 14 GLY A O 6
ATOM 9647 N N . GLY A 1 15 ? -15.629 16.553 -42.558 1.00 54.14 15 GLY A N 6
ATOM 9648 C CA . GLY A 1 15 ? -14.873 17.618 -41.928 1.00 63.11 15 GLY A CA 6
ATOM 9649 C C . GLY A 1 15 ? -15.545 18.146 -40.676 1.00 2.35 15 GLY A C 6
ATOM 9650 O O . GLY A 1 15 ? -15.880 19.326 -40.592 1.00 54.51 15 GLY A O 6
ATOM 9654 N N . ALA A 1 16 ? -15.743 17.266 -39.699 1.00 51.13 16 ALA A N 6
ATOM 9655 C CA . ALA A 1 16 ? -16.379 17.649 -38.444 1.00 22.15 16 ALA A CA 6
ATOM 9656 C C . ALA A 1 16 ? -15.731 16.938 -37.260 1.00 35.44 16 ALA A C 6
ATOM 9657 O O . ALA A 1 16 ? -16.411 16.286 -36.467 1.00 74.12 16 ALA A O 6
ATOM 9664 N N . ASP A 1 17 ? -14.414 17.065 -37.148 1.00 54.23 17 ASP A N 6
ATOM 9665 C CA . ASP A 1 17 ? -13.674 16.436 -36.061 1.00 51.23 17 ASP A CA 6
ATOM 9666 C C . ASP A 1 17 ? -13.758 14.915 -36.157 1.00 21.11 17 ASP A C 6
ATOM 9667 O O . ASP A 1 17 ? -14.706 14.370 -36.721 1.00 3.51 17 ASP A O 6
ATOM 9676 N N . CYS A 1 18 ? -12.760 14.236 -35.602 1.00 72.13 18 CYS A N 6
ATOM 9677 C CA . CYS A 1 18 ? -12.718 12.780 -35.626 1.00 65.43 18 CYS A CA 6
ATOM 9678 C C . CYS A 1 18 ? -13.311 12.198 -34.346 1.00 53.30 18 CYS A C 6
ATOM 9679 O O . CYS A 1 18 ? -12.739 12.337 -33.266 1.00 41.31 18 CYS A O 6
ATOM 9687 N N . ALA A 1 19 ? -14.463 11.547 -34.477 1.00 23.52 19 ALA A N 6
ATOM 9688 C CA . ALA A 1 19 ? -15.133 10.941 -33.333 1.00 65.13 19 ALA A CA 6
ATOM 9689 C C . ALA A 1 19 ? -14.175 10.060 -32.538 1.00 75.24 19 ALA A C 6
ATOM 9690 O O . ALA A 1 19 ? -13.862 10.352 -31.385 1.00 0.12 19 ALA A O 6
ATOM 9697 N N . GLU A 1 20 ? -13.715 8.981 -33.164 1.00 1.32 20 GLU A N 6
ATOM 9698 C CA . GLU A 1 20 ? -12.795 8.056 -32.512 1.00 70.31 20 GLU A CA 6
ATOM 9699 C C . GLU A 1 20 ? -11.368 8.269 -33.012 1.00 24.45 20 GLU A C 6
ATOM 9700 O O . GLU A 1 20 ? -10.933 7.628 -33.969 1.00 24.41 20 GLU A O 6
ATOM 9712 N N . TRP A 1 21 ? -10.647 9.170 -32.357 1.00 64.43 21 TRP A N 6
ATOM 9713 C CA . TRP A 1 21 ? -9.269 9.467 -32.734 1.00 23.33 21 TRP A CA 6
ATOM 9714 C C . TRP A 1 21 ? -8.385 8.234 -32.580 1.00 72.51 21 TRP A C 6
ATOM 9715 O O . TRP A 1 21 ? -8.250 7.688 -31.485 1.00 44.32 21 TRP A O 6
ATOM 9736 N N . LEU A 1 22 ? -7.783 7.801 -33.683 1.00 53.23 22 LEU A N 6
ATOM 9737 C CA . LEU A 1 22 ? -6.910 6.632 -33.670 1.00 43.21 22 LEU A CA 6
ATOM 9738 C C . LEU A 1 22 ? -5.448 7.042 -33.819 1.00 51.13 22 LEU A C 6
ATOM 9739 O O . LEU A 1 22 ? -5.076 7.707 -34.787 1.00 52.30 22 LEU A O 6
ATOM 9755 N N . TYR A 1 23 ? -4.625 6.641 -32.858 1.00 44.41 23 TYR A N 6
ATOM 9756 C CA . TYR A 1 23 ? -3.204 6.966 -32.883 1.00 14.22 23 TYR A CA 6
ATOM 9757 C C . TYR A 1 23 ? -2.357 5.699 -32.961 1.00 43.25 23 TYR A C 6
ATOM 9758 O O . TYR A 1 23 ? -2.694 4.676 -32.366 1.00 32.12 23 TYR A O 6
ATOM 9776 N N . GLY A 1 24 ? -1.253 5.779 -33.697 1.00 2.24 24 GLY A N 6
ATOM 9777 C CA . GLY A 1 24 ? -0.373 4.633 -33.840 1.00 60.00 24 GLY A CA 6
ATOM 9778 C C . GLY A 1 24 ? 0.537 4.450 -32.642 1.00 5.53 24 GLY A C 6
ATOM 9779 O O . GLY A 1 24 ? 0.143 4.718 -31.508 1.00 74.14 24 GLY A O 6
ATOM 9783 N N . SER A 1 25 ? 1.757 3.986 -32.893 1.00 62.11 25 SER A N 6
ATOM 9784 C CA . SER A 1 25 ? 2.724 3.761 -31.825 1.00 3.12 25 SER A CA 6
ATOM 9785 C C . SER A 1 25 ? 3.141 5.079 -31.182 1.00 41.22 25 SER A C 6
ATOM 9786 O O . SER A 1 25 ? 2.876 6.157 -31.717 1.00 0.23 25 SER A O 6
ATOM 9794 N N . CYS A 1 26 ? 3.794 4.987 -30.028 1.00 53.44 26 CYS A N 6
ATOM 9795 C CA . CYS A 1 26 ? 4.248 6.172 -29.310 1.00 4.30 26 CYS A CA 6
ATOM 9796 C C . CYS A 1 26 ? 5.743 6.395 -29.517 1.00 40.43 26 CYS A C 6
ATOM 9797 O O . CYS A 1 26 ? 6.539 5.459 -29.436 1.00 3.04 26 CYS A O 6
ATOM 9805 N N . VAL A 1 27 ? 6.119 7.642 -29.784 1.00 3.20 27 VAL A N 6
ATOM 9806 C CA . VAL A 1 27 ? 7.518 7.989 -30.001 1.00 54.53 27 VAL A CA 6
ATOM 9807 C C . VAL A 1 27 ? 8.073 8.794 -28.831 1.00 12.54 27 VAL A C 6
ATOM 9808 O O . VAL A 1 27 ? 7.651 9.924 -28.588 1.00 51.54 27 VAL A O 6
ATOM 9821 N N . ALA A 1 28 ? 9.021 8.204 -28.110 1.00 13.22 28 ALA A N 6
ATOM 9822 C CA . ALA A 1 28 ? 9.636 8.868 -26.967 1.00 55.30 28 ALA A CA 6
ATOM 9823 C C . ALA A 1 28 ? 10.411 10.106 -27.405 1.00 64.44 28 ALA A C 6
ATOM 9824 O O . ALA A 1 28 ? 10.945 10.157 -28.512 1.00 52.22 28 ALA A O 6
ATOM 9831 N N . ASN A 1 29 ? 10.471 11.102 -26.525 1.00 20.34 29 ASN A N 6
ATOM 9832 C CA . ASN A 1 29 ? 11.182 12.340 -26.821 1.00 23.22 29 ASN A CA 6
ATOM 9833 C C . ASN A 1 29 ? 12.622 12.054 -27.240 1.00 33.10 29 ASN A C 6
ATOM 9834 O O . ASN A 1 29 ? 13.036 12.398 -28.347 1.00 41.44 29 ASN A O 6
ATOM 9845 N N . ASN A 1 30 ? 13.377 11.422 -26.349 1.00 71.14 30 ASN A N 6
ATOM 9846 C CA . ASN A 1 30 ? 14.770 11.090 -26.626 1.00 52.01 30 ASN A CA 6
ATOM 9847 C C . ASN A 1 30 ? 14.887 10.244 -27.891 1.00 52.53 30 ASN A C 6
ATOM 9848 O O . ASN A 1 30 ? 15.852 10.364 -28.642 1.00 15.22 30 ASN A O 6
ATOM 9859 N N . GLY A 1 31 ? 13.894 9.389 -28.118 1.00 54.43 31 GLY A N 6
ATOM 9860 C CA . GLY A 1 31 ? 13.903 8.537 -29.292 1.00 2.01 31 GLY A CA 6
ATOM 9861 C C . GLY A 1 31 ? 14.138 7.079 -28.948 1.00 14.24 31 GLY A C 6
ATOM 9862 O O . GLY A 1 31 ? 14.769 6.349 -29.711 1.00 1.20 31 GLY A O 6
ATOM 9866 N N . ASP A 1 32 ? 13.628 6.655 -27.797 1.00 71.20 32 ASP A N 6
ATOM 9867 C CA . ASP A 1 32 ? 13.785 5.275 -27.353 1.00 43.13 32 ASP A CA 6
ATOM 9868 C C . ASP A 1 32 ? 12.548 4.804 -26.595 1.00 40.24 32 ASP A C 6
ATOM 9869 O O . ASP A 1 32 ? 11.742 4.033 -27.118 1.00 71.51 32 ASP A O 6
ATOM 9878 N N . CYS A 1 33 ? 12.404 5.273 -25.360 1.00 11.33 33 CYS A N 6
ATOM 9879 C CA . CYS A 1 33 ? 11.266 4.899 -24.528 1.00 43.22 33 CYS A CA 6
ATOM 9880 C C . CYS A 1 33 ? 10.928 6.009 -23.538 1.00 44.22 33 CYS A C 6
ATOM 9881 O O . CYS A 1 33 ? 11.762 6.862 -23.236 1.00 73.13 33 CYS A O 6
ATOM 9889 N N . GLY A 1 34 ? 9.698 5.991 -23.035 1.00 45.35 34 GLY A N 6
ATOM 9890 C CA . GLY A 1 34 ? 9.270 7.001 -22.083 1.00 61.43 34 GLY A CA 6
ATOM 9891 C C . GLY A 1 34 ? 8.408 8.071 -22.721 1.00 23.41 34 GLY A C 6
ATOM 9892 O O . GLY A 1 34 ? 8.188 8.058 -23.932 1.00 0.10 34 GLY A O 6
ATOM 9896 N N . GLN A 1 35 ? 7.917 8.998 -21.906 1.00 35.31 35 GLN A N 6
ATOM 9897 C CA . GLN A 1 35 ? 7.072 10.079 -22.399 1.00 63.22 35 GLN A CA 6
ATOM 9898 C C . GLN A 1 35 ? 7.719 10.775 -23.592 1.00 54.34 35 GLN A C 6
ATOM 9899 O O . GLN A 1 35 ? 8.899 11.123 -23.556 1.00 41.22 35 GLN A O 6
ATOM 9913 N N . GLY A 1 36 ? 6.938 10.975 -24.649 1.00 54.11 36 GLY A N 6
ATOM 9914 C CA . GLY A 1 36 ? 7.452 11.629 -25.839 1.00 10.41 36 GLY A CA 6
ATOM 9915 C C . GLY A 1 36 ? 6.389 12.426 -26.567 1.00 51.21 36 GLY A C 6
ATOM 9916 O O . GLY A 1 36 ? 5.918 13.447 -26.068 1.00 72.42 36 GLY A O 6
ATOM 9920 N N . MET A 1 37 ? 6.010 11.960 -27.754 1.00 65.52 37 MET A N 6
ATOM 9921 C CA . MET A 1 37 ? 4.996 12.638 -28.552 1.00 21.33 37 MET A CA 6
ATOM 9922 C C . MET A 1 37 ? 4.240 11.643 -29.429 1.00 64.04 37 MET A C 6
ATOM 9923 O O . MET A 1 37 ? 4.783 10.610 -29.821 1.00 73.34 37 MET A O 6
ATOM 9937 N N . ARG A 1 38 ? 2.986 11.963 -29.730 1.00 11.44 38 ARG A N 6
ATOM 9938 C CA . ARG A 1 38 ? 2.155 11.097 -30.558 1.00 40.11 38 ARG A CA 6
ATOM 9939 C C . ARG A 1 38 ? 1.193 11.918 -31.410 1.00 75.15 38 ARG A C 6
ATOM 9940 O O . ARG A 1 38 ? 0.560 12.853 -30.920 1.00 73.13 38 ARG A O 6
ATOM 9961 N N . GLU A 1 39 ? 1.088 11.563 -32.687 1.00 73.33 39 GLU A N 6
ATOM 9962 C CA . GLU A 1 39 ? 0.205 12.269 -33.607 1.00 60.25 39 GLU A CA 6
ATOM 9963 C C . GLU A 1 39 ? -0.933 11.364 -34.070 1.00 75.55 39 GLU A C 6
ATOM 9964 O O . GLU A 1 39 ? -0.706 10.353 -34.734 1.00 75.51 39 GLU A O 6
ATOM 9976 N N . GLY A 1 40 ? -2.159 11.735 -33.715 1.00 44.12 40 GLY A N 6
ATOM 9977 C CA . GLY A 1 40 ? -3.315 10.946 -34.102 1.00 21.22 40 GLY A CA 6
ATOM 9978 C C . GLY A 1 40 ? -3.775 11.247 -35.514 1.00 74.41 40 GLY A C 6
ATOM 9979 O O . GLY A 1 40 ? -4.166 12.374 -35.820 1.00 31.44 40 GLY A O 6
ATOM 9983 N N . THR A 1 41 ? -3.726 10.238 -36.378 1.00 52.11 41 THR A N 6
ATOM 9984 C CA . THR A 1 41 ? -4.139 10.402 -37.767 1.00 63.40 41 THR A CA 6
ATOM 9985 C C . THR A 1 41 ? -5.265 9.436 -38.122 1.00 53.01 41 THR A C 6
ATOM 9986 O O . THR A 1 41 ? -5.129 8.223 -37.968 1.00 23.13 41 THR A O 6
ATOM 9997 N N . CYS A 1 42 ? -6.377 9.984 -38.598 1.00 34.13 42 CYS A N 6
ATOM 9998 C CA . CYS A 1 42 ? -7.530 9.173 -38.977 1.00 63.34 42 CYS A CA 6
ATOM 9999 C C . CYS A 1 42 ? -8.093 9.623 -40.322 1.00 42.11 42 CYS A C 6
ATOM 10000 O O . CYS A 1 42 ? -8.638 10.719 -40.443 1.00 63.32 42 CYS A O 6
ATOM 10008 N N . ASN A 1 43 ? -7.958 8.767 -41.330 1.00 65.05 43 ASN A N 6
ATOM 10009 C CA . ASN A 1 43 ? -8.454 9.075 -42.665 1.00 75.23 43 ASN A CA 6
ATOM 10010 C C . ASN A 1 43 ? -7.683 10.241 -43.276 1.00 32.22 43 ASN A C 6
ATOM 10011 O O . ASN A 1 43 ? -6.748 10.042 -44.051 1.00 44.44 43 ASN A O 6
ATOM 10022 N N . GLU A 1 44 ? -8.083 11.458 -42.921 1.00 73.32 44 GLU A N 6
ATOM 10023 C CA . GLU A 1 44 ? -7.430 12.657 -43.435 1.00 21.55 44 GLU A CA 6
ATOM 10024 C C . GLU A 1 44 ? -7.415 13.762 -42.382 1.00 34.31 44 GLU A C 6
ATOM 10025 O O . GLU A 1 44 ? -7.659 14.929 -42.692 1.00 64.21 44 GLU A O 6
ATOM 10037 N N . GLN A 1 45 ? -7.130 13.385 -41.141 1.00 31.35 45 GLN A N 6
ATOM 10038 C CA . GLN A 1 45 ? -7.084 14.344 -40.043 1.00 14.23 45 GLN A CA 6
ATOM 10039 C C . GLN A 1 45 ? -5.849 14.122 -39.177 1.00 74.35 45 GLN A C 6
ATOM 10040 O O . GLN A 1 45 ? -5.188 13.089 -39.272 1.00 2.35 45 GLN A O 6
ATOM 10054 N N . THR A 1 46 ? -5.542 15.102 -38.333 1.00 52.32 46 THR A N 6
ATOM 10055 C CA . THR A 1 46 ? -4.384 15.016 -37.450 1.00 34.43 46 THR A CA 6
ATOM 10056 C C . THR A 1 46 ? -4.750 15.405 -36.023 1.00 42.35 46 THR A C 6
ATOM 10057 O O . THR A 1 46 ? -5.693 16.164 -35.798 1.00 33.23 46 THR A O 6
ATOM 10068 N N . ARG A 1 47 ? -4.000 14.879 -35.060 1.00 32.53 47 ARG A N 6
ATOM 10069 C CA . ARG A 1 47 ? -4.247 15.171 -33.654 1.00 43.24 47 ARG A CA 6
ATOM 10070 C C . ARG A 1 47 ? -2.944 15.166 -32.860 1.00 63.34 47 ARG A C 6
ATOM 10071 O O . ARG A 1 47 ? -1.939 14.607 -33.300 1.00 30.32 47 ARG A O 6
ATOM 10092 N N . LYS A 1 48 ? -2.966 15.793 -31.689 1.00 74.14 48 LYS A N 6
ATOM 10093 C CA . LYS A 1 48 ? -1.788 15.862 -30.833 1.00 15.24 48 LYS A CA 6
ATOM 10094 C C . LYS A 1 48 ? -2.064 15.222 -29.476 1.00 24.15 48 LYS A C 6
ATOM 10095 O O . LYS A 1 48 ? -3.040 15.559 -28.807 1.00 62.10 48 LYS A O 6
ATOM 10114 N N . VAL A 1 49 ? -1.196 14.297 -29.076 1.00 55.31 49 VAL A N 6
ATOM 10115 C CA . VAL A 1 49 ? -1.345 13.612 -27.797 1.00 53.30 49 VAL A CA 6
ATOM 10116 C C . VAL A 1 49 ? 0.008 13.181 -27.243 1.00 32.22 49 VAL A C 6
ATOM 10117 O O . VAL A 1 49 ? 0.906 12.798 -27.995 1.00 4.40 49 VAL A O 6
ATOM 10130 N N . LYS A 1 50 ? 0.150 13.247 -25.925 1.00 11.03 50 LYS A N 6
ATOM 10131 C CA . LYS A 1 50 ? 1.393 12.862 -25.267 1.00 74.31 50 LYS A CA 6
ATOM 10132 C C . LYS A 1 50 ? 1.227 11.545 -24.518 1.00 24.23 50 LYS A C 6
ATOM 10133 O O . LYS A 1 50 ? 0.330 11.399 -23.688 1.00 12.01 50 LYS A O 6
ATOM 10152 N N . CYS A 1 51 ? 2.099 10.586 -24.814 1.00 74.02 51 CYS A N 6
ATOM 10153 C CA . CYS A 1 51 ? 2.051 9.280 -24.167 1.00 42.31 51 CYS A CA 6
ATOM 10154 C C . CYS A 1 51 ? 3.457 8.762 -23.882 1.00 24.22 51 CYS A C 6
ATOM 10155 O O . CYS A 1 51 ? 4.447 9.351 -24.316 1.00 15.43 51 CYS A O 6
ATOM 10163 N N . ARG A 1 52 ? 3.536 7.655 -23.150 1.00 64.42 52 ARG A N 6
ATOM 10164 C CA . ARG A 1 52 ? 4.821 7.058 -22.806 1.00 40.13 52 ARG A CA 6
ATOM 10165 C C . ARG A 1 52 ? 5.060 5.783 -23.610 1.00 35.55 52 ARG A C 6
ATOM 10166 O O . ARG A 1 52 ? 4.131 5.021 -23.876 1.00 21.21 52 ARG A O 6
ATOM 10187 N N . VAL A 1 53 ? 6.312 5.559 -23.996 1.00 31.21 53 VAL A N 6
ATOM 10188 C CA . VAL A 1 53 ? 6.675 4.378 -24.769 1.00 20.32 53 VAL A CA 6
ATOM 10189 C C . VAL A 1 53 ? 7.448 3.378 -23.917 1.00 74.44 53 VAL A C 6
ATOM 10190 O O . VAL A 1 53 ? 8.673 3.433 -23.809 1.00 44.10 53 VAL A O 6
ATOM 10203 N N . PRO A 1 54 ? 6.717 2.440 -23.295 1.00 40.15 54 PRO A N 6
ATOM 10204 C CA . PRO A 1 54 ? 7.313 1.410 -22.441 1.00 62.42 54 PRO A CA 6
ATOM 10205 C C . PRO A 1 54 ? 8.120 0.391 -23.238 1.00 33.23 54 PRO A C 6
ATOM 10206 O O . PRO A 1 54 ? 7.663 -0.111 -24.267 1.00 70.12 54 PRO A O 6
ATOM 10217 N N . CYS A 1 55 ? 9.322 0.088 -22.759 1.00 50.42 55 CYS A N 6
ATOM 10218 C CA . CYS A 1 55 ? 10.193 -0.871 -23.429 1.00 21.12 55 CYS A CA 6
ATOM 10219 C C . CYS A 1 55 ? 9.835 -2.301 -23.031 1.00 40.33 55 CYS A C 6
ATOM 10220 O O . CYS A 1 55 ? 9.164 -2.527 -22.025 1.00 55.14 55 CYS A O 6
ATOM 10228 N N . ASN A 1 56 ? 10.287 -3.262 -23.829 1.00 14.21 56 ASN A N 6
ATOM 10229 C CA . ASN A 1 56 ? 10.014 -4.670 -23.561 1.00 34.21 56 ASN A CA 6
ATOM 10230 C C . ASN A 1 56 ? 8.519 -4.959 -23.649 1.00 3.41 56 ASN A C 6
ATOM 10231 O O . ASN A 1 56 ? 7.960 -5.650 -22.797 1.00 1.22 56 ASN A O 6
ATOM 10242 N N . TRP A 1 57 ? 7.878 -4.429 -24.683 1.00 70.10 57 TRP A N 6
ATOM 10243 C CA . TRP A 1 57 ? 6.448 -4.631 -24.882 1.00 43.20 57 TRP A CA 6
ATOM 10244 C C . TRP A 1 57 ? 6.093 -6.112 -24.816 1.00 5.11 57 TRP A C 6
ATOM 10245 O O . TRP A 1 57 ? 5.245 -6.524 -24.023 1.00 33.21 57 TRP A O 6
ATOM 10266 N N . LYS A 1 58 ? 6.748 -6.911 -25.650 1.00 32.13 58 LYS A N 6
ATOM 10267 C CA . LYS A 1 58 ? 6.504 -8.349 -25.686 1.00 61.54 58 LYS A CA 6
ATOM 10268 C C . LYS A 1 58 ? 7.662 -9.113 -25.052 1.00 33.14 58 LYS A C 6
ATOM 10269 O O . LYS A 1 58 ? 8.301 -9.941 -25.702 1.00 4.22 58 LYS A O 6
ATOM 10288 N N . LYS A 1 59 ? 7.927 -8.830 -23.781 1.00 23.24 59 LYS A N 6
ATOM 10289 C CA . LYS A 1 59 ? 9.006 -9.492 -23.058 1.00 21.43 59 LYS A CA 6
ATOM 10290 C C . LYS A 1 59 ? 8.920 -9.200 -21.565 1.00 64.24 59 LYS A C 6
ATOM 10291 O O . LYS A 1 59 ? 8.260 -8.249 -21.146 1.00 71.54 59 LYS A O 6
ATOM 10310 N N . GLU A 1 60 ? 9.593 -10.022 -20.765 1.00 61.23 60 GLU A N 6
ATOM 10311 C CA . GLU A 1 60 ? 9.591 -9.849 -19.317 1.00 71.02 60 GLU A CA 6
ATOM 10312 C C . GLU A 1 60 ? 11.003 -9.980 -18.752 1.00 33.53 60 GLU A C 6
ATOM 10313 O O . GLU A 1 60 ? 11.720 -10.933 -19.057 1.00 20.13 60 GLU A O 6
ATOM 10325 N N . PHE A 1 61 ? 11.397 -9.015 -17.929 1.00 45.44 61 PHE A N 6
ATOM 10326 C CA . PHE A 1 61 ? 12.722 -9.021 -17.321 1.00 53.11 61 PHE A CA 6
ATOM 10327 C C . PHE A 1 61 ? 12.780 -8.068 -16.131 1.00 40.52 61 PHE A C 6
ATOM 10328 O O . PHE A 1 61 ? 12.823 -6.850 -16.297 1.00 31.32 61 PHE A O 6
ATOM 10345 N N . GLY A 1 62 ? 12.779 -8.633 -14.928 1.00 62.00 62 GLY A N 6
ATOM 10346 C CA . GLY A 1 62 ? 12.830 -7.821 -13.725 1.00 15.22 62 GLY A CA 6
ATOM 10347 C C . GLY A 1 62 ? 11.815 -8.255 -12.688 1.00 50.52 62 GLY A C 6
ATOM 10348 O O . GLY A 1 62 ? 11.164 -9.289 -12.841 1.00 41.10 62 GLY A O 6
ATOM 10352 N N . ALA A 1 63 ? 11.677 -7.465 -11.628 1.00 70.25 63 ALA A N 6
ATOM 10353 C CA . ALA A 1 63 ? 10.733 -7.774 -10.562 1.00 72.44 63 ALA A CA 6
ATOM 10354 C C . ALA A 1 63 ? 10.512 -6.565 -9.658 1.00 21.13 63 ALA A C 6
ATOM 10355 O O . ALA A 1 63 ? 9.376 -6.156 -9.421 1.00 15.03 63 ALA A O 6
ATOM 10362 N N . ASP A 1 64 ? 11.605 -6.001 -9.156 1.00 73.15 64 ASP A N 6
ATOM 10363 C CA . ASP A 1 64 ? 11.530 -4.838 -8.277 1.00 13.04 64 ASP A CA 6
ATOM 10364 C C . ASP A 1 64 ? 12.467 -3.733 -8.757 1.00 33.04 64 ASP A C 6
ATOM 10365 O O . ASP A 1 64 ? 12.033 -2.618 -9.046 1.00 3.22 64 ASP A O 6
ATOM 10374 N N . CYS A 1 65 ? 13.754 -4.052 -8.839 1.00 44.13 65 CYS A N 6
ATOM 10375 C CA . CYS A 1 65 ? 14.754 -3.087 -9.281 1.00 71.43 65 CYS A CA 6
ATOM 10376 C C . CYS A 1 65 ? 15.685 -3.705 -10.319 1.00 33.12 65 CYS A C 6
ATOM 10377 O O . CYS A 1 65 ? 16.184 -4.816 -10.139 1.00 3.34 65 CYS A O 6
ATOM 10385 N N . LYS A 1 66 ? 15.916 -2.978 -11.408 1.00 43.25 66 LYS A N 6
ATOM 10386 C CA . LYS A 1 66 ? 16.787 -3.453 -12.476 1.00 43.34 66 LYS A CA 6
ATOM 10387 C C . LYS A 1 66 ? 18.060 -2.615 -12.552 1.00 21.23 66 LYS A C 6
ATOM 10388 O O . LYS A 1 66 ? 18.027 -1.400 -12.357 1.00 3.03 66 LYS A O 6
ATOM 10407 N N . TYR A 1 67 ? 19.178 -3.273 -12.838 1.00 61.45 67 TYR A N 6
ATOM 10408 C CA . TYR A 1 67 ? 20.462 -2.587 -12.939 1.00 70.00 67 TYR A CA 6
ATOM 10409 C C . TYR A 1 67 ? 21.208 -3.015 -14.198 1.00 62.31 67 TYR A C 6
ATOM 10410 O O . TYR A 1 67 ? 20.811 -3.958 -14.882 1.00 40.41 67 TYR A O 6
ATOM 10428 N N . LYS A 1 68 ? 22.297 -2.315 -14.499 1.00 31.34 68 LYS A N 6
ATOM 10429 C CA . LYS A 1 68 ? 23.104 -2.620 -15.675 1.00 5.23 68 LYS A CA 6
ATOM 10430 C C . LYS A 1 68 ? 24.520 -3.018 -15.273 1.00 61.32 68 LYS A C 6
ATOM 10431 O O . LYS A 1 68 ? 25.289 -2.197 -14.772 1.00 13.33 68 LYS A O 6
ATOM 10450 N N . PHE A 1 69 ? 24.862 -4.283 -15.498 1.00 2.11 69 PHE A N 6
ATOM 10451 C CA . PHE A 1 69 ? 26.187 -4.790 -15.161 1.00 45.34 69 PHE A CA 6
ATOM 10452 C C . PHE A 1 69 ? 27.149 -4.615 -16.330 1.00 73.43 69 PHE A C 6
ATOM 10453 O O . PHE A 1 69 ? 26.832 -4.960 -17.468 1.00 60.43 69 PHE A O 6
ATOM 10470 N N . GLY A 1 70 ? 28.331 -4.076 -16.042 1.00 1.30 70 GLY A N 6
ATOM 10471 C CA . GLY A 1 70 ? 29.323 -3.863 -17.079 1.00 33.31 70 GLY A CA 6
ATOM 10472 C C . GLY A 1 70 ? 30.331 -4.992 -17.155 1.00 30.50 70 GLY A C 6
ATOM 10473 O O . GLY A 1 70 ? 31.516 -4.792 -16.893 1.00 70.42 70 GLY A O 6
ATOM 10477 N N . ASN A 1 71 ? 29.862 -6.182 -17.515 1.00 53.44 71 ASN A N 6
ATOM 10478 C CA . ASN A 1 71 ? 30.732 -7.347 -17.623 1.00 52.30 71 ASN A CA 6
ATOM 10479 C C . ASN A 1 71 ? 31.294 -7.734 -16.259 1.00 4.21 71 ASN A C 6
ATOM 10480 O O . ASN A 1 71 ? 32.039 -6.971 -15.644 1.00 43.12 71 ASN A O 6
ATOM 10491 N N . TRP A 1 72 ? 30.934 -8.924 -15.793 1.00 3.31 72 TRP A N 6
ATOM 10492 C CA . TRP A 1 72 ? 31.402 -9.413 -14.502 1.00 21.20 72 TRP A CA 6
ATOM 10493 C C . TRP A 1 72 ? 32.918 -9.293 -14.392 1.00 32.31 72 TRP A C 6
ATOM 10494 O O . TRP A 1 72 ? 33.642 -9.552 -15.353 1.00 31.53 72 TRP A O 6
ATOM 10515 N N . GLY A 1 73 ? 33.394 -8.899 -13.215 1.00 4.04 73 GLY A N 6
ATOM 10516 C CA . GLY A 1 73 ? 34.822 -8.752 -13.002 1.00 61.23 73 GLY A CA 6
ATOM 10517 C C . GLY A 1 73 ? 35.553 -10.079 -13.035 1.00 52.21 73 GLY A C 6
ATOM 10518 O O . GLY A 1 73 ? 35.016 -11.077 -13.515 1.00 24.52 73 GLY A O 6
ATOM 10522 N N . GLU A 1 74 ? 36.779 -10.089 -12.524 1.00 34.45 74 GLU A N 6
ATOM 10523 C CA . GLU A 1 74 ? 37.585 -11.305 -12.499 1.00 33.12 74 GLU A CA 6
ATOM 10524 C C . GLU A 1 74 ? 37.180 -12.204 -11.336 1.00 1.32 74 GLU A C 6
ATOM 10525 O O . GLU A 1 74 ? 37.001 -11.739 -10.210 1.00 61.42 74 GLU A O 6
ATOM 10537 N N . CYS A 1 75 ? 37.032 -13.494 -11.617 1.00 3.01 75 CYS A N 6
ATOM 10538 C CA . CYS A 1 75 ? 36.644 -14.461 -10.596 1.00 25.41 75 CYS A CA 6
ATOM 10539 C C . CYS A 1 75 ? 37.859 -14.919 -9.793 1.00 2.11 75 CYS A C 6
ATOM 10540 O O . CYS A 1 75 ? 38.854 -15.373 -10.357 1.00 22.24 75 CYS A O 6
ATOM 10548 N N . ASP A 1 76 ? 37.768 -14.795 -8.473 1.00 32.51 76 ASP A N 6
ATOM 10549 C CA . ASP A 1 76 ? 38.858 -15.197 -7.591 1.00 62.34 76 ASP A CA 6
ATOM 10550 C C . ASP A 1 76 ? 38.601 -16.583 -7.006 1.00 14.25 76 ASP A C 6
ATOM 10551 O O . ASP A 1 76 ? 37.705 -16.762 -6.182 1.00 25.10 76 ASP A O 6
ATOM 10560 N N . ALA A 1 77 ? 39.392 -17.559 -7.440 1.00 55.30 77 ALA A N 6
ATOM 10561 C CA . ALA A 1 77 ? 39.251 -18.927 -6.960 1.00 3.22 77 ALA A CA 6
ATOM 10562 C C . ALA A 1 77 ? 39.486 -19.008 -5.454 1.00 14.53 77 ALA A C 6
ATOM 10563 O O . ALA A 1 77 ? 39.100 -19.981 -4.809 1.00 32.03 77 ALA A O 6
ATOM 10570 N N . ALA A 1 78 ? 40.121 -17.979 -4.904 1.00 11.22 78 ALA A N 6
ATOM 10571 C CA . ALA A 1 78 ? 40.406 -17.933 -3.475 1.00 52.44 78 ALA A CA 6
ATOM 10572 C C . ALA A 1 78 ? 39.121 -17.795 -2.665 1.00 44.23 78 ALA A C 6
ATOM 10573 O O . ALA A 1 78 ? 39.056 -18.217 -1.508 1.00 54.12 78 ALA A O 6
ATOM 10580 N N . THR A 1 79 ? 38.102 -17.202 -3.276 1.00 2.21 79 THR A N 6
ATOM 10581 C CA . THR A 1 79 ? 36.820 -17.008 -2.609 1.00 55.11 79 THR A CA 6
ATOM 10582 C C . THR A 1 79 ? 35.691 -17.681 -3.380 1.00 35.45 79 THR A C 6
ATOM 10583 O O . THR A 1 79 ? 34.566 -17.781 -2.892 1.00 52.42 79 THR A O 6
ATOM 10594 N N . SER A 1 80 ? 36.000 -18.143 -4.589 1.00 11.54 80 SER A N 6
ATOM 10595 C CA . SER A 1 80 ? 35.009 -18.805 -5.430 1.00 64.43 80 SER A CA 6
ATOM 10596 C C . SER A 1 80 ? 33.780 -17.920 -5.621 1.00 42.04 80 SER A C 6
ATOM 10597 O O . SER A 1 80 ? 32.648 -18.404 -5.635 1.00 54.11 80 SER A O 6
ATOM 10605 N N . THR A 1 81 ? 34.013 -16.620 -5.769 1.00 14.40 81 THR A N 6
ATOM 10606 C CA . THR A 1 81 ? 32.927 -15.665 -5.959 1.00 24.34 81 THR A CA 6
ATOM 10607 C C . THR A 1 81 ? 33.371 -14.492 -6.823 1.00 72.42 81 THR A C 6
ATOM 10608 O O . THR A 1 81 ? 34.539 -14.099 -6.804 1.00 43.11 81 THR A O 6
ATOM 10619 N N . LYS A 1 82 ? 32.433 -13.932 -7.579 1.00 33.43 82 LYS A N 6
ATOM 10620 C CA . LYS A 1 82 ? 32.727 -12.800 -8.451 1.00 63.30 82 LYS A CA 6
ATOM 10621 C C . LYS A 1 82 ? 32.019 -11.540 -7.962 1.00 40.14 82 LYS A C 6
ATOM 10622 O O . LYS A 1 82 ? 31.024 -11.615 -7.242 1.00 14.05 82 LYS A O 6
ATOM 10641 N N . SER A 1 83 ? 32.541 -10.383 -8.359 1.00 50.45 83 SER A N 6
ATOM 10642 C CA . SER A 1 83 ? 31.960 -9.106 -7.958 1.00 33.05 83 SER A CA 6
ATOM 10643 C C . SER A 1 83 ? 31.619 -8.258 -9.181 1.00 3.14 83 SER A C 6
ATOM 10644 O O . SER A 1 83 ? 32.324 -8.290 -10.189 1.00 60.23 83 SER A O 6
ATOM 10652 N N . ARG A 1 84 ? 30.531 -7.501 -9.082 1.00 74.51 84 ARG A N 6
ATOM 10653 C CA . ARG A 1 84 ? 30.095 -6.644 -10.179 1.00 50.21 84 ARG A CA 6
ATOM 10654 C C . ARG A 1 84 ? 29.237 -5.493 -9.661 1.00 74.41 84 ARG A C 6
ATOM 10655 O O . ARG A 1 84 ? 28.334 -5.692 -8.848 1.00 22.23 84 ARG A O 6
ATOM 10676 N N . THR A 1 85 ? 29.526 -4.286 -10.138 1.00 14.11 85 THR A N 6
ATOM 10677 C CA . THR A 1 85 ? 28.783 -3.103 -9.725 1.00 53.03 85 THR A CA 6
ATOM 10678 C C . THR A 1 85 ? 27.784 -2.677 -10.795 1.00 73.52 85 THR A C 6
ATOM 10679 O O . THR A 1 85 ? 28.158 -2.424 -11.940 1.00 72.54 85 THR A O 6
ATOM 10690 N N . GLY A 1 86 ? 26.513 -2.597 -10.416 1.00 25.12 86 GLY A N 6
ATOM 10691 C CA . GLY A 1 86 ? 25.482 -2.201 -11.356 1.00 44.20 86 GLY A CA 6
ATOM 10692 C C . GLY A 1 86 ? 25.025 -0.772 -11.146 1.00 51.22 86 GLY A C 6
ATOM 10693 O O . GLY A 1 86 ? 25.002 -0.276 -10.019 1.00 25.12 86 GLY A O 6
ATOM 10697 N N . THR A 1 87 ? 24.662 -0.102 -12.236 1.00 72.30 87 THR A N 6
ATOM 10698 C CA . THR A 1 87 ? 24.208 1.281 -12.168 1.00 44.14 87 THR A CA 6
ATOM 10699 C C . THR A 1 87 ? 22.691 1.368 -12.294 1.00 51.30 87 THR A C 6
ATOM 10700 O O . THR A 1 87 ? 22.090 0.704 -13.139 1.00 10.42 87 THR A O 6
ATOM 10711 N N . LEU A 1 88 ? 22.078 2.191 -11.450 1.00 75.14 88 LEU A N 6
ATOM 10712 C CA . LEU A 1 88 ? 20.630 2.366 -11.468 1.00 70.23 88 LEU A CA 6
ATOM 10713 C C . LEU A 1 88 ? 20.182 3.072 -12.743 1.00 31.15 88 LEU A C 6
ATOM 10714 O O . LEU A 1 88 ? 20.613 4.189 -13.029 1.00 31.05 88 LEU A O 6
ATOM 10730 N N . GLN A 1 89 ? 19.314 2.412 -13.505 1.00 61.30 89 GLN A N 6
ATOM 10731 C CA . GLN A 1 89 ? 18.808 2.977 -14.749 1.00 54.24 89 GLN A CA 6
ATOM 10732 C C . GLN A 1 89 ? 17.469 3.674 -14.525 1.00 20.42 89 GLN A C 6
ATOM 10733 O O . GLN A 1 89 ? 17.388 4.902 -14.527 1.00 34.02 89 GLN A O 6
ATOM 10747 N N . LYS A 1 90 ? 16.420 2.881 -14.333 1.00 22.55 90 LYS A N 6
ATOM 10748 C CA . LYS A 1 90 ? 15.084 3.419 -14.107 1.00 31.30 90 LYS A CA 6
ATOM 10749 C C . LYS A 1 90 ? 14.317 2.567 -13.101 1.00 32.41 90 LYS A C 6
ATOM 10750 O O . LYS A 1 90 ? 14.615 1.387 -12.919 1.00 22.12 90 LYS A O 6
ATOM 10769 N N . ALA A 1 91 ? 13.328 3.172 -12.452 1.00 61.14 91 ALA A N 6
ATOM 10770 C CA . ALA A 1 91 ? 12.517 2.468 -11.468 1.00 21.04 91 ALA A CA 6
ATOM 10771 C C . ALA A 1 91 ? 11.236 1.928 -12.097 1.00 61.02 91 ALA A C 6
ATOM 10772 O O . ALA A 1 91 ? 10.388 2.694 -12.557 1.00 33.33 91 ALA A O 6
ATOM 10779 N N . LEU A 1 92 ? 11.101 0.607 -12.113 1.00 73.45 92 LEU A N 6
ATOM 10780 C CA . LEU A 1 92 ? 9.924 -0.035 -12.688 1.00 42.41 92 LEU A CA 6
ATOM 10781 C C . LEU A 1 92 ? 8.997 -0.549 -11.591 1.00 4.32 92 LEU A C 6
ATOM 10782 O O . LEU A 1 92 ? 8.229 -1.489 -11.802 1.00 33.32 92 LEU A O 6
ATOM 10798 N N . PHE A 1 93 ? 9.071 0.074 -10.419 1.00 2.14 93 PHE A N 6
ATOM 10799 C CA . PHE A 1 93 ? 8.236 -0.322 -9.290 1.00 61.34 93 PHE A CA 6
ATOM 10800 C C . PHE A 1 93 ? 8.506 0.566 -8.077 1.00 74.51 93 PHE A C 6
ATOM 10801 O O . PHE A 1 93 ? 9.645 0.953 -7.820 1.00 62.45 93 PHE A O 6
ATOM 10818 N N . ASN A 1 94 ? 7.450 0.885 -7.339 1.00 44.53 94 ASN A N 6
ATOM 10819 C CA . ASN A 1 94 ? 7.571 1.728 -6.155 1.00 42.32 94 ASN A CA 6
ATOM 10820 C C . ASN A 1 94 ? 8.610 1.165 -5.190 1.00 62.14 94 ASN A C 6
ATOM 10821 O O . ASN A 1 94 ? 8.342 0.212 -4.458 1.00 1.12 94 ASN A O 6
ATOM 10832 N N . VAL A 1 95 ? 9.798 1.760 -5.194 1.00 61.14 95 VAL A N 6
ATOM 10833 C CA . VAL A 1 95 ? 10.878 1.319 -4.318 1.00 74.15 95 VAL A CA 6
ATOM 10834 C C . VAL A 1 95 ? 12.090 2.236 -4.435 1.00 31.30 95 VAL A C 6
ATOM 10835 O O . VAL A 1 95 ? 12.460 2.657 -5.532 1.00 2.50 95 VAL A O 6
ATOM 10848 N N . GLU A 1 96 ? 12.705 2.542 -3.298 1.00 64.34 96 GLU A N 6
ATOM 10849 C CA . GLU A 1 96 ? 13.877 3.412 -3.273 1.00 2.51 96 GLU A CA 6
ATOM 10850 C C . GLU A 1 96 ? 15.151 2.612 -3.525 1.00 62.15 96 GLU A C 6
ATOM 10851 O O . GLU A 1 96 ? 15.524 1.748 -2.730 1.00 11.43 96 GLU A O 6
ATOM 10863 N N . CYS A 1 97 ? 15.818 2.908 -4.636 1.00 21.13 97 CYS A N 6
ATOM 10864 C CA . CYS A 1 97 ? 17.051 2.218 -4.994 1.00 24.41 97 CYS A CA 6
ATOM 10865 C C . CYS A 1 97 ? 18.230 3.186 -5.018 1.00 21.41 97 CYS A C 6
ATOM 10866 O O . CYS A 1 97 ? 18.081 4.350 -5.390 1.00 4.02 97 CYS A O 6
ATOM 10874 N N . GLN A 1 98 ? 19.400 2.697 -4.619 1.00 4.35 98 GLN A N 6
ATOM 10875 C CA . GLN A 1 98 ? 20.603 3.520 -4.594 1.00 1.41 98 GLN A CA 6
ATOM 10876 C C . GLN A 1 98 ? 21.154 3.723 -6.002 1.00 24.14 98 GLN A C 6
ATOM 10877 O O . GLN A 1 98 ? 20.931 2.898 -6.888 1.00 43.20 98 GLN A O 6
ATOM 10891 N N . GLN A 1 99 ? 21.871 4.823 -6.199 1.00 61.41 99 GLN A N 6
ATOM 10892 C CA . GLN A 1 99 ? 22.453 5.133 -7.500 1.00 42.01 99 GLN A CA 6
ATOM 10893 C C . GLN A 1 99 ? 23.249 3.948 -8.037 1.00 60.13 99 GLN A C 6
ATOM 10894 O O . GLN A 1 99 ? 23.115 3.574 -9.202 1.00 3.24 99 GLN A O 6
ATOM 10908 N N . THR A 1 100 ? 24.078 3.362 -7.179 1.00 24.45 100 THR A N 6
ATOM 10909 C CA . THR A 1 100 ? 24.898 2.220 -7.567 1.00 33.42 100 THR A CA 6
ATOM 10910 C C . THR A 1 100 ? 24.925 1.164 -6.469 1.00 1.44 100 THR A C 6
ATOM 10911 O O . THR A 1 100 ? 24.836 1.484 -5.283 1.00 21.04 100 THR A O 6
ATOM 10922 N N . VAL A 1 101 ? 25.047 -0.098 -6.871 1.00 45.02 101 VAL A N 6
ATOM 10923 C CA . VAL A 1 101 ? 25.088 -1.202 -5.919 1.00 71.02 101 VAL A CA 6
ATOM 10924 C C . VAL A 1 101 ? 25.950 -2.346 -6.441 1.00 71.43 101 VAL A C 6
ATOM 10925 O O . VAL A 1 101 ? 26.003 -2.597 -7.645 1.00 54.22 101 VAL A O 6
ATOM 10938 N N . SER A 1 102 ? 26.624 -3.036 -5.527 1.00 21.03 102 SER A N 6
ATOM 10939 C CA . SER A 1 102 ? 27.487 -4.152 -5.895 1.00 5.15 102 SER A CA 6
ATOM 10940 C C . SER A 1 102 ? 26.736 -5.476 -5.796 1.00 53.41 102 SER A C 6
ATOM 10941 O O . SER A 1 102 ? 25.726 -5.579 -5.100 1.00 13.44 102 SER A O 6
ATOM 10949 N N . VAL A 1 103 ? 27.237 -6.488 -6.499 1.00 4.12 103 VAL A N 6
ATOM 10950 C CA . VAL A 1 103 ? 26.615 -7.806 -6.490 1.00 10.23 103 VAL A CA 6
ATOM 10951 C C . VAL A 1 103 ? 27.663 -8.908 -6.386 1.00 45.13 103 VAL A C 6
ATOM 10952 O O . VAL A 1 103 ? 28.857 -8.665 -6.568 1.00 70.24 103 VAL A O 6
ATOM 10965 N N . THR A 1 104 ? 27.210 -10.123 -6.092 1.00 71.01 104 THR A N 6
ATOM 10966 C CA . THR A 1 104 ? 28.108 -11.264 -5.963 1.00 32.30 104 THR A CA 6
ATOM 10967 C C . THR A 1 104 ? 27.530 -12.499 -6.642 1.00 10.30 104 THR A C 6
ATOM 10968 O O . THR A 1 104 ? 26.312 -12.677 -6.701 1.00 61.12 104 THR A O 6
ATOM 10979 N N . LYS A 1 105 ? 28.409 -13.353 -7.155 1.00 23.42 105 LYS A N 6
ATOM 10980 C CA . LYS A 1 105 ? 27.987 -14.574 -7.830 1.00 10.33 105 LYS A CA 6
ATOM 10981 C C . LYS A 1 105 ? 28.985 -15.703 -7.588 1.00 54.24 105 LYS A C 6
ATOM 10982 O O . LYS A 1 105 ? 30.193 -15.484 -7.490 1.00 23.53 105 LYS A O 6
ATOM 11001 N N . PRO A 1 106 ? 28.471 -16.937 -7.491 1.00 35.22 106 PRO A N 6
ATOM 11002 C CA . PRO A 1 106 ? 29.300 -18.124 -7.263 1.00 30.40 106 PRO A CA 6
ATOM 11003 C C . PRO A 1 106 ? 30.162 -18.471 -8.472 1.00 43.33 106 PRO A C 6
ATOM 11004 O O . PRO A 1 106 ? 29.893 -19.440 -9.181 1.00 12.33 106 PRO A O 6
ATOM 11015 N N . CYS A 1 107 ? 31.202 -17.675 -8.701 1.00 55.31 107 CYS A N 6
ATOM 11016 C CA . CYS A 1 107 ? 32.104 -17.897 -9.823 1.00 13.32 107 CYS A CA 6
ATOM 11017 C C . CYS A 1 107 ? 33.534 -18.113 -9.338 1.00 42.34 107 CYS A C 6
ATOM 11018 O O . CYS A 1 107 ? 33.974 -17.491 -8.370 1.00 61.25 107 CYS A O 6
ATOM 11026 N N . THR A 1 108 ? 34.256 -19.000 -10.016 1.00 12.43 108 THR A N 6
ATOM 11027 C CA . THR A 1 108 ? 35.636 -19.298 -9.654 1.00 0.54 108 THR A CA 6
ATOM 11028 C C . THR A 1 108 ? 36.519 -19.405 -10.893 1.00 51.50 108 THR A C 6
ATOM 11029 O O . THR A 1 108 ? 36.047 -19.753 -11.976 1.00 72.54 108 THR A O 6
ATOM 11040 N N . THR A 1 109 ? 37.803 -19.103 -10.726 1.00 34.40 109 THR A N 6
ATOM 11041 C CA . THR A 1 109 ? 38.751 -19.165 -11.830 1.00 14.13 109 THR A CA 6
ATOM 11042 C C . THR A 1 109 ? 39.625 -20.411 -11.737 1.00 52.32 109 THR A C 6
ATOM 11043 O O . THR A 1 109 ? 39.644 -21.093 -10.712 1.00 40.03 109 THR A O 6
ATOM 11054 N N . LYS A 1 110 ? 40.347 -20.703 -12.814 1.00 42.40 110 LYS A N 6
ATOM 11055 C CA . LYS A 1 110 ? 41.224 -21.867 -12.853 1.00 62.32 110 LYS A CA 6
ATOM 11056 C C . LYS A 1 110 ? 42.676 -21.447 -13.069 1.00 53.33 110 LYS A C 6
ATOM 11057 O O . LYS A 1 110 ? 43.007 -20.263 -13.000 1.00 12.13 110 LYS A O 6
ATOM 11076 N N . VAL A 1 111 ? 43.537 -22.425 -13.332 1.00 34.51 111 VAL A N 6
ATOM 11077 C CA . VAL A 1 111 ? 44.951 -22.156 -13.560 1.00 13.15 111 VAL A CA 6
ATOM 11078 C C . VAL A 1 111 ? 45.142 -21.126 -14.668 1.00 75.52 111 VAL A C 6
ATOM 11079 O O . VAL A 1 111 ? 44.521 -21.213 -15.727 1.00 3.32 111 VAL A O 6
ATOM 11092 N N . LYS A 1 112 ? 46.009 -20.151 -14.418 1.00 74.34 112 LYS A N 6
ATOM 11093 C CA . LYS A 1 112 ? 46.286 -19.103 -15.394 1.00 22.44 112 LYS A CA 6
ATOM 11094 C C . LYS A 1 112 ? 47.771 -18.754 -15.411 1.00 25.14 112 LYS A C 6
ATOM 11095 O O . LYS A 1 112 ? 48.142 -17.590 -15.553 1.00 31.01 112 LYS A O 6
ATOM 11114 N N . ASN A 1 113 ? 48.615 -19.771 -15.268 1.00 12.11 113 ASN A N 6
ATOM 11115 C CA . ASN A 1 113 ? 50.058 -19.571 -15.268 1.00 72.42 113 ASN A CA 6
ATOM 11116 C C . ASN A 1 113 ? 50.628 -19.709 -16.678 1.00 41.42 113 ASN A C 6
ATOM 11117 O O . ASN A 1 113 ? 49.967 -20.231 -17.577 1.00 32.32 113 ASN A O 6
ATOM 11128 N N . LYS A 1 114 ? 51.856 -19.239 -16.863 1.00 44.01 114 LYS A N 6
ATOM 11129 C CA . LYS A 1 114 ? 52.516 -19.312 -18.162 1.00 52.14 114 LYS A CA 6
ATOM 11130 C C . LYS A 1 114 ? 53.475 -20.496 -18.219 1.00 43.42 114 LYS A C 6
ATOM 11131 O O . LYS A 1 114 ? 54.249 -20.745 -17.293 1.00 12.11 114 LYS A O 6
ATOM 11150 N N . PRO A 1 115 ? 53.427 -21.244 -19.330 1.00 15.31 115 PRO A N 6
ATOM 11151 C CA . PRO A 1 115 ? 54.287 -22.414 -19.537 1.00 54.53 115 PRO A CA 6
ATOM 11152 C C . PRO A 1 115 ? 55.748 -22.030 -19.740 1.00 1.32 115 PRO A C 6
ATOM 11153 O O . PRO A 1 115 ? 56.071 -21.205 -20.596 1.00 0.25 115 PRO A O 6
ATOM 11164 N N . LYS A 1 116 ? 56.629 -22.633 -18.950 1.00 21.30 116 LYS A N 6
ATOM 11165 C CA . LYS A 1 116 ? 58.057 -22.356 -19.043 1.00 63.04 116 LYS A CA 6
ATOM 11166 C C . LYS A 1 116 ? 58.877 -23.564 -18.602 1.00 2.54 116 LYS A C 6
ATOM 11167 O O . LYS A 1 116 ? 58.344 -24.509 -18.021 1.00 14.02 116 LYS A O 6
ATOM 11186 N N . GLY A 1 117 ? 60.176 -23.528 -18.883 1.00 32.01 117 GLY A N 6
ATOM 11187 C CA . GLY A 1 117 ? 61.046 -24.626 -18.507 1.00 73.32 117 GLY A CA 6
ATOM 11188 C C . GLY A 1 117 ? 62.320 -24.664 -19.328 1.00 23.42 117 GLY A C 6
ATOM 11189 O O . GLY A 1 117 ? 62.291 -24.458 -20.541 1.00 32.15 117 GLY A O 6
ATOM 11193 N N . LYS A 1 118 ? 63.442 -24.926 -18.665 1.00 11.33 118 LYS A N 6
ATOM 11194 C CA . LYS A 1 118 ? 64.732 -24.990 -19.341 1.00 1.41 118 LYS A CA 6
ATOM 11195 C C . LYS A 1 118 ? 65.790 -25.615 -18.437 1.00 4.03 118 LYS A C 6
ATOM 11196 O O . LYS A 1 118 ? 66.415 -26.615 -18.794 1.00 10.01 118 LYS A O 6
ATOM 11215 N N . LYS A 1 119 ? 65.984 -25.024 -17.264 1.00 54.02 119 LYS A N 6
ATOM 11216 C CA . LYS A 1 119 ? 66.963 -25.522 -16.306 1.00 4.00 119 LYS A CA 6
ATOM 11217 C C . LYS A 1 119 ? 66.437 -26.761 -15.588 1.00 71.33 119 LYS A C 6
ATOM 11218 O O . LYS A 1 119 ? 67.212 -27.608 -15.143 1.00 10.41 119 LYS A O 6
ATOM 11237 N N . GLY A 1 120 ? 65.117 -26.859 -15.477 1.00 15.44 120 GLY A N 6
ATOM 11238 C CA . GLY A 1 120 ? 64.510 -27.999 -14.812 1.00 14.01 120 GLY A CA 6
ATOM 11239 C C . GLY A 1 120 ? 64.496 -29.239 -15.684 1.00 35.52 120 GLY A C 6
ATOM 11240 O O . GLY A 1 120 ? 64.415 -30.360 -15.181 1.00 30.23 120 GLY A O 6
ATOM 11244 N N . LYS A 1 121 ? 64.574 -29.039 -16.996 1.00 61.05 121 LYS A N 6
ATOM 11245 C CA . LYS A 1 121 ? 64.569 -30.151 -17.940 1.00 42.13 121 LYS A CA 6
ATOM 11246 C C . LYS A 1 121 ? 65.935 -30.309 -18.600 1.00 43.35 121 LYS A C 6
ATOM 11247 O O . LYS A 1 121 ? 66.301 -29.541 -19.487 1.00 52.01 121 LYS A O 6
ATOM 11266 N N . GLY A 1 122 ? 66.686 -31.315 -18.159 1.00 12.13 122 GLY A N 6
ATOM 11267 C CA . GLY A 1 122 ? 68.003 -31.557 -18.718 1.00 25.14 122 GLY A CA 6
ATOM 11268 C C . GLY A 1 122 ? 68.499 -32.963 -18.446 1.00 4.23 122 GLY A C 6
ATOM 11269 O O . GLY A 1 122 ? 67.709 -33.905 -18.370 1.00 61.50 122 GLY A O 6
ATOM 11273 N N . LYS A 1 123 ? 69.811 -33.108 -18.298 1.00 34.53 123 LYS A N 6
ATOM 11274 C CA . LYS A 1 123 ? 70.413 -34.409 -18.033 1.00 21.12 123 LYS A CA 6
ATOM 11275 C C . LYS A 1 123 ? 70.154 -35.375 -19.187 1.00 40.34 123 LYS A C 6
ATOM 11276 O O . LYS A 1 123 ? 69.371 -35.081 -20.089 1.00 12.05 123 LYS A O 6
ATOM 11295 N N . GLY A 1 124 ? 70.815 -36.527 -19.148 1.00 71.03 124 GLY A N 6
ATOM 11296 C CA . GLY A 1 124 ? 70.641 -37.518 -20.194 1.00 55.20 124 GLY A CA 6
ATOM 11297 C C . GLY A 1 124 ? 71.188 -38.877 -19.804 1.00 54.14 124 GLY A C 6
ATOM 11298 O O . GLY A 1 124 ? 70.431 -39.776 -19.443 1.00 23.40 124 GLY A O 6
ATOM 11302 N N . ASN A 1 125 ? 72.507 -39.024 -19.878 1.00 61.42 125 ASN A N 6
ATOM 11303 C CA . ASN A 1 125 ? 73.155 -40.284 -19.531 1.00 20.43 125 ASN A CA 6
ATOM 11304 C C . ASN A 1 125 ? 73.379 -40.384 -18.026 1.00 41.11 125 ASN A C 6
ATOM 11305 O O . ASN A 1 125 ? 72.602 -41.018 -17.314 1.00 44.23 125 ASN A O 6
ATOM 11317 N N . GLY A 1 1 ? -15.818 1.309 24.330 1.00 22.50 1 GLY A N 7
ATOM 11318 C CA . GLY A 1 1 ? -15.117 1.161 23.067 1.00 30.11 1 GLY A CA 7
ATOM 11319 C C . GLY A 1 1 ? -15.115 2.439 22.252 1.00 60.34 1 GLY A C 7
ATOM 11320 O O . GLY A 1 1 ? -15.134 2.399 21.022 1.00 4.13 1 GLY A O 7
ATOM 11326 N N . SER A 1 2 ? -15.095 3.577 22.939 1.00 11.02 2 SER A N 7
ATOM 11327 C CA . SER A 1 2 ? -15.097 4.873 22.272 1.00 20.32 2 SER A CA 7
ATOM 11328 C C . SER A 1 2 ? -13.688 5.263 21.837 1.00 22.25 2 SER A C 7
ATOM 11329 O O . SER A 1 2 ? -12.700 4.720 22.334 1.00 52.54 2 SER A O 7
ATOM 11337 N N . LYS A 1 3 ? -13.602 6.207 20.906 1.00 4.23 3 LYS A N 7
ATOM 11338 C CA . LYS A 1 3 ? -12.315 6.671 20.403 1.00 14.34 3 LYS A CA 7
ATOM 11339 C C . LYS A 1 3 ? -12.498 7.825 19.422 1.00 11.24 3 LYS A C 7
ATOM 11340 O O . LYS A 1 3 ? -13.619 8.148 19.033 1.00 12.34 3 LYS A O 7
ATOM 11359 N N . ASN A 1 4 ? -11.389 8.440 19.026 1.00 1.44 4 ASN A N 7
ATOM 11360 C CA . ASN A 1 4 ? -11.429 9.559 18.090 1.00 23.40 4 ASN A CA 7
ATOM 11361 C C . ASN A 1 4 ? -10.780 9.179 16.762 1.00 53.00 4 ASN A C 7
ATOM 11362 O O . ASN A 1 4 ? -9.674 9.621 16.450 1.00 65.23 4 ASN A O 7
ATOM 11373 N N . LYS A 1 5 ? -11.476 8.358 15.984 1.00 62.01 5 LYS A N 7
ATOM 11374 C CA . LYS A 1 5 ? -10.970 7.919 14.687 1.00 32.03 5 LYS A CA 7
ATOM 11375 C C . LYS A 1 5 ? -11.546 8.773 13.563 1.00 43.25 5 LYS A C 7
ATOM 11376 O O . LYS A 1 5 ? -12.471 8.357 12.865 1.00 31.31 5 LYS A O 7
ATOM 11395 N N . LYS A 1 6 ? -10.990 9.967 13.388 1.00 23.43 6 LYS A N 7
ATOM 11396 C CA . LYS A 1 6 ? -11.444 10.878 12.345 1.00 21.05 6 LYS A CA 7
ATOM 11397 C C . LYS A 1 6 ? -10.480 12.050 12.189 1.00 63.14 6 LYS A C 7
ATOM 11398 O O . LYS A 1 6 ? -9.817 12.451 13.144 1.00 4.31 6 LYS A O 7
ATOM 11417 N N . GLU A 1 7 ? -10.410 12.595 10.978 1.00 15.44 7 GLU A N 7
ATOM 11418 C CA . GLU A 1 7 ? -9.528 13.722 10.698 1.00 54.12 7 GLU A CA 7
ATOM 11419 C C . GLU A 1 7 ? -9.955 14.444 9.424 1.00 50.01 7 GLU A C 7
ATOM 11420 O O . GLU A 1 7 ? -10.499 13.834 8.502 1.00 34.31 7 GLU A O 7
ATOM 11432 N N . LYS A 1 8 ? -9.705 15.748 9.378 1.00 62.14 8 LYS A N 7
ATOM 11433 C CA . LYS A 1 8 ? -10.062 16.557 8.217 1.00 64.51 8 LYS A CA 7
ATOM 11434 C C . LYS A 1 8 ? -9.588 17.995 8.390 1.00 4.33 8 LYS A C 7
ATOM 11435 O O . LYS A 1 8 ? -10.219 18.789 9.086 1.00 50.01 8 LYS A O 7
ATOM 11454 N N . ASN A 1 9 ? -8.470 18.324 7.749 1.00 15.34 9 ASN A N 7
ATOM 11455 C CA . ASN A 1 9 ? -7.911 19.670 7.831 1.00 21.10 9 ASN A CA 7
ATOM 11456 C C . ASN A 1 9 ? -7.915 20.345 6.462 1.00 54.13 9 ASN A C 7
ATOM 11457 O O . ASN A 1 9 ? -7.346 19.828 5.501 1.00 31.22 9 ASN A O 7
ATOM 11468 N N . LYS A 1 10 ? -8.561 21.504 6.382 1.00 31.44 10 LYS A N 7
ATOM 11469 C CA . LYS A 1 10 ? -8.638 22.252 5.134 1.00 64.34 10 LYS A CA 7
ATOM 11470 C C . LYS A 1 10 ? -8.754 23.749 5.403 1.00 53.20 10 LYS A C 7
ATOM 11471 O O . LYS A 1 10 ? -9.554 24.180 6.233 1.00 42.44 10 LYS A O 7
ATOM 11490 N N . GLY A 1 11 ? -7.952 24.537 4.693 1.00 35.41 11 GLY A N 7
ATOM 11491 C CA . GLY A 1 11 ? -7.981 25.977 4.869 1.00 32.15 11 GLY A CA 7
ATOM 11492 C C . GLY A 1 11 ? -7.736 26.725 3.575 1.00 53.12 11 GLY A C 7
ATOM 11493 O O . GLY A 1 11 ? -6.618 26.745 3.064 1.00 3.43 11 GLY A O 7
ATOM 11497 N N . GLY A 1 12 ? -8.787 27.340 3.040 1.00 24.04 12 GLY A N 7
ATOM 11498 C CA . GLY A 1 12 ? -8.660 28.083 1.800 1.00 25.32 12 GLY A CA 7
ATOM 11499 C C . GLY A 1 12 ? -9.832 27.860 0.866 1.00 74.51 12 GLY A C 7
ATOM 11500 O O . GLY A 1 12 ? -10.153 26.721 0.521 1.00 4.11 12 GLY A O 7
ATOM 11504 N N . LYS A 1 13 ? -10.479 28.946 0.458 1.00 4.52 13 LYS A N 7
ATOM 11505 C CA . LYS A 1 13 ? -11.623 28.864 -0.440 1.00 12.22 13 LYS A CA 7
ATOM 11506 C C . LYS A 1 13 ? -11.466 29.827 -1.612 1.00 65.30 13 LYS A C 7
ATOM 11507 O O . LYS A 1 13 ? -10.466 30.539 -1.713 1.00 54.34 13 LYS A O 7
ATOM 11526 N N . GLY A 1 14 ? -12.457 29.844 -2.497 1.00 40.25 14 GLY A N 7
ATOM 11527 C CA . GLY A 1 14 ? -12.409 30.723 -3.651 1.00 1.35 14 GLY A CA 7
ATOM 11528 C C . GLY A 1 14 ? -11.480 30.211 -4.733 1.00 54.23 14 GLY A C 7
ATOM 11529 O O . GLY A 1 14 ? -10.261 30.288 -4.603 1.00 50.41 14 GLY A O 7
ATOM 11533 N N . GLY A 1 15 ? -12.062 29.681 -5.807 1.00 13.21 15 GLY A N 7
ATOM 11534 C CA . GLY A 1 15 ? -11.264 29.159 -6.900 1.00 60.10 15 GLY A CA 7
ATOM 11535 C C . GLY A 1 15 ? -11.746 27.802 -7.373 1.00 32.52 15 GLY A C 7
ATOM 11536 O O . GLY A 1 15 ? -12.788 27.317 -6.931 1.00 64.01 15 GLY A O 7
ATOM 11540 N N . ALA A 1 16 ? -10.987 27.187 -8.273 1.00 63.23 16 ALA A N 7
ATOM 11541 C CA . ALA A 1 16 ? -11.343 25.877 -8.805 1.00 44.03 16 ALA A CA 7
ATOM 11542 C C . ALA A 1 16 ? -10.147 25.217 -9.484 1.00 32.33 16 ALA A C 7
ATOM 11543 O O . ALA A 1 16 ? -10.163 24.969 -10.690 1.00 32.11 16 ALA A O 7
ATOM 11550 N N . ASP A 1 17 ? -9.110 24.936 -8.701 1.00 61.33 17 ASP A N 7
ATOM 11551 C CA . ASP A 1 17 ? -7.905 24.304 -9.227 1.00 51.21 17 ASP A CA 7
ATOM 11552 C C . ASP A 1 17 ? -6.982 23.868 -8.094 1.00 2.34 17 ASP A C 7
ATOM 11553 O O . ASP A 1 17 ? -6.365 24.699 -7.427 1.00 41.12 17 ASP A O 7
ATOM 11562 N N . CYS A 1 18 ? -6.892 22.559 -7.880 1.00 51.10 18 CYS A N 7
ATOM 11563 C CA . CYS A 1 18 ? -6.045 22.012 -6.827 1.00 64.33 18 CYS A CA 7
ATOM 11564 C C . CYS A 1 18 ? -4.578 22.344 -7.081 1.00 52.02 18 CYS A C 7
ATOM 11565 O O . CYS A 1 18 ? -3.988 21.887 -8.060 1.00 23.03 18 CYS A O 7
ATOM 11573 N N . ALA A 1 19 ? -3.995 23.142 -6.192 1.00 55.41 19 ALA A N 7
ATOM 11574 C CA . ALA A 1 19 ? -2.597 23.534 -6.319 1.00 3.12 19 ALA A CA 7
ATOM 11575 C C . ALA A 1 19 ? -1.688 22.311 -6.382 1.00 71.14 19 ALA A C 7
ATOM 11576 O O . ALA A 1 19 ? -0.581 22.378 -6.913 1.00 3.22 19 ALA A O 7
ATOM 11583 N N . GLU A 1 20 ? -2.164 21.196 -5.837 1.00 51.42 20 GLU A N 7
ATOM 11584 C CA . GLU A 1 20 ? -1.393 19.958 -5.832 1.00 1.54 20 GLU A CA 7
ATOM 11585 C C . GLU A 1 20 ? -2.230 18.793 -6.351 1.00 21.12 20 GLU A C 7
ATOM 11586 O O . GLU A 1 20 ? -2.943 18.140 -5.590 1.00 35.44 20 GLU A O 7
ATOM 11598 N N . TRP A 1 21 ? -2.138 18.540 -7.651 1.00 24.24 21 TRP A N 7
ATOM 11599 C CA . TRP A 1 21 ? -2.886 17.453 -8.273 1.00 62.52 21 TRP A CA 7
ATOM 11600 C C . TRP A 1 21 ? -2.275 16.100 -7.921 1.00 75.25 21 TRP A C 7
ATOM 11601 O O . TRP A 1 21 ? -1.060 15.918 -7.999 1.00 24.15 21 TRP A O 7
ATOM 11622 N N . LEU A 1 22 ? -3.126 15.155 -7.535 1.00 25.30 22 LEU A N 7
ATOM 11623 C CA . LEU A 1 22 ? -2.669 13.818 -7.173 1.00 24.05 22 LEU A CA 7
ATOM 11624 C C . LEU A 1 22 ? -3.077 12.798 -8.230 1.00 73.21 22 LEU A C 7
ATOM 11625 O O . LEU A 1 22 ? -4.255 12.458 -8.357 1.00 13.04 22 LEU A O 7
ATOM 11641 N N . TYR A 1 23 ? -2.099 12.310 -8.984 1.00 21.32 23 TYR A N 7
ATOM 11642 C CA . TYR A 1 23 ? -2.358 11.327 -10.030 1.00 33.34 23 TYR A CA 7
ATOM 11643 C C . TYR A 1 23 ? -1.293 10.234 -10.026 1.00 33.04 23 TYR A C 7
ATOM 11644 O O . TYR A 1 23 ? -0.237 10.382 -9.414 1.00 1.25 23 TYR A O 7
ATOM 11662 N N . GLY A 1 24 ? -1.582 9.133 -10.714 1.00 52.53 24 GLY A N 7
ATOM 11663 C CA . GLY A 1 24 ? -0.642 8.031 -10.778 1.00 22.34 24 GLY A CA 7
ATOM 11664 C C . GLY A 1 24 ? -0.929 7.089 -11.930 1.00 74.23 24 GLY A C 7
ATOM 11665 O O . GLY A 1 24 ? -0.009 6.570 -12.562 1.00 20.22 24 GLY A O 7
ATOM 11669 N N . SER A 1 25 ? -2.210 6.867 -12.205 1.00 75.25 25 SER A N 7
ATOM 11670 C CA . SER A 1 25 ? -2.617 5.976 -13.286 1.00 41.35 25 SER A CA 7
ATOM 11671 C C . SER A 1 25 ? -2.520 6.681 -14.636 1.00 75.41 25 SER A C 7
ATOM 11672 O O . SER A 1 25 ? -2.901 7.844 -14.770 1.00 0.34 25 SER A O 7
ATOM 11680 N N . CYS A 1 26 ? -2.007 5.970 -15.633 1.00 61.40 26 CYS A N 7
ATOM 11681 C CA . CYS A 1 26 ? -1.858 6.523 -16.972 1.00 41.44 26 CYS A CA 7
ATOM 11682 C C . CYS A 1 26 ? -2.814 5.848 -17.951 1.00 65.53 26 CYS A C 7
ATOM 11683 O O . CYS A 1 26 ? -2.829 4.623 -18.076 1.00 24.54 26 CYS A O 7
ATOM 11691 N N . VAL A 1 27 ? -3.610 6.654 -18.645 1.00 52.20 27 VAL A N 7
ATOM 11692 C CA . VAL A 1 27 ? -4.568 6.135 -19.613 1.00 33.23 27 VAL A CA 7
ATOM 11693 C C . VAL A 1 27 ? -4.136 6.456 -21.039 1.00 74.33 27 VAL A C 7
ATOM 11694 O O . VAL A 1 27 ? -3.828 7.603 -21.362 1.00 43.15 27 VAL A O 7
ATOM 11707 N N . ALA A 1 28 ? -4.119 5.434 -21.890 1.00 10.52 28 ALA A N 7
ATOM 11708 C CA . ALA A 1 28 ? -3.727 5.608 -23.283 1.00 51.32 28 ALA A CA 7
ATOM 11709 C C . ALA A 1 28 ? -4.918 6.027 -24.140 1.00 23.12 28 ALA A C 7
ATOM 11710 O O . ALA A 1 28 ? -5.898 5.294 -24.258 1.00 51.04 28 ALA A O 7
ATOM 11717 N N . ASN A 1 29 ? -4.824 7.212 -24.735 1.00 22.44 29 ASN A N 7
ATOM 11718 C CA . ASN A 1 29 ? -5.895 7.730 -25.580 1.00 70.32 29 ASN A CA 7
ATOM 11719 C C . ASN A 1 29 ? -5.395 7.979 -26.999 1.00 71.20 29 ASN A C 7
ATOM 11720 O O . ASN A 1 29 ? -5.631 9.042 -27.574 1.00 23.33 29 ASN A O 7
ATOM 11731 N N . ASN A 1 30 ? -4.703 6.993 -27.559 1.00 52.14 30 ASN A N 7
ATOM 11732 C CA . ASN A 1 30 ? -4.169 7.105 -28.912 1.00 53.10 30 ASN A CA 7
ATOM 11733 C C . ASN A 1 30 ? -3.413 5.840 -29.306 1.00 23.22 30 ASN A C 7
ATOM 11734 O O . ASN A 1 30 ? -3.426 5.433 -30.467 1.00 22.01 30 ASN A O 7
ATOM 11745 N N . GLY A 1 31 ? -2.754 5.224 -28.329 1.00 24.21 31 GLY A N 7
ATOM 11746 C CA . GLY A 1 31 ? -2.001 4.011 -28.593 1.00 71.45 31 GLY A CA 7
ATOM 11747 C C . GLY A 1 31 ? -1.791 3.176 -27.346 1.00 1.22 31 GLY A C 7
ATOM 11748 O O . GLY A 1 31 ? -1.671 3.714 -26.244 1.00 24.24 31 GLY A O 7
ATOM 11752 N N . ASP A 1 32 ? -1.747 1.859 -27.516 1.00 52.44 32 ASP A N 7
ATOM 11753 C CA . ASP A 1 32 ? -1.550 0.948 -26.395 1.00 11.43 32 ASP A CA 7
ATOM 11754 C C . ASP A 1 32 ? -0.405 1.422 -25.506 1.00 32.02 32 ASP A C 7
ATOM 11755 O O . ASP A 1 32 ? -0.491 1.358 -24.278 1.00 71.40 32 ASP A O 7
ATOM 11764 N N . CYS A 1 33 ? 0.667 1.896 -26.132 1.00 33.32 33 CYS A N 7
ATOM 11765 C CA . CYS A 1 33 ? 1.831 2.378 -25.398 1.00 42.41 33 CYS A CA 7
ATOM 11766 C C . CYS A 1 33 ? 2.389 3.645 -26.038 1.00 4.04 33 CYS A C 7
ATOM 11767 O O . CYS A 1 33 ? 2.125 3.933 -27.203 1.00 42.35 33 CYS A O 7
ATOM 11775 N N . GLY A 1 34 ? 3.166 4.399 -25.264 1.00 75.03 34 GLY A N 7
ATOM 11776 C CA . GLY A 1 34 ? 3.749 5.628 -25.772 1.00 64.41 34 GLY A CA 7
ATOM 11777 C C . GLY A 1 34 ? 3.069 6.863 -25.221 1.00 2.32 34 GLY A C 7
ATOM 11778 O O . GLY A 1 34 ? 2.413 6.808 -24.182 1.00 21.33 34 GLY A O 7
ATOM 11782 N N . GLN A 1 35 ? 3.226 7.983 -25.921 1.00 12.44 35 GLN A N 7
ATOM 11783 C CA . GLN A 1 35 ? 2.621 9.241 -25.494 1.00 44.34 35 GLN A CA 7
ATOM 11784 C C . GLN A 1 35 ? 1.101 9.127 -25.450 1.00 61.13 35 GLN A C 7
ATOM 11785 O O . GLN A 1 35 ? 0.456 8.906 -26.473 1.00 12.52 35 GLN A O 7
ATOM 11799 N N . GLY A 1 36 ? 0.535 9.279 -24.256 1.00 23.45 36 GLY A N 7
ATOM 11800 C CA . GLY A 1 36 ? -0.904 9.189 -24.100 1.00 52.23 36 GLY A CA 7
ATOM 11801 C C . GLY A 1 36 ? -1.462 10.287 -23.217 1.00 20.23 36 GLY A C 7
ATOM 11802 O O . GLY A 1 36 ? -1.370 11.468 -23.549 1.00 63.02 36 GLY A O 7
ATOM 11806 N N . MET A 1 37 ? -2.044 9.897 -22.087 1.00 1.04 37 MET A N 7
ATOM 11807 C CA . MET A 1 37 ? -2.619 10.857 -21.152 1.00 2.53 37 MET A CA 7
ATOM 11808 C C . MET A 1 37 ? -2.748 10.250 -19.759 1.00 24.00 37 MET A C 7
ATOM 11809 O O . MET A 1 37 ? -2.627 9.037 -19.588 1.00 25.44 37 MET A O 7
ATOM 11823 N N . ARG A 1 38 ? -2.995 11.101 -18.768 1.00 64.42 38 ARG A N 7
ATOM 11824 C CA . ARG A 1 38 ? -3.140 10.648 -17.390 1.00 65.04 38 ARG A CA 7
ATOM 11825 C C . ARG A 1 38 ? -4.168 11.493 -16.644 1.00 30.11 38 ARG A C 7
ATOM 11826 O O . ARG A 1 38 ? -4.087 12.720 -16.637 1.00 72.10 38 ARG A O 7
ATOM 11847 N N . GLU A 1 39 ? -5.133 10.826 -16.019 1.00 52.31 39 GLU A N 7
ATOM 11848 C CA . GLU A 1 39 ? -6.177 11.516 -15.272 1.00 54.22 39 GLU A CA 7
ATOM 11849 C C . GLU A 1 39 ? -5.875 11.505 -13.777 1.00 23.44 39 GLU A C 7
ATOM 11850 O O . GLU A 1 39 ? -5.429 10.496 -13.230 1.00 55.41 39 GLU A O 7
ATOM 11862 N N . GLY A 1 40 ? -6.122 12.634 -13.119 1.00 71.34 40 GLY A N 7
ATOM 11863 C CA . GLY A 1 40 ? -5.870 12.734 -11.694 1.00 32.31 40 GLY A CA 7
ATOM 11864 C C . GLY A 1 40 ? -7.028 13.359 -10.942 1.00 64.50 40 GLY A C 7
ATOM 11865 O O . GLY A 1 40 ? -7.745 14.203 -11.481 1.00 51.11 40 GLY A O 7
ATOM 11869 N N . THR A 1 41 ? -7.214 12.945 -9.692 1.00 51.43 41 THR A N 7
ATOM 11870 C CA . THR A 1 41 ? -8.295 13.468 -8.867 1.00 73.21 41 THR A CA 7
ATOM 11871 C C . THR A 1 41 ? -7.757 14.074 -7.576 1.00 11.34 41 THR A C 7
ATOM 11872 O O . THR A 1 41 ? -6.806 13.560 -6.987 1.00 32.33 41 THR A O 7
ATOM 11883 N N . CYS A 1 42 ? -8.370 15.168 -7.140 1.00 42.53 42 CYS A N 7
ATOM 11884 C CA . CYS A 1 42 ? -7.953 15.846 -5.918 1.00 71.32 42 CYS A CA 7
ATOM 11885 C C . CYS A 1 42 ? -9.163 16.327 -5.123 1.00 33.24 42 CYS A C 7
ATOM 11886 O O . CYS A 1 42 ? -9.879 17.232 -5.549 1.00 63.32 42 CYS A O 7
ATOM 11894 N N . ASN A 1 43 ? -9.384 15.713 -3.964 1.00 21.14 43 ASN A N 7
ATOM 11895 C CA . ASN A 1 43 ? -10.507 16.079 -3.109 1.00 15.53 43 ASN A CA 7
ATOM 11896 C C . ASN A 1 43 ? -11.835 15.777 -3.796 1.00 24.00 43 ASN A C 7
ATOM 11897 O O . ASN A 1 43 ? -12.471 14.759 -3.520 1.00 11.42 43 ASN A O 7
ATOM 11908 N N . GLU A 1 44 ? -12.248 16.668 -4.691 1.00 50.32 44 GLU A N 7
ATOM 11909 C CA . GLU A 1 44 ? -13.500 16.496 -5.418 1.00 41.23 44 GLU A CA 7
ATOM 11910 C C . GLU A 1 44 ? -13.399 17.080 -6.825 1.00 13.54 44 GLU A C 7
ATOM 11911 O O . GLU A 1 44 ? -14.396 17.515 -7.400 1.00 50.31 44 GLU A O 7
ATOM 11923 N N . GLN A 1 45 ? -12.187 17.090 -7.369 1.00 11.32 45 GLN A N 7
ATOM 11924 C CA . GLN A 1 45 ? -11.955 17.622 -8.706 1.00 45.31 45 GLN A CA 7
ATOM 11925 C C . GLN A 1 45 ? -11.069 16.684 -9.520 1.00 51.32 45 GLN A C 7
ATOM 11926 O O . GLN A 1 45 ? -10.435 15.780 -8.974 1.00 15.13 45 GLN A O 7
ATOM 11940 N N . THR A 1 46 ? -11.030 16.904 -10.830 1.00 44.52 46 THR A N 7
ATOM 11941 C CA . THR A 1 46 ? -10.224 16.078 -11.720 1.00 40.11 46 THR A CA 7
ATOM 11942 C C . THR A 1 46 ? -9.245 16.927 -12.523 1.00 63.10 46 THR A C 7
ATOM 11943 O O . THR A 1 46 ? -9.411 18.141 -12.637 1.00 40.24 46 THR A O 7
ATOM 11954 N N . ARG A 1 47 ? -8.224 16.281 -13.078 1.00 34.32 47 ARG A N 7
ATOM 11955 C CA . ARG A 1 47 ? -7.219 16.977 -13.870 1.00 3.42 47 ARG A CA 7
ATOM 11956 C C . ARG A 1 47 ? -6.741 16.108 -15.029 1.00 24.53 47 ARG A C 7
ATOM 11957 O O . ARG A 1 47 ? -6.849 14.882 -14.985 1.00 32.50 47 ARG A O 7
ATOM 11978 N N . LYS A 1 48 ? -6.212 16.749 -16.065 1.00 22.02 48 LYS A N 7
ATOM 11979 C CA . LYS A 1 48 ? -5.717 16.036 -17.235 1.00 63.21 48 LYS A CA 7
ATOM 11980 C C . LYS A 1 48 ? -4.287 16.455 -17.564 1.00 1.44 48 LYS A C 7
ATOM 11981 O O . LYS A 1 48 ? -3.968 17.646 -17.587 1.00 20.41 48 LYS A O 7
ATOM 12000 N N . VAL A 1 49 ? -3.429 15.473 -17.819 1.00 33.00 49 VAL A N 7
ATOM 12001 C CA . VAL A 1 49 ? -2.034 15.741 -18.149 1.00 35.10 49 VAL A CA 7
ATOM 12002 C C . VAL A 1 49 ? -1.469 14.662 -19.065 1.00 73.41 49 VAL A C 7
ATOM 12003 O O . VAL A 1 49 ? -1.800 13.483 -18.932 1.00 41.01 49 VAL A O 7
ATOM 12016 N N . LYS A 1 50 ? -0.616 15.072 -19.996 1.00 60.32 50 LYS A N 7
ATOM 12017 C CA . LYS A 1 50 ? -0.002 14.142 -20.936 1.00 64.43 50 LYS A CA 7
ATOM 12018 C C . LYS A 1 50 ? 1.115 13.349 -20.265 1.00 34.15 50 LYS A C 7
ATOM 12019 O O . LYS A 1 50 ? 2.040 13.923 -19.690 1.00 54.43 50 LYS A O 7
ATOM 12038 N N . CYS A 1 51 ? 1.025 12.025 -20.344 1.00 22.20 51 CYS A N 7
ATOM 12039 C CA . CYS A 1 51 ? 2.028 11.153 -19.745 1.00 74.21 51 CYS A CA 7
ATOM 12040 C C . CYS A 1 51 ? 2.472 10.077 -20.734 1.00 25.35 51 CYS A C 7
ATOM 12041 O O . CYS A 1 51 ? 1.898 9.936 -21.813 1.00 4.11 51 CYS A O 7
ATOM 12049 N N . ARG A 1 52 ? 3.499 9.322 -20.354 1.00 51.35 52 ARG A N 7
ATOM 12050 C CA . ARG A 1 52 ? 4.022 8.261 -21.206 1.00 70.13 52 ARG A CA 7
ATOM 12051 C C . ARG A 1 52 ? 3.512 6.897 -20.749 1.00 44.03 52 ARG A C 7
ATOM 12052 O O . ARG A 1 52 ? 3.334 6.657 -19.555 1.00 51.13 52 ARG A O 7
ATOM 12073 N N . VAL A 1 53 ? 3.280 6.006 -21.709 1.00 32.32 53 VAL A N 7
ATOM 12074 C CA . VAL A 1 53 ? 2.792 4.666 -21.405 1.00 11.35 53 VAL A CA 7
ATOM 12075 C C . VAL A 1 53 ? 3.844 3.611 -21.732 1.00 2.10 53 VAL A C 7
ATOM 12076 O O . VAL A 1 53 ? 3.720 2.854 -22.693 1.00 42.02 53 VAL A O 7
ATOM 12089 N N . PRO A 1 54 ? 4.904 3.559 -20.912 1.00 4.21 54 PRO A N 7
ATOM 12090 C CA . PRO A 1 54 ? 5.999 2.601 -21.093 1.00 44.22 54 PRO A CA 7
ATOM 12091 C C . PRO A 1 54 ? 5.572 1.169 -20.790 1.00 74.04 54 PRO A C 7
ATOM 12092 O O . PRO A 1 54 ? 5.369 0.803 -19.632 1.00 64.13 54 PRO A O 7
ATOM 12103 N N . CYS A 1 55 ? 5.434 0.363 -21.838 1.00 32.35 55 CYS A N 7
ATOM 12104 C CA . CYS A 1 55 ? 5.031 -1.030 -21.683 1.00 74.53 55 CYS A CA 7
ATOM 12105 C C . CYS A 1 55 ? 6.232 -1.910 -21.354 1.00 64.03 55 CYS A C 7
ATOM 12106 O O . CYS A 1 55 ? 7.174 -2.013 -22.139 1.00 72.32 55 CYS A O 7
ATOM 12114 N N . ASN A 1 56 ? 6.191 -2.546 -20.187 1.00 35.55 56 ASN A N 7
ATOM 12115 C CA . ASN A 1 56 ? 7.275 -3.419 -19.753 1.00 62.23 56 ASN A CA 7
ATOM 12116 C C . ASN A 1 56 ? 6.990 -3.997 -18.370 1.00 10.14 56 ASN A C 7
ATOM 12117 O O . ASN A 1 56 ? 7.357 -5.133 -18.073 1.00 23.23 56 ASN A O 7
ATOM 12128 N N . TRP A 1 57 ? 6.331 -3.207 -17.531 1.00 1.14 57 TRP A N 7
ATOM 12129 C CA . TRP A 1 57 ? 5.996 -3.639 -16.179 1.00 53.30 57 TRP A CA 7
ATOM 12130 C C . TRP A 1 57 ? 4.682 -4.414 -16.166 1.00 12.43 57 TRP A C 7
ATOM 12131 O O . TRP A 1 57 ? 3.796 -4.168 -16.984 1.00 50.44 57 TRP A O 7
ATOM 12152 N N . LYS A 1 58 ? 4.561 -5.350 -15.232 1.00 3.32 58 LYS A N 7
ATOM 12153 C CA . LYS A 1 58 ? 3.354 -6.160 -15.111 1.00 31.21 58 LYS A CA 7
ATOM 12154 C C . LYS A 1 58 ? 3.449 -7.102 -13.914 1.00 4.33 58 LYS A C 7
ATOM 12155 O O . LYS A 1 58 ? 2.587 -7.094 -13.036 1.00 31.34 58 LYS A O 7
ATOM 12174 N N . LYS A 1 59 ? 4.502 -7.911 -13.886 1.00 2.14 59 LYS A N 7
ATOM 12175 C CA . LYS A 1 59 ? 4.712 -8.856 -12.795 1.00 62.32 59 LYS A CA 7
ATOM 12176 C C . LYS A 1 59 ? 5.907 -8.446 -11.941 1.00 70.04 59 LYS A C 7
ATOM 12177 O O . LYS A 1 59 ? 6.504 -7.392 -12.159 1.00 72.11 59 LYS A O 7
ATOM 12196 N N . GLU A 1 60 ? 6.250 -9.286 -10.970 1.00 30.15 60 GLU A N 7
ATOM 12197 C CA . GLU A 1 60 ? 7.375 -9.010 -10.084 1.00 30.20 60 GLU A CA 7
ATOM 12198 C C . GLU A 1 60 ? 8.633 -9.729 -10.561 1.00 31.13 60 GLU A C 7
ATOM 12199 O O . GLU A 1 60 ? 9.682 -9.113 -10.743 1.00 25.25 60 GLU A O 7
ATOM 12211 N N . PHE A 1 61 ? 8.519 -11.037 -10.764 1.00 34.45 61 PHE A N 7
ATOM 12212 C CA . PHE A 1 61 ? 9.647 -11.843 -11.218 1.00 33.15 61 PHE A CA 7
ATOM 12213 C C . PHE A 1 61 ? 10.845 -11.675 -10.287 1.00 73.43 61 PHE A C 7
ATOM 12214 O O . PHE A 1 61 ? 11.994 -11.775 -10.713 1.00 71.43 61 PHE A O 7
ATOM 12231 N N . GLY A 1 62 ? 10.566 -11.419 -9.012 1.00 2.50 62 GLY A N 7
ATOM 12232 C CA . GLY A 1 62 ? 11.629 -11.240 -8.042 1.00 61.40 62 GLY A CA 7
ATOM 12233 C C . GLY A 1 62 ? 12.540 -10.079 -8.385 1.00 63.15 62 GLY A C 7
ATOM 12234 O O . GLY A 1 62 ? 13.704 -10.056 -7.990 1.00 21.30 62 GLY A O 7
ATOM 12238 N N . ALA A 1 63 ? 12.008 -9.112 -9.126 1.00 22.40 63 ALA A N 7
ATOM 12239 C CA . ALA A 1 63 ? 12.782 -7.941 -9.524 1.00 23.12 63 ALA A CA 7
ATOM 12240 C C . ALA A 1 63 ? 11.917 -6.686 -9.518 1.00 24.23 63 ALA A C 7
ATOM 12241 O O . ALA A 1 63 ? 10.793 -6.691 -10.017 1.00 30.11 63 ALA A O 7
ATOM 12248 N N . ASP A 1 64 ? 12.451 -5.611 -8.948 1.00 12.45 64 ASP A N 7
ATOM 12249 C CA . ASP A 1 64 ? 11.729 -4.345 -8.878 1.00 13.23 64 ASP A CA 7
ATOM 12250 C C . ASP A 1 64 ? 12.257 -3.358 -9.914 1.00 34.41 64 ASP A C 7
ATOM 12251 O O . ASP A 1 64 ? 11.524 -2.927 -10.805 1.00 62.34 64 ASP A O 7
ATOM 12260 N N . CYS A 1 65 ? 13.531 -3.004 -9.791 1.00 1.40 65 CYS A N 7
ATOM 12261 C CA . CYS A 1 65 ? 14.157 -2.067 -10.715 1.00 65.13 65 CYS A CA 7
ATOM 12262 C C . CYS A 1 65 ? 15.367 -2.701 -11.396 1.00 62.34 65 CYS A C 7
ATOM 12263 O O . CYS A 1 65 ? 16.211 -3.314 -10.742 1.00 3.05 65 CYS A O 7
ATOM 12271 N N . LYS A 1 66 ? 15.444 -2.550 -12.714 1.00 64.10 66 LYS A N 7
ATOM 12272 C CA . LYS A 1 66 ? 16.550 -3.106 -13.485 1.00 44.41 66 LYS A CA 7
ATOM 12273 C C . LYS A 1 66 ? 17.796 -2.234 -13.356 1.00 54.41 66 LYS A C 7
ATOM 12274 O O . LYS A 1 66 ? 17.700 -1.015 -13.209 1.00 35.35 66 LYS A O 7
ATOM 12293 N N . TYR A 1 67 ? 18.962 -2.865 -13.414 1.00 40.34 67 TYR A N 7
ATOM 12294 C CA . TYR A 1 67 ? 20.226 -2.147 -13.303 1.00 51.13 67 TYR A CA 7
ATOM 12295 C C . TYR A 1 67 ? 21.073 -2.335 -14.559 1.00 14.01 67 TYR A C 7
ATOM 12296 O O . TYR A 1 67 ? 20.743 -3.142 -15.428 1.00 63.11 67 TYR A O 7
ATOM 12314 N N . LYS A 1 68 ? 22.166 -1.585 -14.646 1.00 74.20 68 LYS A N 7
ATOM 12315 C CA . LYS A 1 68 ? 23.062 -1.669 -15.791 1.00 63.14 68 LYS A CA 7
ATOM 12316 C C . LYS A 1 68 ? 24.361 -2.375 -15.416 1.00 65.20 68 LYS A C 7
ATOM 12317 O O . LYS A 1 68 ? 25.279 -1.761 -14.870 1.00 52.13 68 LYS A O 7
ATOM 12336 N N . PHE A 1 69 ? 24.434 -3.668 -15.713 1.00 3.13 69 PHE A N 7
ATOM 12337 C CA . PHE A 1 69 ? 25.621 -4.457 -15.406 1.00 71.31 69 PHE A CA 7
ATOM 12338 C C . PHE A 1 69 ? 26.624 -4.398 -16.555 1.00 3.03 69 PHE A C 7
ATOM 12339 O O . PHE A 1 69 ? 26.247 -4.249 -17.716 1.00 44.11 69 PHE A O 7
ATOM 12356 N N . GLY A 1 70 ? 27.905 -4.516 -16.220 1.00 2.42 70 GLY A N 7
ATOM 12357 C CA . GLY A 1 70 ? 28.945 -4.473 -17.233 1.00 74.15 70 GLY A CA 7
ATOM 12358 C C . GLY A 1 70 ? 29.213 -5.833 -17.846 1.00 55.13 70 GLY A C 7
ATOM 12359 O O . GLY A 1 70 ? 28.788 -6.110 -18.967 1.00 10.31 70 GLY A O 7
ATOM 12363 N N . ASN A 1 71 ? 29.922 -6.683 -17.110 1.00 33.10 71 ASN A N 7
ATOM 12364 C CA . ASN A 1 71 ? 30.248 -8.021 -17.590 1.00 50.32 71 ASN A CA 7
ATOM 12365 C C . ASN A 1 71 ? 30.990 -8.817 -16.520 1.00 12.32 71 ASN A C 7
ATOM 12366 O O . ASN A 1 71 ? 31.911 -9.576 -16.824 1.00 35.32 71 ASN A O 7
ATOM 12377 N N . TRP A 1 72 ? 30.583 -8.636 -15.269 1.00 64.00 72 TRP A N 7
ATOM 12378 C CA . TRP A 1 72 ? 31.209 -9.338 -14.153 1.00 3.03 72 TRP A CA 7
ATOM 12379 C C . TRP A 1 72 ? 32.660 -8.902 -13.981 1.00 50.24 72 TRP A C 7
ATOM 12380 O O . TRP A 1 72 ? 33.331 -8.548 -14.950 1.00 53.10 72 TRP A O 7
ATOM 12401 N N . GLY A 1 73 ? 33.138 -8.931 -12.742 1.00 0.24 73 GLY A N 7
ATOM 12402 C CA . GLY A 1 73 ? 34.507 -8.535 -12.466 1.00 25.41 73 GLY A CA 7
ATOM 12403 C C . GLY A 1 73 ? 35.468 -9.707 -12.505 1.00 21.24 73 GLY A C 7
ATOM 12404 O O . GLY A 1 73 ? 35.181 -10.733 -13.120 1.00 54.32 73 GLY A O 7
ATOM 12408 N N . GLU A 1 74 ? 36.612 -9.554 -11.846 1.00 45.14 74 GLU A N 7
ATOM 12409 C CA . GLU A 1 74 ? 37.619 -10.609 -11.812 1.00 1.14 74 GLU A CA 7
ATOM 12410 C C . GLU A 1 74 ? 37.249 -11.680 -10.791 1.00 21.44 74 GLU A C 7
ATOM 12411 O O . GLU A 1 74 ? 36.934 -11.375 -9.641 1.00 34.13 74 GLU A O 7
ATOM 12423 N N . CYS A 1 75 ? 37.290 -12.937 -11.220 1.00 40.21 75 CYS A N 7
ATOM 12424 C CA . CYS A 1 75 ? 36.958 -14.056 -10.345 1.00 43.42 75 CYS A CA 7
ATOM 12425 C C . CYS A 1 75 ? 38.161 -14.456 -9.495 1.00 33.31 75 CYS A C 7
ATOM 12426 O O . CYS A 1 75 ? 39.241 -14.729 -10.018 1.00 41.23 75 CYS A O 7
ATOM 12434 N N . ASP A 1 76 ? 37.964 -14.491 -8.182 1.00 74.21 76 ASP A N 7
ATOM 12435 C CA . ASP A 1 76 ? 39.030 -14.859 -7.259 1.00 33.25 76 ASP A CA 7
ATOM 12436 C C . ASP A 1 76 ? 38.890 -16.313 -6.819 1.00 75.33 76 ASP A C 7
ATOM 12437 O O . ASP A 1 76 ? 37.993 -16.656 -6.049 1.00 11.43 76 ASP A O 7
ATOM 12446 N N . ALA A 1 77 ? 39.782 -17.165 -7.314 1.00 12.51 77 ALA A N 7
ATOM 12447 C CA . ALA A 1 77 ? 39.758 -18.581 -6.971 1.00 61.34 77 ALA A CA 7
ATOM 12448 C C . ALA A 1 77 ? 39.922 -18.786 -5.470 1.00 63.41 77 ALA A C 7
ATOM 12449 O O . ALA A 1 77 ? 39.584 -19.843 -4.937 1.00 3.44 77 ALA A O 7
ATOM 12456 N N . ALA A 1 78 ? 40.446 -17.769 -4.793 1.00 23.32 78 ALA A N 7
ATOM 12457 C CA . ALA A 1 78 ? 40.655 -17.837 -3.351 1.00 34.11 78 ALA A CA 7
ATOM 12458 C C . ALA A 1 78 ? 39.326 -17.872 -2.606 1.00 31.51 78 ALA A C 7
ATOM 12459 O O . ALA A 1 78 ? 39.245 -18.368 -1.481 1.00 53.20 78 ALA A O 7
ATOM 12466 N N . THR A 1 79 ? 38.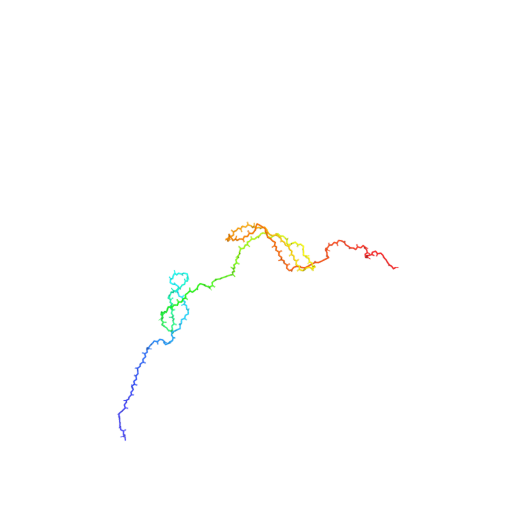283 -17.341 -3.238 1.00 0.15 79 THR A N 7
ATOM 12467 C CA . THR A 1 79 ? 36.958 -17.308 -2.633 1.00 33.12 79 THR A CA 7
ATOM 12468 C C . THR A 1 79 ? 35.927 -17.982 -3.531 1.00 74.10 79 THR A C 7
ATOM 12469 O O . THR A 1 79 ? 34.763 -18.126 -3.158 1.00 34.13 79 THR A O 7
ATOM 12480 N N . SER A 1 80 ? 36.362 -18.395 -4.717 1.00 63.22 80 SER A N 7
ATOM 12481 C CA . SER A 1 80 ? 35.475 -19.052 -5.671 1.00 1.23 80 SER A CA 7
ATOM 12482 C C . SER A 1 80 ? 34.215 -18.224 -5.898 1.00 60.04 80 SER A C 7
ATOM 12483 O O . SER A 1 80 ? 33.129 -18.767 -6.100 1.00 75.03 80 SER A O 7
ATOM 12491 N N . THR A 1 81 ? 34.367 -16.902 -5.866 1.00 32.33 81 THR A N 7
ATOM 12492 C CA . THR A 1 81 ? 33.243 -15.998 -6.068 1.00 34.12 81 THR A CA 7
ATOM 12493 C C . THR A 1 81 ? 33.691 -14.704 -6.737 1.00 21.05 81 THR A C 7
ATOM 12494 O O . THR A 1 81 ? 34.762 -14.176 -6.436 1.00 40.20 81 THR A O 7
ATOM 12505 N N . LYS A 1 82 ? 32.865 -14.196 -7.646 1.00 21.01 82 LYS A N 7
ATOM 12506 C CA . LYS A 1 82 ? 33.175 -12.962 -8.356 1.00 55.01 82 LYS A CA 7
ATOM 12507 C C . LYS A 1 82 ? 32.278 -11.821 -7.885 1.00 70.20 82 LYS A C 7
ATOM 12508 O O . LYS A 1 82 ? 31.180 -12.053 -7.379 1.00 15.25 82 LYS A O 7
ATOM 12527 N N . SER A 1 83 ? 32.753 -10.592 -8.054 1.00 21.31 83 SER A N 7
ATOM 12528 C CA . SER A 1 83 ? 31.995 -9.416 -7.642 1.00 72.14 83 SER A CA 7
ATOM 12529 C C . SER A 1 83 ? 31.735 -8.495 -8.830 1.00 44.44 83 SER A C 7
ATOM 12530 O O . SER A 1 83 ? 32.520 -8.449 -9.779 1.00 30.51 83 SER A O 7
ATOM 12538 N N . ARG A 1 84 ? 30.629 -7.760 -8.771 1.00 31.44 84 ARG A N 7
ATOM 12539 C CA . ARG A 1 84 ? 30.265 -6.839 -9.841 1.00 64.44 84 ARG A CA 7
ATOM 12540 C C . ARG A 1 84 ? 29.383 -5.713 -9.312 1.00 30.23 84 ARG A C 7
ATOM 12541 O O . ARG A 1 84 ? 28.599 -5.906 -8.382 1.00 25.43 84 ARG A O 7
ATOM 12562 N N . THR A 1 85 ? 29.516 -4.533 -9.910 1.00 3.42 85 THR A N 7
ATOM 12563 C CA . THR A 1 85 ? 28.735 -3.373 -9.497 1.00 71.55 85 THR A CA 7
ATOM 12564 C C . THR A 1 85 ? 27.786 -2.930 -10.605 1.00 53.31 85 THR A C 7
ATOM 12565 O O . THR A 1 85 ? 28.211 -2.645 -11.724 1.00 50.30 85 THR A O 7
ATOM 12576 N N . GLY A 1 86 ? 26.496 -2.873 -10.285 1.00 71.44 86 GLY A N 7
ATOM 12577 C CA . GLY A 1 86 ? 25.506 -2.462 -11.264 1.00 64.40 86 GLY A CA 7
ATOM 12578 C C . GLY A 1 86 ? 25.071 -1.023 -11.080 1.00 21.14 86 GLY A C 7
ATOM 12579 O O . GLY A 1 86 ? 24.785 -0.590 -9.962 1.00 5.00 86 GLY A O 7
ATOM 12583 N N . THR A 1 87 ? 25.021 -0.275 -12.178 1.00 41.44 87 THR A N 7
ATOM 12584 C CA . THR A 1 87 ? 24.621 1.125 -12.132 1.00 54.40 87 THR A CA 7
ATOM 12585 C C . THR A 1 87 ? 23.127 1.279 -12.395 1.00 51.51 87 THR A C 7
ATOM 12586 O O . THR A 1 87 ? 22.615 0.816 -13.414 1.00 43.34 87 THR A O 7
ATOM 12597 N N . LEU A 1 88 ? 22.433 1.932 -11.470 1.00 21.10 88 LEU A N 7
ATOM 12598 C CA . LEU A 1 88 ? 20.996 2.148 -11.602 1.00 35.22 88 LEU A CA 7
ATOM 12599 C C . LEU A 1 88 ? 20.681 2.963 -12.852 1.00 15.02 88 LEU A C 7
ATOM 12600 O O . LEU A 1 88 ? 21.342 3.963 -13.136 1.00 60.11 88 LEU A O 7
ATOM 12616 N N . GLN A 1 89 ? 19.665 2.532 -13.594 1.00 22.21 89 GLN A N 7
ATOM 12617 C CA . GLN A 1 89 ? 19.262 3.224 -14.812 1.00 34.31 89 GLN A CA 7
ATOM 12618 C C . GLN A 1 89 ? 18.149 4.226 -14.526 1.00 14.23 89 GLN A C 7
ATOM 12619 O O . GLN A 1 89 ? 18.383 5.434 -14.481 1.00 1.24 89 GLN A O 7
ATOM 12633 N N . LYS A 1 90 ? 16.937 3.718 -14.333 1.00 33.44 90 LYS A N 7
ATOM 12634 C CA . LYS A 1 90 ? 15.787 4.569 -14.050 1.00 35.32 90 LYS A CA 7
ATOM 12635 C C . LYS A 1 90 ? 14.828 3.881 -13.082 1.00 44.21 90 LYS A C 7
ATOM 12636 O O . LYS A 1 90 ? 14.844 2.659 -12.938 1.00 41.44 90 LYS A O 7
ATOM 12655 N N . ALA A 1 91 ? 13.992 4.676 -12.420 1.00 43.13 91 ALA A N 7
ATOM 12656 C CA . ALA A 1 91 ? 13.024 4.143 -11.469 1.00 35.13 91 ALA A CA 7
ATOM 12657 C C . ALA A 1 91 ? 11.648 3.998 -12.110 1.00 74.53 91 ALA A C 7
ATOM 12658 O O . ALA A 1 91 ? 11.028 4.985 -12.508 1.00 44.31 91 ALA A O 7
ATOM 12665 N N . LEU A 1 92 ? 11.175 2.759 -12.208 1.00 52.40 92 LEU A N 7
ATOM 12666 C CA . LEU A 1 92 ? 9.872 2.483 -12.802 1.00 32.04 92 LEU A CA 7
ATOM 12667 C C . LEU A 1 92 ? 8.807 2.316 -11.723 1.00 52.01 92 LEU A C 7
ATOM 12668 O O . LEU A 1 92 ? 8.061 1.336 -11.719 1.00 24.13 92 LEU A O 7
ATOM 12684 N N . PHE A 1 93 ? 8.739 3.281 -10.812 1.00 51.23 93 PHE A N 7
ATOM 12685 C CA . PHE A 1 93 ? 7.763 3.241 -9.729 1.00 4.02 93 PHE A CA 7
ATOM 12686 C C . PHE A 1 93 ? 7.824 1.907 -8.991 1.00 34.34 93 PHE A C 7
ATOM 12687 O O . PHE A 1 93 ? 6.816 1.425 -8.475 1.00 13.03 93 PHE A O 7
ATOM 12704 N N . ASN A 1 94 ? 9.013 1.316 -8.945 1.00 63.23 94 ASN A N 7
ATOM 12705 C CA . ASN A 1 94 ? 9.205 0.036 -8.273 1.00 32.25 94 ASN A CA 7
ATOM 12706 C C . ASN A 1 94 ? 10.015 0.212 -6.991 1.00 71.34 94 ASN A C 7
ATOM 12707 O O . ASN A 1 94 ? 11.105 -0.341 -6.850 1.00 64.54 94 ASN A O 7
ATOM 12718 N N . VAL A 1 95 ? 9.472 0.986 -6.057 1.00 4.34 95 VAL A N 7
ATOM 12719 C CA . VAL A 1 95 ? 10.143 1.235 -4.785 1.00 4.31 95 VAL A CA 7
ATOM 12720 C C . VAL A 1 95 ? 11.442 2.006 -4.990 1.00 61.54 95 VAL A C 7
ATOM 12721 O O . VAL A 1 95 ? 12.056 1.936 -6.055 1.00 15.01 95 VAL A O 7
ATOM 12734 N N . GLU A 1 96 ? 11.855 2.742 -3.963 1.00 42.31 96 GLU A N 7
ATOM 12735 C CA . GLU A 1 96 ? 13.082 3.528 -4.032 1.00 33.21 96 GLU A CA 7
ATOM 12736 C C . GLU A 1 96 ? 14.309 2.621 -4.017 1.00 64.14 96 GLU A C 7
ATOM 12737 O O . GLU A 1 96 ? 14.544 1.889 -3.054 1.00 42.33 96 GLU A O 7
ATOM 12749 N N . CYS A 1 97 ? 15.090 2.673 -5.092 1.00 11.13 97 CYS A N 7
ATOM 12750 C CA . CYS A 1 97 ? 16.293 1.858 -5.205 1.00 72.54 97 CYS A CA 7
ATOM 12751 C C . CYS A 1 97 ? 17.543 2.691 -4.942 1.00 14.13 97 CYS A C 7
ATOM 12752 O O . CYS A 1 97 ? 17.567 3.892 -5.210 1.00 44.35 97 CYS A O 7
ATOM 12760 N N . GLN A 1 98 ? 18.577 2.046 -4.412 1.00 50.31 98 GLN A N 7
ATOM 12761 C CA . GLN A 1 98 ? 19.830 2.729 -4.111 1.00 71.31 98 GLN A CA 7
ATOM 12762 C C . GLN A 1 98 ? 20.501 3.221 -5.389 1.00 1.12 98 GLN A C 7
ATOM 12763 O O . GLN A 1 98 ? 20.295 2.662 -6.465 1.00 60.22 98 GLN A O 7
ATOM 12777 N N . GLN A 1 99 ? 21.307 4.271 -5.262 1.00 54.50 99 GLN A N 7
ATOM 12778 C CA . GLN A 1 99 ? 22.007 4.840 -6.407 1.00 22.24 99 GLN A CA 7
ATOM 12779 C C . GLN A 1 99 ? 22.768 3.760 -7.170 1.00 13.31 99 GLN A C 7
ATOM 12780 O O . GLN A 1 99 ? 22.821 3.774 -8.400 1.00 23.14 99 GLN A O 7
ATOM 12794 N N . THR A 1 100 ? 23.358 2.825 -6.431 1.00 52.43 100 THR A N 7
ATOM 12795 C CA . THR A 1 100 ? 24.118 1.739 -7.037 1.00 45.33 100 THR A CA 7
ATOM 12796 C C . THR A 1 100 ? 24.026 0.469 -6.199 1.00 54.11 100 THR A C 7
ATOM 12797 O O . THR A 1 100 ? 23.782 0.526 -4.993 1.00 40.23 100 THR A O 7
ATOM 12808 N N . VAL A 1 101 ? 24.226 -0.676 -6.844 1.00 15.23 101 VAL A N 7
ATOM 12809 C CA . VAL A 1 101 ? 24.167 -1.961 -6.156 1.00 12.35 101 VAL A CA 7
ATOM 12810 C C . VAL A 1 101 ? 25.277 -2.889 -6.632 1.00 73.22 101 VAL A C 7
ATOM 12811 O O . VAL A 1 101 ? 25.921 -2.634 -7.650 1.00 13.41 101 VAL A O 7
ATOM 12824 N N . SER A 1 102 ? 25.497 -3.970 -5.889 1.00 70.14 102 SER A N 7
ATOM 12825 C CA . SER A 1 102 ? 26.533 -4.936 -6.234 1.00 72.15 102 SER A CA 7
ATOM 12826 C C . SER A 1 102 ? 25.953 -6.345 -6.323 1.00 64.15 102 SER A C 7
ATOM 12827 O O . SER A 1 102 ? 24.895 -6.630 -5.763 1.00 61.25 102 SER A O 7
ATOM 12835 N N . VAL A 1 103 ? 26.655 -7.223 -7.032 1.00 51.22 103 VAL A N 7
ATOM 12836 C CA . VAL A 1 103 ? 26.213 -8.603 -7.196 1.00 12.02 103 VAL A CA 7
ATOM 12837 C C . VAL A 1 103 ? 27.377 -9.575 -7.047 1.00 22.11 103 VAL A C 7
ATOM 12838 O O . VAL A 1 103 ? 28.542 -9.186 -7.139 1.00 40.51 103 VAL A O 7
ATOM 12851 N N . THR A 1 104 ? 27.056 -10.844 -6.813 1.00 52.43 104 THR A N 7
ATOM 12852 C CA . THR A 1 104 ? 28.075 -11.873 -6.650 1.00 35.21 104 THR A CA 7
ATOM 12853 C C . THR A 1 104 ? 27.673 -13.162 -7.357 1.00 25.22 104 THR A C 7
ATOM 12854 O O . THR A 1 104 ? 26.487 -13.464 -7.493 1.00 64.14 104 THR A O 7
ATOM 12865 N N . LYS A 1 105 ? 28.667 -13.919 -7.808 1.00 3.13 105 LYS A N 7
ATOM 12866 C CA . LYS A 1 105 ? 28.419 -15.177 -8.500 1.00 61.24 105 LYS A CA 7
ATOM 12867 C C . LYS A 1 105 ? 29.522 -16.189 -8.204 1.00 24.02 105 LYS A C 7
ATOM 12868 O O . LYS A 1 105 ? 30.681 -15.833 -7.985 1.00 41.43 105 LYS A O 7
ATOM 12887 N N . PRO A 1 106 ? 29.158 -17.479 -8.199 1.00 70.41 106 PRO A N 7
ATOM 12888 C CA . PRO A 1 106 ? 30.103 -18.568 -7.933 1.00 63.01 106 PRO A CA 7
ATOM 12889 C C . PRO A 1 106 ? 31.105 -18.755 -9.067 1.00 44.34 106 PRO A C 7
ATOM 12890 O O . PRO A 1 106 ? 31.009 -19.706 -9.844 1.00 44.22 106 PRO A O 7
ATOM 12901 N N . CYS A 1 107 ? 32.067 -17.841 -9.158 1.00 75.25 107 CYS A N 7
ATOM 12902 C CA . CYS A 1 107 ? 33.087 -17.905 -10.197 1.00 21.33 107 CYS A CA 7
ATOM 12903 C C . CYS A 1 107 ? 34.482 -18.002 -9.585 1.00 75.54 107 CYS A C 7
ATOM 12904 O O . CYS A 1 107 ? 34.751 -17.428 -8.529 1.00 74.13 107 CYS A O 7
ATOM 12912 N N . THR A 1 108 ? 35.365 -18.735 -10.255 1.00 2.10 108 THR A N 7
ATOM 12913 C CA . THR A 1 108 ? 36.732 -18.909 -9.777 1.00 71.14 108 THR A CA 7
ATOM 12914 C C . THR A 1 108 ? 37.736 -18.749 -10.913 1.00 0.31 108 THR A C 7
ATOM 12915 O O . THR A 1 108 ? 37.505 -19.212 -12.030 1.00 54.33 108 THR A O 7
ATOM 12926 N N . THR A 1 109 ? 38.853 -18.091 -10.621 1.00 42.33 109 THR A N 7
ATOM 12927 C CA . THR A 1 109 ? 39.893 -17.871 -11.618 1.00 12.51 109 THR A CA 7
ATOM 12928 C C . THR A 1 109 ? 41.223 -17.522 -10.959 1.00 14.22 109 THR A C 7
ATOM 12929 O O . THR A 1 109 ? 41.307 -16.583 -10.166 1.00 52.14 109 THR A O 7
ATOM 12940 N N . LYS A 1 110 ? 42.261 -18.282 -11.291 1.00 53.10 110 LYS A N 7
ATOM 12941 C CA . LYS A 1 110 ? 43.587 -18.052 -10.733 1.00 14.14 110 LYS A CA 7
ATOM 12942 C C . LYS A 1 110 ? 44.617 -18.969 -11.384 1.00 70.33 110 LYS A C 7
ATOM 12943 O O . LYS A 1 110 ? 44.304 -20.093 -11.774 1.00 33.30 110 LYS A O 7
ATOM 12962 N N . VAL A 1 111 ? 45.849 -18.482 -11.497 1.00 21.33 111 VAL A N 7
ATOM 12963 C CA . VAL A 1 111 ? 46.927 -19.260 -12.097 1.00 42.34 111 VAL A CA 7
ATOM 12964 C C . VAL A 1 111 ? 47.047 -20.632 -11.443 1.00 11.43 111 VAL A C 7
ATOM 12965 O O . VAL A 1 111 ? 47.043 -20.748 -10.217 1.00 10.31 111 VAL A O 7
ATOM 12978 N N . LYS A 1 112 ? 47.153 -21.667 -12.268 1.00 32.25 112 LYS A N 7
ATOM 12979 C CA . LYS A 1 112 ? 47.276 -23.033 -11.770 1.00 3.44 112 LYS A CA 7
ATOM 12980 C C . LYS A 1 112 ? 48.704 -23.319 -11.316 1.00 1.53 112 LYS A C 7
ATOM 12981 O O . LYS A 1 112 ? 49.659 -22.758 -11.852 1.00 25.32 112 LYS A O 7
ATOM 13000 N N . ASN A 1 113 ? 48.842 -24.196 -10.327 1.00 71.43 113 ASN A N 7
ATOM 13001 C CA . ASN A 1 113 ? 50.153 -24.558 -9.803 1.00 60.32 113 ASN A CA 7
ATOM 13002 C C . ASN A 1 113 ? 50.214 -26.045 -9.465 1.00 51.33 113 ASN A C 7
ATOM 13003 O O . ASN A 1 113 ? 49.378 -26.557 -8.719 1.00 42.03 113 ASN A O 7
ATOM 13014 N N . LYS A 1 114 ? 51.208 -26.731 -10.018 1.00 74.32 114 LYS A N 7
ATOM 13015 C CA . LYS A 1 114 ? 51.378 -28.159 -9.775 1.00 64.55 114 LYS A CA 7
ATOM 13016 C C . LYS A 1 114 ? 51.839 -28.417 -8.344 1.00 13.33 114 LYS A C 7
ATOM 13017 O O . LYS A 1 114 ? 52.354 -27.529 -7.664 1.00 70.53 114 LYS A O 7
ATOM 13036 N N . PRO A 1 115 ? 51.651 -29.659 -7.874 1.00 40.55 115 PRO A N 7
ATOM 13037 C CA . PRO A 1 115 ? 52.042 -30.061 -6.521 1.00 15.21 115 PRO A CA 7
ATOM 13038 C C . PRO A 1 115 ? 53.555 -30.120 -6.348 1.00 31.14 115 PRO A C 7
ATOM 13039 O O . PRO A 1 115 ? 54.087 -29.734 -5.306 1.00 45.11 115 PRO A O 7
ATOM 13050 N N . LYS A 1 116 ? 54.245 -30.605 -7.375 1.00 3.11 116 LYS A N 7
ATOM 13051 C CA . LYS A 1 116 ? 55.698 -30.713 -7.338 1.00 50.21 116 LYS A CA 7
ATOM 13052 C C . LYS A 1 116 ? 56.343 -29.339 -7.191 1.00 44.42 116 LYS A C 7
ATOM 13053 O O . LYS A 1 116 ? 55.839 -28.346 -7.718 1.00 61.42 116 LYS A O 7
ATOM 13072 N N . GLY A 1 117 ? 57.460 -29.287 -6.474 1.00 24.42 117 GLY A N 7
ATOM 13073 C CA . GLY A 1 117 ? 58.156 -28.030 -6.272 1.00 13.11 117 GLY A CA 7
ATOM 13074 C C . GLY A 1 117 ? 58.498 -27.783 -4.816 1.00 10.02 117 GLY A C 7
ATOM 13075 O O . GLY A 1 117 ? 58.246 -26.700 -4.285 1.00 15.11 117 GLY A O 7
ATOM 13079 N N . LYS A 1 118 ? 59.072 -28.789 -4.166 1.00 52.11 118 LYS A N 7
ATOM 13080 C CA . LYS A 1 118 ? 59.449 -28.676 -2.762 1.00 73.33 118 LYS A CA 7
ATOM 13081 C C . LYS A 1 118 ? 60.839 -29.257 -2.523 1.00 60.55 118 LYS A C 7
ATOM 13082 O O . LYS A 1 118 ? 61.392 -29.945 -3.383 1.00 41.32 118 LYS A O 7
ATOM 13101 N N . LYS A 1 119 ? 61.399 -28.979 -1.351 1.00 22.01 119 LYS A N 7
ATOM 13102 C CA . LYS A 1 119 ? 62.724 -29.476 -0.998 1.00 41.25 119 LYS A CA 7
ATOM 13103 C C . LYS A 1 119 ? 62.782 -30.995 -1.112 1.00 21.52 119 LYS A C 7
ATOM 13104 O O . LYS A 1 119 ? 63.765 -31.554 -1.600 1.00 13.12 119 LYS A O 7
ATOM 13123 N N . GLY A 1 120 ? 61.723 -31.662 -0.659 1.00 10.52 120 GLY A N 7
ATOM 13124 C CA . GLY A 1 120 ? 61.676 -33.110 -0.721 1.00 23.10 120 GLY A CA 7
ATOM 13125 C C . GLY A 1 120 ? 61.748 -33.633 -2.143 1.00 5.12 120 GLY A C 7
ATOM 13126 O O . GLY A 1 120 ? 62.437 -34.616 -2.417 1.00 0.42 120 GLY A O 7
ATOM 13130 N N . LYS A 1 121 ? 61.035 -32.974 -3.051 1.00 30.44 121 LYS A N 7
ATOM 13131 C CA . LYS A 1 121 ? 61.021 -33.378 -4.451 1.00 44.35 121 LYS A CA 7
ATOM 13132 C C . LYS A 1 121 ? 60.294 -34.707 -4.628 1.00 52.32 121 LYS A C 7
ATOM 13133 O O . LYS A 1 121 ? 59.155 -34.745 -5.093 1.00 53.22 121 LYS A O 7
ATOM 13152 N N . GLY A 1 122 ? 60.959 -35.794 -4.252 1.00 73.31 122 GLY A N 7
ATOM 13153 C CA . GLY A 1 122 ? 60.358 -37.111 -4.375 1.00 1.21 122 GLY A CA 7
ATOM 13154 C C . GLY A 1 122 ? 60.941 -38.108 -3.393 1.00 42.13 122 GLY A C 7
ATOM 13155 O O . GLY A 1 122 ? 60.648 -38.057 -2.199 1.00 32.52 122 GLY A O 7
ATOM 13159 N N . LYS A 1 123 ? 61.766 -39.019 -3.898 1.00 0.04 123 LYS A N 7
ATOM 13160 C CA . LYS A 1 123 ? 62.391 -40.034 -3.058 1.00 2.43 123 LYS A CA 7
ATOM 13161 C C . LYS A 1 123 ? 63.899 -40.076 -3.286 1.00 20.14 123 LYS A C 7
ATOM 13162 O O . LYS A 1 123 ? 64.381 -39.759 -4.373 1.00 31.30 123 LYS A O 7
ATOM 13181 N N . GLY A 1 124 ? 64.639 -40.471 -2.254 1.00 41.20 124 GLY A N 7
ATOM 13182 C CA . GLY A 1 124 ? 66.084 -40.548 -2.365 1.00 22.43 124 GLY A CA 7
ATOM 13183 C C . GLY A 1 124 ? 66.717 -41.263 -1.188 1.00 13.14 124 GLY A C 7
ATOM 13184 O O . GLY A 1 124 ? 66.081 -41.451 -0.152 1.00 23.02 124 GLY A O 7
ATOM 13188 N N . ASN A 1 125 ? 67.975 -41.662 -1.347 1.00 71.31 125 ASN A N 7
ATOM 13189 C CA . ASN A 1 125 ? 68.694 -42.362 -0.288 1.00 13.22 125 ASN A CA 7
ATOM 13190 C C . ASN A 1 125 ? 70.134 -41.867 -0.190 1.00 41.55 125 ASN A C 7
ATOM 13191 O O . ASN A 1 125 ? 70.512 -41.219 0.785 1.00 62.44 125 ASN A O 7
ATOM 13203 N N . GLY A 1 1 ? -18.760 37.930 -19.894 1.00 14.21 1 GLY A N 8
ATOM 13204 C CA . GLY A 1 1 ? -17.325 38.014 -20.088 1.00 34.21 1 GLY A CA 8
ATOM 13205 C C . GLY A 1 1 ? -16.854 37.218 -21.289 1.00 64.21 1 GLY A C 8
ATOM 13206 O O . GLY A 1 1 ? -17.200 36.046 -21.440 1.00 53.22 1 GLY A O 8
ATOM 13212 N N . SER A 1 2 ? -16.065 37.856 -22.148 1.00 23.30 2 SER A N 8
ATOM 13213 C CA . SER A 1 2 ? -15.550 37.202 -23.345 1.00 2.24 2 SER A CA 8
ATOM 13214 C C . SER A 1 2 ? -14.024 37.208 -23.355 1.00 51.33 2 SER A C 8
ATOM 13215 O O . SER A 1 2 ? -13.398 38.169 -23.800 1.00 51.24 2 SER A O 8
ATOM 13223 N N . LYS A 1 3 ? -13.433 36.126 -22.860 1.00 22.32 3 LYS A N 8
ATOM 13224 C CA . LYS A 1 3 ? -11.979 36.003 -22.812 1.00 54.42 3 LYS A CA 8
ATOM 13225 C C . LYS A 1 3 ? -11.531 34.641 -23.329 1.00 3.12 3 LYS A C 8
ATOM 13226 O O . LYS A 1 3 ? -10.759 34.552 -24.284 1.00 70.43 3 LYS A O 8
ATOM 13245 N N . ASN A 1 4 ? -12.023 33.581 -22.695 1.00 22.42 4 ASN A N 8
ATOM 13246 C CA . ASN A 1 4 ? -11.672 32.222 -23.094 1.00 70.53 4 ASN A CA 8
ATOM 13247 C C . ASN A 1 4 ? -12.082 31.955 -24.539 1.00 73.25 4 ASN A C 8
ATOM 13248 O O . ASN A 1 4 ? -13.160 32.359 -24.974 1.00 51.12 4 ASN A O 8
ATOM 13259 N N . LYS A 1 5 ? -11.215 31.273 -25.279 1.00 42.13 5 LYS A N 8
ATOM 13260 C CA . LYS A 1 5 ? -11.486 30.950 -26.674 1.00 43.01 5 LYS A CA 8
ATOM 13261 C C . LYS A 1 5 ? -10.647 29.761 -27.131 1.00 43.14 5 LYS A C 8
ATOM 13262 O O . LYS A 1 5 ? -11.180 28.709 -27.481 1.00 41.41 5 LYS A O 8
ATOM 13281 N N . LYS A 1 6 ? -9.330 29.935 -27.122 1.00 5.21 6 LYS A N 8
ATOM 13282 C CA . LYS A 1 6 ? -8.414 28.876 -27.532 1.00 53.20 6 LYS A CA 8
ATOM 13283 C C . LYS A 1 6 ? -7.296 28.697 -26.511 1.00 72.12 6 LYS A C 8
ATOM 13284 O O . LYS A 1 6 ? -6.782 29.672 -25.965 1.00 31.13 6 LYS A O 8
ATOM 13303 N N . GLU A 1 7 ? -6.924 27.446 -26.259 1.00 53.40 7 GLU A N 8
ATOM 13304 C CA . GLU A 1 7 ? -5.866 27.141 -25.304 1.00 41.12 7 GLU A CA 8
ATOM 13305 C C . GLU A 1 7 ? -4.640 26.573 -26.013 1.00 22.31 7 GLU A C 8
ATOM 13306 O O . GLU A 1 7 ? -4.578 26.542 -27.242 1.00 21.42 7 GLU A O 8
ATOM 13318 N N . LYS A 1 8 ? -3.666 26.124 -25.230 1.00 22.52 8 LYS A N 8
ATOM 13319 C CA . LYS A 1 8 ? -2.440 25.556 -25.779 1.00 4.55 8 LYS A CA 8
ATOM 13320 C C . LYS A 1 8 ? -1.661 24.803 -24.707 1.00 21.12 8 LYS A C 8
ATOM 13321 O O . LYS A 1 8 ? -0.989 25.410 -23.873 1.00 4.43 8 LYS A O 8
ATOM 13340 N N . ASN A 1 9 ? -1.752 23.476 -24.735 1.00 15.41 9 ASN A N 8
ATOM 13341 C CA . ASN A 1 9 ? -1.054 22.641 -23.766 1.00 52.12 9 ASN A CA 8
ATOM 13342 C C . ASN A 1 9 ? 0.417 22.487 -24.138 1.00 34.01 9 ASN A C 8
ATOM 13343 O O . ASN A 1 9 ? 0.864 22.990 -25.171 1.00 41.42 9 ASN A O 8
ATOM 13354 N N . LYS A 1 10 ? 1.168 21.791 -23.292 1.00 53.51 10 LYS A N 8
ATOM 13355 C CA . LYS A 1 10 ? 2.588 21.570 -23.531 1.00 44.13 10 LYS A CA 8
ATOM 13356 C C . LYS A 1 10 ? 2.896 20.080 -23.643 1.00 4.43 10 LYS A C 8
ATOM 13357 O O . LYS A 1 10 ? 2.079 19.239 -23.269 1.00 21.44 10 LYS A O 8
ATOM 13376 N N . GLY A 1 11 ? 4.079 19.761 -24.158 1.00 14.03 11 GLY A N 8
ATOM 13377 C CA . GLY A 1 11 ? 4.473 18.372 -24.308 1.00 13.12 11 GLY A CA 8
ATOM 13378 C C . GLY A 1 11 ? 5.970 18.175 -24.163 1.00 54.32 11 GLY A C 8
ATOM 13379 O O . GLY A 1 11 ? 6.742 18.597 -25.022 1.00 60.23 11 GLY A O 8
ATOM 13383 N N . GLY A 1 12 ? 6.377 17.533 -23.073 1.00 70.50 12 GLY A N 8
ATOM 13384 C CA . GLY A 1 12 ? 7.790 17.295 -22.839 1.00 3.03 12 GLY A CA 8
ATOM 13385 C C . GLY A 1 12 ? 8.226 15.914 -23.286 1.00 32.43 12 GLY A C 8
ATOM 13386 O O . GLY A 1 12 ? 8.553 15.058 -22.462 1.00 54.34 12 GLY A O 8
ATOM 13390 N N . LYS A 1 13 ? 8.233 15.693 -24.597 1.00 61.14 13 LYS A N 8
ATOM 13391 C CA . LYS A 1 13 ? 8.632 14.405 -25.154 1.00 75.23 13 LYS A CA 8
ATOM 13392 C C . LYS A 1 13 ? 10.109 14.412 -25.535 1.00 24.21 13 LYS A C 8
ATOM 13393 O O . LYS A 1 13 ? 10.592 15.349 -26.169 1.00 30.10 13 LYS A O 8
ATOM 13412 N N . GLY A 1 14 ? 10.821 13.359 -25.144 1.00 62.31 14 GLY A N 8
ATOM 13413 C CA . GLY A 1 14 ? 12.236 13.264 -25.455 1.00 11.12 14 GLY A CA 8
ATOM 13414 C C . GLY A 1 14 ? 12.498 12.486 -26.730 1.00 53.30 14 GLY A C 8
ATOM 13415 O O . GLY A 1 14 ? 12.164 12.940 -27.822 1.00 35.24 14 GLY A O 8
ATOM 13419 N N . GLY A 1 15 ? 13.099 11.308 -26.589 1.00 41.25 15 GLY A N 8
ATOM 13420 C CA . GLY A 1 15 ? 13.397 10.485 -27.747 1.00 45.25 15 GLY A CA 8
ATOM 13421 C C . GLY A 1 15 ? 14.840 10.022 -27.773 1.00 34.44 15 GLY A C 8
ATOM 13422 O O . GLY A 1 15 ? 15.760 10.840 -27.811 1.00 52.54 15 GLY A O 8
ATOM 13426 N N . ALA A 1 16 ? 15.040 8.710 -27.752 1.00 44.11 16 ALA A N 8
ATOM 13427 C CA . ALA A 1 16 ? 16.381 8.141 -27.774 1.00 24.00 16 ALA A CA 8
ATOM 13428 C C . ALA A 1 16 ? 16.673 7.473 -29.114 1.00 74.41 16 ALA A C 8
ATOM 13429 O O . ALA A 1 16 ? 17.821 7.422 -29.557 1.00 65.43 16 ALA A O 8
ATOM 13436 N N . ASP A 1 17 ? 15.628 6.964 -29.755 1.00 21.25 17 ASP A N 8
ATOM 13437 C CA . ASP A 1 17 ? 15.772 6.300 -31.046 1.00 22.13 17 ASP A CA 8
ATOM 13438 C C . ASP A 1 17 ? 14.551 6.552 -31.926 1.00 63.43 17 ASP A C 8
ATOM 13439 O O . ASP A 1 17 ? 14.605 7.339 -32.870 1.00 62.21 17 ASP A O 8
ATOM 13448 N N . CYS A 1 18 ? 13.452 5.877 -31.610 1.00 40.22 18 CYS A N 8
ATOM 13449 C CA . CYS A 1 18 ? 12.217 6.025 -32.372 1.00 12.21 18 CYS A CA 8
ATOM 13450 C C . CYS A 1 18 ? 11.432 7.246 -31.901 1.00 53.10 18 CYS A C 8
ATOM 13451 O O . CYS A 1 18 ? 10.713 7.872 -32.681 1.00 22.03 18 CYS A O 8
ATOM 13459 N N . ALA A 1 19 ? 11.574 7.578 -30.623 1.00 53.14 19 ALA A N 8
ATOM 13460 C CA . ALA A 1 19 ? 10.880 8.725 -30.050 1.00 34.33 19 ALA A CA 8
ATOM 13461 C C . ALA A 1 19 ? 9.371 8.503 -30.036 1.00 34.24 19 ALA A C 8
ATOM 13462 O O . ALA A 1 19 ? 8.601 9.434 -29.807 1.00 72.22 19 ALA A O 8
ATOM 13469 N N . GLU A 1 20 ? 8.957 7.265 -30.285 1.00 32.41 20 GLU A N 8
ATOM 13470 C CA . GLU A 1 20 ? 7.540 6.922 -30.303 1.00 73.33 20 GLU A CA 8
ATOM 13471 C C . GLU A 1 20 ? 7.344 5.429 -30.546 1.00 0.00 20 GLU A C 8
ATOM 13472 O O . GLU A 1 20 ? 6.830 5.022 -31.588 1.00 24.45 20 GLU A O 8
ATOM 13484 N N . TRP A 1 21 ? 7.756 4.620 -29.577 1.00 62.33 21 TRP A N 8
ATOM 13485 C CA . TRP A 1 21 ? 7.627 3.171 -29.685 1.00 50.01 21 TRP A CA 8
ATOM 13486 C C . TRP A 1 21 ? 6.177 2.738 -29.491 1.00 0.25 21 TRP A C 8
ATOM 13487 O O . TRP A 1 21 ? 5.553 3.059 -28.478 1.00 22.14 21 TRP A O 8
ATOM 13508 N N . LEU A 1 22 ? 5.647 2.010 -30.467 1.00 54.41 22 LEU A N 8
ATOM 13509 C CA . LEU A 1 22 ? 4.269 1.533 -30.403 1.00 24.32 22 LEU A CA 8
ATOM 13510 C C . LEU A 1 22 ? 4.226 0.032 -30.129 1.00 33.01 22 LEU A C 8
ATOM 13511 O O . LEU A 1 22 ? 4.556 -0.777 -30.996 1.00 43.14 22 LEU A O 8
ATOM 13527 N N . TYR A 1 23 ? 3.813 -0.330 -28.920 1.00 44.25 23 TYR A N 8
ATOM 13528 C CA . TYR A 1 23 ? 3.724 -1.733 -28.531 1.00 33.53 23 TYR A CA 8
ATOM 13529 C C . TYR A 1 23 ? 2.284 -2.230 -28.607 1.00 71.22 23 TYR A C 8
ATOM 13530 O O . TYR A 1 23 ? 1.348 -1.440 -28.716 1.00 51.50 23 TYR A O 8
ATOM 13548 N N . GLY A 1 24 ? 2.117 -3.547 -28.545 1.00 1.21 24 GLY A N 8
ATOM 13549 C CA . GLY A 1 24 ? 0.788 -4.130 -28.607 1.00 21.23 24 GLY A CA 8
ATOM 13550 C C . GLY A 1 24 ? 0.345 -4.706 -27.278 1.00 22.43 24 GLY A C 8
ATOM 13551 O O . GLY A 1 24 ? 0.178 -3.974 -26.302 1.00 24.23 24 GLY A O 8
ATOM 13555 N N . SER A 1 25 ? 0.151 -6.021 -27.239 1.00 35.50 25 SER A N 8
ATOM 13556 C CA . SER A 1 25 ? -0.281 -6.694 -26.021 1.00 3.50 25 SER A CA 8
ATOM 13557 C C . SER A 1 25 ? 0.909 -7.297 -25.282 1.00 24.40 25 SER A C 8
ATOM 13558 O O . SER A 1 25 ? 2.008 -7.398 -25.828 1.00 74.34 25 SER A O 8
ATOM 13566 N N . CYS A 1 26 ? 0.683 -7.699 -24.036 1.00 61.40 26 CYS A N 8
ATOM 13567 C CA . CYS A 1 26 ? 1.735 -8.291 -23.219 1.00 45.30 26 CYS A CA 8
ATOM 13568 C C . CYS A 1 26 ? 1.570 -9.806 -23.136 1.00 20.22 26 CYS A C 8
ATOM 13569 O O . CYS A 1 26 ? 0.463 -10.313 -22.954 1.00 55.24 26 CYS A O 8
ATOM 13577 N N . VAL A 1 27 ? 2.680 -10.525 -23.272 1.00 65.34 27 VAL A N 8
ATOM 13578 C CA . VAL A 1 27 ? 2.660 -11.982 -23.210 1.00 75.13 27 VAL A CA 8
ATOM 13579 C C . VAL A 1 27 ? 3.290 -12.487 -21.916 1.00 1.13 27 VAL A C 8
ATOM 13580 O O . VAL A 1 27 ? 4.473 -12.262 -21.662 1.00 41.14 27 VAL A O 8
ATOM 13593 N N . ALA A 1 28 ? 2.491 -13.170 -21.103 1.00 1.32 28 ALA A N 8
ATOM 13594 C CA . ALA A 1 28 ? 2.971 -13.710 -19.837 1.00 74.30 28 ALA A CA 8
ATOM 13595 C C . ALA A 1 28 ? 3.971 -14.837 -20.065 1.00 62.12 28 ALA A C 8
ATOM 13596 O O . ALA A 1 28 ? 3.729 -15.745 -20.860 1.00 52.54 28 ALA A O 8
ATOM 13603 N N . ASN A 1 29 ? 5.098 -14.774 -19.362 1.00 43.00 29 ASN A N 8
ATOM 13604 C CA . ASN A 1 29 ? 6.136 -15.791 -19.487 1.00 14.54 29 ASN A CA 8
ATOM 13605 C C . ASN A 1 29 ? 5.548 -17.190 -19.334 1.00 62.31 29 ASN A C 8
ATOM 13606 O O . ASN A 1 29 ? 6.042 -18.150 -19.924 1.00 1.23 29 ASN A O 8
ATOM 13617 N N . ASN A 1 30 ? 4.491 -17.297 -18.535 1.00 62.00 30 ASN A N 8
ATOM 13618 C CA . ASN A 1 30 ? 3.837 -18.580 -18.303 1.00 42.12 30 ASN A CA 8
ATOM 13619 C C . ASN A 1 30 ? 2.749 -18.831 -19.344 1.00 23.11 30 ASN A C 8
ATOM 13620 O O . ASN A 1 30 ? 2.665 -18.132 -20.351 1.00 75.32 30 ASN A O 8
ATOM 13631 N N . GLY A 1 31 ? 1.917 -19.838 -19.091 1.00 51.11 31 GLY A N 8
ATOM 13632 C CA . GLY A 1 31 ? 0.847 -20.164 -20.013 1.00 11.54 31 GLY A CA 8
ATOM 13633 C C . GLY A 1 31 ? -0.488 -19.589 -19.581 1.00 12.25 31 GLY A C 8
ATOM 13634 O O . GLY A 1 31 ? -1.543 -20.063 -20.003 1.00 64.51 31 GLY A O 8
ATOM 13638 N N . ASP A 1 32 ? -0.442 -18.564 -18.736 1.00 10.20 32 ASP A N 8
ATOM 13639 C CA . ASP A 1 32 ? -1.656 -17.923 -18.245 1.00 30.23 32 ASP A CA 8
ATOM 13640 C C . ASP A 1 32 ? -1.418 -16.441 -17.976 1.00 10.15 32 ASP A C 8
ATOM 13641 O O . ASP A 1 32 ? -1.844 -15.582 -18.750 1.00 51.52 32 ASP A O 8
ATOM 13650 N N . CYS A 1 33 ? -0.734 -16.145 -16.876 1.00 2.23 33 CYS A N 8
ATOM 13651 C CA . CYS A 1 33 ? -0.440 -14.768 -16.504 1.00 14.11 33 CYS A CA 8
ATOM 13652 C C . CYS A 1 33 ? 0.803 -14.697 -15.622 1.00 61.42 33 CYS A C 8
ATOM 13653 O O . CYS A 1 33 ? 1.104 -15.629 -14.878 1.00 53.35 33 CYS A O 8
ATOM 13661 N N . GLY A 1 34 ? 1.524 -13.583 -15.713 1.00 12.35 34 GLY A N 8
ATOM 13662 C CA . GLY A 1 34 ? 2.727 -13.410 -14.919 1.00 14.44 34 GLY A CA 8
ATOM 13663 C C . GLY A 1 34 ? 3.748 -12.520 -15.600 1.00 31.21 34 GLY A C 8
ATOM 13664 O O . GLY A 1 34 ? 3.504 -12.008 -16.693 1.00 63.44 34 GLY A O 8
ATOM 13668 N N . GLN A 1 35 ? 4.893 -12.334 -14.953 1.00 21.12 35 GLN A N 8
ATOM 13669 C CA . GLN A 1 35 ? 5.954 -11.498 -15.503 1.00 73.03 35 GLN A CA 8
ATOM 13670 C C . GLN A 1 35 ? 6.489 -12.083 -16.806 1.00 64.24 35 GLN A C 8
ATOM 13671 O O . GLN A 1 35 ? 7.045 -13.181 -16.823 1.00 20.00 35 GLN A O 8
ATOM 13685 N N . GLY A 1 36 ? 6.316 -11.343 -17.896 1.00 32.23 36 GLY A N 8
ATOM 13686 C CA . GLY A 1 36 ? 6.786 -11.805 -19.189 1.00 70.10 36 GLY A CA 8
ATOM 13687 C C . GLY A 1 36 ? 7.451 -10.704 -19.992 1.00 60.34 36 GLY A C 8
ATOM 13688 O O . GLY A 1 36 ? 8.179 -9.878 -19.442 1.00 40.01 36 GLY A O 8
ATOM 13692 N N . MET A 1 37 ? 7.202 -10.693 -21.297 1.00 61.04 37 MET A N 8
ATOM 13693 C CA . MET A 1 37 ? 7.781 -9.685 -22.177 1.00 23.41 37 MET A CA 8
ATOM 13694 C C . MET A 1 37 ? 6.760 -9.206 -23.204 1.00 3.11 37 MET A C 8
ATOM 13695 O O . MET A 1 37 ? 5.758 -9.877 -23.455 1.00 42.02 37 MET A O 8
ATOM 13709 N N . ARG A 1 38 ? 7.020 -8.045 -23.794 1.00 50.01 38 ARG A N 8
ATOM 13710 C CA . ARG A 1 38 ? 6.121 -7.477 -24.791 1.00 34.35 38 ARG A CA 8
ATOM 13711 C C . ARG A 1 38 ? 6.902 -6.984 -26.008 1.00 52.34 38 ARG A C 8
ATOM 13712 O O . ARG A 1 38 ? 7.855 -6.217 -25.875 1.00 14.20 38 ARG A O 8
ATOM 13733 N N . GLU A 1 39 ? 6.490 -7.430 -27.189 1.00 5.22 39 GLU A N 8
ATOM 13734 C CA . GLU A 1 39 ? 7.151 -7.036 -28.428 1.00 63.13 39 GLU A CA 8
ATOM 13735 C C . GLU A 1 39 ? 6.403 -5.889 -29.102 1.00 3.45 39 GLU A C 8
ATOM 13736 O O . GLU A 1 39 ? 5.259 -6.044 -29.524 1.00 3.32 39 GLU A O 8
ATOM 13748 N N . GLY A 1 40 ? 7.060 -4.737 -29.200 1.00 11.21 40 GLY A N 8
ATOM 13749 C CA . GLY A 1 40 ? 6.443 -3.582 -29.824 1.00 61.21 40 GLY A CA 8
ATOM 13750 C C . GLY A 1 40 ? 7.071 -3.239 -31.159 1.00 54.13 40 GLY A C 8
ATOM 13751 O O . GLY A 1 40 ? 8.245 -3.527 -31.396 1.00 41.13 40 GLY A O 8
ATOM 13755 N N . THR A 1 41 ? 6.287 -2.623 -32.039 1.00 74.52 41 THR A N 8
ATOM 13756 C CA . THR A 1 41 ? 6.771 -2.242 -33.359 1.00 24.43 41 THR A CA 8
ATOM 13757 C C . THR A 1 41 ? 6.579 -0.751 -33.608 1.00 10.31 41 THR A C 8
ATOM 13758 O O . THR A 1 41 ? 5.511 -0.200 -33.343 1.00 55.05 41 THR A O 8
ATOM 13769 N N . CYS A 1 42 ? 7.619 -0.101 -34.120 1.00 13.42 42 CYS A N 8
ATOM 13770 C CA . CYS A 1 42 ? 7.564 1.327 -34.406 1.00 41.12 42 CYS A CA 8
ATOM 13771 C C . CYS A 1 42 ? 7.883 1.602 -35.873 1.00 51.22 42 CYS A C 8
ATOM 13772 O O . CYS A 1 42 ? 9.018 1.426 -36.316 1.00 60.12 42 CYS A O 8
ATOM 13780 N N . ASN A 1 43 ? 6.874 2.033 -36.622 1.00 72.23 43 ASN A N 8
ATOM 13781 C CA . ASN A 1 43 ? 7.047 2.331 -38.039 1.00 72.04 43 ASN A CA 8
ATOM 13782 C C . ASN A 1 43 ? 7.471 1.086 -38.810 1.00 32.11 43 ASN A C 8
ATOM 13783 O O . ASN A 1 43 ? 6.641 0.400 -39.407 1.00 32.12 43 ASN A O 8
ATOM 13794 N N . GLU A 1 44 ? 8.769 0.799 -38.790 1.00 1.31 44 GLU A N 8
ATOM 13795 C CA . GLU A 1 44 ? 9.304 -0.364 -39.488 1.00 45.52 44 GLU A CA 8
ATOM 13796 C C . GLU A 1 44 ? 10.396 -1.039 -38.663 1.00 21.24 44 GLU A C 8
ATOM 13797 O O . GLU A 1 44 ? 11.284 -1.693 -39.208 1.00 65.20 44 GLU A O 8
ATOM 13809 N N . GLN A 1 45 ? 10.323 -0.873 -37.346 1.00 32.23 45 GLN A N 8
ATOM 13810 C CA . GLN A 1 45 ? 11.306 -1.465 -36.447 1.00 54.21 45 GLN A CA 8
ATOM 13811 C C . GLN A 1 45 ? 10.621 -2.179 -35.286 1.00 1.32 45 GLN A C 8
ATOM 13812 O O . GLN A 1 45 ? 9.430 -1.986 -35.041 1.00 61.55 45 GLN A O 8
ATOM 13826 N N . THR A 1 46 ? 11.382 -3.006 -34.575 1.00 13.12 46 THR A N 8
ATOM 13827 C CA . THR A 1 46 ? 10.848 -3.751 -33.442 1.00 24.42 46 THR A CA 8
ATOM 13828 C C . THR A 1 46 ? 11.582 -3.393 -32.154 1.00 34.34 46 THR A C 8
ATOM 13829 O O . THR A 1 46 ? 12.737 -2.970 -32.183 1.00 30.43 46 THR A O 8
ATOM 13840 N N . ARG A 1 47 ? 10.903 -3.564 -31.025 1.00 3.10 47 ARG A N 8
ATOM 13841 C CA . ARG A 1 47 ? 11.489 -3.258 -29.725 1.00 35.34 47 ARG A CA 8
ATOM 13842 C C . ARG A 1 47 ? 10.956 -4.202 -28.652 1.00 33.42 47 ARG A C 8
ATOM 13843 O O . ARG A 1 47 ? 9.767 -4.516 -28.622 1.00 41.24 47 ARG A O 8
ATOM 13864 N N . LYS A 1 48 ? 11.847 -4.651 -27.773 1.00 2.35 48 LYS A N 8
ATOM 13865 C CA . LYS A 1 48 ? 11.468 -5.559 -26.697 1.00 64.00 48 LYS A CA 8
ATOM 13866 C C . LYS A 1 48 ? 11.374 -4.818 -25.367 1.00 14.31 48 LYS A C 8
ATOM 13867 O O . LYS A 1 48 ? 12.303 -4.113 -24.972 1.00 52.25 48 LYS A O 8
ATOM 13886 N N . VAL A 1 49 ? 10.247 -4.981 -24.682 1.00 63.11 49 VAL A N 8
ATOM 13887 C CA . VAL A 1 49 ? 10.033 -4.329 -23.395 1.00 21.11 49 VAL A CA 8
ATOM 13888 C C . VAL A 1 49 ? 9.482 -5.311 -22.367 1.00 73.45 49 VAL A C 8
ATOM 13889 O O . VAL A 1 49 ? 8.691 -6.193 -22.697 1.00 11.44 49 VAL A O 8
ATOM 13902 N N . LYS A 1 50 ? 9.904 -5.148 -21.118 1.00 23.14 50 LYS A N 8
ATOM 13903 C CA . LYS A 1 50 ? 9.453 -6.018 -20.038 1.00 4.45 50 LYS A CA 8
ATOM 13904 C C . LYS A 1 50 ? 8.208 -5.449 -19.366 1.00 3.10 50 LYS A C 8
ATOM 13905 O O . LYS A 1 50 ? 8.205 -4.306 -18.909 1.00 42.23 50 LYS A O 8
ATOM 13924 N N . CYS A 1 51 ? 7.152 -6.255 -19.306 1.00 23.12 51 CYS A N 8
ATOM 13925 C CA . CYS A 1 51 ? 5.902 -5.833 -18.689 1.00 32.11 51 CYS A CA 8
ATOM 13926 C C . CYS A 1 51 ? 5.301 -6.958 -17.852 1.00 74.12 51 CYS A C 8
ATOM 13927 O O . CYS A 1 51 ? 5.784 -8.090 -17.878 1.00 51.35 51 CYS A O 8
ATOM 13935 N N . ARG A 1 52 ? 4.247 -6.637 -17.110 1.00 44.13 52 ARG A N 8
ATOM 13936 C CA . ARG A 1 52 ? 3.582 -7.620 -16.263 1.00 55.53 52 ARG A CA 8
ATOM 13937 C C . ARG A 1 52 ? 2.228 -8.014 -16.848 1.00 2.32 52 ARG A C 8
ATOM 13938 O O . ARG A 1 52 ? 1.453 -7.161 -17.278 1.00 1.11 52 ARG A O 8
ATOM 13959 N N . VAL A 1 53 ? 1.951 -9.315 -16.863 1.00 74.01 53 VAL A N 8
ATOM 13960 C CA . VAL A 1 53 ? 0.692 -9.823 -17.394 1.00 24.14 53 VAL A CA 8
ATOM 13961 C C . VAL A 1 53 ? -0.179 -10.402 -16.285 1.00 23.04 53 VAL A C 8
ATOM 13962 O O . VAL A 1 53 ? -0.262 -11.616 -16.097 1.00 40.02 53 VAL A O 8
ATOM 13975 N N . PRO A 1 54 ? -0.846 -9.515 -15.533 1.00 63.20 54 PRO A N 8
ATOM 13976 C CA . PRO A 1 54 ? -1.724 -9.915 -14.429 1.00 50.50 54 PRO A CA 8
ATOM 13977 C C . PRO A 1 54 ? -2.995 -10.602 -14.920 1.00 73.43 54 PRO A C 8
ATOM 13978 O O . PRO A 1 54 ? -3.431 -10.387 -16.050 1.00 1.33 54 PRO A O 8
ATOM 13989 N N . CYS A 1 55 ? -3.585 -11.427 -14.061 1.00 32.53 55 CYS A N 8
ATOM 13990 C CA . CYS A 1 55 ? -4.806 -12.144 -14.407 1.00 65.35 55 CYS A CA 8
ATOM 13991 C C . CYS A 1 55 ? -6.035 -11.274 -14.169 1.00 74.32 55 CYS A C 8
ATOM 13992 O O . CYS A 1 55 ? -6.289 -10.833 -13.049 1.00 32.14 55 CYS A O 8
ATOM 14000 N N . ASN A 1 56 ? -6.796 -11.029 -15.233 1.00 63.50 56 ASN A N 8
ATOM 14001 C CA . ASN A 1 56 ? -7.998 -10.209 -15.140 1.00 1.53 56 ASN A CA 8
ATOM 14002 C C . ASN A 1 56 ? -7.655 -8.787 -14.713 1.00 34.31 56 ASN A C 8
ATOM 14003 O O . ASN A 1 56 ? -8.514 -8.049 -14.231 1.00 51.22 56 ASN A O 8
ATOM 14014 N N . TRP A 1 57 ? -6.395 -8.407 -14.895 1.00 65.14 57 TRP A N 8
ATOM 14015 C CA . TRP A 1 57 ? -5.939 -7.071 -14.529 1.00 11.01 57 TRP A CA 8
ATOM 14016 C C . TRP A 1 57 ? -6.325 -6.739 -13.091 1.00 54.32 57 TRP A C 8
ATOM 14017 O O . TRP A 1 57 ? -7.329 -6.069 -12.847 1.00 33.00 57 TRP A O 8
ATOM 14038 N N . LYS A 1 58 ? -5.523 -7.211 -12.143 1.00 23.55 58 LYS A N 8
ATOM 14039 C CA . LYS A 1 58 ? -5.779 -6.962 -10.729 1.00 3.44 58 LYS A CA 8
ATOM 14040 C C . LYS A 1 58 ? -4.594 -6.259 -10.077 1.00 45.24 58 LYS A C 8
ATOM 14041 O O . LYS A 1 58 ? -3.511 -6.177 -10.658 1.00 45.14 58 LYS A O 8
ATOM 14060 N N . LYS A 1 59 ? -4.805 -5.755 -8.866 1.00 33.21 59 LYS A N 8
ATOM 14061 C CA . LYS A 1 59 ? -3.754 -5.060 -8.133 1.00 63.45 59 LYS A CA 8
ATOM 14062 C C . LYS A 1 59 ? -2.487 -5.908 -8.063 1.00 1.14 59 LYS A C 8
ATOM 14063 O O . LYS A 1 59 ? -2.553 -7.136 -8.036 1.00 63.10 59 LYS A O 8
ATOM 14082 N N . GLU A 1 60 ? -1.336 -5.243 -8.033 1.00 52.24 60 GLU A N 8
ATOM 14083 C CA . GLU A 1 60 ? -0.056 -5.936 -7.965 1.00 23.22 60 GLU A CA 8
ATOM 14084 C C . GLU A 1 60 ? 0.941 -5.158 -7.111 1.00 21.13 60 GLU A C 8
ATOM 14085 O O . GLU A 1 60 ? 0.733 -3.983 -6.814 1.00 74.54 60 GLU A O 8
ATOM 14097 N N . PHE A 1 61 ? 2.024 -5.823 -6.723 1.00 43.42 61 PHE A N 8
ATOM 14098 C CA . PHE A 1 61 ? 3.053 -5.195 -5.902 1.00 42.03 61 PHE A CA 8
ATOM 14099 C C . PHE A 1 61 ? 4.447 -5.606 -6.368 1.00 40.34 61 PHE A C 8
ATOM 14100 O O . PHE A 1 61 ? 4.630 -6.680 -6.940 1.00 54.42 61 PHE A O 8
ATOM 14117 N N . GLY A 1 62 ? 5.426 -4.743 -6.117 1.00 11.23 62 GLY A N 8
ATOM 14118 C CA . GLY A 1 62 ? 6.790 -5.033 -6.519 1.00 21.13 62 GLY A CA 8
ATOM 14119 C C . GLY A 1 62 ? 7.807 -4.555 -5.502 1.00 72.40 62 GLY A C 8
ATOM 14120 O O . GLY A 1 62 ? 7.446 -3.969 -4.482 1.00 63.14 62 GLY A O 8
ATOM 14124 N N . ALA A 1 63 ? 9.082 -4.805 -5.779 1.00 35.24 63 ALA A N 8
ATOM 14125 C CA . ALA A 1 63 ? 10.155 -4.395 -4.881 1.00 1.22 63 ALA A CA 8
ATOM 14126 C C . ALA A 1 63 ? 11.510 -4.466 -5.577 1.00 60.32 63 ALA A C 8
ATOM 14127 O O . ALA A 1 63 ? 12.301 -3.524 -5.513 1.00 14.53 63 ALA A O 8
ATOM 14134 N N . ASP A 1 64 ? 11.774 -5.587 -6.238 1.00 52.52 64 ASP A N 8
ATOM 14135 C CA . ASP A 1 64 ? 13.034 -5.781 -6.945 1.00 34.41 64 ASP A CA 8
ATOM 14136 C C . ASP A 1 64 ? 13.021 -5.050 -8.285 1.00 24.30 64 ASP A C 8
ATOM 14137 O O . ASP A 1 64 ? 12.132 -5.259 -9.110 1.00 11.13 64 ASP A O 8
ATOM 14146 N N . CYS A 1 65 ? 14.016 -4.194 -8.495 1.00 12.24 65 CYS A N 8
ATOM 14147 C CA . CYS A 1 65 ? 14.120 -3.432 -9.733 1.00 24.00 65 CYS A CA 8
ATOM 14148 C C . CYS A 1 65 ? 15.317 -3.896 -10.559 1.00 54.00 65 CYS A C 8
ATOM 14149 O O . CYS A 1 65 ? 16.247 -4.510 -10.035 1.00 52.33 65 CYS A O 8
ATOM 14157 N N . LYS A 1 66 ? 15.288 -3.596 -11.853 1.00 42.33 66 LYS A N 8
ATOM 14158 C CA . LYS A 1 66 ? 16.368 -3.980 -12.752 1.00 23.43 66 LYS A CA 8
ATOM 14159 C C . LYS A 1 66 ? 17.514 -2.975 -12.685 1.00 31.50 66 LYS A C 8
ATOM 14160 O O . LYS A 1 66 ? 17.325 -1.785 -12.944 1.00 45.34 66 LYS A O 8
ATOM 14179 N N . TYR A 1 67 ? 18.701 -3.460 -12.341 1.00 30.41 67 TYR A N 8
ATOM 14180 C CA . 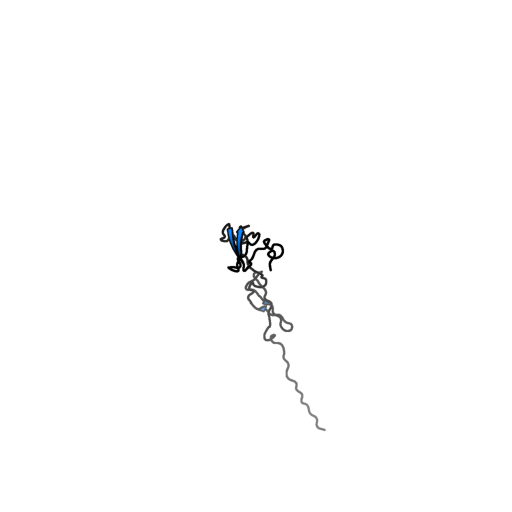TYR A 1 67 ? 19.878 -2.603 -12.240 1.00 10.32 67 TYR A CA 8
ATOM 14181 C C . TYR A 1 67 ? 20.698 -2.651 -13.526 1.00 42.01 67 TYR A C 8
ATOM 14182 O O . TYR A 1 67 ? 20.492 -3.515 -14.376 1.00 2.42 67 TYR A O 8
ATOM 14200 N N . LYS A 1 68 ? 21.632 -1.716 -13.658 1.00 34.21 68 LYS A N 8
ATOM 14201 C CA . LYS A 1 68 ? 22.489 -1.651 -14.837 1.00 1.51 68 LYS A CA 8
ATOM 14202 C C . LYS A 1 68 ? 23.868 -2.230 -14.540 1.00 74.41 68 LYS A C 8
ATOM 14203 O O . LYS A 1 68 ? 24.735 -1.546 -13.994 1.00 13.12 68 LYS A O 8
ATOM 14222 N N . PHE A 1 69 ? 24.066 -3.492 -14.905 1.00 65.21 69 PHE A N 8
ATOM 14223 C CA . PHE A 1 69 ? 25.341 -4.163 -14.678 1.00 60.10 69 PHE A CA 8
ATOM 14224 C C . PHE A 1 69 ? 26.283 -3.952 -15.859 1.00 20.23 69 PHE A C 8
ATOM 14225 O O . PHE A 1 69 ? 25.899 -4.130 -17.014 1.00 64.53 69 PHE A O 8
ATOM 14242 N N . GLY A 1 70 ? 27.522 -3.571 -15.559 1.00 5.42 70 GLY A N 8
ATOM 14243 C CA . GLY A 1 70 ? 28.501 -3.342 -16.606 1.00 52.31 70 GLY A CA 8
ATOM 14244 C C . GLY A 1 70 ? 29.163 -4.624 -17.072 1.00 32.14 70 GLY A C 8
ATOM 14245 O O . GLY A 1 70 ? 29.050 -5.001 -18.237 1.00 74.33 70 GLY A O 8
ATOM 14249 N N . ASN A 1 71 ? 29.859 -5.294 -16.159 1.00 64.03 71 ASN A N 8
ATOM 14250 C CA . ASN A 1 71 ? 30.544 -6.540 -16.482 1.00 52.40 71 ASN A CA 8
ATOM 14251 C C . ASN A 1 71 ? 31.265 -7.098 -15.259 1.00 12.52 71 ASN A C 8
ATOM 14252 O O . ASN A 1 71 ? 32.085 -6.417 -14.646 1.00 25.44 71 ASN A O 8
ATOM 14263 N N . TRP A 1 72 ? 30.952 -8.342 -14.911 1.00 13.32 72 TRP A N 8
ATOM 14264 C CA . TRP A 1 72 ? 31.570 -8.992 -13.762 1.00 51.02 72 TRP A CA 8
ATOM 14265 C C . TRP A 1 72 ? 33.089 -8.898 -13.836 1.00 70.30 72 TRP A C 8
ATOM 14266 O O . TRP A 1 72 ? 33.681 -9.068 -14.901 1.00 1.54 72 TRP A O 8
ATOM 14287 N N . GLY A 1 73 ? 33.718 -8.627 -12.697 1.00 72.10 73 GLY A N 8
ATOM 14288 C CA . GLY A 1 73 ? 35.165 -8.516 -12.654 1.00 14.43 73 GLY A CA 8
ATOM 14289 C C . GLY A 1 73 ? 35.857 -9.815 -13.019 1.00 34.22 73 GLY A C 8
ATOM 14290 O O . GLY A 1 73 ? 35.253 -10.697 -13.626 1.00 3.23 73 GLY A O 8
ATOM 14294 N N . GLU A 1 74 ? 37.128 -9.930 -12.647 1.00 73.20 74 GLU A N 8
ATOM 14295 C CA . GLU A 1 74 ? 37.903 -11.130 -12.940 1.00 0.24 74 GLU A CA 8
ATOM 14296 C C . GLU A 1 74 ? 37.577 -12.243 -11.950 1.00 24.43 74 GLU A C 8
ATOM 14297 O O . GLU A 1 74 ? 37.454 -12.005 -10.748 1.00 41.04 74 GLU A O 8
ATOM 14309 N N . CYS A 1 75 ? 37.438 -13.462 -12.462 1.00 2.13 75 CYS A N 8
ATOM 14310 C CA . CYS A 1 75 ? 37.125 -14.614 -11.625 1.00 22.43 75 CYS A CA 8
ATOM 14311 C C . CYS A 1 75 ? 38.390 -15.179 -10.986 1.00 24.12 75 CYS A C 8
ATOM 14312 O O . CYS A 1 75 ? 39.352 -15.514 -11.677 1.00 54.21 75 CYS A O 8
ATOM 14320 N N . ASP A 1 76 ? 38.380 -15.286 -9.662 1.00 12.40 76 ASP A N 8
ATOM 14321 C CA . ASP A 1 76 ? 39.524 -15.814 -8.928 1.00 10.01 76 ASP A CA 8
ATOM 14322 C C . ASP A 1 76 ? 39.295 -17.271 -8.537 1.00 33.22 76 ASP A C 8
ATOM 14323 O O . ASP A 1 76 ? 38.545 -17.564 -7.607 1.00 72.45 76 ASP A O 8
ATOM 14332 N N . ALA A 1 77 ? 39.946 -18.180 -9.256 1.00 62.04 77 ALA A N 8
ATOM 14333 C CA . ALA A 1 77 ? 39.814 -19.606 -8.984 1.00 51.42 77 ALA A CA 8
ATOM 14334 C C . ALA A 1 77 ? 40.377 -19.958 -7.613 1.00 60.34 77 ALA A C 8
ATOM 14335 O O . ALA A 1 77 ? 40.091 -21.023 -7.067 1.00 12.55 77 ALA A O 8
ATOM 14342 N N . ALA A 1 78 ? 41.181 -19.055 -7.058 1.00 14.12 78 ALA A N 8
ATOM 14343 C CA . ALA A 1 78 ? 41.783 -19.271 -5.748 1.00 12.23 78 ALA A CA 8
ATOM 14344 C C . ALA A 1 78 ? 40.743 -19.155 -4.640 1.00 13.21 78 ALA A C 8
ATOM 14345 O O . ALA A 1 78 ? 40.827 -19.839 -3.620 1.00 25.33 78 ALA A O 8
ATOM 14352 N N . THR A 1 79 ? 39.760 -18.284 -4.846 1.00 4.14 79 THR A N 8
ATOM 14353 C CA . THR A 1 79 ? 38.703 -18.078 -3.864 1.00 72.01 79 THR A CA 8
ATOM 14354 C C . THR A 1 79 ? 37.384 -18.675 -4.340 1.00 23.34 79 THR A C 8
ATOM 14355 O O . THR A 1 79 ? 36.472 -18.903 -3.546 1.00 71.32 79 THR A O 8
ATOM 14366 N N . SER A 1 80 ? 37.290 -18.927 -5.642 1.00 0.11 80 SER A N 8
ATOM 14367 C CA . SER A 1 80 ? 36.081 -19.496 -6.225 1.00 2.32 80 SER A CA 8
ATOM 14368 C C . SER A 1 80 ? 34.903 -18.537 -6.074 1.00 4.41 80 SER A C 8
ATOM 14369 O O . SER A 1 80 ? 33.748 -18.961 -6.004 1.00 31.15 80 SER A O 8
ATOM 14377 N N . THR A 1 81 ? 35.203 -17.244 -6.024 1.00 53.12 81 THR A N 8
ATOM 14378 C CA . THR A 1 81 ? 34.172 -16.225 -5.879 1.00 54.31 81 THR A CA 8
ATOM 14379 C C . THR A 1 81 ? 34.592 -14.919 -6.541 1.00 34.20 81 THR A C 8
ATOM 14380 O O . THR A 1 81 ? 35.750 -14.508 -6.449 1.00 5.24 81 THR A O 8
ATOM 14391 N N . LYS A 1 82 ? 33.646 -14.267 -7.209 1.00 22.23 82 LYS A N 8
ATOM 14392 C CA . LYS A 1 82 ? 33.918 -13.004 -7.887 1.00 64.43 82 LYS A CA 8
ATOM 14393 C C . LYS A 1 82 ? 33.014 -11.896 -7.355 1.00 3.53 82 LYS A C 8
ATOM 14394 O O . LYS A 1 82 ? 31.888 -12.153 -6.928 1.00 61.21 82 LYS A O 8
ATOM 14413 N N . SER A 1 83 ? 33.512 -10.665 -7.387 1.00 10.11 83 SER A N 8
ATOM 14414 C CA . SER A 1 83 ? 32.749 -9.519 -6.907 1.00 31.12 83 SER A CA 8
ATOM 14415 C C . SER A 1 83 ? 32.280 -8.652 -8.072 1.00 31.14 83 SER A C 8
ATOM 14416 O O . SER A 1 83 ? 32.875 -8.667 -9.150 1.00 33.54 83 SER A O 8
ATOM 14424 N N . ARG A 1 84 ? 31.211 -7.897 -7.847 1.00 53.20 84 ARG A N 8
ATOM 14425 C CA . ARG A 1 84 ? 30.660 -7.024 -8.877 1.00 64.44 84 ARG A CA 8
ATOM 14426 C C . ARG A 1 84 ? 29.903 -5.856 -8.252 1.00 4.02 84 ARG A C 8
ATOM 14427 O O . ARG A 1 84 ? 29.405 -5.952 -7.130 1.00 44.20 84 ARG A O 8
ATOM 14448 N N . THR A 1 85 ? 29.820 -4.751 -8.987 1.00 32.13 85 THR A N 8
ATOM 14449 C CA . THR A 1 85 ? 29.127 -3.563 -8.505 1.00 4.52 85 THR A CA 8
ATOM 14450 C C . THR A 1 85 ? 28.066 -3.105 -9.499 1.00 71.30 85 THR A C 8
ATOM 14451 O O . THR A 1 85 ? 28.338 -2.959 -10.690 1.00 54.43 85 THR A O 8
ATOM 14462 N N . GLY A 1 86 ? 26.854 -2.879 -9.001 1.00 31.23 86 GLY A N 8
ATOM 14463 C CA . GLY A 1 86 ? 25.770 -2.439 -9.861 1.00 72.24 86 GLY A CA 8
ATOM 14464 C C . GLY A 1 86 ? 25.256 -1.062 -9.487 1.00 32.31 86 GLY A C 8
ATOM 14465 O O . GLY A 1 86 ? 25.280 -0.678 -8.318 1.00 63.52 86 GLY A O 8
ATOM 14469 N N . THR A 1 87 ? 24.793 -0.315 -10.484 1.00 42.01 87 THR A N 8
ATOM 14470 C CA . THR A 1 87 ? 24.275 1.028 -10.256 1.00 2.02 87 THR A CA 8
ATOM 14471 C C . THR A 1 87 ? 22.873 1.182 -10.834 1.00 52.52 87 THR A C 8
ATOM 14472 O O . THR A 1 87 ? 22.552 0.606 -11.874 1.00 30.13 87 THR A O 8
ATOM 14483 N N . LEU A 1 88 ? 22.041 1.964 -10.155 1.00 11.31 88 LEU A N 8
ATOM 14484 C CA . LEU A 1 88 ? 20.672 2.195 -10.602 1.00 14.22 88 LEU A CA 8
ATOM 14485 C C . LEU A 1 88 ? 20.625 3.279 -11.675 1.00 64.10 88 LEU A C 8
ATOM 14486 O O . LEU A 1 88 ? 21.396 4.238 -11.635 1.00 55.31 88 LEU A O 8
ATOM 14502 N N . GLN A 1 89 ? 19.715 3.121 -12.631 1.00 42.34 89 GLN A N 8
ATOM 14503 C CA . GLN A 1 89 ? 19.566 4.088 -13.712 1.00 22.31 89 GLN A CA 8
ATOM 14504 C C . GLN A 1 89 ? 18.370 3.741 -14.592 1.00 71.23 89 GLN A C 8
ATOM 14505 O O . GLN A 1 89 ? 17.661 4.626 -15.071 1.00 33.43 89 GLN A O 8
ATOM 14519 N N . LYS A 1 90 ? 18.149 2.448 -14.799 1.00 74.24 90 LYS A N 8
ATOM 14520 C CA . LYS A 1 90 ? 17.037 1.983 -15.620 1.00 64.14 90 LYS A CA 8
ATOM 14521 C C . LYS A 1 90 ? 15.722 2.062 -14.852 1.00 61.55 90 LYS A C 8
ATOM 14522 O O . LYS A 1 90 ? 15.658 1.706 -13.676 1.00 2.40 90 LYS A O 8
ATOM 14541 N N . ALA A 1 91 ? 14.677 2.532 -15.523 1.00 13.24 91 ALA A N 8
ATOM 14542 C CA . ALA A 1 91 ? 13.364 2.656 -14.905 1.00 41.41 91 ALA A CA 8
ATOM 14543 C C . ALA A 1 91 ? 12.255 2.302 -15.892 1.00 22.21 91 ALA A C 8
ATOM 14544 O O . ALA A 1 91 ? 12.109 2.944 -16.932 1.00 2.50 91 ALA A O 8
ATOM 14551 N N . LEU A 1 92 ? 11.480 1.277 -15.559 1.00 1.41 92 LEU A N 8
ATOM 14552 C CA . LEU A 1 92 ? 10.384 0.836 -16.418 1.00 23.30 92 LEU A CA 8
ATOM 14553 C C . LEU A 1 92 ? 9.240 0.262 -15.589 1.00 3.32 92 LEU A C 8
ATOM 14554 O O . LEU A 1 92 ? 8.469 -0.571 -16.068 1.00 55.42 92 LEU A O 8
ATOM 14570 N N . PHE A 1 93 ? 9.135 0.712 -14.343 1.00 1.20 93 PHE A N 8
ATOM 14571 C CA . PHE A 1 93 ? 8.084 0.244 -13.447 1.00 11.34 93 PHE A CA 8
ATOM 14572 C C . PHE A 1 93 ? 8.149 0.968 -12.105 1.00 32.24 93 PHE A C 8
ATOM 14573 O O . PHE A 1 93 ? 9.222 1.367 -11.656 1.00 23.44 93 PHE A O 8
ATOM 14590 N N . ASN A 1 94 ? 6.992 1.137 -11.474 1.00 44.12 94 ASN A N 8
ATOM 14591 C CA . ASN A 1 94 ? 6.917 1.814 -10.185 1.00 13.23 94 ASN A CA 8
ATOM 14592 C C . ASN A 1 94 ? 7.688 1.043 -9.119 1.00 23.40 94 ASN A C 8
ATOM 14593 O O . ASN A 1 94 ? 7.232 0.007 -8.635 1.00 0.01 94 ASN A O 8
ATOM 14604 N N . VAL A 1 95 ? 8.860 1.556 -8.757 1.00 22.43 95 VAL A N 8
ATOM 14605 C CA . VAL A 1 95 ? 9.695 0.916 -7.747 1.00 72.01 95 VAL A CA 8
ATOM 14606 C C . VAL A 1 95 ? 10.911 1.775 -7.415 1.00 34.04 95 VAL A C 8
ATOM 14607 O O . VAL A 1 95 ? 11.566 2.312 -8.308 1.00 62.02 95 VAL A O 8
ATOM 14620 N N . GLU A 1 96 ? 11.205 1.900 -6.124 1.00 73.32 96 GLU A N 8
ATOM 14621 C CA . GLU A 1 96 ? 12.343 2.694 -5.675 1.00 41.01 96 GLU A CA 8
ATOM 14622 C C . GLU A 1 96 ? 13.561 1.808 -5.426 1.00 12.31 96 GLU A C 8
ATOM 14623 O O . GLU A 1 96 ? 13.432 0.670 -4.975 1.00 64.24 96 GLU A O 8
ATOM 14635 N N . CYS A 1 97 ? 14.741 2.339 -5.721 1.00 10.22 97 CYS A N 8
ATOM 14636 C CA . CYS A 1 97 ? 15.983 1.598 -5.531 1.00 24.14 97 CYS A CA 8
ATOM 14637 C C . CYS A 1 97 ? 17.137 2.543 -5.212 1.00 42.11 97 CYS A C 8
ATOM 14638 O O . CYS A 1 97 ? 17.038 3.752 -5.421 1.00 1.21 97 CYS A O 8
ATOM 14646 N N . GLN A 1 98 ? 18.229 1.983 -4.704 1.00 31.43 98 GLN A N 8
ATOM 14647 C CA . GLN A 1 98 ? 19.403 2.777 -4.355 1.00 34.25 98 GLN A CA 8
ATOM 14648 C C . GLN A 1 98 ? 20.216 3.121 -5.599 1.00 33.42 98 GLN A C 8
ATOM 14649 O O . GLN A 1 98 ? 20.391 2.288 -6.488 1.00 54.33 98 GLN A O 8
ATOM 14663 N N . GLN A 1 99 ? 20.709 4.355 -5.655 1.00 65.53 99 GLN A N 8
ATOM 14664 C CA . GLN A 1 99 ? 21.503 4.809 -6.789 1.00 15.53 99 GLN A CA 8
ATOM 14665 C C . GLN A 1 99 ? 22.644 3.839 -7.080 1.00 41.43 99 GLN A C 8
ATOM 14666 O O . GLN A 1 99 ? 23.041 3.658 -8.232 1.00 61.15 99 GLN A O 8
ATOM 14680 N N . THR A 1 100 ? 23.168 3.219 -6.027 1.00 15.22 100 THR A N 8
ATOM 14681 C CA . THR A 1 100 ? 24.265 2.269 -6.169 1.00 44.33 100 THR A CA 8
ATOM 14682 C C . THR A 1 100 ? 24.041 1.038 -5.298 1.00 1.32 100 THR A C 8
ATOM 14683 O O . THR A 1 100 ? 23.434 1.122 -4.230 1.00 21.41 100 THR A O 8
ATOM 14694 N N . VAL A 1 101 ? 24.534 -0.107 -5.761 1.00 31.52 101 VAL A N 8
ATOM 14695 C CA . VAL A 1 101 ? 24.390 -1.356 -5.024 1.00 2.32 101 VAL A CA 8
ATOM 14696 C C . VAL A 1 101 ? 25.573 -2.284 -5.276 1.00 73.24 101 VAL A C 8
ATOM 14697 O O . VAL A 1 101 ? 26.411 -2.017 -6.138 1.00 21.11 101 VAL A O 8
ATOM 14710 N N . SER A 1 102 ? 25.635 -3.375 -4.518 1.00 34.21 102 SER A N 8
ATOM 14711 C CA . SER A 1 102 ? 26.717 -4.341 -4.658 1.00 32.22 102 SER A CA 8
ATOM 14712 C C . SER A 1 102 ? 26.205 -5.648 -5.252 1.00 23.51 102 SER A C 8
ATOM 14713 O O . SER A 1 102 ? 25.031 -5.990 -5.113 1.00 55.24 102 SER A O 8
ATOM 14721 N N . VAL A 1 103 ? 27.096 -6.378 -5.916 1.00 11.41 103 VAL A N 8
ATOM 14722 C CA . VAL A 1 103 ? 26.736 -7.650 -6.532 1.00 42.10 103 VAL A CA 8
ATOM 14723 C C . VAL A 1 103 ? 27.828 -8.692 -6.323 1.00 73.23 103 VAL A C 8
ATOM 14724 O O . VAL A 1 103 ? 29.018 -8.382 -6.392 1.00 72.41 103 VAL A O 8
ATOM 14737 N N . THR A 1 104 ? 27.418 -9.929 -6.065 1.00 51.23 104 THR A N 8
ATOM 14738 C CA . THR A 1 104 ? 28.360 -11.018 -5.844 1.00 63.41 104 THR A CA 8
ATOM 14739 C C . THR A 1 104 ? 27.871 -12.310 -6.490 1.00 34.32 104 THR A C 8
ATOM 14740 O O . THR A 1 104 ? 26.679 -12.612 -6.471 1.00 41.23 104 THR A O 8
ATOM 14751 N N . LYS A 1 105 ? 28.801 -13.069 -7.062 1.00 73.11 105 LYS A N 8
ATOM 14752 C CA . LYS A 1 105 ? 28.465 -14.329 -7.712 1.00 30.34 105 LYS A CA 8
ATOM 14753 C C . LYS A 1 105 ? 29.632 -15.308 -7.637 1.00 22.42 105 LYS A C 8
ATOM 14754 O O . LYS A 1 105 ? 30.784 -14.959 -7.898 1.00 0.50 105 LYS A O 8
ATOM 14773 N N . PRO A 1 106 ? 29.332 -16.563 -7.273 1.00 43.25 106 PRO A N 8
ATOM 14774 C CA . PRO A 1 106 ? 30.342 -17.618 -7.157 1.00 61.41 106 PRO A CA 8
ATOM 14775 C C . PRO A 1 106 ? 30.898 -18.041 -8.512 1.00 13.24 106 PRO A C 8
ATOM 14776 O O . PRO A 1 106 ? 30.164 -18.534 -9.370 1.00 31.51 106 PRO A O 8
ATOM 14787 N N . CYS A 1 107 ? 32.198 -17.844 -8.702 1.00 61.11 107 CYS A N 8
ATOM 14788 C CA . CYS A 1 107 ? 32.853 -18.205 -9.953 1.00 32.01 107 CYS A CA 8
ATOM 14789 C C . CYS A 1 107 ? 34.289 -18.658 -9.706 1.00 54.14 107 CYS A C 8
ATOM 14790 O O . CYS A 1 107 ? 34.977 -18.130 -8.830 1.00 44.51 107 CYS A O 8
ATOM 14798 N N . THR A 1 108 ? 34.737 -19.637 -10.484 1.00 45.31 108 THR A N 8
ATOM 14799 C CA . THR A 1 108 ? 36.090 -20.163 -10.349 1.00 60.33 108 THR A CA 8
ATOM 14800 C C . THR A 1 108 ? 36.741 -20.361 -11.712 1.00 51.01 108 THR A C 8
ATOM 14801 O O . THR A 1 108 ? 36.197 -21.046 -12.580 1.00 74.14 108 THR A O 8
ATOM 14812 N N . THR A 1 109 ? 37.911 -19.757 -11.897 1.00 33.14 109 THR A N 8
ATOM 14813 C CA . THR A 1 109 ? 38.637 -19.867 -13.157 1.00 54.31 109 THR A CA 8
ATOM 14814 C C . THR A 1 109 ? 39.389 -21.189 -13.246 1.00 51.44 109 THR A C 8
ATOM 14815 O O . THR A 1 109 ? 40.586 -21.254 -12.968 1.00 43.13 109 THR A O 8
ATOM 14826 N N . LYS A 1 110 ? 38.678 -22.244 -13.634 1.00 35.42 110 LYS A N 8
ATOM 14827 C CA . LYS A 1 110 ? 39.277 -23.566 -13.762 1.00 4.12 110 LYS A CA 8
ATOM 14828 C C . LYS A 1 110 ? 39.744 -24.085 -12.406 1.00 61.42 110 LYS A C 8
ATOM 14829 O O . LYS A 1 110 ? 40.024 -23.306 -11.495 1.00 72.34 110 LYS A O 8
ATOM 14848 N N . VAL A 1 111 ? 39.825 -25.406 -12.278 1.00 73.11 111 VAL A N 8
ATOM 14849 C CA . VAL A 1 111 ? 40.260 -26.029 -11.033 1.00 32.55 111 VAL A CA 8
ATOM 14850 C C . VAL A 1 111 ? 41.586 -25.442 -10.559 1.00 11.34 111 VAL A C 8
ATOM 14851 O O . VAL A 1 111 ? 42.472 -25.153 -11.363 1.00 22.22 111 VAL A O 8
ATOM 14864 N N . LYS A 1 112 ? 41.714 -25.269 -9.249 1.00 11.11 112 LYS A N 8
ATOM 14865 C CA . LYS A 1 112 ? 42.932 -24.719 -8.665 1.00 24.10 112 LYS A CA 8
ATOM 14866 C C . LYS A 1 112 ? 44.161 -25.489 -9.142 1.00 43.54 112 LYS A C 8
ATOM 14867 O O . LYS A 1 112 ? 45.111 -24.903 -9.656 1.00 12.05 112 LYS A O 8
ATOM 14886 N N . ASN A 1 113 ? 44.131 -26.806 -8.967 1.00 10.02 113 ASN A N 8
ATOM 14887 C CA . ASN A 1 113 ? 45.242 -27.657 -9.381 1.00 35.11 113 ASN A CA 8
ATOM 14888 C C . ASN A 1 113 ? 44.768 -29.085 -9.634 1.00 20.01 113 ASN A C 8
ATOM 14889 O O . ASN A 1 113 ? 43.888 -29.592 -8.939 1.00 54.41 113 ASN A O 8
ATOM 14900 N N . LYS A 1 114 ? 45.359 -29.729 -10.635 1.00 13.01 114 LYS A N 8
ATOM 14901 C CA . LYS A 1 114 ? 45.001 -31.098 -10.982 1.00 43.45 114 LYS A CA 8
ATOM 14902 C C . LYS A 1 114 ? 45.585 -32.085 -9.975 1.00 62.15 114 LYS A C 8
ATOM 14903 O O . LYS A 1 114 ? 46.526 -31.777 -9.242 1.00 12.43 114 LYS A O 8
ATOM 14922 N N . PRO A 1 115 ? 45.019 -33.300 -9.937 1.00 52.32 115 PRO A N 8
ATOM 14923 C CA . PRO A 1 115 ? 45.469 -34.356 -9.027 1.00 51.12 115 PRO A CA 8
ATOM 14924 C C . PRO A 1 115 ? 46.842 -34.901 -9.404 1.00 3.42 115 PRO A C 8
ATOM 14925 O O . PRO A 1 115 ? 47.067 -35.308 -10.544 1.00 13.15 115 PRO A O 8
ATOM 14936 N N . LYS A 1 116 ? 47.757 -34.906 -8.441 1.00 51.44 116 LYS A N 8
ATOM 14937 C CA . LYS A 1 116 ? 49.108 -35.403 -8.672 1.00 64.24 116 LYS A CA 8
ATOM 14938 C C . LYS A 1 116 ? 49.714 -35.949 -7.384 1.00 62.45 116 LYS A C 8
ATOM 14939 O O . LYS A 1 116 ? 49.627 -35.320 -6.329 1.00 14.52 116 LYS A O 8
ATOM 14958 N N . GLY A 1 117 ? 50.331 -37.123 -7.475 1.00 63.52 117 GLY A N 8
ATOM 14959 C CA . GLY A 1 117 ? 50.944 -37.732 -6.309 1.00 62.44 117 GLY A CA 8
ATOM 14960 C C . GLY A 1 117 ? 52.332 -37.189 -6.034 1.00 31.30 117 GLY A C 8
ATOM 14961 O O . GLY A 1 117 ? 52.592 -36.001 -6.221 1.00 75.21 117 GLY A O 8
ATOM 14965 N N . LYS A 1 118 ? 53.230 -38.061 -5.586 1.00 2.53 118 LYS A N 8
ATOM 14966 C CA . LYS A 1 118 ? 54.600 -37.665 -5.284 1.00 40.14 118 LYS A CA 8
ATOM 14967 C C . LYS A 1 118 ? 55.558 -38.838 -5.460 1.00 43.42 118 LYS A C 8
ATOM 14968 O O . LYS A 1 118 ? 55.481 -39.831 -4.734 1.00 15.10 118 LYS A O 8
ATOM 14987 N N . LYS A 1 119 ? 56.461 -38.720 -6.427 1.00 72.23 119 LYS A N 8
ATOM 14988 C CA . LYS A 1 119 ? 57.437 -39.768 -6.696 1.00 62.52 119 LYS A CA 8
ATOM 14989 C C . LYS A 1 119 ? 56.742 -41.089 -7.014 1.00 12.23 119 LYS A C 8
ATOM 14990 O O . LYS A 1 119 ? 57.271 -42.163 -6.732 1.00 11.40 119 LYS A O 8
ATOM 15009 N N . GLY A 1 120 ? 55.556 -41.000 -7.607 1.00 51.22 120 GLY A N 8
ATOM 15010 C CA . GLY A 1 120 ? 54.809 -42.195 -7.955 1.00 35.25 120 GLY A CA 8
ATOM 15011 C C . GLY A 1 120 ? 54.612 -43.122 -6.773 1.00 74.25 120 GLY A C 8
ATOM 15012 O O . GLY A 1 120 ? 55.104 -44.250 -6.770 1.00 34.03 120 GLY A O 8
ATOM 15016 N N . LYS A 1 121 ? 53.893 -42.644 -5.762 1.00 41.52 121 LYS A N 8
ATOM 15017 C CA . LYS A 1 121 ? 53.632 -43.436 -4.566 1.00 5.12 121 LYS A CA 8
ATOM 15018 C C . LYS A 1 121 ? 52.990 -44.772 -4.928 1.00 4.10 121 LYS A C 8
ATOM 15019 O O . LYS A 1 121 ? 52.126 -44.840 -5.801 1.00 1.13 121 LYS A O 8
ATOM 15038 N N . GLY A 1 122 ? 53.416 -45.833 -4.249 1.00 21.11 122 GLY A N 8
ATOM 15039 C CA . GLY A 1 122 ? 52.871 -47.152 -4.514 1.00 72.41 122 GLY A CA 8
ATOM 15040 C C . GLY A 1 122 ? 53.844 -48.261 -4.171 1.00 24.41 122 GLY A C 8
ATOM 15041 O O . GLY A 1 122 ? 54.755 -48.073 -3.363 1.00 53.14 122 GLY A O 8
ATOM 15045 N N . LYS A 1 123 ? 53.654 -49.425 -4.784 1.00 43.45 123 LYS A N 8
ATOM 15046 C CA . LYS A 1 123 ? 54.521 -50.571 -4.539 1.00 22.53 123 LYS A CA 8
ATOM 15047 C C . LYS A 1 123 ? 54.314 -51.646 -5.601 1.00 25.31 123 LYS A C 8
ATOM 15048 O O . LYS A 1 123 ? 53.533 -51.467 -6.534 1.00 10.44 123 LYS A O 8
ATOM 15067 N N . GLY A 1 124 ? 55.021 -52.763 -5.452 1.00 52.34 124 GLY A N 8
ATOM 15068 C CA . GLY A 1 124 ? 54.899 -53.850 -6.404 1.00 14.51 124 GLY A CA 8
ATOM 15069 C C . GLY A 1 124 ? 55.000 -55.213 -5.747 1.00 35.02 124 GLY A C 8
ATOM 15070 O O . GLY A 1 124 ? 55.291 -55.313 -4.556 1.00 3.45 124 GLY A O 8
ATOM 15074 N N . ASN A 1 125 ? 54.757 -56.262 -6.524 1.00 43.00 125 ASN A N 8
ATOM 15075 C CA . ASN A 1 125 ? 54.821 -57.625 -6.008 1.00 34.13 125 ASN A CA 8
ATOM 15076 C C . ASN A 1 125 ? 55.610 -58.528 -6.953 1.00 54.23 125 ASN A C 8
ATOM 15077 O O . ASN A 1 125 ? 56.226 -59.504 -6.525 1.00 53.24 125 ASN A O 8
ATOM 15089 N N . GLY A 1 1 ? 83.304 -53.723 5.244 1.00 43.11 1 GLY A N 9
ATOM 15090 C CA . GLY A 1 1 ? 82.131 -53.181 4.584 1.00 41.24 1 GLY A CA 9
ATOM 15091 C C . GLY A 1 1 ? 81.987 -51.687 4.791 1.00 30.22 1 GLY A C 9
ATOM 15092 O O . GLY A 1 1 ? 82.849 -51.051 5.398 1.00 0.12 1 GLY A O 9
ATOM 15098 N N . SER A 1 2 ? 80.894 -51.123 4.286 1.00 21.43 2 SER A N 9
ATOM 15099 C CA . SER A 1 2 ? 80.643 -49.693 4.415 1.00 22.32 2 SER A CA 9
ATOM 15100 C C . SER A 1 2 ? 79.206 -49.432 4.858 1.00 23.34 2 SER A C 9
ATOM 15101 O O . SER A 1 2 ? 78.374 -50.339 4.874 1.00 4.24 2 SER A O 9
ATOM 15109 N N . LYS A 1 3 ? 78.922 -48.185 5.219 1.00 11.42 3 LYS A N 9
ATOM 15110 C CA . LYS A 1 3 ? 77.588 -47.802 5.664 1.00 21.30 3 LYS A CA 9
ATOM 15111 C C . LYS A 1 3 ? 76.627 -47.709 4.483 1.00 33.10 3 LYS A C 9
ATOM 15112 O O . LYS A 1 3 ? 77.010 -47.292 3.390 1.00 11.33 3 LYS A O 9
ATOM 15131 N N . ASN A 1 4 ? 75.378 -48.102 4.709 1.00 2.52 4 ASN A N 9
ATOM 15132 C CA . ASN A 1 4 ? 74.362 -48.063 3.664 1.00 72.02 4 ASN A CA 9
ATOM 15133 C C . ASN A 1 4 ? 73.457 -46.845 3.829 1.00 22.43 4 ASN A C 9
ATOM 15134 O O . ASN A 1 4 ? 73.379 -46.258 4.908 1.00 50.14 4 ASN A O 9
ATOM 15145 N N . LYS A 1 5 ? 72.777 -46.471 2.751 1.00 22.32 5 LYS A N 9
ATOM 15146 C CA . LYS A 1 5 ? 71.878 -45.324 2.775 1.00 3.30 5 LYS A CA 9
ATOM 15147 C C . LYS A 1 5 ? 70.650 -45.577 1.905 1.00 52.31 5 LYS A C 9
ATOM 15148 O O . LYS A 1 5 ? 70.762 -45.763 0.693 1.00 72.41 5 LYS A O 9
ATOM 15167 N N . LYS A 1 6 ? 69.477 -45.584 2.530 1.00 61.12 6 LYS A N 9
ATOM 15168 C CA . LYS A 1 6 ? 68.229 -45.812 1.814 1.00 60.24 6 LYS A CA 9
ATOM 15169 C C . LYS A 1 6 ? 67.417 -44.524 1.711 1.00 74.34 6 LYS A C 9
ATOM 15170 O O . LYS A 1 6 ? 67.164 -43.858 2.713 1.00 12.25 6 LYS A O 9
ATOM 15189 N N . GLU A 1 7 ? 67.011 -44.181 0.492 1.00 20.33 7 GLU A N 9
ATOM 15190 C CA . GLU A 1 7 ? 66.228 -42.974 0.259 1.00 23.25 7 GLU A CA 9
ATOM 15191 C C . GLU A 1 7 ? 64.872 -43.063 0.952 1.00 42.43 7 GLU A C 9
ATOM 15192 O O . GLU A 1 7 ? 64.542 -44.077 1.569 1.00 12.12 7 GLU A O 9
ATOM 15204 N N . LYS A 1 8 ? 64.088 -41.996 0.846 1.00 2.23 8 LYS A N 9
ATOM 15205 C CA . LYS A 1 8 ? 62.766 -41.951 1.461 1.00 54.31 8 LYS A CA 9
ATOM 15206 C C . LYS A 1 8 ? 61.814 -41.084 0.644 1.00 73.51 8 LYS A C 9
ATOM 15207 O O . LYS A 1 8 ? 62.171 -39.985 0.220 1.00 1.52 8 LYS A O 9
ATOM 15226 N N . ASN A 1 9 ? 60.603 -41.586 0.426 1.00 25.14 9 ASN A N 9
ATOM 15227 C CA . ASN A 1 9 ? 59.600 -40.855 -0.339 1.00 14.10 9 ASN A CA 9
ATOM 15228 C C . ASN A 1 9 ? 60.072 -40.623 -1.772 1.00 44.31 9 ASN A C 9
ATOM 15229 O O . ASN A 1 9 ? 60.845 -39.704 -2.041 1.00 25.21 9 ASN A O 9
ATOM 15240 N N . LYS A 1 10 ? 59.601 -41.463 -2.687 1.00 74.33 10 LYS A N 9
ATOM 15241 C CA . LYS A 1 10 ? 59.972 -41.350 -4.093 1.00 52.41 10 LYS A CA 9
ATOM 15242 C C . LYS A 1 10 ? 58.741 -41.127 -4.965 1.00 2.34 10 LYS A C 9
ATOM 15243 O O . LYS A 1 10 ? 57.609 -41.292 -4.512 1.00 2.44 10 LYS A O 9
ATOM 15262 N N . GLY A 1 11 ? 58.969 -40.749 -6.220 1.00 50.10 11 GLY A N 9
ATOM 15263 C CA . GLY A 1 11 ? 57.868 -40.511 -7.134 1.00 74.31 11 GLY A CA 9
ATOM 15264 C C . GLY A 1 11 ? 58.083 -41.168 -8.483 1.00 41.42 11 GLY A C 9
ATOM 15265 O O . GLY A 1 11 ? 58.460 -42.337 -8.560 1.00 44.01 11 GLY A O 9
ATOM 15269 N N . GLY A 1 12 ? 57.841 -40.414 -9.552 1.00 52.52 12 GLY A N 9
ATOM 15270 C CA . GLY A 1 12 ? 58.014 -40.948 -10.890 1.00 42.25 12 GLY A CA 9
ATOM 15271 C C . GLY A 1 12 ? 57.549 -39.983 -11.964 1.00 14.43 12 GLY A C 9
ATOM 15272 O O . GLY A 1 12 ? 57.174 -38.849 -11.669 1.00 44.41 12 GLY A O 9
ATOM 15276 N N . LYS A 1 13 ? 57.575 -40.435 -13.214 1.00 21.44 13 LYS A N 9
ATOM 15277 C CA . LYS A 1 13 ? 57.155 -39.603 -14.336 1.00 32.35 13 LYS A CA 9
ATOM 15278 C C . LYS A 1 13 ? 55.669 -39.791 -14.623 1.00 74.31 13 LYS A C 9
ATOM 15279 O O . LYS A 1 13 ? 55.077 -40.805 -14.254 1.00 35.15 13 LYS A O 9
ATOM 15298 N N . GLY A 1 14 ? 55.071 -38.806 -15.287 1.00 63.14 14 GLY A N 9
ATOM 15299 C CA . GLY A 1 14 ? 53.659 -38.883 -15.615 1.00 61.53 14 GLY A CA 9
ATOM 15300 C C . GLY A 1 14 ? 52.970 -37.536 -15.534 1.00 24.14 14 GLY A C 9
ATOM 15301 O O . GLY A 1 14 ? 52.881 -36.940 -14.460 1.00 70.14 14 GLY A O 9
ATOM 15305 N N . GLY A 1 15 ? 52.483 -37.050 -16.671 1.00 52.22 15 GLY A N 9
ATOM 15306 C CA . GLY A 1 15 ? 51.807 -35.767 -16.702 1.00 62.44 15 GLY A CA 9
ATOM 15307 C C . GLY A 1 15 ? 50.300 -35.906 -16.782 1.00 55.41 15 GLY A C 9
ATOM 15308 O O . GLY A 1 15 ? 49.766 -37.010 -16.670 1.00 13.22 15 GLY A O 9
ATOM 15312 N N . ALA A 1 16 ? 49.612 -34.785 -16.975 1.00 55.13 16 ALA A N 9
ATOM 15313 C CA . ALA A 1 16 ? 48.159 -34.789 -17.069 1.00 43.13 16 ALA A CA 9
ATOM 15314 C C . ALA A 1 16 ? 47.628 -33.404 -17.425 1.00 73.15 16 ALA A C 9
ATOM 15315 O O . ALA A 1 16 ? 48.272 -32.392 -17.145 1.00 50.23 16 ALA A O 9
ATOM 15322 N N . ASP A 1 17 ? 46.454 -33.365 -18.045 1.00 52.10 17 ASP A N 9
ATOM 15323 C CA . ASP A 1 17 ? 45.838 -32.104 -18.440 1.00 72.03 17 ASP A CA 9
ATOM 15324 C C . ASP A 1 17 ? 45.547 -31.237 -17.218 1.00 64.24 17 ASP A C 9
ATOM 15325 O O . ASP A 1 17 ? 45.764 -31.655 -16.081 1.00 22.31 17 ASP A O 9
ATOM 15334 N N . CYS A 1 18 ? 45.054 -30.028 -17.463 1.00 63.54 18 CYS A N 9
ATOM 15335 C CA . CYS A 1 18 ? 44.733 -29.099 -16.385 1.00 74.03 18 CYS A CA 9
ATOM 15336 C C . CYS A 1 18 ? 43.785 -29.743 -15.378 1.00 72.00 18 CYS A C 9
ATOM 15337 O O . CYS A 1 18 ? 43.819 -29.429 -14.189 1.00 0.04 18 CYS A O 9
ATOM 15345 N N . ALA A 1 19 ? 42.938 -30.646 -15.863 1.00 24.43 19 ALA A N 9
ATOM 15346 C CA . ALA A 1 19 ? 41.981 -31.334 -15.007 1.00 2.44 19 ALA A CA 9
ATOM 15347 C C . ALA A 1 19 ? 40.975 -30.357 -14.410 1.00 23.02 19 ALA A C 9
ATOM 15348 O O . ALA A 1 19 ? 41.250 -29.163 -14.293 1.00 11.12 19 ALA A O 9
ATOM 15355 N N . GLU A 1 20 ? 39.807 -30.872 -14.035 1.00 1.14 20 GLU A N 9
ATOM 15356 C CA . GLU A 1 20 ? 38.760 -30.041 -13.451 1.00 13.32 20 GLU A CA 9
ATOM 15357 C C . GLU A 1 20 ? 38.727 -28.665 -14.109 1.00 13.42 20 GLU A C 9
ATOM 15358 O O . GLU A 1 20 ? 38.730 -27.641 -13.427 1.00 70.24 20 GLU A O 9
ATOM 15370 N N . TRP A 1 21 ? 38.696 -28.652 -15.436 1.00 64.34 21 TRP A N 9
ATOM 15371 C CA . TRP A 1 21 ? 38.663 -27.401 -16.187 1.00 61.55 21 TRP A CA 9
ATOM 15372 C C . TRP A 1 21 ? 37.435 -26.577 -15.818 1.00 52.50 21 TRP A C 9
ATOM 15373 O O . TRP A 1 21 ? 36.325 -27.102 -15.732 1.00 54.40 21 TRP A O 9
ATOM 15394 N N . LEU A 1 22 ? 37.639 -25.282 -15.601 1.00 12.44 22 LEU A N 9
ATOM 15395 C CA . LEU A 1 22 ? 36.548 -24.385 -15.241 1.00 4.11 22 LEU A CA 9
ATOM 15396 C C . LEU A 1 22 ? 36.153 -23.506 -16.425 1.00 42.44 22 LEU A C 9
ATOM 15397 O O . LEU A 1 22 ? 36.910 -22.631 -16.841 1.00 61.53 22 LEU A O 9
ATOM 15413 N N . TYR A 1 23 ? 34.960 -23.745 -16.960 1.00 2.13 23 TYR A N 9
ATOM 15414 C CA . TYR A 1 23 ? 34.464 -22.976 -18.094 1.00 43.24 23 TYR A CA 9
ATOM 15415 C C . TYR A 1 23 ? 33.405 -21.973 -17.650 1.00 63.12 23 TYR A C 9
ATOM 15416 O O . TYR A 1 23 ? 32.890 -22.047 -16.536 1.00 43.12 23 TYR A O 9
ATOM 15434 N N . GLY A 1 24 ? 33.082 -21.031 -18.533 1.00 74.23 24 GLY A N 9
ATOM 15435 C CA . GLY A 1 24 ? 32.085 -20.026 -18.217 1.00 24.45 24 GLY A CA 9
ATOM 15436 C C . GLY A 1 24 ? 30.752 -20.300 -18.883 1.00 54.21 24 GLY A C 9
ATOM 15437 O O . GLY A 1 24 ? 30.239 -21.418 -18.822 1.00 43.15 24 GLY A O 9
ATOM 15441 N N . SER A 1 25 ? 30.189 -19.279 -19.519 1.00 65.54 25 SER A N 9
ATOM 15442 C CA . SER A 1 25 ? 28.903 -19.414 -20.195 1.00 33.25 25 SER A CA 9
ATOM 15443 C C . SER A 1 25 ? 29.016 -20.349 -21.395 1.00 61.40 25 SER A C 9
ATOM 15444 O O . SER A 1 25 ? 30.117 -20.691 -21.828 1.00 41.40 25 SER A O 9
ATOM 15452 N N . CYS A 1 26 ? 27.870 -20.758 -21.928 1.00 23.32 26 CYS A N 9
ATOM 15453 C CA . CYS A 1 26 ? 27.837 -21.653 -23.078 1.00 23.25 26 CYS A CA 9
ATOM 15454 C C . CYS A 1 26 ? 27.503 -20.887 -24.355 1.00 72.00 26 CYS A C 9
ATOM 15455 O O . CYS A 1 26 ? 26.585 -20.066 -24.377 1.00 74.34 26 CYS A O 9
ATOM 15463 N N . VAL A 1 27 ? 28.254 -21.161 -25.417 1.00 12.23 27 VAL A N 9
ATOM 15464 C CA . VAL A 1 27 ? 28.037 -20.500 -26.698 1.00 73.20 27 VAL A CA 9
ATOM 15465 C C . VAL A 1 27 ? 27.437 -21.461 -27.719 1.00 24.24 27 VAL A C 9
ATOM 15466 O O . VAL A 1 27 ? 28.086 -22.418 -28.139 1.00 61.43 27 VAL A O 9
ATOM 15479 N N . ALA A 1 28 ? 26.195 -21.198 -28.112 1.00 12.14 28 ALA A N 9
ATOM 15480 C CA . ALA A 1 28 ? 25.509 -22.039 -29.085 1.00 31.35 28 ALA A CA 9
ATOM 15481 C C . ALA A 1 28 ? 26.198 -21.981 -30.443 1.00 72.31 28 ALA A C 9
ATOM 15482 O O . ALA A 1 28 ? 26.739 -20.945 -30.832 1.00 3.41 28 ALA A O 9
ATOM 15489 N N . ASN A 1 29 ? 26.175 -23.098 -31.162 1.00 22.43 29 ASN A N 9
ATOM 15490 C CA . ASN A 1 29 ? 26.800 -23.175 -32.477 1.00 64.24 29 ASN A CA 9
ATOM 15491 C C . ASN A 1 29 ? 26.318 -22.038 -33.375 1.00 73.13 29 ASN A C 9
ATOM 15492 O O . ASN A 1 29 ? 27.051 -21.083 -33.631 1.00 4.44 29 ASN A O 9
ATOM 15503 N N . ASN A 1 30 ? 25.083 -22.150 -33.850 1.00 4.34 30 ASN A N 9
ATOM 15504 C CA . ASN A 1 30 ? 24.502 -21.132 -34.719 1.00 61.22 30 ASN A CA 9
ATOM 15505 C C . ASN A 1 30 ? 22.984 -21.096 -34.577 1.00 14.41 30 ASN A C 9
ATOM 15506 O O . ASN A 1 30 ? 22.261 -21.657 -35.399 1.00 44.44 30 ASN A O 9
ATOM 15517 N N . GLY A 1 31 ? 22.508 -20.433 -33.528 1.00 12.31 31 GLY A N 9
ATOM 15518 C CA . GLY A 1 31 ? 21.078 -20.337 -33.297 1.00 62.45 31 GLY A CA 9
ATOM 15519 C C . GLY A 1 31 ? 20.737 -19.425 -32.135 1.00 33.54 31 GLY A C 9
ATOM 15520 O O . GLY A 1 31 ? 20.924 -18.211 -32.215 1.00 23.43 31 GLY A O 9
ATOM 15524 N N . ASP A 1 32 ? 20.238 -20.010 -31.052 1.00 74.04 32 ASP A N 9
ATOM 15525 C CA . ASP A 1 32 ? 19.870 -19.242 -29.870 1.00 20.14 32 ASP A CA 9
ATOM 15526 C C . ASP A 1 32 ? 20.031 -20.081 -28.606 1.00 23.22 32 ASP A C 9
ATOM 15527 O O . ASP A 1 32 ? 20.524 -19.598 -27.584 1.00 73.14 32 ASP A O 9
ATOM 15536 N N . CYS A 1 33 ? 19.610 -21.339 -28.679 1.00 72.33 33 CYS A N 9
ATOM 15537 C CA . CYS A 1 33 ? 19.705 -22.246 -27.542 1.00 35.34 33 CYS A CA 9
ATOM 15538 C C . CYS A 1 33 ? 19.762 -23.698 -28.007 1.00 45.22 33 CYS A C 9
ATOM 15539 O O . CYS A 1 33 ? 19.204 -24.051 -29.045 1.00 64.52 33 CYS A O 9
ATOM 15547 N N . GLY A 1 34 ? 20.441 -24.538 -27.230 1.00 21.41 34 GLY A N 9
ATOM 15548 C CA . GLY A 1 34 ? 20.559 -25.941 -27.578 1.00 41.12 34 GLY A CA 9
ATOM 15549 C C . GLY A 1 34 ? 21.947 -26.488 -27.318 1.00 14.15 34 GLY A C 9
ATOM 15550 O O . GLY A 1 34 ? 22.763 -25.841 -26.661 1.00 31.31 34 GLY A O 9
ATOM 15554 N N . GLN A 1 35 ? 22.216 -27.686 -27.829 1.00 64.53 35 GLN A N 9
ATOM 15555 C CA . GLN A 1 35 ? 23.515 -28.321 -27.645 1.00 52.21 35 GLN A CA 9
ATOM 15556 C C . GLN A 1 35 ? 24.554 -27.718 -28.586 1.00 3.23 35 GLN A C 9
ATOM 15557 O O . GLN A 1 35 ? 24.435 -27.820 -29.805 1.00 65.04 35 GLN A O 9
ATOM 15571 N N . GLY A 1 36 ? 25.573 -27.090 -28.007 1.00 33.44 36 GLY A N 9
ATOM 15572 C CA . GLY A 1 36 ? 26.618 -26.478 -28.809 1.00 55.51 36 GLY A CA 9
ATOM 15573 C C . GLY A 1 36 ? 27.999 -26.686 -28.217 1.00 64.13 36 GLY A C 9
ATOM 15574 O O . GLY A 1 36 ? 28.361 -27.801 -27.847 1.00 14.21 36 GLY A O 9
ATOM 15578 N N . MET A 1 37 ? 28.771 -25.608 -28.129 1.00 3.30 37 MET A N 9
ATOM 15579 C CA . MET A 1 37 ? 30.119 -25.678 -27.580 1.00 24.15 37 MET A CA 9
ATOM 15580 C C . MET A 1 37 ? 30.319 -24.621 -26.497 1.00 13.32 37 MET A C 9
ATOM 15581 O O . MET A 1 37 ? 29.550 -23.663 -26.400 1.00 11.32 37 MET A O 9
ATOM 15595 N N . ARG A 1 38 ? 31.355 -24.801 -25.684 1.00 3.11 38 ARG A N 9
ATOM 15596 C CA . ARG A 1 38 ? 31.655 -23.864 -24.608 1.00 51.31 38 ARG A CA 9
ATOM 15597 C C . ARG A 1 38 ? 33.162 -23.703 -24.432 1.00 35.44 38 ARG A C 9
ATOM 15598 O O . ARG A 1 38 ? 33.890 -24.686 -24.300 1.00 10.25 38 ARG A O 9
ATOM 15619 N N . GLU A 1 39 ? 33.621 -22.455 -24.431 1.00 34.31 39 GLU A N 9
ATOM 15620 C CA . GLU A 1 39 ? 35.042 -22.165 -24.274 1.00 11.23 39 GLU A CA 9
ATOM 15621 C C . GLU A 1 39 ? 35.357 -21.756 -22.837 1.00 51.24 39 GLU A C 9
ATOM 15622 O O . GLU A 1 39 ? 34.876 -20.734 -22.351 1.00 65.34 39 GLU A O 9
ATOM 15634 N N . GLY A 1 40 ? 36.168 -22.565 -22.161 1.00 74.53 40 GLY A N 9
ATOM 15635 C CA . GLY A 1 40 ? 36.534 -22.272 -20.789 1.00 32.03 40 GLY A CA 9
ATOM 15636 C C . GLY A 1 40 ? 38.029 -22.096 -20.611 1.00 14.22 40 GLY A C 9
ATOM 15637 O O . GLY A 1 40 ? 38.814 -22.451 -21.492 1.00 0.10 40 GLY A O 9
ATOM 15641 N N . THR A 1 41 ? 38.428 -21.545 -19.468 1.00 42.44 41 THR A N 9
ATOM 15642 C CA . THR A 1 41 ? 39.838 -21.319 -19.179 1.00 51.33 41 THR A CA 9
ATOM 15643 C C . THR A 1 41 ? 40.253 -22.019 -17.890 1.00 54.31 41 THR A C 9
ATOM 15644 O O . THR A 1 41 ? 39.479 -22.096 -16.936 1.00 21.20 41 THR A O 9
ATOM 15655 N N . CYS A 1 42 ? 41.481 -22.528 -17.868 1.00 44.21 42 CYS A N 9
ATOM 15656 C CA . CYS A 1 42 ? 42.000 -23.221 -16.696 1.00 2.53 42 CYS A CA 9
ATOM 15657 C C . CYS A 1 42 ? 43.463 -22.859 -16.453 1.00 63.30 42 CYS A C 9
ATOM 15658 O O . CYS A 1 42 ? 44.342 -23.225 -17.231 1.00 55.44 42 CYS A O 9
ATOM 15666 N N . ASN A 1 43 ? 43.714 -22.136 -15.367 1.00 13.14 43 ASN A N 9
ATOM 15667 C CA . ASN A 1 43 ? 45.070 -21.723 -15.020 1.00 53.12 43 ASN A CA 9
ATOM 15668 C C . ASN A 1 43 ? 45.595 -20.692 -16.015 1.00 42.01 43 ASN A C 9
ATOM 15669 O O . ASN A 1 43 ? 45.667 -19.503 -15.709 1.00 64.02 43 ASN A O 9
ATOM 15680 N N . GLU A 1 44 ? 45.960 -21.158 -17.206 1.00 23.33 44 GLU A N 9
ATOM 15681 C CA . GLU A 1 44 ? 46.479 -20.275 -18.244 1.00 11.31 44 GLU A CA 9
ATOM 15682 C C . GLU A 1 44 ? 46.265 -20.880 -19.628 1.00 30.34 44 GLU A C 9
ATOM 15683 O O . GLU A 1 44 ? 46.976 -20.547 -20.577 1.00 41.52 44 GLU A O 9
ATOM 15695 N N . GLN A 1 45 ? 45.285 -21.772 -19.734 1.00 61.34 45 GLN A N 9
ATOM 15696 C CA . GLN A 1 45 ? 44.980 -22.424 -21.001 1.00 52.30 45 GLN A CA 9
ATOM 15697 C C . GLN A 1 45 ? 43.478 -22.425 -21.267 1.00 21.42 45 GLN A C 9
ATOM 15698 O O . GLN A 1 45 ? 42.678 -22.170 -20.366 1.00 1.24 45 GLN A O 9
ATOM 15712 N N . THR A 1 46 ? 43.101 -22.711 -22.509 1.00 63.40 46 THR A N 9
ATOM 15713 C CA . THR A 1 46 ? 41.696 -22.742 -22.893 1.00 72.32 46 THR A CA 9
ATOM 15714 C C . THR A 1 46 ? 41.282 -24.137 -23.350 1.00 3.15 46 THR A C 9
ATOM 15715 O O . THR A 1 46 ? 42.112 -24.920 -23.813 1.00 71.45 46 THR A O 9
ATOM 15726 N N . ARG A 1 47 ? 39.995 -24.440 -23.216 1.00 32.11 47 ARG A N 9
ATOM 15727 C CA . ARG A 1 47 ? 39.472 -25.740 -23.615 1.00 41.40 47 ARG A CA 9
ATOM 15728 C C . ARG A 1 47 ? 38.043 -25.615 -24.135 1.00 53.41 47 ARG A C 9
ATOM 15729 O O . ARG A 1 47 ? 37.353 -24.635 -23.857 1.00 4.11 47 ARG A O 9
ATOM 15750 N N . LYS A 1 48 ? 37.604 -26.616 -24.892 1.00 62.41 48 LYS A N 9
ATOM 15751 C CA . LYS A 1 48 ? 36.258 -26.620 -25.452 1.00 65.33 48 LYS A CA 9
ATOM 15752 C C . LYS A 1 48 ? 35.468 -27.829 -24.960 1.00 43.32 48 LYS A C 9
ATOM 15753 O O . LYS A 1 48 ? 35.989 -28.942 -24.905 1.00 55.13 48 LYS A O 9
ATOM 15772 N N . VAL A 1 49 ? 34.208 -27.601 -24.605 1.00 22.31 49 VAL A N 9
ATOM 15773 C CA . VAL A 1 49 ? 33.344 -28.672 -24.120 1.00 31.15 49 VAL A CA 9
ATOM 15774 C C . VAL A 1 49 ? 31.899 -28.452 -24.553 1.00 23.51 49 VAL A C 9
ATOM 15775 O O . VAL A 1 49 ? 31.422 -27.318 -24.610 1.00 71.12 49 VAL A O 9
ATOM 15788 N N . LYS A 1 50 ? 31.206 -29.543 -24.858 1.00 15.42 50 LYS A N 9
ATOM 15789 C CA . LYS A 1 50 ? 29.813 -29.473 -25.283 1.00 63.51 50 LYS A CA 9
ATOM 15790 C C . LYS A 1 50 ? 28.876 -29.461 -24.080 1.00 65.35 50 LYS A C 9
ATOM 15791 O O . LYS A 1 50 ? 28.995 -30.291 -23.180 1.00 65.14 50 LYS A O 9
ATOM 15810 N N . CYS A 1 51 ? 27.942 -28.515 -24.073 1.00 21.53 51 CYS A N 9
ATOM 15811 C CA . CYS A 1 51 ? 26.983 -28.395 -22.981 1.00 64.42 51 CYS A CA 9
ATOM 15812 C C . CYS A 1 51 ? 25.574 -28.168 -23.519 1.00 31.41 51 CYS A C 9
ATOM 15813 O O . CYS A 1 51 ? 25.381 -27.959 -24.717 1.00 71.30 51 CYS A O 9
ATOM 15821 N N . ARG A 1 52 ? 24.591 -28.209 -22.625 1.00 22.31 52 ARG A N 9
ATOM 15822 C CA . ARG A 1 52 ? 23.201 -28.008 -23.008 1.00 44.35 52 ARG A CA 9
ATOM 15823 C C . ARG A 1 52 ? 22.710 -26.628 -22.579 1.00 13.44 52 ARG A C 9
ATOM 15824 O O . ARG A 1 52 ? 22.702 -26.303 -21.392 1.00 1.14 52 ARG A O 9
ATOM 15845 N N . VAL A 1 53 ? 22.304 -25.820 -23.552 1.00 55.21 53 VAL A N 9
ATOM 15846 C CA . VAL A 1 53 ? 21.813 -24.475 -23.275 1.00 53.12 53 VAL A CA 9
ATOM 15847 C C . VAL A 1 53 ? 20.314 -24.375 -23.527 1.00 41.23 53 VAL A C 9
ATOM 15848 O O . VAL A 1 53 ? 19.861 -24.164 -24.653 1.00 45.23 53 VAL A O 9
ATOM 15861 N N . PRO A 1 54 ? 19.521 -24.530 -22.456 1.00 22.41 54 PRO A N 9
ATOM 15862 C CA . PRO A 1 54 ? 18.060 -24.460 -22.535 1.00 50.13 54 PRO A CA 9
ATOM 15863 C C . PRO A 1 54 ? 17.561 -23.047 -22.821 1.00 31.53 54 PRO A C 9
ATOM 15864 O O . PRO A 1 54 ? 18.213 -22.064 -22.467 1.00 42.14 54 PRO A O 9
ATOM 15875 N N . CYS A 1 55 ? 16.402 -22.952 -23.463 1.00 41.23 55 CYS A N 9
ATOM 15876 C CA . CYS A 1 55 ? 15.815 -21.661 -23.797 1.00 44.34 55 CYS A CA 9
ATOM 15877 C C . CYS A 1 55 ? 15.035 -21.094 -22.614 1.00 34.15 55 CYS A C 9
ATOM 15878 O O . CYS A 1 55 ? 14.043 -21.674 -22.176 1.00 53.35 55 CYS A O 9
ATOM 15886 N N . ASN A 1 56 ? 15.494 -19.957 -22.100 1.00 62.11 56 ASN A N 9
ATOM 15887 C CA . ASN A 1 56 ? 14.840 -19.312 -20.967 1.00 75.23 56 ASN A CA 9
ATOM 15888 C C . ASN A 1 56 ? 15.633 -18.094 -20.504 1.00 3.32 56 ASN A C 9
ATOM 15889 O O . ASN A 1 56 ? 15.268 -16.955 -20.797 1.00 55.32 56 ASN A O 9
ATOM 15900 N N . TRP A 1 57 ? 16.718 -18.342 -19.778 1.00 42.33 57 TRP A N 9
ATOM 15901 C CA . TRP A 1 57 ? 17.562 -17.266 -19.274 1.00 64.53 57 TRP A CA 9
ATOM 15902 C C . TRP A 1 57 ? 16.786 -16.369 -18.315 1.00 22.31 57 TRP A C 9
ATOM 15903 O O . TRP A 1 57 ? 16.848 -16.541 -17.098 1.00 41.13 57 TRP A O 9
ATOM 15924 N N . LYS A 1 58 ? 16.054 -15.407 -18.872 1.00 34.34 58 LYS A N 9
ATOM 15925 C CA . LYS A 1 58 ? 15.265 -14.484 -18.067 1.00 24.23 58 LYS A CA 9
ATOM 15926 C C . LYS A 1 58 ? 13.792 -14.876 -18.075 1.00 53.31 58 LYS A C 9
ATOM 15927 O O . LYS A 1 58 ? 13.332 -15.584 -18.972 1.00 63.53 58 LYS A O 9
ATOM 15946 N N . LYS A 1 59 ? 13.054 -14.414 -17.072 1.00 3.02 59 LYS A N 9
ATOM 15947 C CA . LYS A 1 59 ? 11.631 -14.714 -16.963 1.00 35.22 59 LYS A CA 9
ATOM 15948 C C . LYS A 1 59 ? 10.960 -13.807 -15.939 1.00 64.21 59 LYS A C 9
ATOM 15949 O O . LYS A 1 59 ? 11.626 -13.038 -15.247 1.00 3.30 59 LYS A O 9
ATOM 15968 N N . GLU A 1 60 ? 9.637 -13.902 -15.848 1.00 41.11 60 GLU A N 9
ATOM 15969 C CA . GLU A 1 60 ? 8.876 -13.088 -14.907 1.00 51.20 60 GLU A CA 9
ATOM 15970 C C . GLU A 1 60 ? 8.770 -13.780 -13.550 1.00 74.31 60 GLU A C 9
ATOM 15971 O O . GLU A 1 60 ? 7.699 -14.246 -13.160 1.00 42.11 60 GLU A O 9
ATOM 15983 N N . PHE A 1 61 ? 9.890 -13.845 -12.837 1.00 63.34 61 PHE A N 9
ATOM 15984 C CA . PHE A 1 61 ? 9.924 -14.480 -11.525 1.00 33.31 61 PHE A CA 9
ATOM 15985 C C . PHE A 1 61 ? 10.188 -13.452 -10.430 1.00 12.43 61 PHE A C 9
ATOM 15986 O O . PHE A 1 61 ? 9.724 -13.601 -9.299 1.00 72.42 61 PHE A O 9
ATOM 16003 N N . GLY A 1 62 ? 10.936 -12.409 -10.772 1.00 33.42 62 GLY A N 9
ATOM 16004 C CA . GLY A 1 62 ? 11.249 -11.370 -9.807 1.00 35.51 62 GLY A CA 9
ATOM 16005 C C . GLY A 1 62 ? 12.412 -10.503 -10.246 1.00 73.43 62 GLY A C 9
ATOM 16006 O O . GLY A 1 62 ? 13.568 -10.807 -9.952 1.00 53.02 62 GLY A O 9
ATOM 16010 N N . ALA A 1 63 ? 12.106 -9.420 -10.953 1.00 3.12 63 ALA A N 9
ATOM 16011 C CA . ALA A 1 63 ? 13.135 -8.505 -11.432 1.00 12.30 63 ALA A CA 9
ATOM 16012 C C . ALA A 1 63 ? 13.667 -7.633 -10.299 1.00 11.41 63 ALA A C 9
ATOM 16013 O O . ALA A 1 63 ? 14.860 -7.340 -10.236 1.00 30.54 63 ALA A O 9
ATOM 16020 N N . ASP A 1 64 ? 12.772 -7.221 -9.408 1.00 11.32 64 ASP A N 9
ATOM 16021 C CA . ASP A 1 64 ? 13.151 -6.383 -8.277 1.00 44.41 64 ASP A CA 9
ATOM 16022 C C . ASP A 1 64 ? 13.544 -4.984 -8.743 1.00 33.31 64 ASP A C 9
ATOM 16023 O O . ASP A 1 64 ? 12.781 -4.030 -8.592 1.00 42.03 64 ASP A O 9
ATOM 16032 N N . CYS A 1 65 ? 14.740 -4.870 -9.311 1.00 53.23 65 CYS A N 9
ATOM 16033 C CA . CYS A 1 65 ? 15.237 -3.589 -9.800 1.00 42.15 65 CYS A CA 9
ATOM 16034 C C . CYS A 1 65 ? 16.168 -3.786 -10.992 1.00 64.42 65 CYS A C 9
ATOM 16035 O O . CYS A 1 65 ? 16.998 -4.696 -11.003 1.00 73.30 65 CYS A O 9
ATOM 16043 N N . LYS A 1 66 ? 16.026 -2.926 -11.994 1.00 32.22 66 LYS A N 9
ATOM 16044 C CA . LYS A 1 66 ? 16.855 -3.002 -13.192 1.00 22.04 66 LYS A CA 9
ATOM 16045 C C . LYS A 1 66 ? 18.155 -2.226 -13.003 1.00 54.13 66 LYS A C 9
ATOM 16046 O O . LYS A 1 66 ? 18.172 -1.164 -12.380 1.00 42.51 66 LYS A O 9
ATOM 16065 N N . TYR A 1 67 ? 19.242 -2.763 -13.547 1.00 33.34 67 TYR A N 9
ATOM 16066 C CA . TYR A 1 67 ? 20.548 -2.121 -13.438 1.00 44.54 67 TYR A CA 9
ATOM 16067 C C . TYR A 1 67 ? 21.403 -2.413 -14.666 1.00 52.33 67 TYR A C 9
ATOM 16068 O O . TYR A 1 67 ? 21.274 -3.466 -15.291 1.00 75.33 67 TYR A O 9
ATOM 16086 N N . LYS A 1 68 ? 22.277 -1.473 -15.008 1.00 62.11 68 LYS A N 9
ATOM 16087 C CA . LYS A 1 68 ? 23.157 -1.628 -16.160 1.00 42.23 68 LYS A CA 9
ATOM 16088 C C . LYS A 1 68 ? 24.446 -2.344 -15.768 1.00 75.12 68 LYS A C 9
ATOM 16089 O O . LYS A 1 68 ? 25.380 -1.726 -15.255 1.00 63.13 68 LYS A O 9
ATOM 16108 N N . PHE A 1 69 ? 24.491 -3.649 -16.014 1.00 72.55 69 PHE A N 9
ATOM 16109 C CA . PHE A 1 69 ? 25.666 -4.448 -15.688 1.00 54.14 69 PHE A CA 9
ATOM 16110 C C . PHE A 1 69 ? 26.649 -4.473 -16.855 1.00 12.43 69 PHE A C 9
ATOM 16111 O O . PHE A 1 69 ? 26.266 -4.715 -17.999 1.00 43.22 69 PHE A O 9
ATOM 16128 N N . GLY A 1 70 ? 27.920 -4.221 -16.557 1.00 74.14 70 GLY A N 9
ATOM 16129 C CA . GLY A 1 70 ? 28.938 -4.218 -17.591 1.00 40.43 70 GLY A CA 9
ATOM 16130 C C . GLY A 1 70 ? 30.019 -5.251 -17.341 1.00 54.03 70 GLY A C 9
ATOM 16131 O O . GLY A 1 70 ? 30.962 -5.003 -16.592 1.00 35.11 70 GLY A O 9
ATOM 16135 N N . ASN A 1 71 ? 29.881 -6.414 -17.971 1.00 40.14 71 ASN A N 9
ATOM 16136 C CA . ASN A 1 71 ? 30.854 -7.490 -17.813 1.00 45.31 71 ASN A CA 9
ATOM 16137 C C . ASN A 1 71 ? 31.023 -7.857 -16.342 1.00 63.22 71 ASN A C 9
ATOM 16138 O O . ASN A 1 71 ? 30.340 -7.313 -15.473 1.00 3.23 71 ASN A O 9
ATOM 16149 N N . TRP A 1 72 ? 31.937 -8.781 -16.069 1.00 44.24 72 TRP A N 9
ATOM 16150 C CA . TRP A 1 72 ? 32.197 -9.220 -14.704 1.00 42.42 72 TRP A CA 9
ATOM 16151 C C . TRP A 1 72 ? 33.653 -8.979 -14.322 1.00 51.14 72 TRP A C 9
ATOM 16152 O O . TRP A 1 72 ? 34.554 -9.133 -15.145 1.00 71.14 72 TRP A O 9
ATOM 16173 N N . GLY A 1 73 ? 33.877 -8.603 -13.067 1.00 32.22 73 GLY A N 9
ATOM 16174 C CA . GLY A 1 73 ? 35.227 -8.348 -12.598 1.00 71.44 73 GLY A CA 9
ATOM 16175 C C . GLY A 1 73 ? 36.061 -9.610 -12.519 1.00 10.43 73 GLY A C 9
ATOM 16176 O O . GLY A 1 73 ? 35.750 -10.609 -13.165 1.00 50.31 73 GLY A O 9
ATOM 16180 N N . GLU A 1 74 ? 37.127 -9.564 -11.724 1.00 42.21 74 GLU A N 9
ATOM 16181 C CA . GLU A 1 74 ? 38.010 -10.714 -11.565 1.00 42.30 74 GLU A CA 9
ATOM 16182 C C . GLU A 1 74 ? 37.410 -11.730 -10.597 1.00 2.21 74 GLU A C 9
ATOM 16183 O O . GLU A 1 74 ? 37.008 -11.383 -9.485 1.00 71.13 74 GLU A O 9
ATOM 16195 N N . CYS A 1 75 ? 37.354 -12.987 -11.025 1.00 50.13 75 CYS A N 9
ATOM 16196 C CA . CYS A 1 75 ? 36.805 -14.053 -10.199 1.00 53.52 75 CYS A CA 9
ATOM 16197 C C . CYS A 1 75 ? 37.855 -14.588 -9.230 1.00 64.45 75 CYS A C 9
ATOM 16198 O O . CYS A 1 75 ? 38.970 -14.923 -9.630 1.00 1.23 75 CYS A O 9
ATOM 16206 N N . ASP A 1 76 ? 37.491 -14.666 -7.954 1.00 64.44 76 ASP A N 9
ATOM 16207 C CA . ASP A 1 76 ? 38.402 -15.160 -6.929 1.00 43.44 76 ASP A CA 9
ATOM 16208 C C . ASP A 1 76 ? 38.099 -16.617 -6.591 1.00 34.31 76 ASP A C 9
ATOM 16209 O O . ASP A 1 76 ? 37.116 -16.916 -5.915 1.00 11.34 76 ASP A O 9
ATOM 16218 N N . ALA A 1 77 ? 38.952 -17.519 -7.067 1.00 21.01 77 ALA A N 9
ATOM 16219 C CA . ALA A 1 77 ? 38.777 -18.944 -6.815 1.00 43.42 77 ALA A CA 9
ATOM 16220 C C . ALA A 1 77 ? 38.919 -19.260 -5.331 1.00 20.35 77 ALA A C 9
ATOM 16221 O O . ALA A 1 77 ? 38.507 -20.324 -4.870 1.00 42.54 77 ALA A O 9
ATOM 16228 N N . ALA A 1 78 ? 39.510 -18.331 -4.586 1.00 62.15 78 ALA A N 9
ATOM 16229 C CA . ALA A 1 78 ? 39.706 -18.509 -3.154 1.00 14.24 78 ALA A CA 9
ATOM 16230 C C . ALA A 1 78 ? 38.374 -18.502 -2.411 1.00 53.12 78 ALA A C 9
ATOM 16231 O O . ALA A 1 78 ? 38.237 -19.123 -1.356 1.00 23.41 78 ALA A O 9
ATOM 16238 N N . THR A 1 79 ? 37.396 -17.797 -2.968 1.00 72.11 79 THR A N 9
ATOM 16239 C CA . THR A 1 79 ? 36.075 -17.708 -2.357 1.00 64.33 79 THR A CA 9
ATOM 16240 C C . THR A 1 79 ? 35.006 -18.291 -3.273 1.00 71.53 79 THR A C 9
ATOM 16241 O O . THR A 1 79 ? 33.879 -18.544 -2.846 1.00 74.32 79 THR A O 9
ATOM 16252 N N . SER A 1 80 ? 35.365 -18.502 -4.536 1.00 43.24 80 SER A N 9
ATOM 16253 C CA . SER A 1 80 ? 34.433 -19.052 -5.514 1.00 75.00 80 SER A CA 9
ATOM 16254 C C . SER A 1 80 ? 33.257 -18.107 -5.737 1.00 1.13 80 SER A C 9
ATOM 16255 O O . SER A 1 80 ? 32.123 -18.542 -5.930 1.00 43.33 80 SER A O 9
ATOM 16263 N N . THR A 1 81 ? 33.538 -16.807 -5.711 1.00 0.05 81 THR A N 9
ATOM 16264 C CA . THR A 1 81 ? 32.506 -15.798 -5.910 1.00 41.51 81 THR A CA 9
ATOM 16265 C C . THR A 1 81 ? 33.081 -14.540 -6.550 1.00 5.32 81 THR A C 9
ATOM 16266 O O . THR A 1 81 ? 34.184 -14.107 -6.211 1.00 52.40 81 THR A O 9
ATOM 16277 N N . LYS A 1 82 ? 32.329 -13.955 -7.476 1.00 12.14 82 LYS A N 9
ATOM 16278 C CA . LYS A 1 82 ? 32.764 -12.745 -8.163 1.00 2.20 82 LYS A CA 9
ATOM 16279 C C . LYS A 1 82 ? 31.948 -11.540 -7.708 1.00 45.15 82 LYS A C 9
ATOM 16280 O O . LYS A 1 82 ? 30.825 -11.685 -7.225 1.00 32.14 82 LYS A O 9
ATOM 16299 N N . SER A 1 83 ? 32.518 -10.350 -7.869 1.00 41.22 83 SER A N 9
ATOM 16300 C CA . SER A 1 83 ? 31.845 -9.119 -7.473 1.00 10.55 83 SER A CA 9
ATOM 16301 C C . SER A 1 83 ? 31.747 -8.151 -8.647 1.00 60.41 83 SER A C 9
ATOM 16302 O O . SER A 1 83 ? 32.605 -8.142 -9.531 1.00 62.42 83 SER A O 9
ATOM 16310 N N . ARG A 1 84 ? 30.697 -7.336 -8.651 1.00 32.45 84 ARG A N 9
ATOM 16311 C CA . ARG A 1 84 ? 30.487 -6.364 -9.717 1.00 51.01 84 ARG A CA 9
ATOM 16312 C C . ARG A 1 84 ? 29.659 -5.183 -9.220 1.00 2.23 84 ARG A C 9
ATOM 16313 O O . ARG A 1 84 ? 29.157 -5.191 -8.094 1.00 33.44 84 ARG A O 9
ATOM 16334 N N . THR A 1 85 ? 29.521 -4.166 -10.064 1.00 24.53 85 THR A N 9
ATOM 16335 C CA . THR A 1 85 ? 28.756 -2.977 -9.712 1.00 30.24 85 THR A CA 9
ATOM 16336 C C . THR A 1 85 ? 27.800 -2.584 -10.832 1.00 33.35 85 THR A C 9
ATOM 16337 O O . THR A 1 85 ? 28.218 -2.365 -11.968 1.00 52.32 85 THR A O 9
ATOM 16348 N N . GLY A 1 86 ? 26.516 -2.496 -10.504 1.00 43.02 86 GLY A N 9
ATOM 16349 C CA . GLY A 1 86 ? 25.520 -2.127 -11.494 1.00 11.14 86 GLY A CA 9
ATOM 16350 C C . GLY A 1 86 ? 25.004 -0.717 -11.301 1.00 43.45 86 GLY A C 9
ATOM 16351 O O . GLY A 1 86 ? 24.677 -0.315 -10.182 1.00 61.55 86 GLY A O 9
ATOM 16355 N N . THR A 1 87 ? 24.928 0.041 -12.391 1.00 14.43 87 THR A N 9
ATOM 16356 C CA . THR A 1 87 ? 24.450 1.415 -12.336 1.00 40.45 87 THR A CA 9
ATOM 16357 C C . THR A 1 87 ? 22.953 1.489 -12.613 1.00 15.22 87 THR A C 9
ATOM 16358 O O . THR A 1 87 ? 22.460 0.903 -13.580 1.00 22.23 87 THR A O 9
ATOM 16369 N N . LEU A 1 88 ? 22.233 2.210 -11.762 1.00 3.33 88 LEU A N 9
ATOM 16370 C CA . LEU A 1 88 ? 20.790 2.360 -11.915 1.00 40.53 88 LEU A CA 9
ATOM 16371 C C . LEU A 1 88 ? 20.457 3.200 -13.144 1.00 31.13 88 LEU A C 9
ATOM 16372 O O . LEU A 1 88 ? 21.121 4.197 -13.423 1.00 42.13 88 LEU A O 9
ATOM 16388 N N . GLN A 1 89 ? 19.424 2.790 -13.873 1.00 11.44 89 GLN A N 9
ATOM 16389 C CA . GLN A 1 89 ? 19.003 3.505 -15.071 1.00 34.13 89 GLN A CA 9
ATOM 16390 C C . GLN A 1 89 ? 17.603 4.084 -14.896 1.00 72.03 89 GLN A C 9
ATOM 16391 O O . GLN A 1 89 ? 17.357 5.250 -15.207 1.00 55.12 89 GLN A O 9
ATOM 16405 N N . LYS A 1 90 ? 16.687 3.262 -14.395 1.00 21.21 90 LYS A N 9
ATOM 16406 C CA . LYS A 1 90 ? 15.311 3.691 -14.178 1.00 41.21 90 LYS A CA 9
ATOM 16407 C C . LYS A 1 90 ? 14.728 3.035 -12.929 1.00 42.22 90 LYS A C 9
ATOM 16408 O O . LYS A 1 90 ? 15.218 2.001 -12.474 1.00 23.44 90 LYS A O 9
ATOM 16427 N N . ALA A 1 91 ? 13.679 3.641 -12.383 1.00 62.22 91 ALA A N 9
ATOM 16428 C CA . ALA A 1 91 ? 13.027 3.113 -11.191 1.00 75.21 91 ALA A CA 9
ATOM 16429 C C . ALA A 1 91 ? 11.724 2.407 -11.545 1.00 41.32 91 ALA A C 9
ATOM 16430 O O . ALA A 1 91 ? 10.929 2.909 -12.343 1.00 22.22 91 ALA A O 9
ATOM 16437 N N . LEU A 1 92 ? 11.507 1.239 -10.950 1.00 40.20 92 LEU A N 9
ATOM 16438 C CA . LEU A 1 92 ? 10.299 0.463 -11.203 1.00 14.30 92 LEU A CA 9
ATOM 16439 C C . LEU A 1 92 ? 9.240 0.741 -10.141 1.00 64.20 92 LEU A C 9
ATOM 16440 O O . LEU A 1 92 ? 8.485 -0.150 -9.752 1.00 33.15 92 LEU A O 9
ATOM 16456 N N . PHE A 1 93 ? 9.188 1.985 -9.676 1.00 51.10 93 PHE A N 9
ATOM 16457 C CA . PHE A 1 93 ? 8.221 2.383 -8.660 1.00 40.33 93 PHE A CA 9
ATOM 16458 C C . PHE A 1 93 ? 8.279 1.444 -7.459 1.00 24.11 93 PHE A C 9
ATOM 16459 O O . PHE A 1 93 ? 9.186 0.623 -7.342 1.00 40.01 93 PHE A O 9
ATOM 16476 N N . ASN A 1 94 ? 7.302 1.575 -6.567 1.00 1.21 94 ASN A N 9
ATOM 16477 C CA . ASN A 1 94 ? 7.241 0.739 -5.373 1.00 1.54 94 ASN A CA 9
ATOM 16478 C C . ASN A 1 94 ? 8.320 1.142 -4.372 1.00 15.14 94 ASN A C 9
ATOM 16479 O O . ASN A 1 94 ? 8.025 1.681 -3.306 1.00 72.31 94 ASN A O 9
ATOM 16490 N N . VAL A 1 95 ? 9.575 0.874 -4.724 1.00 45.24 95 VAL A N 9
ATOM 16491 C CA . VAL A 1 95 ? 10.700 1.208 -3.859 1.00 21.32 95 VAL A CA 9
ATOM 16492 C C . VAL A 1 95 ? 11.832 1.849 -4.654 1.00 23.22 95 VAL A C 9
ATOM 16493 O O . VAL A 1 95 ? 12.191 1.377 -5.732 1.00 10.51 95 VAL A O 9
ATOM 16506 N N . GLU A 1 96 ? 12.393 2.926 -4.113 1.00 31.25 96 GLU A N 9
ATOM 16507 C CA . GLU A 1 96 ? 13.486 3.630 -4.772 1.00 22.10 96 GLU A CA 9
ATOM 16508 C C . GLU A 1 96 ? 14.770 2.808 -4.725 1.00 24.24 96 GLU A C 9
ATOM 16509 O O . GLU A 1 96 ? 15.041 2.113 -3.745 1.00 41.31 96 GLU A O 9
ATOM 16521 N N . CYS A 1 97 ? 15.559 2.892 -5.791 1.00 10.12 97 CYS A N 9
ATOM 16522 C CA . CYS A 1 97 ? 16.814 2.156 -5.874 1.00 30.41 97 CYS A CA 9
ATOM 16523 C C . CYS A 1 97 ? 18.007 3.097 -5.731 1.00 64.24 97 CYS A C 9
ATOM 16524 O O . CYS A 1 97 ? 17.969 4.237 -6.194 1.00 35.30 97 CYS A O 9
ATOM 16532 N N . GLN A 1 98 ? 19.064 2.612 -5.088 1.00 1.33 98 GLN A N 9
ATOM 16533 C CA . GLN A 1 98 ? 20.267 3.410 -4.885 1.00 13.32 98 GLN A CA 9
ATOM 16534 C C . GLN A 1 98 ? 20.947 3.718 -6.214 1.00 52.42 98 GLN A C 9
ATOM 16535 O O . GLN A 1 98 ? 20.804 2.971 -7.183 1.00 41.21 98 GLN A O 9
ATOM 16549 N N . GLN A 1 99 ? 21.688 4.821 -6.253 1.00 42.13 99 GLN A N 9
ATOM 16550 C CA . GLN A 1 99 ? 22.389 5.228 -7.465 1.00 42.24 99 GLN A CA 9
ATOM 16551 C C . GLN A 1 99 ? 23.232 4.083 -8.017 1.00 4.50 99 GLN A C 9
ATOM 16552 O O . GLN A 1 99 ? 23.241 3.828 -9.222 1.00 3.32 99 GLN A O 9
ATOM 16566 N N . THR A 1 100 ? 23.939 3.393 -7.127 1.00 0.20 100 THR A N 9
ATOM 16567 C CA . THR A 1 100 ? 24.786 2.276 -7.524 1.00 34.31 100 THR A CA 9
ATOM 16568 C C . THR A 1 100 ? 24.714 1.142 -6.508 1.00 74.41 100 THR A C 9
ATOM 16569 O O . THR A 1 100 ? 24.524 1.377 -5.314 1.00 34.33 100 THR A O 9
ATOM 16580 N N . VAL A 1 101 ? 24.868 -0.087 -6.987 1.00 41.22 101 VAL A N 9
ATOM 16581 C CA . VAL A 1 101 ? 24.822 -1.258 -6.120 1.00 41.11 101 VAL A CA 9
ATOM 16582 C C . VAL A 1 101 ? 25.734 -2.364 -6.639 1.00 23.42 101 VAL A C 9
ATOM 16583 O O . VAL A 1 101 ? 25.907 -2.524 -7.848 1.00 23.02 101 VAL A O 9
ATOM 16596 N N . SER A 1 102 ? 26.316 -3.125 -5.718 1.00 71.01 102 SER A N 9
ATOM 16597 C CA . SER A 1 102 ? 27.214 -4.214 -6.084 1.00 14.45 102 SER A CA 9
ATOM 16598 C C . SER A 1 102 ? 26.448 -5.527 -6.223 1.00 62.21 102 SER A C 9
ATOM 16599 O O . SER A 1 102 ? 25.352 -5.680 -5.683 1.00 2.45 102 SER A O 9
ATOM 16607 N N . VAL A 1 103 ? 27.033 -6.471 -6.953 1.00 25.05 103 VAL A N 9
ATOM 16608 C CA . VAL A 1 103 ? 26.407 -7.771 -7.164 1.00 12.52 103 VAL A CA 9
ATOM 16609 C C . VAL A 1 103 ? 27.398 -8.904 -6.920 1.00 32.03 103 VAL A C 9
ATOM 16610 O O . VAL A 1 103 ? 28.606 -8.679 -6.829 1.00 52.10 103 VAL A O 9
ATOM 16623 N N . THR A 1 104 ? 26.881 -10.124 -6.817 1.00 40.24 104 THR A N 9
ATOM 16624 C CA . THR A 1 104 ? 27.719 -11.293 -6.583 1.00 1.44 104 THR A CA 9
ATOM 16625 C C . THR A 1 104 ? 27.264 -12.474 -7.433 1.00 1.42 104 THR A C 9
ATOM 16626 O O . THR A 1 104 ? 26.081 -12.609 -7.746 1.00 62.50 104 THR A O 9
ATOM 16637 N N . LYS A 1 105 ? 28.210 -13.330 -7.802 1.00 34.51 105 LYS A N 9
ATOM 16638 C CA . LYS A 1 105 ? 27.907 -14.502 -8.614 1.00 14.02 105 LYS A CA 9
ATOM 16639 C C . LYS A 1 105 ? 28.864 -15.648 -8.296 1.00 2.21 105 LYS A C 9
ATOM 16640 O O . LYS A 1 105 ? 30.037 -15.440 -7.982 1.00 62.04 105 LYS A O 9
ATOM 16659 N N . PRO A 1 106 ? 28.356 -16.886 -8.377 1.00 44.22 106 PRO A N 9
ATOM 16660 C CA . PRO A 1 106 ? 29.149 -18.088 -8.103 1.00 31.20 106 PRO A CA 9
ATOM 16661 C C . PRO A 1 106 ? 30.203 -18.344 -9.176 1.00 45.44 106 PRO A C 9
ATOM 16662 O O . PRO A 1 106 ? 30.061 -19.253 -9.994 1.00 63.41 106 PRO A O 9
ATOM 16673 N N . CYS A 1 107 ? 31.258 -17.536 -9.166 1.00 53.12 107 CYS A N 9
ATOM 16674 C CA . CYS A 1 107 ? 32.336 -17.676 -10.138 1.00 3.31 107 CYS A CA 9
ATOM 16675 C C . CYS A 1 107 ? 33.668 -17.938 -9.439 1.00 55.25 107 CYS A C 9
ATOM 16676 O O . CYS A 1 107 ? 33.925 -17.419 -8.353 1.00 40.32 107 CYS A O 9
ATOM 16684 N N . THR A 1 108 ? 34.511 -18.748 -10.072 1.00 13.32 108 THR A N 9
ATOM 16685 C CA . THR A 1 108 ? 35.815 -19.080 -9.513 1.00 12.21 108 THR A CA 9
ATOM 16686 C C . THR A 1 108 ? 36.905 -19.011 -10.577 1.00 42.23 108 THR A C 9
ATOM 16687 O O . THR A 1 108 ? 36.693 -19.407 -11.724 1.00 63.21 108 THR A O 9
ATOM 16698 N N . THR A 1 109 ? 38.072 -18.506 -10.191 1.00 45.52 109 THR A N 9
ATOM 16699 C CA . THR A 1 109 ? 39.195 -18.384 -11.112 1.00 40.44 109 THR A CA 9
ATOM 16700 C C . THR A 1 109 ? 40.509 -18.221 -10.358 1.00 34.10 109 THR A C 9
ATOM 16701 O O . THR A 1 109 ? 40.716 -17.231 -9.655 1.00 11.53 109 THR A O 9
ATOM 16712 N N . LYS A 1 110 ? 41.398 -19.197 -10.509 1.00 53.53 110 LYS A N 9
ATOM 16713 C CA . LYS A 1 110 ? 42.695 -19.161 -9.845 1.00 12.12 110 LYS A CA 9
ATOM 16714 C C . LYS A 1 110 ? 43.814 -18.908 -10.849 1.00 55.20 110 LYS A C 9
ATOM 16715 O O . LYS A 1 110 ? 43.620 -19.043 -12.058 1.00 13.45 110 LYS A O 9
ATOM 16734 N N . VAL A 1 111 ? 44.988 -18.543 -10.342 1.00 43.44 111 VAL A N 9
ATOM 16735 C CA . VAL A 1 111 ? 46.139 -18.275 -11.194 1.00 32.24 111 VAL A CA 9
ATOM 16736 C C . VAL A 1 111 ? 45.784 -17.290 -12.303 1.00 24.02 111 VAL A C 9
ATOM 16737 O O . VAL A 1 111 ? 45.507 -17.684 -13.436 1.00 31.34 111 VAL A O 9
ATOM 16750 N N . LYS A 1 112 ? 45.796 -16.004 -11.969 1.00 64.23 112 LYS A N 9
ATOM 16751 C CA . LYS A 1 112 ? 45.477 -14.959 -12.935 1.00 23.32 112 LYS A CA 9
ATOM 16752 C C . LYS A 1 112 ? 46.363 -15.073 -14.172 1.00 75.25 112 LYS A C 9
ATOM 16753 O O . LYS A 1 112 ? 45.881 -15.359 -15.266 1.00 54.34 112 LYS A O 9
ATOM 16772 N N . ASN A 1 113 ? 47.660 -14.849 -13.988 1.00 61.03 113 ASN A N 9
ATOM 16773 C CA . ASN A 1 113 ? 48.613 -14.929 -15.091 1.00 24.03 113 ASN A CA 9
ATOM 16774 C C . ASN A 1 113 ? 50.027 -15.167 -14.570 1.00 32.42 113 ASN A C 9
ATOM 16775 O O . ASN A 1 113 ? 50.800 -14.226 -14.389 1.00 12.24 113 ASN A O 9
ATOM 16786 N N . LYS A 1 114 ? 50.358 -16.432 -14.333 1.00 22.42 114 LYS A N 9
ATOM 16787 C CA . LYS A 1 114 ? 51.679 -16.797 -13.836 1.00 22.44 114 LYS A CA 9
ATOM 16788 C C . LYS A 1 114 ? 52.652 -17.020 -14.989 1.00 60.41 114 LYS A C 9
ATOM 16789 O O . LYS A 1 114 ? 52.255 -17.242 -16.134 1.00 2.25 114 LYS A O 9
ATOM 16808 N N . PRO A 1 115 ? 53.957 -16.962 -14.684 1.00 30.15 115 PRO A N 9
ATOM 16809 C CA . PRO A 1 115 ? 55.013 -17.159 -15.681 1.00 21.43 115 PRO A CA 9
ATOM 16810 C C . PRO A 1 115 ? 55.090 -18.602 -16.167 1.00 23.25 115 PRO A C 9
ATOM 16811 O O . PRO A 1 115 ? 55.190 -19.533 -15.368 1.00 22.33 115 PRO A O 9
ATOM 16822 N N . LYS A 1 116 ? 55.044 -18.781 -17.483 1.00 73.51 116 LYS A N 9
ATOM 16823 C CA . LYS A 1 116 ? 55.111 -20.111 -18.078 1.00 3.32 116 LYS A CA 9
ATOM 16824 C C . LYS A 1 116 ? 55.721 -20.052 -19.475 1.00 2.41 116 LYS A C 9
ATOM 16825 O O . LYS A 1 116 ? 55.155 -19.448 -20.384 1.00 51.11 116 LYS A O 9
ATOM 16844 N N . GLY A 1 117 ? 56.878 -20.686 -19.636 1.00 52.14 117 GLY A N 9
ATOM 16845 C CA . GLY A 1 117 ? 57.545 -20.696 -20.926 1.00 64.52 117 GLY A CA 9
ATOM 16846 C C . GLY A 1 117 ? 58.228 -19.378 -21.235 1.00 71.01 117 GLY A C 9
ATOM 16847 O O . GLY A 1 117 ? 57.788 -18.321 -20.780 1.00 34.42 117 GLY A O 9
ATOM 16851 N N . LYS A 1 118 ? 59.305 -19.439 -22.008 1.00 22.42 118 LYS A N 9
ATOM 16852 C CA . LYS A 1 118 ? 60.053 -18.242 -22.378 1.00 14.52 118 LYS A CA 9
ATOM 16853 C C . LYS A 1 118 ? 60.184 -18.129 -23.893 1.00 40.34 118 LYS A C 9
ATOM 16854 O O . LYS A 1 118 ? 59.829 -17.109 -24.483 1.00 0.02 118 LYS A O 9
ATOM 16873 N N . LYS A 1 119 ? 60.694 -19.184 -24.519 1.00 1.44 119 LYS A N 9
ATOM 16874 C CA . LYS A 1 119 ? 60.869 -19.206 -25.967 1.00 23.13 119 LYS A CA 9
ATOM 16875 C C . LYS A 1 119 ? 61.019 -20.636 -26.475 1.00 62.43 119 LYS A C 9
ATOM 16876 O O . LYS A 1 119 ? 62.026 -20.981 -27.094 1.00 51.32 119 LYS A O 9
ATOM 16895 N N . GLY A 1 120 ? 60.011 -21.462 -26.212 1.00 62.34 120 GLY A N 9
ATOM 16896 C CA . GLY A 1 120 ? 60.051 -22.844 -26.652 1.00 45.04 120 GLY A CA 9
ATOM 16897 C C . GLY A 1 120 ? 61.198 -23.618 -26.032 1.00 50.10 120 GLY A C 9
ATOM 16898 O O . GLY A 1 120 ? 61.907 -24.351 -26.720 1.00 41.53 120 GLY A O 9
ATOM 16902 N N . LYS A 1 121 ? 61.382 -23.452 -24.727 1.00 23.14 121 LYS A N 9
ATOM 16903 C CA . LYS A 1 121 ? 62.450 -24.140 -24.012 1.00 11.34 121 LYS A CA 9
ATOM 16904 C C . LYS A 1 121 ? 61.882 -25.204 -23.078 1.00 30.15 121 LYS A C 9
ATOM 16905 O O . LYS A 1 121 ? 60.674 -25.267 -22.853 1.00 75.43 121 LYS A O 9
ATOM 16924 N N . GLY A 1 122 ? 62.764 -26.039 -22.534 1.00 52.42 122 GLY A N 9
ATOM 16925 C CA . GLY A 1 122 ? 62.331 -27.087 -21.629 1.00 54.23 122 GLY A CA 9
ATOM 16926 C C . GLY A 1 122 ? 63.471 -27.990 -21.200 1.00 51.34 122 GLY A C 9
ATOM 16927 O O . GLY A 1 122 ? 63.803 -28.063 -20.018 1.00 2.05 122 GLY A O 9
ATOM 16931 N N . LYS A 1 123 ? 64.070 -28.682 -22.164 1.00 23.11 123 LYS A N 9
ATOM 16932 C CA . LYS A 1 123 ? 65.179 -29.585 -21.880 1.00 51.13 123 LYS A CA 9
ATOM 16933 C C . LYS A 1 123 ? 64.743 -30.703 -20.940 1.00 14.42 123 LYS A C 9
ATOM 16934 O O . LYS A 1 123 ? 63.600 -30.736 -20.485 1.00 62.31 123 LYS A O 9
ATOM 16953 N N . GLY A 1 124 ? 65.663 -31.618 -20.648 1.00 50.11 124 GLY A N 9
ATOM 16954 C CA . GLY A 1 124 ? 65.355 -32.724 -19.761 1.00 62.10 124 GLY A CA 9
ATOM 16955 C C . GLY A 1 124 ? 66.459 -33.762 -19.724 1.00 53.52 124 GLY A C 9
ATOM 16956 O O . GLY A 1 124 ? 67.596 -33.484 -20.101 1.00 60.33 124 GLY A O 9
ATOM 16960 N N . ASN A 1 125 ? 66.123 -34.964 -19.268 1.00 14.51 125 ASN A N 9
ATOM 16961 C CA . ASN A 1 125 ? 67.094 -36.049 -19.181 1.00 23.43 125 ASN A CA 9
ATOM 16962 C C . ASN A 1 125 ? 66.870 -37.071 -20.291 1.00 71.14 125 ASN A C 9
ATOM 16963 O O . ASN A 1 125 ? 67.642 -37.143 -21.247 1.00 11.13 125 ASN A O 9
ATOM 16975 N N . GLY A 1 1 ? -13.203 -22.338 -9.497 1.00 74.13 1 GLY A N 10
ATOM 16976 C CA . GLY A 1 1 ? -12.642 -22.186 -8.167 1.00 64.54 1 GLY A CA 10
ATOM 16977 C C . GLY A 1 1 ? -12.776 -23.444 -7.334 1.00 62.53 1 GLY A C 10
ATOM 16978 O O . GLY A 1 1 ? -13.724 -24.211 -7.502 1.00 43.43 1 GLY A O 10
ATOM 16984 N N . SER A 1 2 ? -11.821 -23.660 -6.434 1.00 10.15 2 SER A N 10
ATOM 16985 C CA . SER A 1 2 ? -11.833 -24.839 -5.575 1.00 14.11 2 SER A CA 10
ATOM 16986 C C . SER A 1 2 ? -11.755 -24.440 -4.104 1.00 50.54 2 SER A C 10
ATOM 16987 O O . SER A 1 2 ? -12.392 -25.051 -3.247 1.00 34.42 2 SER A O 10
ATOM 16995 N N . LYS A 1 3 ? -10.967 -23.407 -3.819 1.00 72.40 3 LYS A N 10
ATOM 16996 C CA . LYS A 1 3 ? -10.805 -22.923 -2.454 1.00 70.52 3 LYS A CA 10
ATOM 16997 C C . LYS A 1 3 ? -10.175 -21.534 -2.441 1.00 35.11 3 LYS A C 10
ATOM 16998 O O . LYS A 1 3 ? -9.456 -21.159 -3.365 1.00 60.44 3 LYS A O 10
ATOM 17017 N N . ASN A 1 4 ? -10.450 -20.774 -1.385 1.00 12.11 4 ASN A N 10
ATOM 17018 C CA . ASN A 1 4 ? -9.910 -19.426 -1.251 1.00 31.20 4 ASN A CA 10
ATOM 17019 C C . ASN A 1 4 ? -9.315 -19.214 0.136 1.00 12.41 4 ASN A C 10
ATOM 17020 O O . ASN A 1 4 ? -8.108 -19.022 0.285 1.00 3.25 4 ASN A O 10
ATOM 17031 N N . LYS A 1 5 ? -10.171 -19.251 1.153 1.00 13.10 5 LYS A N 10
ATOM 17032 C CA . LYS A 1 5 ? -9.732 -19.064 2.530 1.00 2.44 5 LYS A CA 10
ATOM 17033 C C . LYS A 1 5 ? -9.071 -17.701 2.711 1.00 24.44 5 LYS A C 10
ATOM 17034 O O . LYS A 1 5 ? -8.877 -16.960 1.747 1.00 45.10 5 LYS A O 10
ATOM 17053 N N . LYS A 1 6 ? -8.724 -17.376 3.952 1.00 32.52 6 LYS A N 10
ATOM 17054 C CA . LYS A 1 6 ? -8.082 -16.103 4.260 1.00 32.35 6 LYS A CA 10
ATOM 17055 C C . LYS A 1 6 ? -7.495 -16.117 5.667 1.00 22.20 6 LYS A C 10
ATOM 17056 O O . LYS A 1 6 ? -6.404 -15.597 5.898 1.00 31.03 6 LYS A O 10
ATOM 17075 N N . GLU A 1 7 ? -8.225 -16.716 6.603 1.00 31.23 7 GLU A N 10
ATOM 17076 C CA . GLU A 1 7 ? -7.775 -16.797 7.987 1.00 24.30 7 GLU A CA 10
ATOM 17077 C C . GLU A 1 7 ? -7.559 -15.404 8.571 1.00 23.54 7 GLU A C 10
ATOM 17078 O O . GLU A 1 7 ? -7.874 -14.396 7.938 1.00 13.31 7 GLU A O 10
ATOM 17090 N N . LYS A 1 8 ? -7.018 -15.355 9.784 1.00 1.24 8 LYS A N 10
ATOM 17091 C CA . LYS A 1 8 ? -6.759 -14.087 10.456 1.00 53.41 8 LYS A CA 10
ATOM 17092 C C . LYS A 1 8 ? -5.772 -14.271 11.605 1.00 42.02 8 LYS A C 10
ATOM 17093 O O . LYS A 1 8 ? -5.827 -15.266 12.327 1.00 5.02 8 LYS A O 10
ATOM 17112 N N . ASN A 1 9 ? -4.874 -13.305 11.770 1.00 73.25 9 ASN A N 10
ATOM 17113 C CA . ASN A 1 9 ? -3.877 -13.363 12.831 1.00 2.02 9 ASN A CA 10
ATOM 17114 C C . ASN A 1 9 ? -3.097 -12.054 12.915 1.00 25.12 9 ASN A C 10
ATOM 17115 O O . ASN A 1 9 ? -2.119 -11.853 12.195 1.00 71.41 9 ASN A O 10
ATOM 17126 N N . LYS A 1 10 ? -3.535 -11.166 13.800 1.00 42.11 10 LYS A N 10
ATOM 17127 C CA . LYS A 1 10 ? -2.878 -9.876 13.981 1.00 73.54 10 LYS A CA 10
ATOM 17128 C C . LYS A 1 10 ? -3.409 -9.164 15.222 1.00 64.50 10 LYS A C 10
ATOM 17129 O O . LYS A 1 10 ? -4.534 -9.408 15.655 1.00 42.21 10 LYS A O 10
ATOM 17148 N N . GLY A 1 11 ? -2.590 -8.284 15.788 1.00 54.40 11 GLY A N 10
ATOM 17149 C CA . GLY A 1 11 ? -2.996 -7.549 16.973 1.00 42.02 11 GLY A CA 10
ATOM 17150 C C . GLY A 1 11 ? -2.357 -6.177 17.052 1.00 25.20 11 GLY A C 10
ATOM 17151 O O . GLY A 1 11 ? -1.242 -5.975 16.569 1.00 41.41 11 GLY A O 10
ATOM 17155 N N . GLY A 1 12 ? -3.063 -5.229 17.660 1.00 34.44 12 GLY A N 10
ATOM 17156 C CA . GLY A 1 12 ? -2.543 -3.881 17.788 1.00 31.55 12 GLY A CA 10
ATOM 17157 C C . GLY A 1 12 ? -3.501 -2.955 18.511 1.00 11.11 12 GLY A C 10
ATOM 17158 O O . GLY A 1 12 ? -4.653 -3.311 18.756 1.00 33.10 12 GLY A O 10
ATOM 17162 N N . LYS A 1 13 ? -3.025 -1.763 18.854 1.00 63.22 13 LYS A N 10
ATOM 17163 C CA . LYS A 1 13 ? -3.846 -0.783 19.553 1.00 64.13 13 LYS A CA 10
ATOM 17164 C C . LYS A 1 13 ? -3.179 0.589 19.546 1.00 74.45 13 LYS A C 10
ATOM 17165 O O . LYS A 1 13 ? -1.978 0.705 19.308 1.00 25.04 13 LYS A O 10
ATOM 17184 N N . GLY A 1 14 ? -3.967 1.627 19.811 1.00 62.22 14 GLY A N 10
ATOM 17185 C CA . GLY A 1 14 ? -3.434 2.976 19.833 1.00 61.44 14 GLY A CA 10
ATOM 17186 C C . GLY A 1 14 ? -4.355 3.974 19.158 1.00 1.30 14 GLY A C 10
ATOM 17187 O O . GLY A 1 14 ? -5.560 3.747 19.057 1.00 51.04 14 GLY A O 10
ATOM 17191 N N . GLY A 1 15 ? -3.787 5.084 18.697 1.00 3.43 15 GLY A N 10
ATOM 17192 C CA . GLY A 1 15 ? -4.581 6.104 18.038 1.00 63.22 15 GLY A CA 10
ATOM 17193 C C . GLY A 1 15 ? -4.443 6.060 16.529 1.00 62.22 15 GLY A C 10
ATOM 17194 O O . GLY A 1 15 ? -5.273 5.469 15.839 1.00 34.12 15 GLY A O 10
ATOM 17198 N N . ALA A 1 16 ? -3.391 6.690 16.014 1.00 75.13 16 ALA A N 10
ATOM 17199 C CA . ALA A 1 16 ? -3.147 6.720 14.577 1.00 24.43 16 ALA A CA 10
ATOM 17200 C C . ALA A 1 16 ? -2.886 5.317 14.036 1.00 44.45 16 ALA A C 10
ATOM 17201 O O . ALA A 1 16 ? -2.250 4.496 14.694 1.00 15.11 16 ALA A O 10
ATOM 17208 N N . ASP A 1 17 ? -3.381 5.053 12.832 1.00 75.43 17 ASP A N 10
ATOM 17209 C CA . ASP A 1 17 ? -3.201 3.751 12.201 1.00 70.11 17 ASP A CA 10
ATOM 17210 C C . ASP A 1 17 ? -3.865 2.652 13.024 1.00 2.40 17 ASP A C 10
ATOM 17211 O O . ASP A 1 17 ? -4.152 2.835 14.207 1.00 22.22 17 ASP A O 10
ATOM 17220 N N . CYS A 1 18 ? -4.110 1.510 12.390 1.00 44.03 18 CYS A N 10
ATOM 17221 C CA . CYS A 1 18 ? -4.741 0.381 13.062 1.00 73.15 18 CYS A CA 10
ATOM 17222 C C . CYS A 1 18 ? -3.808 -0.826 13.093 1.00 30.42 18 CYS A C 10
ATOM 17223 O O . CYS A 1 18 ? -4.049 -1.790 13.819 1.00 42.02 18 CYS A O 10
ATOM 17231 N N . ALA A 1 19 ? -2.743 -0.763 12.300 1.00 32.15 19 ALA A N 10
ATOM 17232 C CA . ALA A 1 19 ? -1.772 -1.849 12.238 1.00 15.24 19 ALA A CA 10
ATOM 17233 C C . ALA A 1 19 ? -2.399 -3.114 11.661 1.00 53.23 19 ALA A C 10
ATOM 17234 O O . ALA A 1 19 ? -1.830 -4.200 11.761 1.00 70.22 19 ALA A O 10
ATOM 17241 N N . GLU A 1 20 ? -3.575 -2.964 11.058 1.00 51.21 20 GLU A N 10
ATOM 17242 C CA . GLU A 1 20 ? -4.279 -4.095 10.466 1.00 62.11 20 GLU A CA 10
ATOM 17243 C C . GLU A 1 20 ? -5.558 -3.638 9.771 1.00 30.21 20 GLU A C 10
ATOM 17244 O O . GLU A 1 20 ? -6.655 -4.080 10.113 1.00 12.04 20 GLU A O 10
ATOM 17256 N N . TRP A 1 21 ? -5.408 -2.749 8.796 1.00 41.35 21 TRP A N 10
ATOM 17257 C CA . TRP A 1 21 ? -6.551 -2.231 8.053 1.00 44.43 21 TRP A CA 10
ATOM 17258 C C . TRP A 1 21 ? -7.081 -3.270 7.071 1.00 21.45 21 TRP A C 10
ATOM 17259 O O . TRP A 1 21 ? -6.326 -3.819 6.267 1.00 72.14 21 TRP A O 10
ATOM 17280 N N . LEU A 1 22 ? -8.379 -3.538 7.144 1.00 2.04 22 LEU A N 10
ATOM 17281 C CA . LEU A 1 22 ? -9.010 -4.513 6.260 1.00 63.14 22 LEU A CA 10
ATOM 17282 C C . LEU A 1 22 ? -9.822 -3.818 5.172 1.00 14.54 22 LEU A C 10
ATOM 17283 O O . LEU A 1 22 ? -10.868 -3.230 5.446 1.00 14.43 22 LEU A O 10
ATOM 17299 N N . TYR A 1 23 ? -9.334 -3.891 3.940 1.00 42.24 23 TYR A N 10
ATOM 17300 C CA . TYR A 1 23 ? -10.015 -3.268 2.810 1.00 40.11 23 TYR A CA 10
ATOM 17301 C C . TYR A 1 23 ? -10.808 -4.301 2.015 1.00 20.45 23 TYR A C 10
ATOM 17302 O O . TYR A 1 23 ? -10.631 -5.506 2.191 1.00 21.44 23 TYR A O 10
ATOM 17320 N N . GLY A 1 24 ? -11.684 -3.819 1.139 1.00 45.13 24 GLY A N 10
ATOM 17321 C CA . GLY A 1 24 ? -12.492 -4.711 0.329 1.00 35.51 24 GLY A CA 10
ATOM 17322 C C . GLY A 1 24 ? -12.195 -4.579 -1.152 1.00 21.51 24 GLY A C 10
ATOM 17323 O O . GLY A 1 24 ? -11.285 -5.225 -1.669 1.00 2.11 24 GLY A O 10
ATOM 17327 N N . SER A 1 25 ? -12.967 -3.741 -1.836 1.00 2.32 25 SER A N 10
ATOM 17328 C CA . SER A 1 25 ? -12.786 -3.530 -3.267 1.00 74.21 25 SER A CA 10
ATOM 17329 C C . SER A 1 25 ? -12.310 -2.108 -3.550 1.00 70.20 25 SER A C 10
ATOM 17330 O O . SER A 1 25 ? -12.337 -1.245 -2.673 1.00 12.53 25 SER A O 10
ATOM 17338 N N . CYS A 1 26 ? -11.874 -1.872 -4.783 1.00 31.41 26 CYS A N 10
ATOM 17339 C CA . CYS A 1 26 ? -11.389 -0.558 -5.186 1.00 11.35 26 CYS A CA 10
ATOM 17340 C C . CYS A 1 26 ? -12.440 0.180 -6.008 1.00 63.45 26 CYS A C 10
ATOM 17341 O O . CYS A 1 26 ? -12.939 -0.340 -7.007 1.00 52.33 26 CYS A O 10
ATOM 17349 N N . VAL A 1 27 ? -12.773 1.395 -5.583 1.00 61.31 27 VAL A N 10
ATOM 17350 C CA . VAL A 1 27 ? -13.763 2.206 -6.281 1.00 71.23 27 VAL A CA 10
ATOM 17351 C C . VAL A 1 27 ? -13.094 3.252 -7.165 1.00 14.11 27 VAL A C 10
ATOM 17352 O O . VAL A 1 27 ? -12.216 3.988 -6.715 1.00 54.44 27 VAL A O 10
ATOM 17365 N N . ALA A 1 28 ? -13.515 3.311 -8.424 1.00 22.42 28 ALA A N 10
ATOM 17366 C CA . ALA A 1 28 ? -12.958 4.270 -9.370 1.00 62.44 28 ALA A CA 10
ATOM 17367 C C . ALA A 1 28 ? -13.327 5.699 -8.988 1.00 14.05 28 ALA A C 10
ATOM 17368 O O . ALA A 1 28 ? -14.359 5.935 -8.361 1.00 40.24 28 ALA A O 10
ATOM 17375 N N . ASN A 1 29 ? -12.478 6.648 -9.368 1.00 71.45 29 ASN A N 10
ATOM 17376 C CA . ASN A 1 29 ? -12.717 8.054 -9.064 1.00 13.33 29 ASN A CA 10
ATOM 17377 C C . ASN A 1 29 ? -14.127 8.467 -9.472 1.00 2.53 29 ASN A C 10
ATOM 17378 O O . ASN A 1 29 ? -14.909 8.939 -8.648 1.00 15.13 29 ASN A O 10
ATOM 17389 N N . ASN A 1 30 ? -14.445 8.285 -10.750 1.00 3.14 30 ASN A N 10
ATOM 17390 C CA . ASN A 1 30 ? -15.762 8.639 -11.268 1.00 64.11 30 ASN A CA 10
ATOM 17391 C C . ASN A 1 30 ? -16.056 7.889 -12.563 1.00 72.23 30 ASN A C 10
ATOM 17392 O O . ASN A 1 30 ? -17.173 7.420 -12.780 1.00 62.24 30 ASN A O 10
ATOM 17403 N N . GLY A 1 31 ? -15.046 7.778 -13.420 1.00 61.13 31 GLY A N 10
ATOM 17404 C CA . GLY A 1 31 ? -15.217 7.083 -14.682 1.00 23.23 31 GLY A CA 10
ATOM 17405 C C . GLY A 1 31 ? -15.447 5.597 -14.498 1.00 53.14 31 GLY A C 10
ATOM 17406 O O . GLY A 1 31 ? -16.125 5.178 -13.560 1.00 13.14 31 GLY A O 10
ATOM 17410 N N . ASP A 1 32 ? -14.884 4.797 -15.397 1.00 75.42 32 ASP A N 10
ATOM 17411 C CA . ASP A 1 32 ? -15.032 3.347 -15.332 1.00 15.42 32 ASP A CA 10
ATOM 17412 C C . ASP A 1 32 ? -13.794 2.702 -14.717 1.00 53.33 32 ASP A C 10
ATOM 17413 O O . ASP A 1 32 ? -13.897 1.878 -13.807 1.00 41.10 32 ASP A O 10
ATOM 17422 N N . CYS A 1 33 ? -12.624 3.080 -15.222 1.00 2.43 33 CYS A N 10
ATOM 17423 C CA . CYS A 1 33 ? -11.366 2.539 -14.724 1.00 1.20 33 CYS A CA 10
ATOM 17424 C C . CYS A 1 33 ? -10.294 3.624 -14.659 1.00 30.02 33 CYS A C 10
ATOM 17425 O O . CYS A 1 33 ? -10.303 4.567 -15.448 1.00 61.32 33 CYS A O 10
ATOM 17433 N N . GLY A 1 34 ? -9.371 3.480 -13.713 1.00 72.22 34 GLY A N 10
ATOM 17434 C CA . GLY A 1 34 ? -8.307 4.454 -13.562 1.00 5.52 34 GLY A CA 10
ATOM 17435 C C . GLY A 1 34 ? -8.121 4.895 -12.124 1.00 15.35 34 GLY A C 10
ATOM 17436 O O . GLY A 1 34 ? -8.678 4.289 -11.207 1.00 43.01 34 GLY A O 10
ATOM 17440 N N . GLN A 1 35 ? -7.339 5.949 -11.924 1.00 61.23 35 GLN A N 10
ATOM 17441 C CA . GLN A 1 35 ? -7.082 6.467 -10.585 1.00 45.33 35 GLN A CA 10
ATOM 17442 C C . GLN A 1 35 ? -8.387 6.718 -9.839 1.00 74.30 35 GLN A C 10
ATOM 17443 O O . GLN A 1 35 ? -9.217 7.518 -10.268 1.00 55.44 35 GLN A O 10
ATOM 17457 N N . GLY A 1 36 ? -8.563 6.026 -8.716 1.00 2.31 36 GLY A N 10
ATOM 17458 C CA . GLY A 1 36 ? -9.771 6.187 -7.928 1.00 11.02 36 GLY A CA 10
ATOM 17459 C C . GLY A 1 36 ? -9.484 6.292 -6.442 1.00 62.42 36 GLY A C 10
ATOM 17460 O O . GLY A 1 36 ? -8.492 6.897 -6.037 1.00 71.23 36 GLY A O 10
ATOM 17464 N N . MET A 1 37 ? -10.354 5.702 -5.631 1.00 24.43 37 MET A N 10
ATOM 17465 C CA . MET A 1 37 ? -10.188 5.733 -4.181 1.00 61.22 37 MET A CA 10
ATOM 17466 C C . MET A 1 37 ? -10.520 4.375 -3.568 1.00 43.53 37 MET A C 10
ATOM 17467 O O . MET A 1 37 ? -11.135 3.526 -4.213 1.00 20.12 37 MET A O 10
ATOM 17481 N N . ARG A 1 38 ? -10.108 4.180 -2.319 1.00 14.12 38 ARG A N 10
ATOM 17482 C CA . ARG A 1 38 ? -10.361 2.925 -1.620 1.00 41.33 38 ARG A CA 10
ATOM 17483 C C . ARG A 1 38 ? -10.803 3.185 -0.183 1.00 15.45 38 ARG A C 10
ATOM 17484 O O . ARG A 1 38 ? -10.385 4.160 0.439 1.00 51.40 38 ARG A O 10
ATOM 17505 N N . GLU A 1 39 ? -11.652 2.303 0.338 1.00 23.04 39 GLU A N 10
ATOM 17506 C CA . GLU A 1 39 ? -12.151 2.438 1.701 1.00 71.32 39 GLU A CA 10
ATOM 17507 C C . GLU A 1 39 ? -11.763 1.227 2.544 1.00 3.24 39 GLU A C 10
ATOM 17508 O O . GLU A 1 39 ? -12.185 0.105 2.272 1.00 23.23 39 GLU A O 10
ATOM 17520 N N . GLY A 1 40 ? -10.953 1.465 3.573 1.00 12.12 40 GLY A N 10
ATOM 17521 C CA . GLY A 1 40 ? -10.519 0.387 4.440 1.00 14.15 40 GLY A CA 10
ATOM 17522 C C . GLY A 1 40 ? -11.198 0.425 5.795 1.00 31.33 40 GLY A C 10
ATOM 17523 O O . GLY A 1 40 ? -11.363 1.492 6.387 1.00 1.05 40 GLY A O 10
ATOM 17527 N N . THR A 1 41 ? -11.594 -0.744 6.291 1.00 70.23 41 THR A N 10
ATOM 17528 C CA . THR A 1 41 ? -12.261 -0.841 7.583 1.00 31.12 41 THR A CA 10
ATOM 17529 C C . THR A 1 41 ? -11.488 -1.747 8.534 1.00 40.53 41 THR A C 10
ATOM 17530 O O . THR A 1 41 ? -11.122 -2.868 8.180 1.00 12.10 41 THR A O 10
ATOM 17541 N N . CYS A 1 42 ? -11.244 -1.256 9.745 1.00 43.23 42 CYS A N 10
ATOM 17542 C CA . CYS A 1 42 ? -10.515 -2.021 10.748 1.00 22.32 42 CYS A CA 10
ATOM 17543 C C . CYS A 1 42 ? -11.311 -2.112 12.047 1.00 41.23 42 CYS A C 10
ATOM 17544 O O . CYS A 1 42 ? -11.490 -1.117 12.747 1.00 41.53 42 CYS A O 10
ATOM 17552 N N . ASN A 1 43 ? -11.784 -3.313 12.362 1.00 62.34 43 ASN A N 10
ATOM 17553 C CA . ASN A 1 43 ? -12.561 -3.535 13.575 1.00 44.51 43 ASN A CA 10
ATOM 17554 C C . ASN A 1 43 ? -13.872 -2.757 13.532 1.00 54.35 43 ASN A C 10
ATOM 17555 O O . ASN A 1 43 ? -14.918 -3.302 13.178 1.00 24.13 43 ASN A O 10
ATOM 17566 N N . GLU A 1 44 ? -13.810 -1.478 13.893 1.00 32.53 44 GLU A N 10
ATOM 17567 C CA . GLU A 1 44 ? -14.993 -0.627 13.894 1.00 31.55 44 GLU A CA 10
ATOM 17568 C C . GLU A 1 44 ? -14.645 0.787 13.437 1.00 34.11 44 GLU A C 10
ATOM 17569 O O . GLU A 1 44 ? -15.280 1.757 13.850 1.00 21.11 44 GLU A O 10
ATOM 17581 N N . GLN A 1 45 ? -13.634 0.894 12.582 1.00 72.41 45 GLN A N 10
ATOM 17582 C CA . GLN A 1 45 ? -13.201 2.189 12.069 1.00 52.13 45 GLN A CA 10
ATOM 17583 C C . GLN A 1 45 ? -13.009 2.138 10.556 1.00 41.32 45 GLN A C 10
ATOM 17584 O O . GLN A 1 45 ? -12.952 1.062 9.962 1.00 32.42 45 GLN A O 10
ATOM 17598 N N . THR A 1 46 ? -12.911 3.312 9.939 1.00 54.23 46 THR A N 10
ATOM 17599 C CA . THR A 1 46 ? -12.727 3.402 8.495 1.00 11.14 46 THR A CA 10
ATOM 17600 C C . THR A 1 46 ? -11.646 4.416 8.141 1.00 61.12 46 THR A C 10
ATOM 17601 O O . THR A 1 46 ? -11.587 5.501 8.721 1.00 45.22 46 THR A O 10
ATOM 17612 N N . ARG A 1 47 ? -10.794 4.058 7.187 1.00 73.31 47 ARG A N 10
ATOM 17613 C CA . ARG A 1 47 ? -9.715 4.938 6.756 1.00 20.40 47 ARG A CA 10
ATOM 17614 C C . ARG A 1 47 ? -9.746 5.137 5.243 1.00 32.14 47 ARG A C 10
ATOM 17615 O O . ARG A 1 47 ? -10.473 4.445 4.530 1.00 32.32 47 ARG A O 10
ATOM 17636 N N . LYS A 1 48 ? -8.952 6.085 4.760 1.00 30.45 48 LYS A N 10
ATOM 17637 C CA . LYS A 1 48 ? -8.886 6.376 3.332 1.00 24.13 48 LYS A CA 10
ATOM 17638 C C . LYS A 1 48 ? -7.600 5.826 2.723 1.00 22.05 48 LYS A C 10
ATOM 17639 O O . LYS A 1 48 ? -6.529 5.915 3.325 1.00 1.24 48 LYS A O 10
ATOM 17658 N N . VAL A 1 49 ? -7.712 5.258 1.527 1.00 51.52 49 VAL A N 10
ATOM 17659 C CA . VAL A 1 49 ? -6.558 4.696 0.836 1.00 44.35 49 VAL A CA 10
ATOM 17660 C C . VAL A 1 49 ? -6.674 4.887 -0.672 1.00 21.55 49 VAL A C 10
ATOM 17661 O O . VAL A 1 49 ? -7.766 4.820 -1.236 1.00 52.13 49 VAL A O 10
ATOM 17674 N N . LYS A 1 50 ? -5.539 5.125 -1.321 1.00 72.41 50 LYS A N 10
ATOM 17675 C CA . LYS A 1 50 ? -5.511 5.324 -2.766 1.00 24.25 50 LYS A CA 10
ATOM 17676 C C . LYS A 1 50 ? -5.347 3.995 -3.495 1.00 73.24 50 LYS A C 10
ATOM 17677 O O . LYS A 1 50 ? -4.424 3.231 -3.214 1.00 21.02 50 LYS A O 10
ATOM 17696 N N . CYS A 1 51 ? -6.248 3.725 -4.435 1.00 11.55 51 CYS A N 10
ATOM 17697 C CA . CYS A 1 51 ? -6.204 2.489 -5.206 1.00 24.22 51 CYS A CA 10
ATOM 17698 C C . CYS A 1 51 ? -6.394 2.769 -6.694 1.00 64.32 51 CYS A C 10
ATOM 17699 O O . CYS A 1 51 ? -6.957 3.796 -7.076 1.00 5.24 51 CYS A O 10
ATOM 17707 N N . ARG A 1 52 ? -5.922 1.848 -7.528 1.00 60.31 52 ARG A N 10
ATOM 17708 C CA . ARG A 1 52 ? -6.039 1.997 -8.974 1.00 33.32 52 ARG A CA 10
ATOM 17709 C C . ARG A 1 52 ? -6.928 0.903 -9.561 1.00 65.15 52 ARG A C 10
ATOM 17710 O O . ARG A 1 52 ? -6.719 -0.283 -9.308 1.00 73.25 52 ARG A O 10
ATOM 17731 N N . VAL A 1 53 ? -7.919 1.312 -10.348 1.00 22.33 53 VAL A N 10
ATOM 17732 C CA . VAL A 1 53 ? -8.837 0.368 -10.973 1.00 14.50 53 VAL A CA 10
ATOM 17733 C C . VAL A 1 53 ? -8.685 0.373 -12.489 1.00 22.02 53 VAL A C 10
ATOM 17734 O O . VAL A 1 53 ? -9.552 0.847 -13.223 1.00 64.23 53 VAL A O 10
ATOM 17747 N N . PRO A 1 54 ? -7.555 -0.165 -12.972 1.00 24.42 54 PRO A N 10
ATOM 17748 C CA . PRO A 1 54 ? -7.262 -0.236 -14.407 1.00 11.45 54 PRO A CA 10
ATOM 17749 C C . PRO A 1 54 ? -8.162 -1.228 -15.134 1.00 54.42 54 PRO A C 10
ATOM 17750 O O . PRO A 1 54 ? -8.632 -2.203 -14.547 1.00 22.02 54 PRO A O 10
ATOM 17761 N N . CYS A 1 55 ? -8.399 -0.974 -16.417 1.00 54.05 55 CYS A N 10
ATOM 17762 C CA . CYS A 1 55 ? -9.244 -1.844 -17.226 1.00 11.22 55 CYS A CA 10
ATOM 17763 C C . CYS A 1 55 ? -8.450 -3.036 -17.752 1.00 14.41 55 CYS A C 10
ATOM 17764 O O . CYS A 1 55 ? -7.327 -2.884 -18.231 1.00 33.50 55 CYS A O 10
ATOM 17772 N N . ASN A 1 56 ? -9.042 -4.222 -17.657 1.00 60.23 56 ASN A N 10
ATOM 17773 C CA . ASN A 1 56 ? -8.391 -5.442 -18.124 1.00 52.21 56 ASN A CA 10
ATOM 17774 C C . ASN A 1 56 ? -7.142 -5.739 -17.301 1.00 30.44 56 ASN A C 10
ATOM 17775 O O . ASN A 1 56 ? -6.029 -5.754 -17.825 1.00 42.24 56 ASN A O 10
ATOM 17786 N N . TRP A 1 57 ? -7.335 -5.977 -16.008 1.00 41.10 57 TRP A N 10
ATOM 17787 C CA . TRP A 1 57 ? -6.225 -6.276 -15.112 1.00 0.23 57 TRP A CA 10
ATOM 17788 C C . TRP A 1 57 ? -6.558 -7.456 -14.206 1.00 32.12 57 TRP A C 10
ATOM 17789 O O . TRP A 1 57 ? -7.678 -7.572 -13.709 1.00 1.15 57 TRP A O 10
ATOM 17810 N N . LYS A 1 58 ? -5.580 -8.330 -13.995 1.00 63.01 58 LYS A N 10
ATOM 17811 C CA . LYS A 1 58 ? -5.769 -9.502 -13.148 1.00 21.30 58 LYS A CA 10
ATOM 17812 C C . LYS A 1 58 ? -4.428 -10.135 -12.787 1.00 51.05 58 LYS A C 10
ATOM 17813 O O . LYS A 1 58 ? -4.329 -11.350 -12.618 1.00 14.52 58 LYS A O 10
ATOM 17832 N N . LYS A 1 59 ? -3.399 -9.302 -12.671 1.00 53.15 59 LYS A N 10
ATOM 17833 C CA . LYS A 1 59 ? -2.064 -9.779 -12.327 1.00 50.14 59 LYS A CA 10
ATOM 17834 C C . LYS A 1 59 ? -1.079 -8.618 -12.241 1.00 43.10 59 LYS A C 10
ATOM 17835 O O . LYS A 1 59 ? -1.140 -7.679 -13.034 1.00 35.32 59 LYS A O 10
ATOM 17854 N N . GLU A 1 60 ? -0.169 -8.691 -11.273 1.00 72.43 60 GLU A N 10
ATOM 17855 C CA . GLU A 1 60 ? 0.830 -7.646 -11.085 1.00 60.45 60 GLU A CA 10
ATOM 17856 C C . GLU A 1 60 ? 1.793 -8.012 -9.960 1.00 65.12 60 GLU A C 10
ATOM 17857 O O . GLU A 1 60 ? 1.381 -8.494 -8.906 1.00 34.33 60 GLU A O 10
ATOM 17869 N N . PHE A 1 61 ? 3.082 -7.778 -10.193 1.00 55.23 61 PHE A N 10
ATOM 17870 C CA . PHE A 1 61 ? 4.105 -8.083 -9.201 1.00 44.42 61 PHE A CA 10
ATOM 17871 C C . PHE A 1 61 ? 4.922 -6.839 -8.860 1.00 72.45 61 PHE A C 10
ATOM 17872 O O . PHE A 1 61 ? 4.835 -6.309 -7.755 1.00 14.02 61 PHE A O 10
ATOM 17889 N N . GLY A 1 62 ? 5.717 -6.379 -9.823 1.00 15.24 62 GLY A N 10
ATOM 17890 C CA . GLY A 1 62 ? 6.538 -5.202 -9.607 1.00 34.21 62 GLY A CA 10
ATOM 17891 C C . GLY A 1 62 ? 7.392 -5.313 -8.359 1.00 72.33 62 GLY A C 10
ATOM 17892 O O . GLY A 1 62 ? 7.071 -4.728 -7.325 1.00 52.31 62 GLY A O 10
ATOM 17896 N N . ALA A 1 63 ? 8.482 -6.066 -8.454 1.00 30.40 63 ALA A N 10
ATOM 17897 C CA . ALA A 1 63 ? 9.385 -6.251 -7.325 1.00 23.14 63 ALA A CA 10
ATOM 17898 C C . ALA A 1 63 ? 10.841 -6.232 -7.776 1.00 62.53 63 ALA A C 10
ATOM 17899 O O . ALA A 1 63 ? 11.142 -5.889 -8.921 1.00 1.55 63 ALA A O 10
ATOM 17906 N N . ASP A 1 64 ? 11.741 -6.602 -6.872 1.00 32.10 64 ASP A N 10
ATOM 17907 C CA . ASP A 1 64 ? 13.167 -6.627 -7.179 1.00 34.05 64 ASP A CA 10
ATOM 17908 C C . ASP A 1 64 ? 13.618 -5.297 -7.773 1.00 63.22 64 ASP A C 10
ATOM 17909 O O . ASP A 1 64 ? 12.880 -4.312 -7.753 1.00 32.23 64 ASP A O 10
ATOM 17918 N N . CYS A 1 65 ? 14.838 -5.274 -8.301 1.00 71.30 65 CYS A N 10
ATOM 17919 C CA . CYS A 1 65 ? 15.390 -4.066 -8.900 1.00 3.20 65 CYS A CA 10
ATOM 17920 C C . CYS A 1 65 ? 16.382 -4.411 -10.007 1.00 0.15 65 CYS A C 10
ATOM 17921 O O . CYS A 1 65 ? 17.257 -5.260 -9.831 1.00 30.33 65 CYS A O 10
ATOM 17929 N N . LYS A 1 66 ? 16.239 -3.748 -11.150 1.00 23.03 66 LYS A N 10
ATOM 17930 C CA . LYS A 1 66 ? 17.121 -3.982 -12.285 1.00 63.34 66 LYS A CA 10
ATOM 17931 C C . LYS A 1 66 ? 18.240 -2.945 -12.329 1.00 31.41 66 LYS A C 10
ATOM 17932 O O . LYS A 1 66 ? 18.016 -1.764 -12.069 1.00 11.33 66 LYS A O 10
ATOM 17951 N N . TYR A 1 67 ? 19.447 -3.397 -12.657 1.00 61.14 67 TYR A N 10
ATOM 17952 C CA . TYR A 1 67 ? 20.601 -2.509 -12.734 1.00 15.43 67 TYR A CA 10
ATOM 17953 C C . TYR A 1 67 ? 21.376 -2.731 -14.028 1.00 75.33 67 TYR A C 10
ATOM 17954 O O . TYR A 1 67 ? 21.174 -3.727 -14.724 1.00 74.23 67 TYR A O 10
ATOM 17972 N N . LYS A 1 68 ? 22.265 -1.798 -14.346 1.00 44.41 68 LYS A N 10
ATOM 17973 C CA . LYS A 1 68 ? 23.074 -1.890 -15.556 1.00 41.52 68 LYS A CA 10
ATOM 17974 C C . LYS A 1 68 ? 24.483 -2.374 -15.233 1.00 33.51 68 LYS A C 10
ATOM 17975 O O . LYS A 1 68 ? 25.341 -1.593 -14.820 1.00 51.22 68 LYS A O 10
ATOM 17994 N N . PHE A 1 69 ? 24.717 -3.669 -15.424 1.00 41.30 69 PHE A N 10
ATOM 17995 C CA . PHE A 1 69 ? 26.023 -4.258 -15.153 1.00 2.43 69 PHE A CA 10
ATOM 17996 C C . PHE A 1 69 ? 26.913 -4.198 -16.390 1.00 5.21 69 PHE A C 10
ATOM 17997 O O . PHE A 1 69 ? 26.471 -4.486 -17.502 1.00 53.21 69 PHE A O 10
ATOM 18014 N N . GLY A 1 70 ? 28.173 -3.821 -16.188 1.00 41.15 70 GLY A N 10
ATOM 18015 C CA . GLY A 1 70 ? 29.106 -3.730 -17.295 1.00 40.45 70 GLY A CA 10
ATOM 18016 C C . GLY A 1 70 ? 30.203 -4.772 -17.217 1.00 13.42 70 GLY A C 10
ATOM 18017 O O . GLY A 1 70 ? 31.352 -4.451 -16.916 1.00 30.31 70 GLY A O 10
ATOM 18021 N N . ASN A 1 71 ? 29.849 -6.025 -17.486 1.00 42.54 71 ASN A N 10
ATOM 18022 C CA . ASN A 1 71 ? 30.812 -7.117 -17.442 1.00 0.13 71 ASN A CA 10
ATOM 18023 C C . ASN A 1 71 ? 31.298 -7.356 -16.016 1.00 22.45 71 ASN A C 10
ATOM 18024 O O . ASN A 1 71 ? 31.748 -6.431 -15.339 1.00 24.21 71 ASN A O 10
ATOM 18035 N N . TRP A 1 72 ? 31.207 -8.603 -15.566 1.00 73.21 72 TRP A N 10
ATOM 18036 C CA . TRP A 1 72 ? 31.638 -8.963 -14.220 1.00 44.13 72 TRP A CA 10
ATOM 18037 C C . TRP A 1 72 ? 33.149 -8.820 -14.076 1.00 30.14 72 TRP A C 10
ATOM 18038 O O . TRP A 1 72 ? 33.893 -8.986 -15.042 1.00 42.23 72 TRP A O 10
ATOM 18059 N N . GLY A 1 73 ? 33.597 -8.512 -12.863 1.00 44.20 73 GLY A N 10
ATOM 18060 C CA . GLY A 1 73 ? 35.018 -8.352 -12.617 1.00 2.25 73 GLY A CA 10
ATOM 18061 C C . GLY A 1 73 ? 35.795 -9.633 -12.847 1.00 13.05 73 GLY A C 10
ATOM 18062 O O . GLY A 1 73 ? 35.318 -10.541 -13.527 1.00 1.54 73 GLY A O 10
ATOM 18066 N N . GLU A 1 74 ? 36.995 -9.707 -12.278 1.00 55.43 74 GLU A N 10
ATOM 18067 C CA . GLU A 1 74 ? 37.838 -10.886 -12.427 1.00 64.51 74 GLU A CA 10
ATOM 18068 C C . GLU A 1 74 ? 37.392 -11.997 -11.482 1.00 4.33 74 GLU A C 10
ATOM 18069 O O . GLU A 1 74 ? 36.997 -11.739 -10.344 1.00 44.15 74 GLU A O 10
ATOM 18081 N N . CYS A 1 75 ? 37.458 -13.235 -11.960 1.00 24.51 75 CYS A N 10
ATOM 18082 C CA . CYS A 1 75 ? 37.062 -14.387 -11.159 1.00 54.32 75 CYS A CA 10
ATOM 18083 C C . CYS A 1 75 ? 38.214 -14.860 -10.278 1.00 32.02 75 CYS A C 10
ATOM 18084 O O . CYS A 1 75 ? 39.304 -15.153 -10.767 1.00 44.23 75 CYS A O 10
ATOM 18092 N N . ASP A 1 76 ? 37.963 -14.932 -8.976 1.00 2.41 76 ASP A N 10
ATOM 18093 C CA . ASP A 1 76 ? 38.979 -15.371 -8.025 1.00 2.12 76 ASP A CA 10
ATOM 18094 C C . ASP A 1 76 ? 38.755 -16.825 -7.624 1.00 4.44 76 ASP A C 10
ATOM 18095 O O . ASP A 1 76 ? 37.890 -17.126 -6.801 1.00 73.40 76 ASP A O 10
ATOM 18104 N N . ALA A 1 77 ? 39.540 -17.722 -8.210 1.00 64.32 77 ALA A N 10
ATOM 18105 C CA . ALA A 1 77 ? 39.429 -19.146 -7.913 1.00 54.51 77 ALA A CA 10
ATOM 18106 C C . ALA A 1 77 ? 39.746 -19.428 -6.449 1.00 24.14 77 ALA A C 10
ATOM 18107 O O . ALA A 1 77 ? 39.418 -20.492 -5.926 1.00 11.01 77 ALA A O 10
ATOM 18114 N N . ALA A 1 78 ? 40.387 -18.466 -5.792 1.00 55.43 78 ALA A N 10
ATOM 18115 C CA . ALA A 1 78 ? 40.747 -18.611 -4.386 1.00 33.21 78 ALA A CA 10
ATOM 18116 C C . ALA A 1 78 ? 39.518 -18.498 -3.490 1.00 31.10 78 ALA A C 10
ATOM 18117 O O . ALA A 1 78 ? 39.507 -19.006 -2.367 1.00 40.32 78 ALA A O 10
ATOM 18124 N N . THR A 1 79 ? 38.485 -17.829 -3.992 1.00 10.25 79 THR A N 10
ATOM 18125 C CA . THR A 1 79 ? 37.252 -17.648 -3.235 1.00 41.40 79 THR A CA 10
ATOM 18126 C C . THR A 1 79 ? 36.055 -18.208 -3.993 1.00 72.32 79 THR A C 10
ATOM 18127 O O . THR A 1 79 ? 34.944 -18.265 -3.466 1.00 1.02 79 THR A O 10
ATOM 18138 N N . SER A 1 80 ? 36.287 -18.620 -5.236 1.00 32.32 80 SER A N 10
ATOM 18139 C CA . SER A 1 80 ? 35.226 -19.174 -6.069 1.00 54.10 80 SER A CA 10
ATOM 18140 C C . SER A 1 80 ? 34.042 -18.215 -6.148 1.00 34.20 80 SER A C 10
ATOM 18141 O O . SER A 1 80 ? 32.900 -18.633 -6.339 1.00 62.14 80 SER A O 10
ATOM 18149 N N . THR A 1 81 ? 34.323 -16.925 -5.999 1.00 40.33 81 THR A N 10
ATOM 18150 C CA . THR A 1 81 ? 33.284 -15.904 -6.053 1.00 74.54 81 THR A CA 10
ATOM 18151 C C . THR A 1 81 ? 33.836 -14.582 -6.572 1.00 1.03 81 THR A C 10
ATOM 18152 O O . THR A 1 81 ? 34.981 -14.224 -6.295 1.00 13.30 81 THR A O 10
ATOM 18163 N N . LYS A 1 82 ? 33.017 -13.859 -7.328 1.00 14.11 82 LYS A N 10
ATOM 18164 C CA . LYS A 1 82 ? 33.422 -12.575 -7.885 1.00 12.12 82 LYS A CA 10
ATOM 18165 C C . LYS A 1 82 ? 32.476 -11.464 -7.438 1.00 42.53 82 LYS A C 10
ATOM 18166 O O . LYS A 1 82 ? 31.292 -11.703 -7.200 1.00 3.43 82 LYS A O 10
ATOM 18185 N N . SER A 1 83 ? 33.006 -10.251 -7.327 1.00 70.33 83 SER A N 10
ATOM 18186 C CA . SER A 1 83 ? 32.210 -9.104 -6.906 1.00 54.14 83 SER A CA 10
ATOM 18187 C C . SER A 1 83 ? 32.164 -8.042 -8.000 1.00 44.12 83 SER A C 10
ATOM 18188 O O . SER A 1 83 ? 33.100 -7.910 -8.791 1.00 21.53 83 SER A O 10
ATOM 18196 N N . ARG A 1 84 ? 31.072 -7.287 -8.040 1.00 3.43 84 ARG A N 10
ATOM 18197 C CA . ARG A 1 84 ? 30.905 -6.237 -9.037 1.00 11.30 84 ARG A CA 10
ATOM 18198 C C . ARG A 1 84 ? 29.949 -5.158 -8.535 1.00 2.34 84 ARG A C 10
ATOM 18199 O O . ARG A 1 84 ? 29.328 -5.303 -7.482 1.00 24.34 84 ARG A O 10
ATOM 18220 N N . THR A 1 85 ? 29.836 -4.074 -9.297 1.00 43.20 85 THR A N 10
ATOM 18221 C CA . THR A 1 85 ? 28.958 -2.970 -8.930 1.00 31.22 85 THR A CA 10
ATOM 18222 C C . THR A 1 85 ? 28.093 -2.540 -10.109 1.00 12.30 85 THR A C 10
ATOM 18223 O O . THR A 1 85 ? 28.580 -2.399 -11.230 1.00 31.10 85 THR A O 10
ATOM 18234 N N . GLY A 1 86 ? 26.806 -2.329 -9.848 1.00 31.13 86 GLY A N 10
ATOM 18235 C CA . GLY A 1 86 ? 25.895 -1.916 -10.897 1.00 60.32 86 GLY A CA 10
ATOM 18236 C C . GLY A 1 86 ? 25.259 -0.568 -10.617 1.00 64.22 86 GLY A C 10
ATOM 18237 O O . GLY A 1 86 ? 24.921 -0.259 -9.473 1.00 52.30 86 GLY A O 10
ATOM 18241 N N . THR A 1 87 ? 25.097 0.238 -11.662 1.00 71.12 87 THR A N 10
ATOM 18242 C CA . THR A 1 87 ? 24.501 1.560 -11.522 1.00 32.43 87 THR A CA 10
ATOM 18243 C C . THR A 1 87 ? 22.990 1.508 -11.724 1.00 33.41 87 THR A C 10
ATOM 18244 O O . THR A 1 87 ? 22.491 0.730 -12.538 1.00 14.30 87 THR A O 10
ATOM 18255 N N . LEU A 1 88 ? 22.269 2.337 -10.980 1.00 4.41 88 LEU A N 10
ATOM 18256 C CA . LEU A 1 88 ? 20.814 2.386 -11.078 1.00 64.23 88 LEU A CA 10
ATOM 18257 C C . LEU A 1 88 ? 20.377 3.296 -12.221 1.00 13.44 88 LEU A C 10
ATOM 18258 O O . LEU A 1 88 ? 20.989 4.334 -12.470 1.00 1.23 88 LEU A O 10
ATOM 18274 N N . GLN A 1 89 ? 19.310 2.902 -12.909 1.00 71.52 89 GLN A N 10
ATOM 18275 C CA . GLN A 1 89 ? 18.788 3.682 -14.024 1.00 44.25 89 GLN A CA 10
ATOM 18276 C C . GLN A 1 89 ? 17.491 3.080 -14.552 1.00 62.10 89 GLN A C 10
ATOM 18277 O O . GLN A 1 89 ? 16.576 3.802 -14.950 1.00 72.34 89 GLN A O 10
ATOM 18291 N N . LYS A 1 90 ? 17.418 1.754 -14.553 1.00 4.34 90 LYS A N 10
ATOM 18292 C CA . LYS A 1 90 ? 16.233 1.052 -15.032 1.00 74.11 90 LYS A CA 10
ATOM 18293 C C . LYS A 1 90 ? 15.088 1.174 -14.031 1.00 13.11 90 LYS A C 10
ATOM 18294 O O . LYS A 1 90 ? 15.239 0.837 -12.856 1.00 40.23 90 LYS A O 10
ATOM 18313 N N . ALA A 1 91 ? 13.943 1.656 -14.504 1.00 40.43 91 ALA A N 10
ATOM 18314 C CA . ALA A 1 91 ? 12.773 1.819 -13.652 1.00 10.24 91 ALA A CA 10
ATOM 18315 C C . ALA A 1 91 ? 11.489 1.508 -14.414 1.00 41.02 91 ALA A C 10
ATOM 18316 O O . ALA A 1 91 ? 11.146 2.196 -15.377 1.00 64.33 91 ALA A O 10
ATOM 18323 N N . LEU A 1 92 ? 10.785 0.469 -13.982 1.00 22.45 92 LEU A N 10
ATOM 18324 C CA . LEU A 1 92 ? 9.540 0.066 -14.626 1.00 23.31 92 LEU A CA 10
ATOM 18325 C C . LEU A 1 92 ? 8.368 0.163 -13.653 1.00 62.32 92 LEU A C 10
ATOM 18326 O O . LEU A 1 92 ? 7.236 0.429 -14.055 1.00 11.33 92 LEU A O 10
ATOM 18342 N N . PHE A 1 93 ? 8.650 -0.053 -12.373 1.00 3.44 93 PHE A N 10
ATOM 18343 C CA . PHE A 1 93 ? 7.620 0.011 -11.342 1.00 44.11 93 PHE A CA 10
ATOM 18344 C C . PHE A 1 93 ? 8.031 0.960 -10.221 1.00 1.15 93 PHE A C 10
ATOM 18345 O O . PHE A 1 93 ? 9.214 1.104 -9.917 1.00 51.14 93 PHE A O 10
ATOM 18362 N N . ASN A 1 94 ? 7.044 1.607 -9.609 1.00 75.40 94 ASN A N 10
ATOM 18363 C CA . ASN A 1 94 ? 7.301 2.542 -8.521 1.00 2.22 94 ASN A CA 10
ATOM 18364 C C . ASN A 1 94 ? 8.109 1.879 -7.411 1.00 25.50 94 ASN A C 10
ATOM 18365 O O . ASN A 1 94 ? 7.589 1.061 -6.653 1.00 32.51 94 ASN A O 10
ATOM 18376 N N . VAL A 1 95 ? 9.387 2.237 -7.322 1.00 2.10 95 VAL A N 10
ATOM 18377 C CA . VAL A 1 95 ? 10.268 1.676 -6.303 1.00 64.34 95 VAL A CA 10
ATOM 18378 C C . VAL A 1 95 ? 11.525 2.524 -6.140 1.00 1.31 95 VAL A C 10
ATOM 18379 O O . VAL A 1 95 ? 12.130 2.951 -7.122 1.00 44.34 95 VAL A O 10
ATOM 18392 N N . GLU A 1 96 ? 11.914 2.762 -4.891 1.00 34.10 96 GLU A N 10
ATOM 18393 C CA . GLU A 1 96 ? 13.099 3.559 -4.598 1.00 72.45 96 GLU A CA 10
ATOM 18394 C C . GLU A 1 96 ? 14.307 2.662 -4.337 1.00 10.12 96 GLU A C 10
ATOM 18395 O O . GLU A 1 96 ? 14.347 1.929 -3.349 1.00 72.33 96 GLU A O 10
ATOM 18407 N N . CYS A 1 97 ? 15.286 2.725 -5.232 1.00 61.54 97 CYS A N 10
ATOM 18408 C CA . CYS A 1 97 ? 16.495 1.920 -5.101 1.00 33.31 97 CYS A CA 10
ATOM 18409 C C . CYS A 1 97 ? 17.723 2.807 -4.918 1.00 72.42 97 CYS A C 10
ATOM 18410 O O . CYS A 1 97 ? 17.711 3.982 -5.283 1.00 50.22 97 CYS A O 10
ATOM 18418 N N . GLN A 1 98 ? 18.781 2.234 -4.353 1.00 35.14 98 GLN A N 10
ATOM 18419 C CA . GLN A 1 98 ? 20.016 2.973 -4.121 1.00 2.23 98 GLN A CA 10
ATOM 18420 C C . GLN A 1 98 ? 20.724 3.275 -5.438 1.00 32.35 98 GLN A C 10
ATOM 18421 O O . GLN A 1 98 ? 20.571 2.546 -6.417 1.00 14.42 98 GLN A O 10
ATOM 18435 N N . GLN A 1 99 ? 21.500 4.355 -5.453 1.00 35.41 99 GLN A N 10
ATOM 18436 C CA . GLN A 1 99 ? 22.230 4.753 -6.650 1.00 73.03 99 GLN A CA 10
ATOM 18437 C C . GLN A 1 99 ? 23.099 3.609 -7.164 1.00 63.33 99 GLN A C 10
ATOM 18438 O O . GLN A 1 99 ? 22.912 3.126 -8.281 1.00 11.21 99 GLN A O 10
ATOM 18452 N N . THR A 1 100 ? 24.050 3.181 -6.341 1.00 23.41 100 THR A N 10
ATOM 18453 C CA . THR A 1 100 ? 24.950 2.096 -6.712 1.00 32.15 100 THR A CA 10
ATOM 18454 C C . THR A 1 100 ? 24.775 0.895 -5.789 1.00 14.30 100 THR A C 10
ATOM 18455 O O . THR A 1 100 ? 24.446 1.048 -4.611 1.00 41.14 100 THR A O 10
ATOM 18466 N N . VAL A 1 101 ? 24.996 -0.299 -6.327 1.00 45.34 101 VAL A N 10
ATOM 18467 C CA . VAL A 1 101 ? 24.865 -1.525 -5.550 1.00 64.13 101 VAL A CA 10
ATOM 18468 C C . VAL A 1 101 ? 25.877 -2.573 -6.002 1.00 72.13 101 VAL A C 10
ATOM 18469 O O . VAL A 1 101 ? 26.224 -2.648 -7.179 1.00 44.10 101 VAL A O 10
ATOM 18482 N N . SER A 1 102 ? 26.344 -3.381 -5.056 1.00 23.21 102 SER A N 10
ATOM 18483 C CA . SER A 1 102 ? 27.319 -4.424 -5.355 1.00 31.41 102 SER A CA 10
ATOM 18484 C C . SER A 1 102 ? 26.624 -5.755 -5.627 1.00 63.41 102 SER A C 10
ATOM 18485 O O . SER A 1 102 ? 25.486 -5.970 -5.211 1.00 33.22 102 SER A O 10
ATOM 18493 N N . VAL A 1 103 ? 27.319 -6.645 -6.328 1.00 73.53 103 VAL A N 10
ATOM 18494 C CA . VAL A 1 103 ? 26.771 -7.956 -6.656 1.00 71.32 103 VAL A CA 10
ATOM 18495 C C . VAL A 1 103 ? 27.802 -9.055 -6.431 1.00 30.33 103 VAL A C 10
ATOM 18496 O O . VAL A 1 103 ? 28.998 -8.786 -6.310 1.00 44.01 103 VAL A O 10
ATOM 18509 N N . THR A 1 104 ? 27.334 -10.298 -6.375 1.00 71.32 104 THR A N 10
ATOM 18510 C CA . THR A 1 104 ? 28.215 -11.440 -6.164 1.00 64.31 104 THR A CA 10
ATOM 18511 C C . THR A 1 104 ? 27.819 -12.613 -7.054 1.00 15.44 104 THR A C 10
ATOM 18512 O O . THR A 1 104 ? 26.637 -12.832 -7.320 1.00 23.12 104 THR A O 10
ATOM 18523 N N . LYS A 1 105 ? 28.814 -13.365 -7.510 1.00 23.45 105 LYS A N 10
ATOM 18524 C CA . LYS A 1 105 ? 28.570 -14.519 -8.369 1.00 1.34 105 LYS A CA 10
ATOM 18525 C C . LYS A 1 105 ? 29.643 -15.584 -8.167 1.00 0.15 105 LYS A C 10
ATOM 18526 O O . LYS A 1 105 ? 30.840 -15.297 -8.146 1.00 62.40 105 LYS A O 10
ATOM 18545 N N . PRO A 1 106 ? 29.207 -16.843 -8.014 1.00 61.20 106 PRO A N 10
ATOM 18546 C CA . PRO A 1 106 ? 30.114 -17.977 -7.813 1.00 4.41 106 PRO A CA 10
ATOM 18547 C C . PRO A 1 106 ? 30.920 -18.303 -9.066 1.00 1.22 106 PRO A C 10
ATOM 18548 O O . PRO A 1 106 ? 30.394 -18.871 -10.024 1.00 43.44 106 PRO A O 10
ATOM 18559 N N . CYS A 1 107 ? 32.199 -17.942 -9.053 1.00 34.43 107 CYS A N 10
ATOM 18560 C CA . CYS A 1 107 ? 33.079 -18.198 -10.187 1.00 71.03 107 CYS A CA 10
ATOM 18561 C C . CYS A 1 107 ? 34.504 -18.471 -9.719 1.00 25.23 107 CYS A C 10
ATOM 18562 O O . CYS A 1 107 ? 34.972 -17.888 -8.741 1.00 33.30 107 CYS A O 10
ATOM 18570 N N . THR A 1 108 ? 35.193 -19.362 -10.427 1.00 35.41 108 THR A N 10
ATOM 18571 C CA . THR A 1 108 ? 36.565 -19.715 -10.085 1.00 41.21 108 THR A CA 10
ATOM 18572 C C . THR A 1 108 ? 37.444 -19.772 -11.330 1.00 10.14 108 THR A C 10
ATOM 18573 O O . THR A 1 108 ? 37.174 -20.536 -12.257 1.00 71.20 108 THR A O 10
ATOM 18584 N N . THR A 1 109 ? 38.497 -18.962 -11.342 1.00 54.33 109 THR A N 10
ATOM 18585 C CA . THR A 1 109 ? 39.416 -18.922 -12.474 1.00 25.12 109 THR A CA 10
ATOM 18586 C C . THR A 1 109 ? 39.991 -20.303 -12.764 1.00 54.15 109 THR A C 10
ATOM 18587 O O . THR A 1 109 ? 39.921 -21.204 -11.930 1.00 4.23 109 THR A O 10
ATOM 18598 N N . LYS A 1 110 ? 40.561 -20.463 -13.954 1.00 11.21 110 LYS A N 10
ATOM 18599 C CA . LYS A 1 110 ? 41.150 -21.734 -14.356 1.00 44.12 110 LYS A CA 10
ATOM 18600 C C . LYS A 1 110 ? 42.668 -21.620 -14.461 1.00 71.52 110 LYS A C 10
ATOM 18601 O O . LYS A 1 110 ? 43.227 -20.529 -14.359 1.00 73.10 110 LYS A O 10
ATOM 18620 N N . VAL A 1 111 ? 43.328 -22.756 -14.666 1.00 53.40 111 VAL A N 10
ATOM 18621 C CA . VAL A 1 111 ? 44.782 -22.784 -14.788 1.00 14.22 111 VAL A CA 10
ATOM 18622 C C . VAL A 1 111 ? 45.444 -22.065 -13.618 1.00 40.23 111 VAL A C 10
ATOM 18623 O O . VAL A 1 111 ? 45.829 -20.901 -13.728 1.00 21.14 111 VAL A O 10
ATOM 18636 N N . LYS A 1 112 ? 45.574 -22.767 -12.498 1.00 0.55 112 LYS A N 10
ATOM 18637 C CA . LYS A 1 112 ? 46.193 -22.198 -11.306 1.00 13.11 112 LYS A CA 10
ATOM 18638 C C . LYS A 1 112 ? 47.687 -21.984 -11.517 1.00 72.11 112 LYS A C 10
ATOM 18639 O O . LYS A 1 112 ? 48.150 -20.852 -11.645 1.00 44.12 112 LYS A O 10
ATOM 18658 N N . ASN A 1 113 ? 48.438 -23.079 -11.555 1.00 33.25 113 ASN A N 10
ATOM 18659 C CA . ASN A 1 113 ? 49.881 -23.011 -11.753 1.00 72.13 113 ASN A CA 10
ATOM 18660 C C . ASN A 1 113 ? 50.486 -24.410 -11.838 1.00 51.35 113 ASN A C 10
ATOM 18661 O O . ASN A 1 113 ? 49.781 -25.412 -11.712 1.00 24.23 113 ASN A O 10
ATOM 18672 N N . LYS A 1 114 ? 51.795 -24.470 -12.054 1.00 24.33 114 LYS A N 10
ATOM 18673 C CA . LYS A 1 114 ? 52.497 -25.745 -12.153 1.00 23.11 114 LYS A CA 10
ATOM 18674 C C . LYS A 1 114 ? 53.000 -26.198 -10.787 1.00 21.13 114 LYS A C 10
ATOM 18675 O O . LYS A 1 114 ? 53.126 -25.408 -9.851 1.00 41.01 114 LYS A O 10
ATOM 18694 N N . PRO A 1 115 ? 53.293 -27.502 -10.667 1.00 4.23 115 PRO A N 10
ATOM 18695 C CA . PRO A 1 115 ? 53.789 -28.089 -9.418 1.00 1.14 115 PRO A CA 10
ATOM 18696 C C . PRO A 1 115 ? 55.208 -27.638 -9.088 1.00 13.43 115 PRO A C 10
ATOM 18697 O O . PRO A 1 115 ? 55.407 -26.669 -8.355 1.00 44.42 115 PRO A O 10
ATOM 18708 N N . LYS A 1 116 ? 56.191 -28.345 -9.634 1.00 3.20 116 LYS A N 10
ATOM 18709 C CA . LYS A 1 116 ? 57.592 -28.016 -9.399 1.00 61.54 116 LYS A CA 10
ATOM 18710 C C . LYS A 1 116 ? 57.881 -27.902 -7.906 1.00 32.12 116 LYS A C 10
ATOM 18711 O O . LYS A 1 116 ? 57.048 -28.257 -7.074 1.00 11.43 116 LYS A O 10
ATOM 18730 N N . GLY A 1 117 ? 59.067 -27.401 -7.573 1.00 23.30 117 GLY A N 10
ATOM 18731 C CA . GLY A 1 117 ? 59.444 -27.248 -6.181 1.00 2.34 117 GLY A CA 10
ATOM 18732 C C . GLY A 1 117 ? 59.636 -28.579 -5.481 1.00 3.32 117 GLY A C 10
ATOM 18733 O O . GLY A 1 117 ? 58.732 -29.412 -5.456 1.00 73.35 117 GLY A O 10
ATOM 18737 N N . LYS A 1 118 ? 60.821 -28.781 -4.913 1.00 2.44 118 LYS A N 10
ATOM 18738 C CA . LYS A 1 118 ? 61.132 -30.019 -4.211 1.00 35.35 118 LYS A CA 10
ATOM 18739 C C . LYS A 1 118 ? 61.490 -29.745 -2.754 1.00 50.23 118 LYS A C 10
ATOM 18740 O O . LYS A 1 118 ? 61.557 -28.591 -2.327 1.00 70.12 118 LYS A O 10
ATOM 18759 N N . LYS A 1 119 ? 61.722 -30.810 -1.995 1.00 53.31 119 LYS A N 10
ATOM 18760 C CA . LYS A 1 119 ? 62.076 -30.684 -0.586 1.00 24.31 119 LYS A CA 10
ATOM 18761 C C . LYS A 1 119 ? 63.316 -29.813 -0.413 1.00 43.31 119 LYS A C 10
ATOM 18762 O O . LYS A 1 119 ? 63.507 -29.185 0.627 1.00 35.34 119 LYS A O 10
ATOM 18781 N N . GLY A 1 120 ? 64.158 -29.778 -1.443 1.00 23.32 120 GLY A N 10
ATOM 18782 C CA . GLY A 1 120 ? 65.369 -28.980 -1.384 1.00 51.34 120 GLY A CA 10
ATOM 18783 C C . GLY A 1 120 ? 66.212 -29.114 -2.636 1.00 52.15 120 GLY A C 10
ATOM 18784 O O . GLY A 1 120 ? 67.373 -29.520 -2.572 1.00 73.24 120 GLY A O 10
ATOM 18788 N N . LYS A 1 121 ? 65.628 -28.774 -3.781 1.00 2.12 121 LYS A N 10
ATOM 18789 C CA . LYS A 1 121 ? 66.333 -28.858 -5.054 1.00 32.11 121 LYS A CA 10
ATOM 18790 C C . LYS A 1 121 ? 67.590 -27.995 -5.038 1.00 64.21 121 LYS A C 10
ATOM 18791 O O . LYS A 1 121 ? 67.520 -26.773 -5.163 1.00 75.41 121 LYS A O 10
ATOM 18810 N N . GLY A 1 122 ? 68.743 -28.640 -4.885 1.00 31.51 122 GLY A N 10
ATOM 18811 C CA . GLY A 1 122 ? 69.999 -27.916 -4.858 1.00 25.04 122 GLY A CA 10
ATOM 18812 C C . GLY A 1 122 ? 71.129 -28.736 -4.265 1.00 23.14 122 GLY A C 10
ATOM 18813 O O . GLY A 1 122 ? 71.495 -28.555 -3.102 1.00 44.10 122 GLY A O 10
ATOM 18817 N N . LYS A 1 123 ? 71.682 -29.643 -5.063 1.00 41.42 123 LYS A N 10
ATOM 18818 C CA . LYS A 1 123 ? 72.775 -30.495 -4.610 1.00 64.54 123 LYS A CA 10
ATOM 18819 C C . LYS A 1 123 ? 73.610 -30.980 -5.792 1.00 11.12 123 LYS A C 10
ATOM 18820 O O . LYS A 1 123 ? 73.072 -31.375 -6.825 1.00 21.23 123 LYS A O 10
ATOM 18839 N N . GLY A 1 124 ? 74.930 -30.947 -5.631 1.00 22.23 124 GLY A N 10
ATOM 18840 C CA . GLY A 1 124 ? 75.817 -31.387 -6.691 1.00 63.41 124 GLY A CA 10
ATOM 18841 C C . GLY A 1 124 ? 77.280 -31.206 -6.335 1.00 62.40 124 GLY A C 10
ATOM 18842 O O . GLY A 1 124 ? 77.610 -30.510 -5.377 1.00 45.12 124 GLY A O 10
ATOM 18846 N N . ASN A 1 125 ? 78.158 -31.838 -7.107 1.00 63.15 125 ASN A N 10
ATOM 18847 C CA . ASN A 1 125 ? 79.594 -31.745 -6.868 1.00 53.14 125 ASN A CA 10
ATOM 18848 C C . ASN A 1 125 ? 80.256 -30.812 -7.877 1.00 41.23 125 ASN A C 10
ATOM 18849 O O . ASN A 1 125 ? 81.443 -30.508 -7.769 1.00 41.15 125 ASN A O 10
#